Protein AF-A0A7M1Q0Z8-F1 (afdb_monomer)

Mean predicted aligned error: 17.34 Å

Nearest PDB structures (foldseek):
  6yg8-assembly1_A  TM=7.318E-01  e=1.669E-33  Escherichia coli
  7l2z-assembly1_E  TM=7.214E-01  e=5.956E-33  Escherichia coli K-12
  7l2z-assembly1_A  TM=7.037E-01  e=2.375E-30  Escherichia coli K-12
  7lby-assembly1_B  TM=6.677E-01  e=1.922E-30  Escherichia coli K-12
  7l2z-assembly1_F  TM=7.098E-01  e=5.416E-29  Escherichia coli K-12

Radius of gyration: 37.97 Å; Cα contacts (8 Å, |Δi|>4): 1767; chains: 1; bounding box: 139×120×82 Å

Sequence (857 aa):
MRTKKLIIIIVLLAITMPALQGFSVEQSVYYVELGLYQNPEKALNQFSKLLNKNIAINIDSFGEFYRVVSGYYKTYNDAVNVANEMQKLGINNEVKATKLTFNKHQSTKTYYVLLKSYELSANIADDFQLLKSYNQDFKLRKKSKIIELYVDQFYSIDEANNKALELNKLGFNCSIIEGNLNKLVDFRQVQELNNGESLIKNFILKEDQVLKGLYGSYSMFFYKNKNWSIINKPYFDLKYQRNQITQNRNSTITVLLNSKPVYSEITQDTNNIRVYFEPDEILNGYNTLTIKCFNRISNLPCEDDLNPANWLKVKGTSYVNLNYLNIDDKTSISDFPYPYIIKGVNQPLNMKLMIPPKASEEELSAAAMFSVLLGMLENEYDSNIDFVKYHKDINLNDNLVLICKRENLPNEYQKYFTNKELQTSDNSLIKEIYSPYNVHKKILIILLGNSQSYEKLLINLKDSNVTKQIIASSYEVGANTVTNELTDNIDSKISLNKMGYVSSYVEGLFNHNLQYDFRVPASWQPNGDVELNLHLRYSDILDFSKSVVTILVNGVPIGSKSLKQEKANDNFMNFVITKDSLSSLGSYNINVKLSLYIKDTYCETRENKNVWAYIANDSFINFPYSNNPNITISKYEALFIENESLNNTNIILPTNPTTEEISTALRVSNYLGKYTKSIGNIGVVLGSIPSTLSGNNIVIYNNENAGSLVKESNKYAFVKYSEANKMYESTAKIALHDTSYMGSIQILPYKNETNLLLINAKNEYGLKQVKTNLINSKELRLMNGDVTIINKQGVIKTAIYNKKLQQYLANEYKDYKAENKNGFKFKLNFSSMKVIVITLSIMIITIATFVYLKRNK

Secondary structure (DSSP, 8-state):
-----------------------------EEEEEEEES-HHHHHHHHGGGGGGT--EEEEEETTEEEEEEEEESSHHHHHHHHHHHHHTT---EEEE----S-----SSEEEEEEEEEETT---HHHHHHHHHTT--EEEEEETTEEEEEEEEESSHHHHHHHHHHTTTTT---EEEEE--TT-B-HHHHTTTS----EEEEEE-SS-EEEESSEEEEEEEEEE-TTEEE-S--EEEEEEEE-S----S--EEEEEETTEEEEEEEPPSEEEEEEE--TTTS-SEEEEEEEEEE--S-SSTTSSTT-TT-EEEE-TT-EEEEEEEEPPPPS-GGGTTTTTB-TTSSS-B--EEEE-TT--HHHHHHHHHHHHHHHHT--SS----EEEE--TT---SS-EEEEEEGGGS-HHHHTTS-TTTTS--SSEEEEEEE-SS-TTSEEEEEEE--HHHHHHHHHHHH-HHHHTT--SSEEEE-TT-----------SEEETTTTTPPPEEEESSEEEEEEEEEE--TTEEE-S-EEEEEEEEE-TTB-TTT-EEEEEETTEEEEEEE--GGGTTSEEEEEEEPTTTT-SSSEEEEEEEEEE-BTT-SS--S--TT-EEEE-TT-EEE--EEE-----GGGGGGGTEETTEE-SEEEEE-SS--HHHHHHHHHHHHHHHTT-SS---EEEEESS--GGGTTSEEEEEE-TT-THHHHHHTTT-SS-EETTTTEEPP-SS---S-GGG-EEEEEEE-GGG-EEEEEEESSHHHHHHHHHHHS-TTGGGG--SSEEEE-TT--EEEE---HHHHHHHHHHHHHHHHHHHHHT-----HHHHHHHHHHHHHHHHHHHHHHHHTT--

Solvent-accessible surface area (backbone atoms only — not comparable to full-atom values): 47043 Å² total; per-residue (Å²): 134,89,86,90,84,90,91,89,91,89,88,86,90,90,86,91,87,94,92,76,19,18,59,74,92,88,74,58,29,18,27,23,40,60,51,76,35,81,48,67,67,64,51,47,69,68,52,56,80,50,56,88,68,83,56,53,75,50,77,43,82,55,83,88,28,34,33,34,31,50,47,76,26,76,42,68,66,57,20,49,51,51,44,56,50,39,45,75,72,71,42,71,64,49,74,43,83,55,83,47,59,101,65,75,67,69,49,81,54,28,26,28,26,34,45,50,74,43,54,72,84,59,89,55,63,64,68,44,52,52,37,46,76,54,70,54,65,55,32,41,35,77,55,100,60,33,34,38,36,20,48,51,68,25,31,43,67,65,58,30,49,54,50,28,54,39,20,38,73,78,64,30,54,50,46,79,46,81,42,70,68,94,67,62,39,52,57,76,57,45,36,72,70,56,64,48,63,83,42,75,49,74,52,61,42,95,52,69,44,77,34,45,31,37,32,17,31,45,40,48,73,47,64,38,46,83,54,50,46,69,44,74,66,30,35,36,41,45,33,37,36,46,43,92,69,49,81,46,81,80,17,34,38,34,40,22,54,71,86,41,80,70,47,73,49,68,60,60,68,63,50,74,49,77,46,66,45,62,63,80,78,61,50,71,40,76,38,42,43,35,43,39,39,38,49,41,50,48,93,58,75,76,47,69,46,79,39,90,70,39,38,40,34,40,40,22,91,15,31,39,40,42,37,26,28,63,57,90,76,73,66,28,47,33,54,52,60,47,76,42,44,43,75,79,57,87,59,28,54,44,43,35,45,31,32,46,75,81,59,49,50,69,40,48,14,49,48,29,47,51,24,16,47,56,8,48,77,46,62,87,60,76,56,64,68,45,56,46,66,54,57,95,86,66,82,53,96,49,25,36,37,38,42,30,43,67,92,61,52,55,76,88,57,53,79,82,52,53,79,74,75,67,45,92,50,62,39,12,34,42,35,44,39,68,30,96,74,35,81,92,24,40,32,40,38,37,34,52,30,40,70,58,5,39,53,51,44,53,50,42,61,66,38,64,74,57,22,52,69,36,68,44,30,56,52,77,30,40,66,83,60,88,72,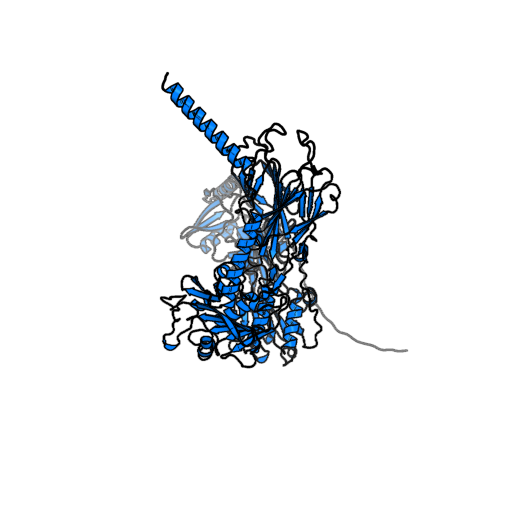84,76,76,78,73,68,88,59,41,65,50,27,34,47,82,74,63,45,73,60,45,79,49,74,47,56,40,37,37,40,44,63,50,77,51,74,53,52,69,30,56,39,74,72,52,76,28,29,43,34,42,35,32,32,39,42,76,70,48,22,46,91,74,13,30,41,35,41,23,32,68,82,41,77,58,49,71,47,67,46,50,68,99,30,20,88,62,31,80,47,75,42,66,52,55,74,78,53,60,73,49,89,33,48,51,40,38,39,46,33,38,35,40,40,50,67,82,77,72,65,74,85,67,89,53,76,74,31,37,39,36,41,46,28,79,20,29,34,37,49,44,59,39,80,58,85,79,64,31,57,48,46,49,58,36,66,39,46,49,94,37,16,32,42,50,28,35,38,38,38,28,73,79,61,52,67,67,54,54,31,40,52,30,39,49,33,17,53,46,15,41,55,25,80,45,68,56,43,55,44,36,44,63,31,61,87,61,80,88,51,78,71,34,20,35,39,38,52,38,45,78,81,24,58,65,38,50,67,56,50,50,75,68,47,90,70,35,73,37,76,94,76,69,34,65,53,63,44,100,89,48,80,74,75,84,49,81,34,23,14,37,43,33,63,36,88,42,66,89,88,18,41,29,41,42,37,39,17,51,39,71,68,5,38,52,51,47,47,54,34,74,53,28,86,66,58,24,66,68,28,78,12,32,34,34,39,32,42,80,86,64,56,76,49,57,43,74,77,59,64,68,46,54,53,50,56,60,44,55,58,49,49,58,57,48,53,53,62,62,76,64,67,74,80,77,53,71,66,62,57,52,53,54,54,49,52,52,49,53,50,52,48,52,50,51,50,51,53,49,57,67,70,76,109

Structure (mmCIF, N/CA/C/O backbone):
data_AF-A0A7M1Q0Z8-F1
#
_entry.id   AF-A0A7M1Q0Z8-F1
#
loop_
_atom_site.group_PDB
_atom_site.id
_atom_site.type_symbol
_atom_site.label_atom_id
_atom_site.label_alt_id
_atom_site.label_comp_id
_atom_site.label_asym_id
_atom_site.label_entity_id
_atom_site.label_seq_id
_atom_site.pdbx_PDB_ins_code
_atom_site.Cartn_x
_atom_site.Cartn_y
_atom_site.Cartn_z
_atom_site.occupancy
_atom_site.B_iso_or_equiv
_atom_site.auth_seq_id
_atom_site.auth_comp_id
_atom_site.auth_asym_id
_atom_site.auth_atom_id
_atom_site.pdbx_PDB_model_num
ATOM 1 N N . MET A 1 1 ? -66.324 54.186 -26.484 1.00 33.06 1 MET A N 1
ATOM 2 C CA . MET A 1 1 ? -66.718 54.344 -25.060 1.00 33.06 1 MET A CA 1
ATOM 3 C C . MET A 1 1 ? -65.805 53.474 -24.197 1.00 33.06 1 MET A C 1
ATOM 5 O O . MET A 1 1 ? -65.754 52.294 -24.501 1.00 33.06 1 MET A O 1
ATOM 9 N N . ARG A 1 2 ? -65.184 54.011 -23.123 1.00 38.62 2 ARG A N 1
ATOM 10 C CA . ARG A 1 2 ? -64.409 53.273 -22.071 1.00 38.62 2 ARG A CA 1
ATOM 11 C C . ARG A 1 2 ? -63.159 52.499 -22.613 1.00 38.62 2 ARG A C 1
ATOM 13 O O . ARG A 1 2 ? -63.010 52.403 -23.821 1.00 38.62 2 ARG A O 1
ATOM 20 N N . THR A 1 3 ? -62.147 52.077 -21.830 1.00 32.59 3 THR A N 1
ATOM 21 C CA . THR A 1 3 ? -62.098 51.660 -20.399 1.00 32.59 3 THR A CA 1
ATOM 22 C C . THR A 1 3 ? -60.762 52.021 -19.668 1.00 32.59 3 THR A C 1
ATOM 24 O O . THR A 1 3 ? -59.880 52.640 -20.246 1.00 32.59 3 THR A O 1
ATOM 27 N N . LYS A 1 4 ? -60.681 51.703 -18.360 1.00 36.78 4 LYS A N 1
ATOM 28 C CA . LYS A 1 4 ? -59.678 51.988 -17.282 1.00 36.78 4 LYS A CA 1
ATOM 29 C C . LYS A 1 4 ? -58.326 51.206 -17.384 1.00 36.78 4 LYS A C 1
ATOM 31 O O . LYS A 1 4 ? -58.313 50.252 -18.148 1.00 36.78 4 LYS A O 1
ATOM 36 N N . LYS A 1 5 ? -57.255 51.371 -16.552 1.00 41.31 5 LYS A N 1
ATOM 37 C CA . LYS A 1 5 ? -56.619 52.466 -15.721 1.00 41.31 5 LYS A CA 1
ATOM 38 C C . LYS A 1 5 ? -55.451 51.890 -14.827 1.00 41.31 5 LYS A C 1
ATOM 40 O O . LYS A 1 5 ? -55.609 50.765 -14.372 1.00 41.31 5 LYS A O 1
ATOM 45 N N . LEU A 1 6 ? -54.443 52.709 -14.420 1.00 36.34 6 LEU A N 1
ATOM 46 C CA . LEU A 1 6 ? -53.432 52.502 -13.312 1.00 36.34 6 LEU A CA 1
ATOM 47 C C . LEU A 1 6 ? -52.250 51.521 -13.647 1.00 36.34 6 LEU A C 1
ATOM 49 O O . LEU A 1 6 ? -52.356 50.871 -14.678 1.00 36.34 6 LEU A O 1
ATOM 53 N N . ILE A 1 7 ? -51.078 51.376 -12.966 1.00 31.19 7 ILE A N 1
ATOM 54 C CA . ILE A 1 7 ? -50.496 51.717 -11.616 1.00 31.19 7 ILE A CA 1
ATOM 55 C C . ILE A 1 7 ? -49.075 52.403 -11.748 1.00 31.19 7 ILE A C 1
ATOM 57 O O . ILE A 1 7 ? -48.723 52.811 -12.849 1.00 31.19 7 ILE A O 1
ATOM 61 N N . ILE A 1 8 ? -48.298 52.636 -10.660 1.00 36.31 8 ILE A N 1
ATOM 62 C CA . ILE A 1 8 ? -47.071 53.492 -10.529 1.00 36.31 8 ILE A CA 1
ATOM 63 C C . ILE A 1 8 ? -46.046 52.900 -9.501 1.00 36.31 8 ILE A C 1
ATOM 65 O O . ILE A 1 8 ? -46.528 52.255 -8.573 1.00 36.31 8 ILE A O 1
ATOM 69 N N . ILE A 1 9 ? -44.709 53.163 -9.599 1.00 30.28 9 ILE A N 1
ATOM 70 C CA . ILE A 1 9 ? -43.719 53.560 -8.517 1.00 30.28 9 ILE A CA 1
ATOM 71 C C . ILE A 1 9 ? -42.214 53.508 -8.975 1.00 30.28 9 ILE A C 1
ATOM 73 O O . ILE A 1 9 ? -41.922 53.024 -10.062 1.00 30.28 9 ILE A O 1
ATOM 77 N N . ILE A 1 10 ? -41.292 54.122 -8.200 1.00 37.12 10 ILE A N 1
ATOM 78 C CA . ILE A 1 10 ? -39.908 54.617 -8.501 1.00 37.12 10 ILE A CA 1
ATOM 79 C C . ILE A 1 10 ? -38.859 53.889 -7.580 1.00 37.12 10 ILE A C 1
ATOM 81 O O . ILE A 1 10 ? -39.294 53.371 -6.556 1.00 37.12 10 ILE A O 1
ATOM 85 N N . VAL A 1 11 ? -37.536 53.691 -7.821 1.00 34.88 11 VAL A N 1
ATOM 86 C CA . VAL A 1 11 ? -36.313 54.576 -7.788 1.00 34.88 11 VAL A CA 1
ATOM 87 C C . VAL A 1 11 ? -35.041 53.692 -7.988 1.00 34.88 11 VAL A C 1
ATOM 89 O O . VAL A 1 11 ? -35.071 52.590 -7.450 1.00 34.88 11 VAL A O 1
ATOM 92 N N . LEU A 1 12 ? -33.914 54.149 -8.605 1.00 27.91 12 LEU A N 1
ATOM 93 C CA . LEU A 1 12 ? -32.523 53.729 -8.222 1.00 27.91 12 LEU A CA 1
ATOM 94 C C . LEU A 1 12 ? -31.317 54.517 -8.847 1.00 27.91 12 LEU A C 1
ATOM 96 O O . LEU A 1 12 ? -31.351 54.854 -10.022 1.00 27.91 12 LEU A O 1
ATOM 100 N N . LEU A 1 13 ? -30.253 54.711 -8.033 1.00 29.30 13 LEU A N 1
ATOM 101 C CA . LEU A 1 13 ? -28.767 54.737 -8.259 1.00 29.30 13 LEU A CA 1
ATOM 102 C C . LEU A 1 13 ? -28.054 55.343 -9.509 1.00 29.30 13 LEU A C 1
ATOM 104 O O . LEU A 1 13 ? -28.365 54.970 -10.632 1.00 29.30 13 LEU A O 1
ATOM 108 N N . ALA A 1 14 ? -26.927 56.070 -9.289 1.00 27.81 14 ALA A N 1
ATOM 109 C CA . ALA A 1 14 ? -25.521 55.646 -9.601 1.00 27.81 14 ALA A CA 1
ATOM 110 C C . ALA A 1 14 ? -24.452 56.793 -9.566 1.00 27.81 14 ALA A C 1
ATOM 112 O O . ALA A 1 14 ? -24.799 57.965 -9.678 1.00 27.81 14 ALA A O 1
ATOM 113 N N . ILE A 1 15 ? -23.150 56.450 -9.430 1.00 28.52 15 ILE A N 1
ATOM 114 C CA . ILE A 1 15 ? -21.947 57.340 -9.462 1.00 28.52 15 ILE A CA 1
ATOM 115 C C . ILE A 1 15 ? -20.820 56.699 -10.340 1.00 28.52 15 ILE A C 1
ATOM 117 O O . ILE A 1 15 ? -20.893 55.518 -10.665 1.00 28.52 15 ILE A O 1
ATOM 121 N N . THR A 1 16 ? -19.813 57.484 -10.759 1.00 29.11 16 THR A N 1
ATOM 122 C CA . THR A 1 16 ? -18.750 57.257 -11.785 1.00 29.11 16 THR A CA 1
ATOM 123 C C . THR A 1 16 ? -17.457 56.502 -11.370 1.00 29.11 16 THR A C 1
ATOM 125 O O . THR A 1 16 ? -17.039 56.639 -10.223 1.00 29.11 16 THR A O 1
ATOM 128 N N . MET A 1 17 ? -16.727 55.866 -12.322 1.00 36.00 17 MET A N 1
ATOM 129 C CA . MET A 1 17 ? -15.273 55.494 -12.250 1.00 36.00 17 MET A CA 1
ATOM 130 C C . MET A 1 17 ? -14.632 55.167 -13.640 1.00 36.00 17 MET A C 1
ATOM 132 O O . MET A 1 17 ? -15.412 54.867 -14.548 1.00 36.00 17 MET A O 1
ATOM 136 N N . PRO A 1 18 ? -13.287 55.324 -13.872 1.00 38.34 18 PRO A N 1
ATOM 137 C CA . PRO A 1 18 ? -12.184 54.310 -13.705 1.00 38.34 18 PRO A CA 1
ATOM 138 C C . PRO A 1 18 ? -10.858 54.942 -13.122 1.00 38.34 18 PRO A C 1
ATOM 140 O O . PRO A 1 18 ? -11.039 55.793 -12.259 1.00 38.34 18 PRO A O 1
ATOM 143 N N . ALA A 1 19 ? -9.535 54.695 -13.378 1.00 28.23 19 ALA A N 1
ATOM 144 C CA . ALA A 1 19 ? -8.571 53.891 -14.222 1.00 28.23 19 ALA A CA 1
ATOM 145 C C . ALA A 1 19 ? -7.101 54.025 -13.613 1.00 28.23 19 ALA A C 1
ATOM 147 O O . ALA A 1 19 ? -7.012 54.852 -12.706 1.00 28.23 19 ALA A O 1
ATOM 148 N N . LEU A 1 20 ? -5.894 53.467 -13.959 1.00 36.44 20 LEU A N 1
ATOM 149 C CA . LEU A 1 20 ? -5.176 52.317 -14.652 1.00 36.44 20 LEU A CA 1
ATOM 150 C C . LEU A 1 20 ? -3.600 52.585 -14.512 1.00 36.44 20 LEU A C 1
ATOM 152 O O . LEU A 1 20 ? -3.286 53.768 -14.444 1.00 36.44 20 LEU A O 1
ATOM 156 N N . GLN A 1 21 ? -2.510 51.751 -14.568 1.00 38.94 21 GLN A N 1
ATOM 157 C CA . GLN A 1 21 ? -2.108 50.293 -14.561 1.00 38.94 21 GLN A CA 1
ATOM 158 C C . GLN A 1 21 ? -0.498 50.099 -14.729 1.00 38.94 21 GLN A C 1
ATOM 160 O O . GLN A 1 21 ? -0.096 50.769 -15.649 1.00 38.94 21 GLN A O 1
ATOM 165 N N . GLY A 1 22 ? 0.442 49.266 -14.082 1.00 44.06 22 GLY A N 1
ATOM 166 C CA . GLY A 1 22 ? 1.930 48.847 -14.439 1.00 44.06 22 GLY A CA 1
ATOM 167 C C . GLY A 1 22 ? 2.796 47.541 -13.998 1.00 44.06 22 GLY A C 1
ATOM 168 O O . GLY A 1 22 ? 2.176 46.584 -13.555 1.00 44.06 22 GLY A O 1
ATOM 169 N N . PHE A 1 23 ? 4.189 47.474 -14.178 1.00 36.53 23 PHE A N 1
ATOM 170 C CA . PHE A 1 23 ? 5.256 46.348 -13.959 1.00 36.53 23 PHE A CA 1
ATOM 171 C C . PHE A 1 23 ? 6.632 46.752 -13.225 1.00 36.53 23 PHE A C 1
ATOM 173 O O . PHE A 1 23 ? 6.567 47.187 -12.081 1.00 36.53 23 PHE A O 1
ATOM 180 N N . SER A 1 24 ? 7.874 46.516 -13.785 1.00 38.38 24 SER A N 1
ATOM 181 C CA . SER A 1 24 ? 9.173 46.197 -13.071 1.00 38.38 24 SER A CA 1
ATOM 182 C C . SER A 1 24 ? 10.586 46.569 -13.695 1.00 38.38 24 SER A C 1
ATOM 184 O O . SER A 1 24 ? 10.640 46.759 -14.909 1.00 38.38 24 SER A O 1
ATOM 186 N N . VAL A 1 25 ? 11.723 46.607 -12.913 1.00 36.75 25 VAL A N 1
ATOM 187 C CA . VAL A 1 25 ? 13.193 46.275 -13.205 1.00 36.75 25 VAL A CA 1
ATOM 188 C C . VAL A 1 25 ? 14.225 46.630 -12.052 1.00 36.75 25 VAL A C 1
ATOM 190 O O . VAL A 1 25 ? 13.916 47.450 -11.197 1.00 36.75 25 VAL A O 1
ATOM 193 N N . GLU A 1 26 ? 15.467 46.068 -12.019 1.00 47.53 26 GLU A N 1
ATOM 194 C CA . GLU A 1 26 ? 16.558 46.250 -10.986 1.00 47.53 26 GLU A CA 1
ATOM 195 C C . GLU A 1 26 ? 17.890 46.906 -11.516 1.00 47.53 26 GLU A C 1
ATOM 197 O O . GLU A 1 26 ? 18.113 46.917 -12.727 1.00 47.53 26 GLU A O 1
ATOM 202 N N . GLN A 1 27 ? 18.793 47.463 -10.663 1.00 40.66 27 GLN A N 1
ATOM 203 C CA . GLN A 1 27 ? 20.146 47.975 -11.049 1.00 40.66 27 GLN A CA 1
ATOM 204 C C . GLN A 1 27 ? 21.131 48.264 -9.870 1.00 40.66 27 GLN A C 1
ATOM 206 O O . GLN A 1 27 ? 20.721 48.269 -8.717 1.00 40.66 27 GLN A O 1
ATOM 211 N N . SER A 1 28 ? 22.423 48.545 -10.149 1.00 54.47 28 SER A N 1
ATOM 212 C CA . SER A 1 28 ? 23.407 49.098 -9.171 1.00 54.47 28 SER A CA 1
ATOM 213 C C . SER A 1 28 ? 23.267 50.619 -9.008 1.00 54.47 28 SER A C 1
ATOM 215 O O . SER A 1 28 ? 22.905 51.287 -9.976 1.00 54.47 28 SER A O 1
ATOM 217 N N . VAL A 1 29 ? 23.542 51.169 -7.811 1.00 60.25 29 VAL A N 1
ATOM 218 C CA . VAL A 1 29 ? 23.051 52.515 -7.455 1.00 60.25 29 VAL A CA 1
ATOM 219 C C . VAL A 1 29 ? 23.976 53.335 -6.526 1.00 60.25 29 VAL A C 1
ATOM 221 O O . VAL A 1 29 ? 24.514 52.827 -5.544 1.00 60.25 29 VAL A O 1
ATOM 224 N N . TYR A 1 30 ? 24.128 54.623 -6.843 1.00 65.75 30 TYR A N 1
ATOM 225 C CA . TYR A 1 30 ? 25.003 55.632 -6.222 1.00 65.75 30 TYR A CA 1
ATOM 226 C C . TYR A 1 30 ? 24.171 56.709 -5.501 1.00 65.75 30 TYR A C 1
ATOM 228 O O . TYR A 1 30 ? 23.026 56.935 -5.884 1.00 65.75 30 TYR A O 1
ATOM 236 N N . TYR A 1 31 ? 24.715 57.411 -4.500 1.00 66.94 31 TYR A N 1
ATOM 237 C CA . TYR A 1 31 ? 23.968 58.435 -3.745 1.00 6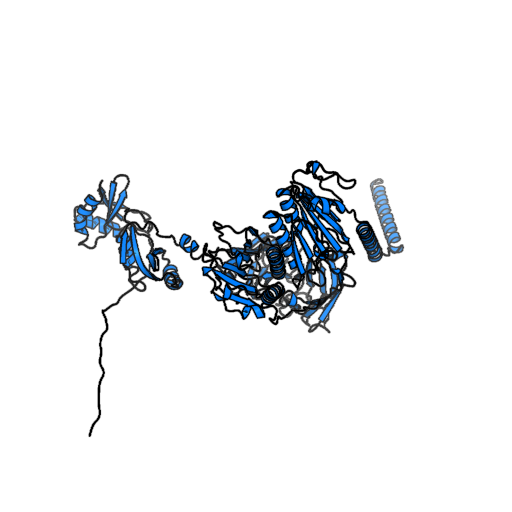6.94 31 TYR A CA 1
ATOM 238 C C . TYR A 1 31 ? 24.783 59.688 -3.415 1.00 66.94 31 TYR A C 1
ATOM 240 O O . TYR A 1 31 ? 26.009 59.694 -3.524 1.00 66.94 31 TYR A O 1
ATOM 248 N N . VAL A 1 32 ? 24.077 60.749 -3.015 1.00 72.44 32 VAL A N 1
ATOM 249 C CA . VAL A 1 32 ? 24.648 62.037 -2.599 1.00 72.44 32 VAL A CA 1
ATOM 250 C C . VAL A 1 32 ? 24.190 62.331 -1.170 1.00 72.44 32 VAL A C 1
ATOM 252 O O . VAL A 1 32 ? 22.998 62.504 -0.916 1.00 72.44 32 VAL A O 1
ATOM 255 N N . GLU A 1 33 ? 25.120 62.338 -0.218 1.00 74.50 33 GLU A N 1
ATOM 256 C CA . GLU A 1 33 ? 24.829 62.518 1.213 1.00 74.50 33 GLU A CA 1
ATOM 257 C C . GLU A 1 33 ? 24.748 64.008 1.587 1.00 74.50 33 GLU A C 1
ATOM 259 O O . GLU A 1 33 ? 25.604 64.776 1.158 1.00 74.50 33 GLU A O 1
ATOM 264 N N . LEU A 1 34 ? 23.731 64.419 2.363 1.00 73.50 34 LEU A N 1
ATOM 265 C CA . LEU A 1 34 ? 23.429 65.833 2.664 1.00 73.50 34 LEU A CA 1
ATOM 266 C C . LEU A 1 34 ? 23.550 66.229 4.153 1.00 73.50 34 LEU A C 1
ATOM 268 O O . LEU A 1 34 ? 23.635 67.419 4.453 1.00 73.50 34 LEU A O 1
ATOM 272 N N . GLY A 1 35 ? 23.520 65.282 5.101 1.00 67.56 35 GLY A N 1
ATOM 273 C CA . GLY A 1 35 ? 23.661 65.590 6.536 1.00 67.56 35 GLY A CA 1
ATOM 274 C C . GLY A 1 35 ? 23.206 64.487 7.501 1.00 67.56 35 GLY A C 1
ATOM 275 O O . GLY A 1 35 ? 22.672 63.463 7.077 1.00 67.56 35 GLY A O 1
ATOM 276 N N . LEU A 1 36 ? 23.410 64.716 8.807 1.00 63.47 36 LEU A N 1
ATOM 277 C CA . LEU A 1 36 ? 23.111 63.804 9.928 1.00 63.47 36 LEU A CA 1
ATOM 278 C C . LEU A 1 36 ? 22.470 64.564 11.111 1.00 63.47 36 LEU A C 1
ATOM 280 O O . LEU A 1 36 ? 22.931 65.646 11.471 1.00 63.47 36 LEU A O 1
ATOM 284 N N . TYR A 1 37 ? 21.421 64.001 11.728 1.00 68.06 37 TYR A N 1
ATOM 285 C CA . TYR A 1 37 ? 20.544 64.685 12.700 1.00 68.06 37 TYR A CA 1
ATOM 286 C C . TYR A 1 37 ? 20.082 63.768 13.845 1.00 68.06 37 TYR A C 1
ATOM 288 O O . TYR A 1 37 ? 19.860 62.590 13.626 1.00 68.06 37 TYR A O 1
ATOM 296 N N . GLN A 1 38 ? 19.838 64.283 15.056 1.00 61.56 38 GLN A N 1
ATOM 297 C CA . GLN A 1 38 ? 19.382 63.456 16.200 1.00 61.56 38 GLN A CA 1
ATOM 298 C C . GLN A 1 38 ? 17.863 63.185 16.262 1.00 61.56 38 GLN A C 1
ATOM 300 O O . GLN A 1 38 ? 17.410 62.392 17.082 1.00 61.56 38 GLN A O 1
ATOM 305 N N . ASN A 1 39 ? 17.042 63.853 15.445 1.00 55.38 39 ASN A N 1
ATOM 306 C CA . ASN A 1 39 ? 15.581 63.717 15.479 1.00 55.38 39 ASN A CA 1
ATOM 307 C C . ASN A 1 39 ? 15.003 63.771 14.048 1.00 55.38 39 ASN A C 1
ATOM 309 O O . ASN A 1 39 ? 15.336 64.707 13.310 1.00 55.38 39 ASN A O 1
ATOM 313 N N . PRO A 1 40 ? 14.132 62.819 13.654 1.00 49.88 40 PRO A N 1
ATOM 314 C CA . PRO A 1 40 ? 13.685 62.683 12.270 1.00 49.88 40 PRO A CA 1
ATOM 315 C C . PRO A 1 40 ? 12.696 63.776 11.842 1.00 49.88 40 PRO A C 1
ATOM 317 O O . PRO A 1 40 ? 12.738 64.206 10.693 1.00 49.88 40 PRO A O 1
ATOM 320 N N . GLU A 1 41 ? 11.848 64.289 12.741 1.00 59.19 41 GLU A N 1
ATOM 321 C CA . GLU A 1 41 ? 10.900 65.365 12.407 1.00 59.19 41 GLU A CA 1
ATOM 322 C C . GLU A 1 41 ? 11.624 66.685 12.120 1.00 59.19 41 GLU A C 1
ATOM 324 O O . GLU A 1 41 ? 11.253 67.409 11.195 1.00 59.19 41 GLU A O 1
ATOM 329 N N . LYS A 1 42 ? 12.704 66.980 12.860 1.00 59.28 42 LYS A N 1
ATOM 330 C CA . LYS A 1 42 ? 13.555 68.148 12.580 1.00 59.28 42 LYS A CA 1
ATOM 331 C C . LYS A 1 42 ? 14.259 68.030 11.226 1.00 59.28 42 LYS A C 1
ATOM 333 O O . LYS A 1 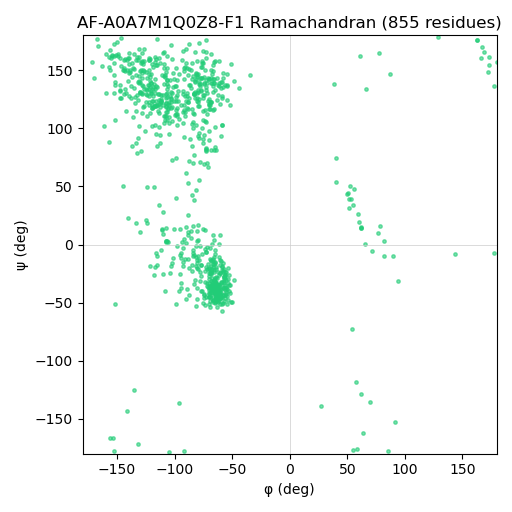42 ? 14.273 69.009 10.484 1.00 59.28 42 LYS A O 1
ATOM 338 N N . ALA A 1 43 ? 14.786 66.851 10.886 1.00 59.06 43 ALA A N 1
ATOM 339 C CA . ALA A 1 43 ? 15.399 66.606 9.579 1.00 59.06 43 ALA A CA 1
ATOM 340 C C . ALA A 1 43 ? 14.378 66.775 8.435 1.00 59.06 43 ALA A C 1
ATOM 342 O O . ALA A 1 43 ? 14.625 67.517 7.482 1.00 59.06 43 ALA A O 1
ATOM 343 N N . LEU A 1 44 ? 13.194 66.167 8.570 1.00 52.94 44 LEU A N 1
ATOM 344 C CA . LEU A 1 44 ? 12.120 66.242 7.578 1.00 52.94 44 LEU A CA 1
ATOM 345 C C . LEU A 1 44 ? 11.653 67.690 7.345 1.00 52.94 44 LEU A C 1
ATOM 347 O O . LEU A 1 44 ? 11.534 68.132 6.203 1.00 52.94 44 LEU A O 1
ATOM 351 N N . ASN A 1 45 ? 11.437 68.460 8.416 1.00 58.91 45 ASN A N 1
ATOM 352 C CA . ASN A 1 45 ? 10.934 69.834 8.331 1.00 58.91 45 ASN A CA 1
ATOM 353 C C . ASN A 1 45 ? 11.983 70.843 7.807 1.00 58.91 45 ASN A C 1
ATOM 355 O O . ASN A 1 45 ? 11.628 71.923 7.335 1.00 58.91 45 ASN A O 1
ATOM 359 N N . GLN A 1 46 ? 13.276 70.499 7.858 1.00 60.75 46 GLN A N 1
ATOM 360 C CA . GLN A 1 46 ? 14.354 71.329 7.314 1.00 60.75 46 GLN A CA 1
ATOM 361 C C . GLN A 1 46 ? 14.513 71.163 5.790 1.00 60.75 46 GLN A C 1
ATOM 363 O O . GLN A 1 46 ? 14.734 72.159 5.099 1.00 60.75 46 GLN A O 1
ATOM 368 N N . PHE A 1 47 ? 14.343 69.946 5.256 1.00 57.84 47 PHE A N 1
ATOM 369 C CA . PHE A 1 47 ? 14.523 69.650 3.824 1.00 57.84 47 PHE A CA 1
ATOM 370 C C . PHE A 1 47 ? 13.228 69.545 3.003 1.00 57.84 47 PHE A C 1
ATOM 372 O O . PHE A 1 47 ? 13.295 69.604 1.775 1.00 57.84 47 PHE A O 1
ATOM 379 N N . SER A 1 48 ? 12.048 69.487 3.633 1.00 50.50 48 SER A N 1
ATOM 380 C CA . SER A 1 48 ? 10.732 69.467 2.959 1.00 50.50 48 SER A CA 1
ATOM 381 C C . SER A 1 48 ? 10.557 70.552 1.884 1.00 50.50 48 SER A C 1
ATOM 383 O O . SER A 1 48 ? 9.897 70.332 0.871 1.00 50.50 48 SER A O 1
ATOM 385 N N . LYS A 1 49 ? 11.209 71.709 2.054 1.00 51.28 49 LYS A N 1
ATOM 386 C CA . LYS A 1 49 ? 11.200 72.837 1.105 1.00 51.28 49 LYS A CA 1
ATOM 387 C C . LYS A 1 49 ? 11.858 72.532 -0.252 1.00 51.28 49 LYS A C 1
ATOM 389 O O . LYS A 1 49 ? 11.634 73.286 -1.197 1.00 51.28 49 LYS A O 1
ATOM 394 N N . LEU A 1 50 ? 12.646 71.458 -0.366 1.00 51.06 50 LEU A N 1
ATOM 395 C CA . LEU A 1 50 ? 13.275 71.020 -1.619 1.00 51.06 50 LEU A CA 1
ATOM 396 C C . LEU A 1 50 ? 12.387 70.083 -2.458 1.00 51.06 50 LEU A C 1
ATOM 398 O O . LEU A 1 50 ? 12.585 70.006 -3.670 1.00 51.06 50 LEU A O 1
ATOM 402 N N . LEU A 1 51 ? 11.374 69.438 -1.861 1.00 46.25 51 LEU A N 1
ATOM 403 C CA . LEU A 1 51 ? 10.457 68.520 -2.564 1.00 46.25 51 LEU A CA 1
ATOM 404 C C . LEU A 1 51 ? 9.741 69.197 -3.747 1.00 46.25 51 LEU A C 1
ATOM 406 O O . LEU A 1 51 ? 9.497 68.573 -4.776 1.00 46.25 51 LEU A O 1
ATOM 410 N N . ASN A 1 52 ? 9.513 70.511 -3.652 1.00 48.91 52 ASN A N 1
ATOM 411 C CA . ASN A 1 52 ? 8.928 71.351 -4.704 1.00 48.91 52 ASN A CA 1
ATOM 412 C C . ASN A 1 52 ? 9.809 71.504 -5.971 1.00 48.91 52 ASN A C 1
ATOM 414 O O . ASN A 1 52 ? 9.463 72.291 -6.852 1.00 48.91 52 ASN A O 1
ATOM 418 N N . LYS A 1 53 ? 10.960 70.820 -6.065 1.00 49.66 53 LYS A N 1
ATOM 419 C CA . LYS A 1 53 ? 11.904 70.885 -7.199 1.00 49.66 53 LYS A CA 1
ATOM 420 C C . LYS A 1 53 ? 12.244 69.525 -7.836 1.00 49.66 53 LYS A C 1
ATOM 422 O O . LYS A 1 53 ? 13.255 69.425 -8.523 1.00 49.66 53 LYS A O 1
ATOM 427 N N . ASN A 1 54 ? 11.410 68.497 -7.656 1.00 50.12 54 ASN A N 1
ATOM 428 C CA . ASN A 1 54 ? 11.576 67.162 -8.266 1.00 50.12 54 ASN A CA 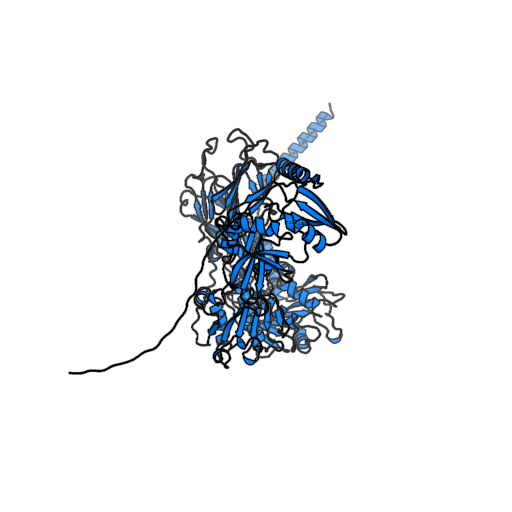1
ATOM 429 C C . ASN A 1 54 ? 12.889 66.425 -7.909 1.00 50.12 54 ASN A C 1
ATOM 431 O O . ASN A 1 54 ? 13.338 65.563 -8.664 1.00 50.12 54 ASN A O 1
ATOM 435 N N . ILE A 1 55 ? 13.496 66.721 -6.754 1.00 52.94 55 ILE A N 1
ATOM 436 C CA . ILE A 1 55 ? 14.637 65.959 -6.224 1.00 52.94 55 ILE A CA 1
ATOM 437 C C . ILE A 1 55 ? 14.133 65.050 -5.096 1.00 52.94 55 ILE A C 1
ATOM 439 O O . ILE A 1 55 ? 13.548 65.537 -4.130 1.00 52.94 55 ILE A O 1
ATOM 443 N N . ALA A 1 56 ? 14.350 63.739 -5.234 1.00 48.44 56 ALA A N 1
ATOM 444 C CA . ALA A 1 56 ? 13.982 62.725 -4.242 1.00 48.44 56 ALA A CA 1
ATOM 445 C C . ALA A 1 56 ? 14.900 62.787 -3.009 1.00 48.44 56 ALA A C 1
ATOM 447 O O . ALA A 1 56 ? 16.115 62.952 -3.153 1.00 48.44 56 ALA A O 1
ATOM 448 N N . ILE A 1 57 ? 14.342 62.639 -1.804 1.00 58.03 57 ILE A N 1
ATOM 449 C CA . ILE A 1 57 ? 15.074 62.814 -0.537 1.00 58.03 57 ILE A CA 1
ATOM 450 C C . ILE A 1 57 ? 14.703 61.688 0.428 1.00 58.03 57 ILE A C 1
ATOM 452 O O . ILE A 1 57 ? 13.605 61.659 0.981 1.00 58.03 57 ILE A O 1
ATOM 456 N N . ASN A 1 58 ? 15.657 60.791 0.674 1.00 55.16 58 ASN A N 1
ATOM 457 C CA . ASN A 1 58 ? 15.524 59.728 1.666 1.00 55.16 58 ASN A CA 1
ATOM 458 C C . ASN A 1 58 ? 16.070 60.191 3.027 1.00 55.16 58 ASN A C 1
ATOM 460 O O . ASN A 1 58 ? 17.017 60.982 3.093 1.00 55.16 58 ASN A O 1
ATOM 464 N N . ILE A 1 59 ? 15.486 59.663 4.107 1.00 59.78 59 ILE A N 1
ATOM 465 C CA . ILE A 1 59 ? 15.992 59.814 5.477 1.00 59.78 59 ILE A CA 1
ATOM 466 C C . ILE A 1 59 ? 16.119 58.421 6.102 1.00 59.78 59 ILE A C 1
ATOM 468 O O . ILE A 1 59 ? 15.120 57.716 6.248 1.00 59.78 59 ILE A O 1
ATOM 472 N N . ASP A 1 60 ? 17.338 58.034 6.469 1.00 47.66 60 ASP A N 1
ATOM 473 C CA . ASP A 1 60 ? 17.700 56.685 6.913 1.00 47.66 60 ASP A CA 1
ATOM 474 C C . ASP A 1 60 ? 18.460 56.693 8.254 1.00 47.66 60 ASP A C 1
ATOM 476 O O . ASP A 1 60 ? 19.233 57.599 8.554 1.00 47.66 60 ASP A O 1
ATOM 480 N N . SER A 1 61 ? 18.213 55.703 9.115 1.00 50.78 61 SER A N 1
ATOM 481 C CA . SER A 1 61 ? 18.808 55.633 10.459 1.00 50.78 61 SER A CA 1
ATOM 482 C C . SER A 1 61 ? 20.281 55.214 10.411 1.00 50.78 61 SER A C 1
ATOM 484 O O . SER A 1 61 ? 20.603 54.144 9.892 1.00 50.78 61 SER A O 1
ATOM 486 N N . PHE A 1 62 ? 21.161 56.012 11.013 1.00 55.09 62 PHE A N 1
ATOM 487 C CA . PHE A 1 62 ? 22.612 55.845 10.996 1.00 55.09 62 PHE A CA 1
ATOM 488 C C . PHE A 1 62 ? 23.190 56.010 12.416 1.00 55.09 62 PHE A C 1
ATOM 490 O O . PHE A 1 62 ? 23.568 57.102 12.845 1.00 55.09 62 PHE A O 1
ATOM 497 N N . GLY A 1 63 ? 23.222 54.910 13.175 1.00 52.38 63 GLY A N 1
ATOM 498 C CA . GLY A 1 63 ? 23.565 54.924 14.602 1.00 52.38 63 GLY A CA 1
ATOM 499 C C . GLY A 1 63 ? 22.472 55.598 15.440 1.00 52.38 63 GLY A C 1
ATOM 500 O O . GLY A 1 63 ? 21.289 55.364 15.213 1.00 52.38 63 GLY A O 1
ATOM 501 N N . GLU A 1 64 ? 22.860 56.462 16.380 1.00 48.69 64 GLU A N 1
ATOM 502 C CA . GLU A 1 64 ? 21.930 57.295 17.172 1.00 48.69 64 GLU A CA 1
ATOM 503 C C . GLU A 1 64 ? 21.454 58.561 16.421 1.00 48.69 64 GLU A C 1
ATOM 505 O O . GLU A 1 64 ? 20.862 59.470 17.005 1.00 48.69 64 GLU A O 1
ATOM 510 N N . PHE A 1 65 ? 21.717 58.629 15.114 1.00 50.59 65 PHE A N 1
ATOM 511 C CA . PHE A 1 65 ? 21.405 59.754 14.239 1.00 50.59 65 PHE A CA 1
ATOM 512 C C . PHE A 1 65 ? 20.597 59.285 13.016 1.00 50.59 65 PHE A C 1
ATOM 514 O O . PHE A 1 65 ? 20.479 58.098 12.723 1.00 50.59 65 PHE A O 1
ATOM 521 N N . TYR A 1 66 ? 20.042 60.240 12.281 1.00 61.41 66 TYR A N 1
ATOM 522 C CA . TYR A 1 66 ? 19.267 60.073 11.059 1.00 61.41 66 TYR A CA 1
ATOM 523 C C . TYR A 1 66 ? 19.991 60.820 9.945 1.00 61.41 66 TYR A C 1
ATOM 525 O O . TYR A 1 66 ? 20.226 62.027 10.050 1.00 61.41 66 TYR A O 1
ATOM 533 N N . ARG A 1 67 ? 20.376 60.095 8.902 1.00 69.56 67 ARG A N 1
ATOM 534 C CA . ARG A 1 67 ? 21.044 60.608 7.712 1.00 69.56 67 ARG A CA 1
ATOM 535 C C . ARG A 1 67 ? 20.019 61.112 6.704 1.00 69.56 67 ARG A C 1
ATOM 537 O O . ARG A 1 67 ? 18.910 60.595 6.646 1.00 69.56 67 ARG A O 1
ATOM 544 N N . VAL A 1 68 ? 20.397 62.112 5.914 1.00 71.75 68 VAL A N 1
ATOM 545 C CA . VAL A 1 68 ? 19.615 62.622 4.781 1.00 71.75 68 VAL A CA 1
ATOM 546 C C . VAL A 1 68 ? 20.429 62.431 3.504 1.00 71.75 68 VAL A C 1
ATOM 548 O O . VAL A 1 68 ? 21.584 62.863 3.446 1.00 71.75 68 VAL A O 1
ATOM 551 N N . VAL A 1 69 ? 19.841 61.807 2.480 1.00 69.44 69 VAL A N 1
ATOM 552 C CA . VAL A 1 69 ? 20.487 61.595 1.173 1.00 69.44 69 VAL A CA 1
ATOM 553 C C . VAL A 1 69 ? 19.575 62.020 0.020 1.00 69.44 69 VAL A C 1
ATOM 555 O O . VAL A 1 69 ? 18.370 61.765 0.026 1.00 69.44 69 VAL A O 1
ATOM 558 N N . SER A 1 70 ? 20.161 62.663 -0.989 1.00 60.84 70 SER A N 1
ATOM 559 C CA . SER A 1 70 ? 19.492 62.994 -2.247 1.00 60.84 70 SER A CA 1
ATOM 560 C C . SER A 1 70 ? 19.506 61.770 -3.155 1.00 60.84 70 SER A C 1
ATOM 562 O O . SER A 1 70 ? 20.534 61.486 -3.764 1.00 60.84 70 SER A O 1
ATOM 564 N N . GLY A 1 71 ? 18.365 61.082 -3.243 1.00 60.31 71 GLY A N 1
ATOM 565 C CA . GLY A 1 71 ? 18.075 60.022 -4.211 1.00 60.31 71 GLY A CA 1
ATOM 566 C C . GLY A 1 71 ? 19.052 58.840 -4.274 1.00 60.31 71 GLY A C 1
ATOM 567 O O . GLY A 1 71 ? 20.020 58.738 -3.523 1.00 60.31 71 GLY A O 1
ATOM 568 N N . TYR A 1 72 ? 18.769 57.937 -5.216 1.00 61.66 72 TYR A N 1
ATOM 569 C CA . TYR A 1 72 ? 19.624 56.812 -5.592 1.00 61.66 72 TYR A CA 1
ATOM 570 C C . TYR A 1 72 ? 19.711 56.746 -7.133 1.00 61.66 72 TYR A C 1
ATOM 572 O O . TYR A 1 72 ? 18.708 56.530 -7.812 1.00 61.66 72 TYR A O 1
ATOM 580 N N . TYR A 1 73 ? 20.906 56.961 -7.693 1.00 72.31 73 TYR A N 1
ATOM 581 C CA . TYR A 1 73 ? 21.172 57.129 -9.129 1.00 72.31 73 TYR A CA 1
ATOM 582 C C . TYR A 1 73 ? 21.854 55.921 -9.773 1.00 72.31 73 TYR A C 1
ATOM 584 O O . TYR A 1 73 ? 22.756 55.325 -9.194 1.00 72.31 73 TYR A O 1
ATOM 592 N N . LYS A 1 74 ? 21.469 55.577 -11.006 1.00 57.44 74 LYS A N 1
ATOM 593 C CA . LYS A 1 74 ? 21.897 54.338 -11.685 1.00 57.44 74 LYS A CA 1
ATOM 594 C C . LYS A 1 74 ? 23.309 54.385 -12.287 1.00 57.44 74 LYS A C 1
ATOM 596 O O . LYS A 1 74 ? 23.853 53.333 -12.619 1.00 57.44 74 LYS A O 1
ATOM 601 N N . THR A 1 75 ? 23.925 55.563 -12.406 1.00 65.00 75 THR A N 1
ATOM 602 C CA . THR A 1 75 ? 25.340 55.710 -12.785 1.00 65.00 75 THR A CA 1
ATOM 603 C C . THR A 1 75 ? 26.083 56.666 -11.851 1.00 65.00 75 THR A C 1
ATOM 605 O O . THR A 1 75 ? 25.484 57.518 -11.193 1.00 65.00 75 THR A O 1
ATOM 608 N N . TYR A 1 76 ? 27.413 56.541 -11.813 1.00 63.78 76 TYR A N 1
ATOM 609 C CA . TYR A 1 76 ? 28.279 57.436 -11.043 1.00 63.78 76 TYR A CA 1
ATOM 610 C C . TYR A 1 76 ? 28.173 58.891 -11.527 1.00 63.78 76 TYR A C 1
ATOM 612 O O . TYR A 1 76 ? 28.098 59.802 -10.708 1.00 63.78 76 TYR A O 1
ATOM 620 N N . ASN A 1 77 ? 28.096 59.110 -12.847 1.00 68.31 77 ASN A N 1
ATOM 621 C CA . ASN A 1 77 ? 27.974 60.451 -13.423 1.00 68.31 77 ASN A CA 1
ATOM 622 C C . ASN A 1 77 ? 26.665 61.143 -13.030 1.00 68.31 77 ASN A C 1
ATOM 624 O O . ASN A 1 77 ? 26.677 62.347 -12.808 1.00 68.31 77 ASN A O 1
ATOM 628 N N . ASP A 1 78 ? 25.559 60.409 -12.899 1.00 71.25 78 ASP A N 1
ATOM 629 C CA . ASP A 1 78 ? 24.282 60.987 -12.461 1.00 71.25 78 ASP A CA 1
ATOM 630 C C . ASP A 1 78 ? 24.380 61.517 -11.020 1.00 71.25 78 ASP A C 1
ATOM 632 O O . ASP A 1 78 ? 23.987 62.652 -10.744 1.00 71.25 78 ASP A O 1
ATOM 636 N N . ALA A 1 79 ? 24.988 60.738 -10.116 1.00 70.44 79 ALA A N 1
ATOM 637 C CA . ALA A 1 79 ? 25.240 61.161 -8.738 1.00 70.44 79 ALA A CA 1
ATOM 638 C C . ALA A 1 79 ? 26.228 62.341 -8.665 1.00 70.44 79 ALA A C 1
ATOM 640 O O . ALA A 1 79 ? 25.992 63.294 -7.927 1.00 70.44 79 ALA A O 1
ATOM 641 N N . VAL A 1 80 ? 27.298 62.321 -9.469 1.00 67.38 80 VAL A N 1
ATOM 642 C CA . VAL A 1 80 ? 28.253 63.440 -9.587 1.00 67.38 80 VAL A CA 1
ATOM 643 C C . VAL A 1 80 ? 27.571 64.706 -10.117 1.00 67.38 80 VAL A C 1
ATOM 645 O O . VAL A 1 80 ? 27.819 65.792 -9.600 1.00 67.38 80 VAL A O 1
ATOM 648 N N . ASN A 1 81 ? 26.675 64.593 -11.099 1.00 74.62 81 ASN A N 1
ATOM 649 C CA . ASN A 1 81 ? 25.932 65.734 -11.632 1.00 74.62 81 ASN A CA 1
ATOM 650 C C . ASN A 1 81 ? 25.020 66.362 -10.570 1.00 74.62 81 ASN A C 1
ATOM 652 O O . ASN A 1 81 ? 25.060 67.579 -10.395 1.00 74.62 81 ASN A O 1
ATOM 656 N N . VAL A 1 82 ? 24.266 65.558 -9.809 1.00 70.38 82 VAL A N 1
ATOM 657 C CA . VAL A 1 82 ? 23.422 66.085 -8.721 1.00 70.38 82 VAL A CA 1
ATOM 658 C C . VAL A 1 82 ? 24.262 66.675 -7.586 1.00 70.38 82 VAL A C 1
ATOM 660 O O . VAL A 1 82 ? 23.933 67.752 -7.094 1.00 70.38 82 VAL A O 1
ATOM 663 N N . ALA A 1 83 ? 25.381 66.051 -7.212 1.00 71.50 83 ALA A N 1
ATOM 664 C CA . ALA A 1 83 ? 26.321 66.620 -6.244 1.00 71.50 83 ALA A CA 1
ATOM 665 C C . ALA A 1 83 ? 26.850 67.995 -6.682 1.00 71.50 83 ALA A C 1
ATOM 667 O O . ALA A 1 83 ? 26.859 68.940 -5.889 1.00 71.50 83 ALA A O 1
ATOM 668 N N . ASN A 1 84 ? 27.204 68.138 -7.963 1.00 68.25 84 ASN A N 1
ATOM 669 C CA . ASN A 1 84 ? 27.641 69.403 -8.554 1.00 68.25 84 ASN A CA 1
ATOM 670 C C . ASN A 1 84 ? 26.523 70.464 -8.587 1.00 68.25 84 ASN A C 1
ATOM 672 O O . ASN A 1 84 ? 26.817 71.655 -8.502 1.00 68.25 84 ASN A O 1
ATOM 676 N N . GLU A 1 85 ? 25.246 70.086 -8.704 1.00 69.81 85 GLU A N 1
ATOM 677 C CA . GLU A 1 85 ? 24.127 71.034 -8.563 1.00 69.81 85 GLU A CA 1
ATOM 678 C C . GLU A 1 85 ? 23.881 71.429 -7.103 1.00 69.81 85 GLU A C 1
ATOM 680 O O . GLU A 1 85 ? 23.737 72.615 -6.807 1.00 69.81 85 GLU A O 1
ATOM 685 N N . MET A 1 86 ? 23.928 70.473 -6.173 1.00 68.31 86 MET A N 1
ATOM 686 C CA . MET A 1 86 ? 23.829 70.736 -4.734 1.00 68.31 86 MET A CA 1
ATOM 687 C C . MET A 1 86 ? 24.960 71.660 -4.245 1.00 68.31 86 MET A C 1
ATOM 689 O O . MET A 1 86 ? 24.701 72.589 -3.481 1.00 68.31 86 MET A O 1
ATOM 693 N N . GLN A 1 87 ? 26.187 71.500 -4.759 1.00 73.62 87 GLN A N 1
ATOM 694 C CA . GLN A 1 87 ? 27.306 72.412 -4.478 1.00 73.62 87 GLN A CA 1
ATOM 695 C C . GLN A 1 87 ? 27.040 73.839 -4.990 1.00 73.62 87 GLN A C 1
ATOM 697 O O . GLN A 1 87 ? 27.287 74.798 -4.261 1.00 73.62 87 GLN A O 1
ATOM 702 N N . LYS A 1 88 ? 26.464 74.011 -6.193 1.00 69.75 88 LYS A N 1
ATOM 703 C CA . LYS A 1 88 ? 26.049 75.339 -6.708 1.00 69.75 88 LYS A CA 1
ATOM 704 C C . LYS A 1 88 ? 24.939 75.981 -5.867 1.00 69.75 88 LYS A C 1
ATOM 706 O O . LYS A 1 88 ? 24.853 77.203 -5.812 1.00 69.75 88 LYS A O 1
ATOM 711 N N . LEU A 1 89 ? 24.103 75.173 -5.213 1.00 63.94 89 LEU A N 1
ATOM 712 C CA . LEU A 1 89 ? 23.086 75.621 -4.254 1.00 63.94 89 LEU A CA 1
ATOM 713 C C . LEU A 1 89 ? 23.659 75.907 -2.849 1.00 63.94 89 LEU A C 1
ATOM 715 O O . LEU A 1 89 ? 22.898 76.249 -1.946 1.00 63.94 89 LEU A O 1
ATOM 719 N N . GLY A 1 90 ? 24.979 75.786 -2.653 1.00 63.34 90 GLY A N 1
ATOM 720 C CA . GLY A 1 90 ? 25.656 76.029 -1.375 1.00 63.34 90 GLY A CA 1
ATOM 721 C C . GLY A 1 90 ? 25.530 74.886 -0.362 1.00 63.34 90 GLY A C 1
ATOM 722 O O . GLY A 1 90 ? 25.778 75.094 0.824 1.00 63.34 90 GLY A O 1
ATOM 723 N N . ILE A 1 91 ? 25.125 73.690 -0.801 1.00 71.06 91 ILE A N 1
ATOM 724 C CA . ILE A 1 91 ? 24.894 72.530 0.064 1.00 71.06 91 ILE A CA 1
ATOM 725 C C . ILE A 1 91 ? 26.129 71.625 0.029 1.00 71.06 91 ILE A C 1
ATOM 727 O O . ILE A 1 91 ? 26.415 70.988 -0.988 1.00 71.06 91 ILE A O 1
ATOM 731 N N . ASN A 1 92 ? 26.842 71.536 1.157 1.00 61.41 92 ASN A N 1
ATOM 732 C CA . ASN A 1 92 ? 27.911 70.553 1.346 1.00 61.41 92 ASN A CA 1
ATOM 733 C C . ASN A 1 92 ? 27.349 69.138 1.189 1.00 61.41 92 ASN A C 1
ATOM 735 O O . ASN A 1 92 ? 26.359 68.789 1.829 1.00 61.41 92 ASN A O 1
ATOM 739 N N . ASN A 1 93 ? 27.982 68.338 0.335 1.00 65.81 93 ASN A N 1
ATOM 740 C CA . ASN A 1 93 ? 27.547 66.982 0.040 1.00 65.81 93 ASN A CA 1
ATOM 741 C C . ASN A 1 93 ? 28.711 66.106 -0.439 1.00 65.81 93 ASN A C 1
ATOM 743 O O . ASN A 1 93 ? 29.748 66.619 -0.864 1.00 65.81 93 ASN A O 1
ATOM 747 N N . GLU A 1 94 ? 28.523 64.789 -0.378 1.00 69.00 94 GLU A N 1
ATOM 748 C CA . GLU A 1 94 ? 29.545 63.799 -0.725 1.00 69.00 94 GLU A CA 1
ATOM 749 C C . GLU A 1 94 ? 28.946 62.691 -1.610 1.00 69.00 94 GLU A C 1
ATOM 751 O O . GLU A 1 94 ? 27.926 62.089 -1.260 1.00 69.00 94 GLU A O 1
ATOM 756 N N . VAL A 1 95 ? 29.568 62.421 -2.767 1.00 63.69 95 VAL A N 1
ATOM 757 C CA . VAL A 1 95 ? 29.147 61.349 -3.691 1.00 63.69 95 VAL A CA 1
ATOM 758 C C . VAL A 1 95 ? 29.641 60.010 -3.165 1.00 63.69 95 VAL A C 1
ATOM 760 O O . VAL A 1 95 ? 30.847 59.781 -3.067 1.00 63.69 95 VAL A O 1
ATOM 763 N N . LYS A 1 96 ? 28.719 59.090 -2.882 1.00 58.12 96 LYS A N 1
ATOM 764 C CA . LYS A 1 96 ? 29.036 57.762 -2.351 1.00 58.12 96 LYS A CA 1
ATOM 765 C C . LYS A 1 96 ? 28.562 56.672 -3.303 1.00 58.12 96 LYS A C 1
ATOM 767 O O . LYS A 1 96 ? 27.374 56.500 -3.578 1.00 58.12 96 LYS A O 1
ATOM 772 N N . ALA A 1 97 ? 29.527 55.907 -3.804 1.00 50.84 97 ALA A N 1
ATOM 773 C CA . ALA A 1 97 ? 29.270 54.638 -4.465 1.00 50.84 97 ALA A CA 1
ATOM 774 C C . ALA A 1 97 ? 28.998 53.560 -3.412 1.00 50.84 97 ALA A C 1
ATOM 776 O O . ALA A 1 97 ? 29.705 53.452 -2.413 1.00 50.84 97 ALA A O 1
ATOM 777 N N . THR A 1 98 ? 27.988 52.734 -3.650 1.00 50.22 98 THR A N 1
ATOM 778 C CA . THR A 1 98 ? 27.701 51.543 -2.848 1.00 50.22 98 THR A CA 1
ATOM 779 C C . THR A 1 98 ? 26.979 50.525 -3.728 1.00 50.22 98 THR A C 1
ATOM 781 O O . THR A 1 98 ? 26.612 50.819 -4.865 1.00 50.22 98 THR A O 1
ATOM 784 N N . LYS A 1 99 ? 26.764 49.311 -3.225 1.00 41.34 99 LYS A N 1
ATOM 785 C CA . LYS A 1 99 ? 25.838 48.361 -3.845 1.00 41.34 99 LYS A CA 1
ATOM 786 C C . LYS A 1 99 ? 24.513 48.415 -3.103 1.00 41.34 99 LYS A C 1
ATOM 788 O O . LYS A 1 99 ? 24.183 47.522 -2.330 1.00 41.34 99 LYS A O 1
ATOM 793 N N . LEU A 1 100 ? 23.775 49.495 -3.364 1.00 46.31 100 LEU A N 1
ATOM 794 C CA . LEU A 1 100 ? 22.364 49.642 -3.013 1.00 46.31 100 LEU A CA 1
ATOM 795 C C . LEU A 1 100 ? 21.535 48.639 -3.822 1.00 46.31 100 LEU A C 1
ATOM 797 O O . LEU A 1 100 ? 20.936 48.944 -4.844 1.00 46.31 100 LEU A O 1
ATOM 801 N N . THR A 1 101 ? 21.521 47.411 -3.322 1.00 37.28 101 THR A N 1
ATOM 802 C CA . THR A 1 101 ? 20.341 46.547 -3.341 1.00 37.28 101 THR A CA 1
ATOM 803 C C . THR A 1 101 ? 19.053 47.354 -3.174 1.00 37.28 101 THR A C 1
ATOM 805 O O . THR A 1 101 ? 19.035 48.268 -2.346 1.00 37.28 101 THR A O 1
ATOM 808 N N . PHE A 1 102 ? 17.956 46.938 -3.812 1.00 32.22 102 PHE A N 1
ATOM 809 C CA . PHE A 1 102 ? 16.605 47.346 -3.404 1.00 32.22 102 PHE A CA 1
ATOM 810 C C . PHE A 1 102 ? 16.222 46.666 -2.072 1.00 32.22 102 PHE A C 1
ATOM 812 O O . PHE A 1 102 ? 15.362 45.792 -2.001 1.00 32.22 102 PHE A O 1
ATOM 819 N N . ASN A 1 103 ? 16.938 47.061 -1.017 1.00 36.78 103 ASN A N 1
ATOM 820 C CA . ASN A 1 103 ? 16.659 46.789 0.383 1.00 36.78 103 ASN A CA 1
ATOM 821 C C . ASN A 1 103 ? 16.166 48.109 0.995 1.00 36.78 103 ASN A C 1
ATOM 823 O O . ASN A 1 103 ? 16.861 49.114 0.891 1.00 36.78 103 ASN A O 1
ATOM 827 N N . LYS A 1 104 ? 14.957 48.149 1.558 1.00 37.19 104 LYS A N 1
ATOM 828 C CA . LYS A 1 104 ? 14.649 47.689 2.934 1.00 37.19 104 LYS A CA 1
ATOM 829 C C . LYS A 1 104 ? 15.308 48.534 4.040 1.00 37.19 104 LYS A C 1
ATOM 831 O O . LYS A 1 104 ? 16.520 48.703 4.058 1.00 37.19 104 LYS A O 1
ATOM 836 N N . HIS A 1 105 ? 14.481 48.866 5.040 1.00 36.59 105 HIS A N 1
ATOM 837 C CA . HIS A 1 105 ? 14.749 49.518 6.339 1.00 36.59 105 HIS A CA 1
ATOM 838 C C . HIS A 1 105 ? 14.745 51.065 6.416 1.00 36.59 105 HIS A C 1
ATOM 840 O O . HIS A 1 105 ? 15.158 51.739 5.487 1.00 36.59 105 HIS A O 1
ATOM 846 N N . GLN A 1 106 ? 14.328 51.700 7.531 1.00 36.16 106 GLN A N 1
ATOM 847 C CA . GLN A 1 106 ? 13.227 51.322 8.445 1.00 36.16 106 GLN A CA 1
ATOM 848 C C . GLN A 1 106 ? 12.679 52.520 9.255 1.00 36.16 106 GLN A C 1
ATOM 850 O O . GLN A 1 106 ? 13.039 52.725 10.412 1.00 36.16 106 GLN A O 1
ATOM 855 N N . SER A 1 107 ? 11.700 53.247 8.711 1.00 35.25 107 SER A N 1
ATOM 856 C CA . SER A 1 107 ? 10.701 53.901 9.572 1.00 35.25 107 SER A CA 1
ATOM 857 C C . SER A 1 107 ? 9.837 52.821 10.258 1.00 35.25 107 SER A C 1
ATOM 859 O O . SER A 1 107 ? 9.569 51.767 9.675 1.00 35.25 107 SER A O 1
ATOM 861 N N . THR A 1 108 ? 9.379 53.056 11.496 1.00 39.94 108 THR A N 1
ATOM 862 C CA . THR A 1 108 ? 8.433 52.146 12.183 1.00 39.94 108 THR A CA 1
ATOM 863 C C . THR A 1 108 ? 7.041 52.178 11.554 1.00 39.94 108 THR A C 1
ATOM 865 O O . THR A 1 108 ? 6.303 51.193 11.620 1.00 39.94 108 THR A O 1
ATOM 868 N N . LYS A 1 109 ? 6.696 53.280 10.878 1.00 45.25 109 LYS A N 1
ATOM 869 C CA . LYS A 1 109 ? 5.626 53.300 9.880 1.00 45.25 109 LYS A CA 1
ATOM 870 C C . LYS A 1 109 ? 6.171 52.699 8.592 1.00 45.25 109 LYS A C 1
ATOM 872 O O . LYS A 1 109 ? 7.186 53.173 8.087 1.00 45.25 109 LYS A O 1
ATOM 877 N N . THR A 1 110 ? 5.510 51.680 8.066 1.00 52.19 110 THR A N 1
ATOM 878 C CA . THR A 1 110 ? 5.928 51.028 6.823 1.00 52.19 110 THR A CA 1
ATOM 879 C C . THR A 1 110 ? 4.965 51.369 5.697 1.00 52.19 110 THR A C 1
ATOM 881 O O . THR A 1 110 ? 3.772 51.568 5.934 1.00 52.19 110 THR A O 1
ATOM 884 N N . TYR A 1 111 ? 5.514 51.518 4.493 1.00 60.84 111 TYR A N 1
ATOM 885 C CA . TYR A 1 111 ? 4.810 52.001 3.313 1.00 60.84 111 TYR A CA 1
ATOM 886 C C . TYR A 1 111 ? 4.556 50.823 2.384 1.00 60.84 111 TYR A C 1
ATOM 888 O O . TYR A 1 111 ? 5.486 50.195 1.888 1.00 60.84 111 TYR A O 1
ATOM 896 N N . TYR A 1 112 ? 3.292 50.500 2.150 1.00 67.38 112 TYR A N 1
ATOM 897 C CA . TYR A 1 112 ? 2.923 49.350 1.332 1.00 67.38 112 TYR A CA 1
ATOM 898 C C . TYR A 1 112 ? 2.247 49.829 0.059 1.0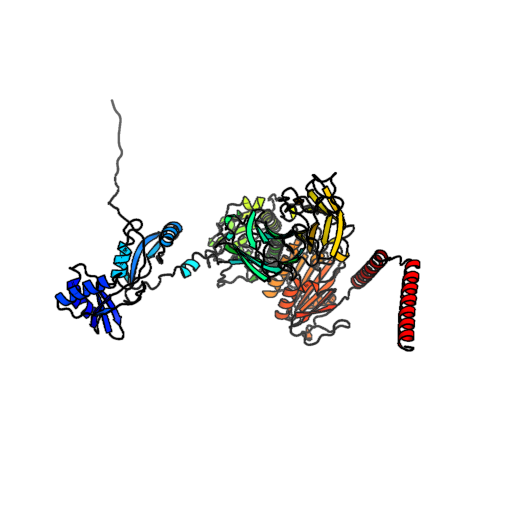0 67.38 112 TYR A C 1
ATOM 900 O O . TYR A 1 112 ? 1.245 50.543 0.132 1.00 67.38 112 TYR A O 1
ATOM 908 N N . VAL A 1 113 ? 2.776 49.425 -1.098 1.00 67.56 113 VAL A N 1
ATOM 909 C CA . VAL A 1 113 ? 2.148 49.704 -2.395 1.00 67.56 113 VAL A CA 1
ATOM 910 C C . VAL A 1 113 ? 1.014 48.706 -2.586 1.00 67.56 113 VAL A C 1
ATOM 912 O O . VAL A 1 113 ? 1.240 47.570 -3.000 1.00 67.56 113 VAL A O 1
ATOM 915 N N . LEU A 1 114 ? -0.207 49.117 -2.245 1.00 69.56 114 LEU A N 1
ATOM 916 C CA . LEU A 1 114 ? -1.421 48.364 -2.532 1.00 69.56 114 LEU A CA 1
ATOM 917 C C . LEU A 1 114 ? -1.616 48.333 -4.049 1.00 69.56 114 LEU A C 1
ATOM 919 O O . LEU A 1 114 ? -1.843 49.370 -4.675 1.00 69.56 114 LEU A O 1
ATOM 923 N N . LEU A 1 115 ? -1.548 47.133 -4.620 1.00 65.19 115 LEU A N 1
ATOM 924 C CA . LEU A 1 115 ? -1.903 46.870 -6.013 1.00 65.19 115 LEU A CA 1
ATOM 925 C C . LEU A 1 115 ? -3.421 46.859 -6.189 1.00 65.19 115 LEU A C 1
ATOM 927 O O . LEU A 1 115 ? -3.955 47.432 -7.137 1.00 65.19 115 LEU A O 1
ATOM 931 N N . LYS A 1 116 ? -4.090 46.083 -5.326 1.00 64.31 116 LYS A N 1
ATOM 932 C CA . LYS A 1 116 ? -5.455 45.586 -5.532 1.00 64.31 116 LYS A CA 1
ATOM 933 C C . LYS A 1 116 ? -5.961 44.907 -4.255 1.00 64.31 116 LYS A C 1
ATOM 935 O O . LYS A 1 116 ? -5.169 44.414 -3.449 1.00 64.31 116 LYS A O 1
ATOM 940 N N . SER A 1 117 ? -7.278 44.831 -4.105 1.00 62.69 117 SER A N 1
ATOM 941 C CA . SER A 1 117 ? -7.942 44.072 -3.041 1.00 62.69 117 SER A CA 1
ATOM 942 C C . SER A 1 117 ? -8.879 43.044 -3.665 1.00 62.69 117 SER A C 1
ATOM 944 O O . SER A 1 117 ? -9.603 43.367 -4.604 1.00 62.69 117 SER A O 1
ATOM 946 N N . TYR A 1 118 ? -8.874 41.827 -3.130 1.00 53.78 118 TYR A N 1
ATOM 947 C CA . TYR A 1 118 ? -9.650 40.684 -3.610 1.00 53.78 118 TYR A CA 1
ATOM 948 C C . TYR A 1 118 ? -10.559 40.146 -2.504 1.00 53.78 118 TYR A C 1
ATOM 950 O O . TYR A 1 118 ? -10.295 40.351 -1.318 1.00 53.78 118 TYR A O 1
ATOM 958 N N . GLU A 1 119 ? -11.596 39.397 -2.867 1.00 50.88 119 GLU A N 1
ATOM 959 C CA . GLU A 1 119 ? -12.312 38.553 -1.905 1.00 50.88 119 GLU A CA 1
ATOM 960 C C . GLU A 1 119 ? -11.502 37.291 -1.570 1.00 50.88 119 GLU A C 1
ATOM 962 O O . GLU A 1 119 ? -10.656 36.855 -2.351 1.00 50.88 119 GLU A O 1
ATOM 967 N N . LEU A 1 120 ? -11.753 36.694 -0.400 1.00 47.91 120 LEU A N 1
ATOM 968 C CA . LEU A 1 120 ? -10.916 35.622 0.158 1.00 47.91 120 LEU A CA 1
ATOM 969 C C . LEU A 1 120 ? -10.815 34.342 -0.697 1.00 47.91 120 LEU A C 1
ATOM 971 O O . LEU A 1 120 ? -9.940 33.519 -0.449 1.00 47.91 120 LEU A O 1
ATOM 975 N N . SER A 1 121 ? -11.731 34.158 -1.646 1.00 43.72 121 SER A N 1
ATOM 976 C CA . SER A 1 121 ? -11.848 32.988 -2.524 1.00 43.72 121 SER A CA 1
ATOM 977 C C . SER A 1 121 ? -11.479 33.276 -3.985 1.00 43.72 121 SER A C 1
ATOM 979 O O . SER A 1 121 ? -11.736 32.444 -4.853 1.00 43.72 121 SER A O 1
ATOM 981 N N . ALA A 1 122 ? -10.932 34.456 -4.291 1.00 44.25 122 ALA A N 1
ATOM 982 C CA . ALA A 1 122 ? -10.530 34.807 -5.650 1.00 44.25 122 ALA A CA 1
ATOM 983 C C . ALA A 1 122 ? -9.261 34.048 -6.074 1.00 44.25 122 ALA A C 1
ATOM 985 O O . ALA A 1 122 ? -8.281 34.008 -5.328 1.00 44.25 122 ALA A O 1
ATOM 986 N N . ASN A 1 123 ? -9.243 33.509 -7.299 1.00 48.88 123 ASN A N 1
ATOM 987 C CA . ASN A 1 123 ? -7.994 33.041 -7.891 1.00 48.88 123 ASN A CA 1
ATOM 988 C C . ASN A 1 123 ? -7.107 34.251 -8.214 1.00 48.88 123 ASN A C 1
ATOM 990 O O . ASN A 1 123 ? -7.462 35.093 -9.035 1.00 48.88 123 ASN A O 1
ATOM 994 N N . ILE A 1 124 ? -5.956 34.310 -7.556 1.00 54.28 124 ILE A N 1
ATOM 995 C CA . ILE A 1 124 ? -4.945 35.366 -7.680 1.00 54.28 124 ILE A CA 1
ATOM 996 C C . ILE A 1 124 ? -3.696 34.884 -8.438 1.00 54.28 124 ILE A C 1
ATOM 998 O O . ILE A 1 124 ? -2.753 35.648 -8.621 1.00 54.28 124 ILE A O 1
ATOM 1002 N N . ALA A 1 125 ? -3.695 33.635 -8.924 1.00 50.62 125 ALA A N 1
ATOM 1003 C CA . ALA A 1 125 ? -2.551 33.015 -9.588 1.00 50.62 125 ALA A CA 1
ATOM 1004 C C . ALA A 1 125 ? -2.134 33.706 -10.896 1.00 50.62 125 ALA A C 1
ATOM 1006 O O . ALA A 1 125 ? -0.949 33.679 -11.211 1.00 50.62 125 ALA A O 1
ATOM 1007 N N . ASP A 1 126 ? -3.051 34.343 -11.628 1.00 50.62 126 ASP A N 1
ATOM 1008 C CA . ASP A 1 126 ? -2.735 34.980 -12.916 1.00 50.62 126 ASP A CA 1
ATOM 1009 C C . ASP A 1 126 ? -2.083 36.356 -12.717 1.00 50.62 126 ASP A C 1
ATOM 1011 O O . ASP A 1 126 ? -1.005 36.610 -13.255 1.00 50.62 126 ASP A O 1
ATOM 1015 N N . ASP A 1 127 ? -2.652 37.199 -11.843 1.00 55.97 127 ASP A N 1
ATOM 1016 C CA . ASP A 1 127 ? -2.008 38.442 -11.388 1.00 55.97 127 ASP A CA 1
ATOM 1017 C C . ASP A 1 127 ? -0.642 38.136 -10.721 1.00 55.97 127 ASP A C 1
ATOM 1019 O O . ASP A 1 127 ? 0.309 38.904 -10.870 1.00 55.97 127 ASP A O 1
ATOM 1023 N N . PHE A 1 128 ? -0.494 36.981 -10.053 1.00 55.84 128 PHE A N 1
ATOM 1024 C CA . PHE A 1 128 ? 0.785 36.505 -9.506 1.00 55.84 128 PHE A CA 1
ATOM 1025 C C . PHE A 1 128 ? 1.764 35.977 -10.556 1.00 55.84 128 PHE A C 1
ATOM 1027 O O . PHE A 1 128 ? 2.947 36.294 -10.464 1.00 55.84 128 PHE A O 1
ATOM 1034 N N . GLN A 1 129 ? 1.333 35.186 -11.543 1.00 51.56 129 GLN A N 1
ATOM 1035 C CA . GLN A 1 129 ? 2.206 34.755 -12.640 1.00 51.56 129 GLN A CA 1
ATOM 1036 C C . GLN A 1 129 ? 2.666 35.953 -13.466 1.00 51.56 129 GLN A C 1
ATOM 1038 O O . GLN A 1 129 ? 3.803 35.960 -13.926 1.00 51.56 129 GLN A O 1
ATOM 1043 N N . LEU A 1 130 ? 1.830 36.985 -13.593 1.00 54.88 130 LEU A N 1
ATOM 1044 C CA . LEU A 1 130 ? 2.180 38.241 -14.240 1.00 54.88 130 LEU A CA 1
ATOM 1045 C C . LEU A 1 130 ? 3.189 39.049 -13.405 1.00 54.88 130 LEU A C 1
ATOM 1047 O O . LEU A 1 130 ? 4.254 39.391 -13.906 1.00 54.88 130 LEU A O 1
ATOM 1051 N N . LEU A 1 131 ? 2.942 39.275 -12.110 1.00 55.41 131 LEU A N 1
ATOM 1052 C CA . LEU A 1 131 ? 3.937 39.909 -11.228 1.00 55.41 131 LEU A CA 1
ATOM 1053 C C . LEU A 1 131 ? 5.266 39.133 -11.211 1.00 55.41 131 LEU A C 1
ATOM 1055 O O . LEU A 1 131 ? 6.333 39.741 -11.220 1.00 55.41 131 LEU A O 1
ATOM 1059 N N . LYS A 1 132 ? 5.216 37.797 -11.248 1.00 53.59 132 LYS A N 1
ATOM 1060 C CA . LYS A 1 132 ? 6.385 36.911 -11.167 1.00 53.59 132 LYS A CA 1
ATOM 1061 C C . LYS A 1 132 ? 7.123 36.716 -12.496 1.00 53.59 132 LYS A C 1
ATOM 1063 O O . LYS A 1 132 ? 8.342 36.584 -12.466 1.00 53.59 132 LYS A O 1
ATOM 1068 N N . SER A 1 133 ? 6.455 36.765 -13.650 1.00 48.12 133 SER A N 1
ATOM 1069 C CA . SER A 1 133 ? 7.127 36.815 -14.964 1.00 48.12 133 SER A CA 1
ATOM 1070 C C . SER A 1 133 ? 7.860 38.143 -15.173 1.00 48.12 133 SER A C 1
ATOM 1072 O O . SER A 1 133 ? 8.890 38.186 -15.840 1.00 48.12 133 SER A O 1
ATOM 1074 N N . TYR A 1 134 ? 7.397 39.191 -14.489 1.00 49.25 134 TYR A N 1
ATOM 1075 C CA . TYR A 1 134 ? 8.075 40.476 -14.327 1.00 49.25 134 TYR A CA 1
ATOM 1076 C C . TYR A 1 134 ? 8.890 40.578 -13.016 1.00 49.25 134 TYR A C 1
ATOM 1078 O O . TYR A 1 134 ? 9.380 41.653 -12.655 1.00 49.25 134 TYR A O 1
ATOM 1086 N N . ASN A 1 135 ? 9.109 39.438 -12.352 1.00 49.84 135 ASN A N 1
ATOM 1087 C CA . ASN A 1 135 ? 10.014 39.208 -11.224 1.00 49.84 135 ASN A CA 1
ATOM 1088 C C . ASN A 1 135 ? 9.791 40.119 -9.994 1.00 49.84 135 ASN A C 1
ATOM 1090 O O . ASN A 1 135 ? 10.742 40.712 -9.486 1.00 49.84 135 ASN A O 1
ATOM 1094 N N . GLN A 1 136 ? 8.536 40.268 -9.547 1.00 55.50 136 GLN A N 1
ATOM 1095 C CA . GLN A 1 136 ? 8.122 41.106 -8.409 1.00 55.50 136 GLN A CA 1
ATOM 1096 C C . GLN A 1 136 ? 7.573 40.311 -7.218 1.00 55.50 136 GLN A C 1
ATOM 1098 O O . GLN A 1 136 ? 6.648 39.513 -7.371 1.00 55.50 136 GLN A O 1
ATOM 1103 N N . ASP A 1 137 ? 8.099 40.607 -6.025 1.00 53.88 137 ASP A N 1
ATOM 1104 C CA . ASP A 1 137 ? 7.693 40.008 -4.748 1.00 53.88 137 ASP A CA 1
ATOM 1105 C C . ASP A 1 137 ? 6.592 40.814 -4.037 1.00 53.88 137 ASP A C 1
ATOM 1107 O O . ASP A 1 137 ? 6.580 42.047 -4.018 1.00 53.88 137 ASP A O 1
ATOM 1111 N N . PHE A 1 138 ? 5.662 40.105 -3.399 1.00 62.50 138 PHE A N 1
ATOM 1112 C CA . PHE A 1 138 ? 4.445 40.681 -2.830 1.00 62.50 138 PHE A CA 1
ATOM 1113 C C . PHE A 1 138 ? 4.026 40.021 -1.506 1.00 62.50 138 PHE A C 1
ATOM 1115 O O . PHE A 1 138 ? 4.422 38.902 -1.181 1.00 62.50 138 PHE A O 1
ATOM 1122 N N . LYS A 1 139 ? 3.206 40.735 -0.727 1.00 59.78 139 LYS A N 1
ATOM 1123 C CA . LYS A 1 139 ? 2.707 40.349 0.603 1.00 59.78 139 LYS A CA 1
ATOM 1124 C C . LYS A 1 139 ? 1.191 40.488 0.667 1.00 59.78 139 LYS A C 1
ATOM 1126 O O . LYS A 1 139 ? 0.613 41.355 0.010 1.00 59.78 139 LYS A O 1
ATOM 1131 N N . LEU A 1 140 ? 0.547 39.664 1.495 1.00 58.31 140 LEU A N 1
ATOM 1132 C CA . LEU A 1 140 ? -0.910 39.658 1.645 1.00 58.31 140 LEU A CA 1
ATOM 1133 C C . LEU A 1 140 ? -1.353 40.043 3.058 1.00 58.31 140 LEU A C 1
ATOM 1135 O O . LEU A 1 140 ? -0.770 39.606 4.055 1.00 58.31 140 LEU A O 1
ATOM 1139 N N . ARG A 1 141 ? -2.456 40.797 3.145 1.00 62.09 141 ARG A N 1
ATOM 1140 C CA . ARG A 1 141 ? -3.185 41.042 4.399 1.00 62.09 141 ARG A CA 1
ATOM 1141 C C . ARG A 1 141 ? -4.598 40.474 4.321 1.00 62.09 141 ARG A C 1
ATOM 1143 O O . ARG A 1 141 ? -5.408 40.923 3.515 1.00 62.09 141 ARG A O 1
ATOM 1150 N N . LYS A 1 142 ? -4.919 39.526 5.204 1.00 56.00 142 LYS A N 1
ATOM 1151 C CA . LYS A 1 142 ? -6.285 39.014 5.387 1.00 56.00 142 LYS A CA 1
ATOM 1152 C C . LYS A 1 142 ? -7.061 39.910 6.357 1.00 56.00 142 LYS A C 1
ATOM 1154 O O . LYS A 1 142 ? -6.733 39.968 7.540 1.00 56.00 142 LYS A O 1
ATOM 1159 N N . LYS A 1 143 ? -8.132 40.550 5.879 1.00 54.34 143 LYS A N 1
ATOM 1160 C CA . LYS A 1 143 ? -9.131 41.262 6.699 1.00 54.34 143 LYS A CA 1
ATOM 1161 C C . LYS A 1 143 ? -10.492 40.586 6.554 1.00 54.34 143 LYS A C 1
ATOM 1163 O O . LYS A 1 143 ? -11.240 40.911 5.636 1.00 54.34 143 LYS A O 1
ATOM 1168 N N . SER A 1 144 ? -10.833 39.681 7.470 1.00 51.06 144 SER A N 1
ATOM 1169 C CA . SER A 1 144 ? -12.137 38.991 7.578 1.00 51.06 144 SER A CA 1
ATOM 1170 C C . SER A 1 144 ? -12.629 38.270 6.307 1.00 51.06 144 SER A C 1
ATOM 1172 O O . SER A 1 144 ? -12.599 37.043 6.272 1.00 51.06 144 SER A O 1
ATOM 1174 N N . LYS A 1 145 ? -13.070 39.009 5.278 1.00 49.16 145 LYS A N 1
ATOM 1175 C CA . LYS A 1 145 ? -13.554 38.512 3.977 1.00 49.16 145 LYS A CA 1
ATOM 1176 C C . LYS A 1 145 ? -12.690 38.912 2.768 1.00 49.16 145 LYS A C 1
ATOM 1178 O O . LYS A 1 145 ? -12.930 38.388 1.687 1.00 49.16 145 LYS A O 1
ATOM 1183 N N . ILE A 1 146 ? -11.710 39.808 2.927 1.00 52.22 146 ILE A N 1
ATOM 1184 C CA . ILE A 1 146 ? -10.856 40.285 1.824 1.00 52.22 146 ILE A CA 1
ATOM 1185 C C . ILE A 1 146 ? -9.372 39.970 2.039 1.00 52.22 146 ILE A C 1
ATOM 1187 O O . ILE A 1 146 ? -8.896 39.864 3.176 1.00 52.22 146 ILE A O 1
ATOM 1191 N N . ILE A 1 147 ? -8.659 39.847 0.922 1.00 56.84 147 ILE A N 1
ATOM 1192 C CA . ILE A 1 147 ? -7.206 39.738 0.799 1.00 56.84 147 ILE A CA 1
ATOM 1193 C C . ILE A 1 147 ? -6.715 41.006 0.096 1.00 56.84 147 ILE A C 1
ATOM 1195 O O . ILE A 1 147 ? -7.020 41.241 -1.071 1.00 56.84 147 ILE A O 1
ATOM 1199 N N . GLU A 1 148 ? -5.958 41.837 0.802 1.00 66.00 148 GLU A N 1
ATOM 1200 C CA . GLU A 1 148 ? -5.295 43.013 0.229 1.00 66.00 148 GLU A CA 1
ATOM 1201 C C . GLU A 1 148 ? -3.891 42.608 -0.244 1.00 66.00 148 GLU A C 1
ATOM 1203 O O . GLU A 1 148 ? -3.139 42.002 0.528 1.00 66.00 148 GLU A O 1
ATOM 1208 N N . LEU A 1 149 ? -3.555 42.919 -1.500 1.00 66.75 149 LEU A N 1
ATOM 1209 C CA . LEU A 1 149 ? -2.294 42.556 -2.150 1.00 66.75 149 LEU A CA 1
ATOM 1210 C C . LEU A 1 149 ? -1.368 43.768 -2.264 1.00 66.75 149 LEU A C 1
ATOM 1212 O O . LEU A 1 149 ? -1.681 44.749 -2.943 1.00 66.75 149 LEU A O 1
ATOM 1216 N N . TYR A 1 150 ? -0.197 43.653 -1.647 1.00 68.88 150 TYR A N 1
ATOM 1217 C CA . TYR A 1 150 ? 0.838 44.678 -1.619 1.00 68.88 150 TYR A CA 1
ATOM 1218 C C . TYR A 1 150 ? 2.091 44.195 -2.349 1.00 68.88 150 TYR A C 1
ATOM 1220 O O . TYR A 1 150 ? 2.519 43.074 -2.088 1.00 68.88 150 TYR A O 1
ATOM 1228 N N . VAL A 1 151 ? 2.728 45.011 -3.197 1.00 59.91 151 VAL A N 1
ATOM 1229 C CA . VAL A 1 151 ? 4.137 44.740 -3.560 1.00 59.91 151 VAL A CA 1
ATOM 1230 C C . VAL A 1 151 ? 5.012 45.115 -2.369 1.00 59.91 151 VAL A C 1
ATOM 1232 O O . VAL A 1 151 ? 4.864 46.205 -1.819 1.00 59.91 151 VAL A O 1
ATOM 1235 N N . ASP A 1 152 ? 5.868 44.166 -1.979 1.00 57.94 152 ASP A N 1
ATOM 1236 C CA . ASP A 1 152 ? 6.741 44.138 -0.797 1.00 57.94 152 ASP A CA 1
ATOM 1237 C C . ASP A 1 152 ? 6.239 44.959 0.424 1.00 57.94 152 ASP A C 1
ATOM 1239 O O . ASP A 1 152 ? 5.079 44.902 0.840 1.00 57.94 152 ASP A O 1
ATOM 1243 N N . GLN A 1 153 ? 7.170 45.642 1.072 1.00 63.00 153 GLN A N 1
ATOM 1244 C CA . GLN A 1 153 ? 7.049 46.498 2.231 1.00 63.00 153 GLN A CA 1
ATOM 1245 C C . GLN A 1 153 ? 8.187 47.484 2.049 1.00 63.00 153 GLN A C 1
ATOM 1247 O O . GLN A 1 153 ? 9.350 47.105 2.163 1.00 63.00 153 GLN A O 1
ATOM 1252 N N . PHE A 1 154 ? 7.857 48.715 1.703 1.00 62.50 154 PHE A N 1
ATOM 1253 C CA . PHE A 1 154 ? 8.838 49.765 1.516 1.00 62.50 154 PHE A CA 1
ATOM 1254 C C . PHE A 1 154 ? 9.021 50.520 2.818 1.00 62.50 154 PHE A C 1
ATOM 1256 O O . PHE A 1 154 ? 8.136 50.584 3.684 1.00 62.50 154 PHE A O 1
ATOM 1263 N N . TYR A 1 155 ? 10.218 51.061 2.970 1.00 54.62 155 TYR A N 1
ATOM 1264 C CA . TYR A 1 155 ? 10.634 51.710 4.202 1.00 54.62 155 TYR A CA 1
ATOM 1265 C C . TYR A 1 155 ? 11.017 53.169 3.950 1.00 54.62 155 TYR A C 1
ATOM 1267 O O . TYR A 1 155 ? 10.923 53.974 4.877 1.00 54.62 155 TYR A O 1
ATOM 1275 N N . SER A 1 156 ? 11.292 53.520 2.688 1.00 51.66 156 SER A N 1
ATOM 1276 C CA . SER A 1 156 ? 11.078 54.857 2.140 1.00 51.66 156 SER A CA 1
ATOM 1277 C C . SER A 1 156 ? 9.729 54.958 1.409 1.00 51.66 156 SER A C 1
ATOM 1279 O O . SER A 1 156 ? 9.274 54.017 0.754 1.00 51.66 156 SER A O 1
ATOM 1281 N N . ILE A 1 157 ? 9.099 56.134 1.475 1.00 47.28 157 ILE A N 1
ATOM 1282 C CA . ILE A 1 157 ? 7.935 56.462 0.640 1.00 47.28 157 ILE A CA 1
ATOM 1283 C C . ILE A 1 157 ? 8.338 56.716 -0.824 1.00 47.28 157 ILE A C 1
ATOM 1285 O O . ILE A 1 157 ? 7.523 56.511 -1.719 1.00 47.28 157 ILE A O 1
ATOM 1289 N N . ASP A 1 158 ? 9.597 57.075 -1.096 1.00 46.06 158 ASP A N 1
ATOM 1290 C CA . ASP A 1 158 ? 10.110 57.263 -2.458 1.00 46.06 158 ASP A CA 1
ATOM 1291 C C . ASP A 1 158 ? 10.413 55.924 -3.143 1.00 46.06 158 ASP A C 1
ATOM 1293 O O . ASP A 1 158 ? 10.198 55.805 -4.348 1.00 46.06 158 ASP A O 1
ATOM 1297 N N . GLU A 1 159 ? 10.812 54.883 -2.401 1.00 56.22 159 GLU A N 1
ATOM 1298 C CA . GLU A 1 159 ? 10.782 53.502 -2.913 1.00 56.22 159 GLU A CA 1
ATOM 1299 C C . GLU A 1 159 ? 9.351 53.130 -3.325 1.00 56.22 159 GLU A C 1
ATOM 1301 O O . GLU A 1 159 ? 9.124 52.706 -4.455 1.00 56.22 159 GLU A O 1
ATOM 1306 N N . ALA A 1 160 ? 8.373 53.358 -2.440 1.00 59.19 160 ALA A N 1
ATOM 1307 C CA . ALA A 1 160 ? 6.969 53.061 -2.706 1.00 59.19 160 ALA A CA 1
ATOM 1308 C C . ALA A 1 160 ? 6.398 53.874 -3.886 1.00 59.19 160 ALA A C 1
ATOM 1310 O O . ALA A 1 160 ? 5.658 53.320 -4.692 1.00 59.19 160 ALA A O 1
ATOM 1311 N N . ASN A 1 161 ? 6.759 55.154 -4.038 1.00 52.75 161 ASN A N 1
ATOM 1312 C CA . ASN A 1 161 ? 6.335 56.005 -5.157 1.00 52.75 161 ASN A CA 1
ATOM 1313 C C . ASN A 1 161 ? 6.976 55.582 -6.478 1.00 52.75 161 ASN A C 1
ATOM 1315 O O . ASN A 1 161 ? 6.268 55.420 -7.470 1.00 52.75 161 ASN A O 1
ATOM 1319 N N . ASN A 1 162 ? 8.296 55.366 -6.508 1.00 54.31 162 ASN A N 1
ATOM 1320 C CA . ASN A 1 162 ? 8.973 54.875 -7.709 1.00 54.31 162 ASN A CA 1
ATOM 1321 C C . ASN A 1 162 ? 8.421 53.510 -8.111 1.00 54.31 162 ASN A C 1
ATOM 1323 O O . ASN A 1 162 ? 8.119 53.298 -9.284 1.00 54.31 162 ASN A O 1
ATOM 1327 N N . LYS A 1 163 ? 8.199 52.623 -7.136 1.00 64.88 163 LYS A N 1
ATOM 1328 C CA . LYS A 1 163 ? 7.661 51.297 -7.400 1.00 64.88 163 LYS A CA 1
ATOM 1329 C C . LYS A 1 163 ? 6.199 51.333 -7.820 1.00 64.88 163 LYS A C 1
ATOM 1331 O O . LYS A 1 163 ? 5.842 50.612 -8.737 1.00 64.88 163 LYS A O 1
ATOM 1336 N N . ALA A 1 164 ? 5.379 52.216 -7.253 1.00 57.16 164 ALA A N 1
ATOM 1337 C CA . ALA A 1 164 ? 4.035 52.490 -7.753 1.00 57.16 164 ALA A CA 1
ATOM 1338 C C . ALA A 1 164 ? 4.062 53.057 -9.184 1.00 57.16 164 ALA A C 1
ATOM 1340 O O . ALA A 1 164 ? 3.241 52.656 -9.988 1.00 57.16 164 ALA A O 1
ATOM 1341 N N . LEU A 1 165 ? 5.011 53.930 -9.544 1.00 52.09 165 LEU A N 1
ATOM 1342 C CA . LEU A 1 165 ? 5.167 54.477 -10.904 1.00 52.09 165 LEU A CA 1
ATOM 1343 C C . LEU A 1 165 ? 5.637 53.435 -11.932 1.00 52.09 165 LEU A C 1
ATOM 1345 O O . LEU A 1 165 ? 5.244 53.478 -13.095 1.00 52.09 165 LEU A O 1
ATOM 1349 N N . GLU A 1 166 ? 6.490 52.508 -11.518 1.00 58.31 166 GLU A N 1
ATOM 1350 C CA . GLU A 1 166 ? 6.914 51.316 -12.262 1.00 58.31 166 GLU A CA 1
ATOM 1351 C C . GLU A 1 166 ? 5.708 50.380 -12.469 1.00 58.31 166 GLU A C 1
ATOM 1353 O O . GLU A 1 166 ? 5.335 50.051 -13.602 1.00 58.31 166 GLU A O 1
ATOM 1358 N N . LEU A 1 167 ? 4.997 50.118 -11.368 1.00 58.16 167 LEU A N 1
ATOM 1359 C CA . LEU A 1 167 ? 3.726 49.412 -11.278 1.00 58.16 167 LEU A CA 1
ATOM 1360 C C . LEU A 1 167 ? 2.512 50.237 -11.751 1.00 58.16 167 LEU A C 1
ATOM 1362 O O . LEU A 1 167 ? 1.413 49.737 -11.574 1.00 58.16 167 LEU A O 1
ATOM 1366 N N . ASN A 1 168 ? 2.689 51.383 -12.444 1.00 55.81 168 ASN A N 1
ATOM 1367 C CA . ASN A 1 168 ? 1.632 52.208 -13.080 1.00 55.81 168 ASN A CA 1
ATOM 1368 C C . ASN A 1 168 ? 1.824 52.478 -14.612 1.00 55.81 168 ASN A C 1
ATOM 1370 O O . ASN A 1 168 ? 1.208 53.396 -15.150 1.00 55.81 168 ASN A O 1
ATOM 1374 N N . LYS A 1 169 ? 2.647 51.703 -15.350 1.00 51.38 169 LYS A N 1
ATOM 1375 C CA . LYS A 1 169 ? 2.931 51.861 -16.806 1.00 51.38 169 LYS A CA 1
ATOM 1376 C C . LYS A 1 169 ? 2.316 50.868 -17.849 1.00 51.38 169 LYS A C 1
ATOM 1378 O O . LYS A 1 169 ? 2.685 50.986 -19.012 1.00 51.38 169 LYS A O 1
ATOM 1383 N N . LEU A 1 170 ? 1.485 49.874 -17.475 1.00 53.19 170 LEU A N 1
ATOM 1384 C CA . LEU A 1 170 ? 0.956 48.715 -18.257 1.00 53.19 170 LEU A CA 1
ATOM 1385 C C . LEU A 1 170 ? 0.028 47.612 -17.573 1.00 53.19 170 LEU A C 1
ATOM 1387 O O . LEU A 1 170 ? -0.428 46.732 -18.295 1.00 53.19 170 LEU A O 1
ATOM 1391 N N . GLY A 1 171 ? -0.228 47.552 -16.241 1.00 50.09 171 GLY A N 1
ATOM 1392 C CA . GLY A 1 171 ? -0.821 46.391 -15.489 1.00 50.09 171 GLY A CA 1
ATOM 1393 C C . GLY A 1 171 ? -1.664 46.578 -14.173 1.00 50.09 171 GLY A C 1
ATOM 1394 O O . GLY A 1 171 ? -2.774 46.052 -14.111 1.00 50.09 171 GLY A O 1
ATOM 1395 N N . PHE A 1 172 ? -1.229 47.309 -13.127 1.00 54.31 172 PHE A N 1
ATOM 1396 C CA . PHE A 1 172 ? -1.936 47.557 -11.828 1.00 54.31 172 PHE A CA 1
ATOM 1397 C C . PHE A 1 172 ? -2.045 49.036 -11.386 1.00 54.31 172 PHE A C 1
ATOM 1399 O O . PHE A 1 172 ? -1.258 49.850 -11.832 1.00 54.31 172 PHE A O 1
ATOM 1406 N N . ASN A 1 173 ? -3.023 49.419 -10.553 1.00 52.62 173 ASN A N 1
ATOM 1407 C CA . ASN A 1 173 ? -3.331 50.836 -10.278 1.00 52.62 173 ASN A CA 1
ATOM 1408 C C . ASN A 1 173 ? -3.010 51.218 -8.820 1.00 52.62 173 ASN A C 1
ATOM 1410 O O . ASN A 1 173 ? -3.841 51.071 -7.923 1.00 52.62 173 ASN A O 1
ATOM 1414 N N . CYS A 1 174 ? -1.767 51.623 -8.581 1.00 58.31 174 CYS A N 1
ATOM 1415 C CA . CYS A 1 174 ? -1.125 51.557 -7.271 1.00 58.31 174 CYS A CA 1
ATOM 1416 C C . CYS A 1 174 ? -1.408 52.734 -6.324 1.00 58.31 174 CYS A C 1
ATOM 1418 O O . CYS A 1 174 ? -1.456 53.893 -6.730 1.00 58.31 174 CYS A O 1
ATOM 1420 N N . SER A 1 175 ? -1.495 52.431 -5.022 1.00 52.97 175 SER A N 1
ATOM 1421 C CA . SER A 1 175 ? -1.637 53.417 -3.937 1.00 52.97 175 SER A CA 1
ATOM 1422 C C . SER A 1 175 ? -0.781 53.046 -2.719 1.00 52.97 175 SER A C 1
ATOM 1424 O O . SER A 1 175 ? -0.565 51.867 -2.450 1.00 52.97 175 SER A O 1
ATOM 1426 N N . ILE A 1 176 ? -0.268 54.036 -1.982 1.00 58.22 176 ILE A N 1
ATOM 1427 C CA . ILE A 1 176 ? 0.655 53.811 -0.856 1.00 58.22 176 ILE A CA 1
ATOM 1428 C C . ILE A 1 176 ? -0.092 53.934 0.471 1.00 58.22 176 ILE A C 1
ATOM 1430 O O . ILE A 1 176 ? -0.782 54.922 0.710 1.00 58.22 176 ILE A O 1
ATOM 1434 N N . ILE A 1 177 ? 0.074 52.944 1.349 1.00 57.38 177 ILE A N 1
ATOM 1435 C CA . ILE A 1 177 ? -0.516 52.932 2.693 1.00 57.38 177 ILE A CA 1
ATOM 1436 C C . ILE A 1 177 ? 0.590 52.980 3.748 1.00 57.38 177 ILE A C 1
ATOM 1438 O O . ILE A 1 177 ? 1.419 52.075 3.819 1.00 57.38 177 ILE A O 1
ATOM 1442 N N . GLU A 1 178 ? 0.561 54.020 4.582 1.00 52.44 178 GLU A N 1
ATOM 1443 C CA . GLU A 1 178 ? 1.448 54.241 5.729 1.00 52.44 178 GLU A CA 1
ATOM 1444 C C . GLU A 1 178 ? 0.857 53.610 7.005 1.00 52.44 178 GLU A C 1
ATOM 1446 O O . GLU A 1 178 ? -0.255 53.940 7.417 1.00 52.44 178 GLU A O 1
ATOM 1451 N N . GLY A 1 179 ? 1.593 52.711 7.664 1.00 58.59 179 GLY A N 1
ATOM 1452 C CA . GLY A 1 179 ? 1.203 52.173 8.974 1.00 58.59 179 GLY A CA 1
ATOM 1453 C C . GLY A 1 179 ? 2.013 50.949 9.393 1.00 58.59 179 GLY A C 1
ATOM 1454 O O . GLY A 1 179 ? 2.766 50.404 8.595 1.00 58.59 179 GLY A O 1
ATOM 1455 N N . ASN A 1 180 ? 1.881 50.496 10.644 1.00 56.69 180 ASN A N 1
ATOM 1456 C CA . ASN A 1 180 ? 2.527 49.255 11.090 1.00 56.69 180 ASN A CA 1
ATOM 1457 C C . ASN A 1 180 ? 1.519 48.097 11.086 1.00 56.69 180 ASN A C 1
ATOM 1459 O O . ASN A 1 180 ? 0.533 48.103 11.826 1.00 56.69 180 ASN A O 1
ATOM 1463 N N . LEU A 1 181 ? 1.714 47.138 10.180 1.00 53.34 181 LEU A N 1
ATOM 1464 C CA . LEU A 1 181 ? 0.705 46.142 9.826 1.00 53.34 181 LEU A CA 1
ATOM 1465 C C . LEU A 1 181 ? 1.005 44.798 10.492 1.00 53.34 181 LEU A C 1
ATOM 1467 O O . LEU A 1 181 ? 1.373 43.829 9.835 1.00 53.34 181 LEU A O 1
ATOM 1471 N N . ASN A 1 182 ? 0.787 44.743 11.808 1.00 46.56 182 ASN A N 1
ATOM 1472 C CA . ASN A 1 182 ? 1.188 43.662 12.728 1.00 46.56 182 ASN A CA 1
ATOM 1473 C C . ASN A 1 182 ? 0.598 42.249 12.453 1.00 46.56 182 ASN A C 1
ATOM 1475 O O . ASN A 1 182 ? 0.759 41.356 13.280 1.00 46.56 182 ASN A O 1
ATOM 1479 N N . LYS A 1 183 ? -0.098 42.039 11.325 1.00 46.81 183 LYS A N 1
ATOM 1480 C CA . LYS A 1 183 ? -0.496 40.732 10.763 1.00 46.81 183 LYS A CA 1
ATOM 1481 C C . LYS A 1 183 ? -0.461 40.747 9.225 1.00 46.81 183 LYS A C 1
ATOM 1483 O O . LYS A 1 183 ? -1.438 40.393 8.565 1.00 46.81 183 LYS A O 1
ATOM 1488 N N . LEU A 1 184 ? 0.651 41.198 8.650 1.00 43.84 184 LEU A N 1
ATOM 1489 C CA . LEU A 1 184 ? 1.020 40.808 7.291 1.00 43.84 184 LEU A CA 1
ATOM 1490 C C . LEU A 1 184 ? 1.638 39.419 7.309 1.00 43.84 184 LEU A C 1
ATOM 1492 O O . LEU A 1 184 ? 2.423 39.093 8.197 1.00 43.84 184 LEU A O 1
ATOM 1496 N N . VAL A 1 185 ? 1.257 38.621 6.322 1.00 38.97 185 VAL A N 1
ATOM 1497 C CA . VAL A 1 185 ? 1.659 37.225 6.197 1.00 38.97 185 VAL A CA 1
ATOM 1498 C C . VAL A 1 185 ? 2.608 37.146 5.002 1.00 38.97 185 VAL A C 1
ATOM 1500 O O . VAL A 1 185 ? 2.242 37.543 3.893 1.00 38.97 185 VAL A O 1
ATOM 1503 N N . ASP A 1 186 ? 3.844 36.698 5.238 1.00 36.22 186 ASP A N 1
ATOM 1504 C CA . ASP A 1 186 ? 4.818 36.412 4.173 1.00 36.22 186 ASP A CA 1
ATOM 1505 C C . ASP A 1 186 ? 4.215 35.370 3.217 1.00 36.22 186 ASP A C 1
ATOM 1507 O O . ASP A 1 186 ? 3.471 34.498 3.670 1.00 36.22 186 ASP A O 1
ATOM 1511 N N . PHE A 1 187 ? 4.522 35.402 1.915 1.00 38.31 187 PHE A N 1
ATOM 1512 C CA . PHE A 1 187 ? 4.002 34.391 0.990 1.00 38.31 187 PHE A CA 1
ATOM 1513 C C . PHE A 1 187 ? 4.346 32.953 1.428 1.00 38.31 187 PHE A C 1
ATOM 1515 O O . PHE A 1 187 ? 3.589 32.041 1.123 1.00 38.31 187 PHE A O 1
ATOM 1522 N N . ARG A 1 188 ? 5.398 32.735 2.229 1.00 35.44 188 ARG A N 1
ATOM 1523 C CA . ARG A 1 188 ? 5.724 31.426 2.836 1.00 35.44 188 ARG A CA 1
ATOM 1524 C C . ARG A 1 188 ? 4.752 30.983 3.939 1.00 35.44 188 ARG A C 1
ATOM 1526 O O . ARG A 1 188 ? 4.552 29.791 4.118 1.00 35.44 188 ARG A O 1
ATOM 1533 N N . GLN A 1 189 ? 4.101 31.916 4.631 1.00 32.81 189 GLN A N 1
ATOM 1534 C CA . GLN A 1 189 ? 2.985 31.634 5.548 1.00 32.81 189 GLN A CA 1
ATOM 1535 C C . GLN A 1 189 ? 1.620 31.738 4.843 1.00 32.81 189 GLN A C 1
ATOM 1537 O O . GLN A 1 189 ? 0.641 31.139 5.273 1.00 32.81 189 GLN A O 1
ATOM 1542 N N . VAL A 1 190 ? 1.541 32.408 3.689 1.00 35.34 190 VAL A N 1
ATOM 1543 C CA . VAL A 1 190 ? 0.439 32.182 2.741 1.00 35.34 190 VAL A CA 1
ATOM 1544 C C . VAL A 1 190 ? 0.598 30.817 2.064 1.00 35.34 190 VAL A C 1
ATOM 1546 O O . VAL A 1 190 ? -0.398 30.250 1.654 1.00 35.34 190 VAL A O 1
ATOM 1549 N N . GLN A 1 191 ? 1.784 30.198 2.023 1.00 35.59 191 GLN A N 1
ATOM 1550 C CA . GLN A 1 191 ? 1.921 28.780 1.669 1.00 35.59 191 GLN A CA 1
ATOM 1551 C C . GLN A 1 191 ? 1.340 27.846 2.739 1.00 35.59 191 GLN A C 1
ATOM 1553 O O . GLN A 1 191 ? 0.813 26.804 2.373 1.00 35.59 191 GLN A O 1
ATOM 1558 N N . GLU A 1 192 ? 1.234 28.278 3.999 1.00 33.72 192 GLU A N 1
ATOM 1559 C CA . GLU A 1 192 ? 0.392 27.614 5.013 1.00 33.72 192 GLU A CA 1
ATOM 1560 C C . GLU A 1 192 ? -1.129 27.827 4.761 1.00 33.72 192 GLU A C 1
ATOM 1562 O O . GLU A 1 192 ? -1.966 27.260 5.465 1.00 33.72 192 GLU A O 1
ATOM 1567 N N . LEU A 1 193 ? -1.492 28.593 3.718 1.00 36.53 193 LEU A N 1
ATOM 1568 C CA . LEU A 1 193 ? -2.825 28.698 3.092 1.00 36.53 193 LEU A CA 1
ATOM 1569 C C . LEU A 1 193 ? -2.857 28.208 1.620 1.00 36.53 193 LEU A C 1
ATOM 1571 O O . LEU A 1 193 ? -3.936 28.069 1.054 1.00 36.53 193 LEU A O 1
ATOM 1575 N N . ASN A 1 194 ? -1.706 27.896 1.009 1.00 38.31 194 ASN A N 1
ATOM 1576 C CA . ASN A 1 194 ? -1.574 27.136 -0.242 1.00 38.31 194 ASN A CA 1
ATOM 1577 C C . ASN A 1 194 ? -1.244 25.671 0.115 1.00 38.31 194 ASN A C 1
ATOM 1579 O O . ASN A 1 194 ? -0.338 25.080 -0.471 1.00 38.31 194 ASN A O 1
ATOM 1583 N N . ASN A 1 195 ? -1.885 25.134 1.161 1.00 39.31 195 ASN A N 1
ATOM 1584 C CA . ASN A 1 195 ? -1.269 24.165 2.077 1.00 39.31 195 ASN A CA 1
ATOM 1585 C C . ASN A 1 195 ? -1.324 22.696 1.613 1.00 39.31 195 ASN A C 1
ATOM 1587 O O . ASN A 1 195 ? -1.566 21.775 2.396 1.00 39.31 195 ASN A O 1
ATOM 1591 N N . GLY A 1 196 ? -1.056 22.476 0.327 1.00 50.88 196 GLY A N 1
ATOM 1592 C CA . GLY A 1 196 ? -0.411 21.249 -0.104 1.00 50.88 196 GLY A CA 1
ATOM 1593 C C . GLY A 1 196 ? 1.062 21.319 0.296 1.00 50.88 196 GLY A C 1
ATOM 1594 O O . GLY A 1 196 ? 1.806 22.165 -0.200 1.00 50.88 196 GLY A O 1
ATOM 1595 N N . GLU A 1 197 ? 1.505 20.428 1.181 1.00 55.31 197 GLU A N 1
ATOM 1596 C CA . GLU A 1 197 ? 2.937 20.239 1.412 1.00 55.31 197 GLU A CA 1
ATOM 1597 C C . GLU A 1 197 ? 3.618 19.841 0.089 1.00 55.31 197 GLU A C 1
ATOM 1599 O O . GLU A 1 197 ? 3.077 19.053 -0.689 1.00 55.31 197 GLU A O 1
ATOM 1604 N N . SER A 1 198 ? 4.817 20.374 -0.171 1.00 68.31 198 SER A N 1
ATOM 1605 C CA . SER A 1 198 ? 5.639 19.989 -1.327 1.00 68.31 198 SER A CA 1
ATOM 1606 C C . SER A 1 198 ? 6.221 18.590 -1.106 1.00 68.31 198 SER A C 1
ATOM 1608 O O . SER A 1 198 ? 7.366 18.439 -0.673 1.00 68.31 198 SER A O 1
ATOM 1610 N N . LEU A 1 199 ? 5.423 17.565 -1.389 1.00 81.81 199 LEU A N 1
ATOM 1611 C CA . LEU A 1 199 ? 5.775 16.170 -1.172 1.00 81.81 199 LEU A CA 1
ATOM 1612 C C . LEU A 1 199 ? 6.753 15.654 -2.232 1.00 81.81 199 LEU A C 1
ATOM 1614 O O . LEU A 1 199 ? 6.797 16.118 -3.372 1.00 81.81 199 LEU A O 1
ATOM 1618 N N . ILE A 1 200 ? 7.542 14.653 -1.838 1.00 84.19 200 ILE A N 1
ATOM 1619 C CA . ILE A 1 200 ? 8.579 14.040 -2.669 1.00 84.19 200 ILE A CA 1
ATOM 1620 C C . ILE A 1 200 ? 8.395 12.522 -2.669 1.00 84.19 200 ILE A C 1
ATOM 1622 O O . ILE A 1 200 ? 8.303 11.898 -1.610 1.00 84.19 200 ILE A O 1
ATOM 1626 N N . LYS A 1 201 ? 8.382 11.904 -3.853 1.00 88.56 201 LYS A N 1
ATOM 1627 C CA . LYS A 1 201 ? 8.421 10.447 -4.025 1.00 88.56 201 LYS A CA 1
ATOM 1628 C C . LYS A 1 201 ? 9.624 10.070 -4.884 1.00 88.56 201 LYS A C 1
ATOM 1630 O O . LYS A 1 201 ? 9.743 10.500 -6.028 1.00 88.56 201 LYS A O 1
ATOM 1635 N N . ASN A 1 202 ? 10.477 9.215 -4.324 1.00 91.50 202 ASN A N 1
ATOM 1636 C CA . ASN A 1 202 ? 11.587 8.590 -5.034 1.00 91.50 202 ASN A CA 1
ATOM 1637 C C . ASN A 1 202 ? 11.236 7.128 -5.360 1.00 91.50 202 ASN A C 1
ATOM 1639 O O . ASN A 1 202 ? 10.868 6.365 -4.465 1.00 91.50 202 ASN A O 1
ATOM 1643 N N . PHE A 1 203 ? 11.371 6.736 -6.626 1.00 91.75 203 PHE A N 1
ATOM 1644 C CA . PHE A 1 203 ? 11.240 5.355 -7.101 1.00 91.75 203 PHE A CA 1
ATOM 1645 C C . PHE A 1 203 ? 12.639 4.817 -7.391 1.00 91.75 203 PHE A C 1
ATOM 1647 O O . PHE A 1 203 ? 13.271 5.223 -8.362 1.00 91.75 203 PHE A O 1
ATOM 1654 N N . ILE A 1 204 ? 13.139 3.965 -6.499 1.00 89.50 204 ILE A N 1
ATOM 1655 C CA . ILE A 1 204 ? 14.540 3.530 -6.436 1.00 89.50 204 ILE A CA 1
ATOM 1656 C C . ILE A 1 204 ? 14.690 2.169 -7.136 1.00 89.50 204 ILE A C 1
ATOM 1658 O O . ILE A 1 204 ? 13.817 1.311 -6.982 1.00 89.50 204 ILE A O 1
ATOM 1662 N N . LEU A 1 205 ? 15.789 1.940 -7.866 1.00 86.00 205 LEU A N 1
ATOM 1663 C CA . LEU A 1 205 ? 16.131 0.595 -8.351 1.00 86.00 205 LEU A CA 1
ATOM 1664 C C . LEU A 1 205 ? 16.371 -0.339 -7.154 1.00 86.00 205 LEU A C 1
ATOM 1666 O O . LEU A 1 205 ? 17.168 -0.047 -6.266 1.00 86.00 205 LEU A O 1
ATOM 1670 N N . LYS A 1 206 ? 15.712 -1.500 -7.126 1.00 76.31 206 LYS A N 1
ATOM 1671 C CA . LYS A 1 206 ? 15.823 -2.430 -5.985 1.00 76.31 206 LYS A CA 1
ATOM 1672 C C . LYS A 1 206 ? 17.230 -3.032 -5.819 1.00 76.31 206 LYS A C 1
ATOM 1674 O O . LYS A 1 206 ? 17.575 -3.447 -4.717 1.00 76.31 206 LYS A O 1
ATOM 1679 N N . GLU A 1 207 ? 18.025 -3.079 -6.890 1.00 85.38 207 GLU A N 1
ATOM 1680 C CA . GLU A 1 207 ? 19.349 -3.716 -6.954 1.00 85.38 207 GLU A CA 1
ATOM 1681 C C . GLU A 1 207 ? 20.233 -3.112 -8.072 1.00 85.38 207 GLU A C 1
ATOM 1683 O O . GLU A 1 207 ? 19.738 -2.384 -8.935 1.00 85.38 207 GLU A O 1
ATOM 1688 N N . ASP A 1 208 ? 21.540 -3.413 -8.069 1.00 91.00 208 ASP A N 1
ATOM 1689 C CA . ASP A 1 208 ? 22.482 -3.037 -9.141 1.00 91.00 208 ASP A CA 1
ATOM 1690 C C . ASP A 1 208 ? 22.177 -3.824 -10.436 1.00 91.00 208 ASP A C 1
ATOM 1692 O O . ASP A 1 208 ? 22.295 -5.049 -10.471 1.00 91.00 208 ASP A O 1
ATOM 1696 N N . GLN A 1 209 ? 21.864 -3.123 -11.529 1.00 91.44 209 GLN A N 1
ATOM 1697 C CA . GLN A 1 209 ? 21.513 -3.717 -12.825 1.00 91.44 209 GLN A CA 1
ATOM 1698 C C . GLN A 1 209 ? 22.711 -3.724 -13.783 1.00 91.44 209 GLN A C 1
ATOM 1700 O O . GLN A 1 209 ? 23.334 -2.690 -14.030 1.00 91.44 209 GLN A O 1
ATOM 1705 N N . VAL A 1 210 ? 23.042 -4.893 -14.343 1.00 90.62 210 VAL A N 1
ATOM 1706 C CA . VAL A 1 210 ? 24.226 -5.083 -15.205 1.00 90.62 210 VAL A CA 1
ATOM 1707 C C . VAL A 1 210 ? 23.813 -5.294 -16.660 1.00 90.62 210 VAL A C 1
ATOM 1709 O O . VAL A 1 210 ? 23.392 -6.384 -17.051 1.00 90.62 210 VAL A O 1
ATOM 1712 N N . LEU A 1 211 ? 23.993 -4.256 -17.472 1.00 89.62 211 LEU A N 1
ATOM 1713 C CA . LEU A 1 211 ? 23.836 -4.295 -18.924 1.00 89.62 211 LEU A CA 1
ATOM 1714 C C . LEU A 1 211 ? 25.110 -4.902 -19.537 1.00 89.62 211 LEU A C 1
ATOM 1716 O O . LEU A 1 211 ? 26.213 -4.531 -19.132 1.00 89.62 211 LEU A O 1
ATOM 1720 N N . LYS A 1 212 ? 24.984 -5.857 -20.470 1.00 83.25 212 LYS A N 1
ATOM 1721 C CA . LYS A 1 212 ? 26.118 -6.638 -21.010 1.00 83.25 212 LYS A CA 1
ATOM 1722 C C . LYS A 1 212 ? 26.136 -6.707 -22.535 1.00 83.25 212 LYS A C 1
ATOM 1724 O O . LYS A 1 212 ? 25.101 -6.974 -23.146 1.00 83.25 212 LYS A O 1
ATOM 1729 N N . GLY A 1 213 ? 27.339 -6.607 -23.100 1.00 80.38 213 GLY A N 1
ATOM 1730 C CA . GLY A 1 213 ? 27.607 -6.590 -24.537 1.00 80.38 213 GLY A CA 1
ATOM 1731 C C . GLY A 1 213 ? 27.477 -5.195 -25.153 1.00 80.38 213 GLY A C 1
ATOM 1732 O O . GLY A 1 213 ? 27.203 -4.213 -24.454 1.00 80.38 213 GLY A O 1
ATOM 1733 N N . LEU A 1 214 ? 27.659 -5.136 -26.477 1.00 79.94 214 LEU A N 1
ATOM 1734 C CA . LEU A 1 214 ? 27.577 -3.907 -27.275 1.00 79.94 214 LEU A CA 1
ATOM 1735 C C . LEU A 1 214 ? 26.250 -3.158 -27.099 1.00 79.94 214 LEU A C 1
ATOM 1737 O O . LEU A 1 214 ? 26.259 -1.940 -26.988 1.00 79.94 214 LEU A O 1
ATOM 1741 N N . TYR A 1 215 ? 25.127 -3.871 -27.035 1.00 82.19 215 TYR A N 1
ATOM 1742 C CA . TYR A 1 215 ? 23.813 -3.306 -26.730 1.00 82.19 215 TYR A CA 1
ATOM 1743 C C . TYR A 1 215 ? 23.254 -3.972 -25.474 1.00 82.19 215 TYR A C 1
ATOM 1745 O O . TYR A 1 215 ? 23.347 -5.190 -25.305 1.00 82.19 215 TYR A O 1
ATOM 1753 N N . GLY A 1 216 ? 22.637 -3.175 -24.607 1.00 82.62 216 GLY A N 1
ATOM 1754 C CA . GLY A 1 216 ? 21.893 -3.690 -23.465 1.00 82.62 216 GLY A CA 1
ATOM 1755 C C . GLY A 1 216 ? 20.838 -2.703 -22.988 1.00 82.62 216 GLY A C 1
ATOM 1756 O O . GLY A 1 216 ? 21.014 -1.491 -23.123 1.00 82.62 216 GLY A O 1
ATOM 1757 N N . SER A 1 217 ? 19.743 -3.204 -22.416 1.00 89.81 217 SER A N 1
ATOM 1758 C CA . SER A 1 217 ? 18.754 -2.342 -21.766 1.00 89.81 217 SER A CA 1
ATOM 1759 C C . SER A 1 217 ? 18.100 -2.952 -20.533 1.00 89.81 217 SER A C 1
ATOM 1761 O O . SER A 1 217 ? 17.868 -4.158 -20.459 1.00 89.81 217 SER A O 1
ATOM 1763 N N . TYR A 1 218 ? 17.712 -2.083 -19.606 1.00 90.88 218 TYR A N 1
ATOM 1764 C CA . TYR A 1 218 ? 16.886 -2.402 -18.443 1.00 90.88 218 TYR A CA 1
ATOM 1765 C C . TYR A 1 218 ? 15.707 -1.431 -18.394 1.00 90.88 218 TYR A C 1
ATOM 1767 O O . TYR A 1 218 ? 15.900 -0.233 -18.616 1.00 90.88 218 TYR A O 1
ATOM 1775 N N . SER A 1 219 ? 14.508 -1.937 -18.102 1.00 91.56 219 SER A N 1
ATOM 1776 C CA . SER A 1 219 ? 13.322 -1.101 -17.892 1.00 91.56 219 SER A CA 1
ATOM 1777 C C . SER A 1 219 ? 12.726 -1.322 -16.507 1.00 91.56 219 SER A C 1
ATOM 1779 O O . SER A 1 219 ? 12.547 -2.463 -16.084 1.00 91.56 219 SER A O 1
ATOM 1781 N N . MET A 1 220 ? 12.370 -0.224 -15.842 1.00 90.75 220 MET A N 1
ATOM 1782 C CA . MET A 1 220 ? 11.606 -0.211 -14.594 1.00 90.75 220 MET A CA 1
ATOM 1783 C C . MET A 1 220 ? 10.254 0.481 -14.791 1.00 90.75 220 MET A C 1
ATOM 1785 O O . MET A 1 220 ? 10.094 1.315 -15.686 1.00 90.75 220 MET A O 1
ATOM 1789 N N . PHE A 1 221 ? 9.313 0.202 -13.893 1.00 90.44 221 PHE A N 1
ATOM 1790 C CA . PHE A 1 221 ? 8.028 0.894 -13.823 1.00 90.44 221 PHE A CA 1
ATOM 1791 C C . PHE A 1 221 ? 7.960 1.813 -12.596 1.00 90.44 221 PHE A C 1
ATOM 1793 O O . PHE A 1 221 ? 8.502 1.489 -11.538 1.00 90.44 221 PHE A O 1
ATOM 1800 N N . PHE A 1 222 ? 7.273 2.951 -12.718 1.00 91.56 222 PHE A N 1
ATOM 1801 C CA . PHE A 1 222 ? 6.968 3.849 -11.596 1.00 91.56 222 PHE A CA 1
ATOM 1802 C C . PHE A 1 222 ? 5.559 4.441 -11.723 1.00 91.56 222 PHE A C 1
ATOM 1804 O O . PHE A 1 222 ? 5.056 4.601 -12.830 1.00 91.56 222 PHE A O 1
ATOM 1811 N N . TYR A 1 223 ? 4.897 4.743 -10.604 1.00 90.19 223 TYR A N 1
ATOM 1812 C CA . TYR A 1 223 ? 3.469 5.090 -10.578 1.00 90.19 223 TYR A CA 1
ATOM 1813 C C . TYR A 1 223 ? 3.232 6.558 -10.199 1.00 90.19 223 TYR A C 1
ATOM 1815 O O . TYR A 1 223 ? 3.607 6.973 -9.104 1.00 90.19 223 TYR A O 1
ATOM 1823 N N . LYS A 1 224 ? 2.552 7.332 -11.053 1.00 91.75 224 LYS A N 1
ATOM 1824 C CA . LYS A 1 224 ? 2.035 8.673 -10.721 1.00 91.75 224 LYS A CA 1
ATOM 1825 C C . LYS A 1 224 ? 0.552 8.574 -10.369 1.00 91.75 224 LYS A C 1
ATOM 1827 O O . LYS A 1 224 ? -0.254 8.126 -11.183 1.00 91.75 224 LYS A O 1
ATOM 1832 N N . ASN A 1 225 ? 0.178 9.028 -9.176 1.00 89.94 225 ASN A N 1
ATOM 1833 C CA . ASN A 1 225 ? -1.224 9.091 -8.769 1.00 89.94 225 ASN A CA 1
ATOM 1834 C C . ASN A 1 225 ? -1.979 10.184 -9.557 1.00 89.94 225 ASN A C 1
ATOM 1836 O O . ASN A 1 225 ? -1.441 11.268 -9.785 1.00 89.94 225 ASN A O 1
ATOM 1840 N N . LYS A 1 226 ? -3.245 9.926 -9.926 1.00 88.12 226 LYS A N 1
ATOM 1841 C CA . LYS A 1 226 ? -4.146 10.917 -10.550 1.00 88.12 226 LYS A CA 1
ATOM 1842 C C . LYS A 1 226 ? -4.315 12.192 -9.703 1.00 88.12 226 LYS A C 1
ATOM 1844 O O . LYS A 1 226 ? -4.584 13.249 -10.258 1.00 88.12 226 LYS A O 1
ATOM 1849 N N . ASN A 1 227 ? -4.174 12.080 -8.378 1.00 87.00 227 ASN A N 1
ATOM 1850 C CA . ASN A 1 227 ? -4.330 13.163 -7.406 1.00 87.00 227 ASN A CA 1
ATOM 1851 C C . ASN A 1 227 ? -3.029 13.955 -7.157 1.00 87.00 227 ASN A C 1
ATOM 1853 O O . ASN A 1 227 ? -2.979 14.736 -6.211 1.00 87.00 227 ASN A O 1
ATOM 1857 N N . TRP A 1 228 ? -1.971 13.762 -7.955 1.00 88.25 228 TRP A N 1
ATOM 1858 C CA . TRP A 1 228 ? -0.716 14.513 -7.827 1.00 88.25 228 TRP A CA 1
ATOM 1859 C C . TRP A 1 228 ? -0.564 15.552 -8.942 1.00 88.25 228 TRP A C 1
ATOM 1861 O O . TRP A 1 228 ? -0.407 15.206 -10.116 1.00 88.25 228 TRP A O 1
ATOM 1871 N N . SER A 1 229 ? -0.518 16.826 -8.557 1.00 84.44 229 SER A N 1
ATOM 1872 C CA . SER A 1 229 ? -0.030 17.901 -9.419 1.00 84.44 229 SER A CA 1
ATOM 1873 C C . SER A 1 229 ? 1.492 17.947 -9.316 1.00 84.44 229 SER A C 1
ATOM 1875 O O . SER A 1 229 ? 2.035 18.240 -8.251 1.00 84.44 229 SER A O 1
ATOM 1877 N N . ILE A 1 230 ? 2.195 17.604 -10.395 1.00 84.88 230 ILE A N 1
ATOM 1878 C CA . ILE A 1 230 ? 3.663 17.623 -10.429 1.00 84.88 230 ILE A CA 1
ATOM 1879 C C . ILE A 1 230 ? 4.153 19.073 -10.325 1.00 84.88 230 ILE A C 1
ATOM 1881 O O . ILE A 1 230 ? 3.692 19.936 -11.070 1.00 84.88 230 ILE A O 1
ATOM 1885 N N . ILE A 1 231 ? 5.111 19.327 -9.430 1.00 74.06 231 ILE A N 1
ATOM 1886 C CA . ILE A 1 231 ? 5.762 20.634 -9.271 1.00 74.06 231 ILE A CA 1
ATOM 1887 C C . ILE A 1 231 ? 7.269 20.528 -9.498 1.00 74.06 231 ILE A C 1
ATOM 1889 O O . ILE A 1 231 ? 7.903 19.527 -9.164 1.00 74.06 231 ILE A O 1
ATOM 1893 N N . ASN A 1 232 ? 7.848 21.597 -10.053 1.00 79.56 232 ASN A N 1
ATOM 1894 C CA . ASN A 1 232 ? 9.189 21.594 -10.651 1.00 79.56 232 ASN A CA 1
ATOM 1895 C C . ASN A 1 232 ? 9.302 20.555 -11.791 1.00 79.56 232 ASN A C 1
ATOM 1897 O O . ASN A 1 232 ? 8.321 19.913 -12.165 1.00 79.56 232 ASN A O 1
ATOM 1901 N N . LYS A 1 233 ? 10.495 20.392 -12.373 1.00 84.88 233 LYS A N 1
ATOM 1902 C CA . LYS A 1 233 ? 10.741 19.316 -13.344 1.00 84.88 233 LYS A CA 1
ATOM 1903 C C . LYS A 1 233 ? 11.048 18.001 -12.615 1.00 84.88 233 LYS A C 1
ATOM 1905 O O . LYS A 1 233 ? 11.966 17.993 -11.787 1.00 84.88 233 LYS A O 1
ATOM 1910 N N . PRO A 1 234 ? 10.329 16.900 -12.905 1.00 93.56 234 PRO A N 1
ATOM 1911 C CA . PRO A 1 234 ? 10.759 15.548 -12.560 1.00 93.56 234 PRO A CA 1
ATOM 1912 C C . PRO A 1 234 ? 12.188 15.261 -13.020 1.00 93.56 234 PRO A C 1
ATOM 1914 O O . PRO A 1 234 ? 12.664 15.854 -13.991 1.00 93.56 234 PRO A O 1
ATOM 1917 N N . TYR A 1 235 ? 12.862 14.315 -12.367 1.00 94.75 235 TYR A N 1
ATOM 1918 C CA . TYR A 1 235 ? 14.161 13.842 -12.844 1.00 94.75 235 TYR A CA 1
ATOM 1919 C C . TYR A 1 235 ? 14.447 12.378 -12.519 1.00 94.75 235 TYR A C 1
ATOM 1921 O O . TYR A 1 235 ? 13.857 11.793 -11.617 1.00 94.75 235 TYR A O 1
ATOM 1929 N N . PHE A 1 236 ? 15.410 11.800 -13.230 1.00 97.31 236 PHE A N 1
ATOM 1930 C CA . PHE A 1 236 ? 16.050 10.530 -12.917 1.00 97.31 236 PHE A CA 1
ATOM 1931 C C . PHE A 1 236 ? 17.517 10.769 -12.538 1.00 97.31 236 PHE A C 1
ATOM 1933 O O . PHE A 1 236 ? 18.288 11.352 -13.301 1.00 97.31 236 PHE A O 1
ATOM 1940 N N . ASP A 1 237 ? 17.881 10.348 -11.328 1.00 96.62 237 ASP A N 1
ATOM 1941 C CA . ASP A 1 237 ? 19.227 10.421 -10.757 1.00 96.62 237 ASP A CA 1
ATOM 1942 C C . ASP A 1 237 ? 19.951 9.104 -11.094 1.00 96.62 237 ASP A C 1
ATOM 1944 O O . ASP A 1 237 ? 19.785 8.094 -10.405 1.00 96.62 237 ASP A O 1
ATOM 1948 N N . LEU A 1 238 ? 20.675 9.091 -12.214 1.00 95.81 238 LEU A N 1
ATOM 1949 C CA . LEU A 1 238 ? 21.261 7.912 -12.852 1.00 95.81 238 LEU A CA 1
ATOM 1950 C C . LEU A 1 238 ? 22.733 7.751 -12.466 1.00 95.81 238 LEU A C 1
ATOM 1952 O O . LEU A 1 238 ? 23.618 8.397 -13.031 1.00 95.81 238 LEU A O 1
ATOM 1956 N N . LYS A 1 239 ? 22.999 6.816 -11.552 1.00 95.31 239 LYS A N 1
ATOM 1957 C CA . LYS A 1 239 ? 24.354 6.433 -11.140 1.00 95.31 239 LYS A CA 1
ATOM 1958 C C . LYS A 1 239 ? 24.790 5.201 -11.911 1.00 95.31 239 LYS A C 1
ATOM 1960 O O . LYS A 1 239 ? 24.138 4.159 -11.825 1.00 95.31 239 LYS A O 1
ATOM 1965 N N . TYR A 1 240 ? 25.914 5.278 -12.614 1.00 94.00 240 TYR A N 1
ATOM 1966 C CA . TYR A 1 240 ? 26.461 4.122 -13.319 1.00 94.00 240 TYR A CA 1
ATOM 1967 C C . TYR A 1 240 ? 27.986 4.039 -13.240 1.00 94.00 240 TYR A C 1
ATOM 1969 O O . TYR A 1 240 ? 28.681 5.009 -12.947 1.00 94.00 240 TYR A O 1
ATOM 1977 N N . GLN A 1 241 ? 28.485 2.834 -13.497 1.00 91.69 241 GLN A N 1
ATOM 1978 C CA . GLN A 1 241 ? 29.895 2.469 -13.544 1.00 91.69 241 GLN A CA 1
ATOM 1979 C C . GLN A 1 241 ? 30.104 1.552 -14.752 1.00 91.69 241 GLN A C 1
ATOM 1981 O O . GLN A 1 241 ? 29.420 0.530 -14.857 1.00 91.69 241 GLN A O 1
ATOM 1986 N N . ARG A 1 242 ? 31.035 1.879 -15.651 1.00 87.12 242 ARG A N 1
ATOM 1987 C CA . ARG A 1 242 ? 31.419 0.977 -16.753 1.00 87.12 242 ARG A CA 1
ATOM 1988 C C . ARG A 1 242 ? 32.566 0.047 -16.342 1.00 87.12 242 ARG A C 1
ATOM 1990 O O . ARG A 1 242 ? 33.178 0.203 -15.284 1.00 87.12 242 ARG A O 1
ATOM 1997 N N . ASN A 1 243 ? 32.814 -0.952 -17.176 1.00 85.00 243 ASN A N 1
ATOM 1998 C CA . ASN A 1 243 ? 33.976 -1.830 -17.086 1.00 85.00 243 ASN A CA 1
ATOM 1999 C C . ASN A 1 243 ? 35.291 -1.089 -17.414 1.00 85.00 243 ASN A C 1
ATOM 2001 O O . ASN A 1 243 ? 35.287 -0.020 -18.018 1.00 85.00 243 ASN A O 1
ATOM 2005 N N . GLN A 1 244 ? 36.426 -1.689 -17.055 1.00 84.94 244 GLN A N 1
ATOM 2006 C CA . GLN A 1 244 ? 37.759 -1.115 -17.270 1.00 84.94 244 GLN A CA 1
ATOM 2007 C C . GLN A 1 244 ? 38.347 -1.358 -18.675 1.00 84.94 244 GLN A C 1
ATOM 2009 O O . GLN A 1 244 ? 39.414 -0.824 -18.969 1.00 84.94 244 GLN A O 1
ATOM 2014 N N . ILE A 1 245 ? 37.711 -2.166 -19.537 1.00 78.69 245 ILE A N 1
ATOM 2015 C CA . ILE A 1 245 ? 38.264 -2.524 -20.859 1.00 78.69 245 ILE A CA 1
ATOM 2016 C C . ILE A 1 245 ? 37.792 -1.604 -21.994 1.00 78.69 245 ILE A C 1
ATOM 2018 O O . ILE A 1 245 ? 38.417 -1.572 -23.052 1.00 78.69 245 ILE A O 1
ATOM 2022 N N . THR A 1 246 ? 36.743 -0.800 -21.789 1.00 63.34 246 THR A N 1
ATOM 2023 C CA . THR A 1 246 ? 36.295 0.214 -22.759 1.00 63.34 246 THR A CA 1
ATOM 2024 C C . THR A 1 246 ? 37.256 1.407 -22.818 1.00 63.34 246 THR A C 1
ATOM 2026 O O . THR A 1 246 ? 37.001 2.464 -22.238 1.00 63.34 246 THR A O 1
ATOM 2029 N N . GLN A 1 247 ? 38.361 1.259 -23.552 1.00 59.25 247 GLN A N 1
ATOM 2030 C CA . GLN A 1 247 ? 39.350 2.328 -23.766 1.00 59.25 247 GLN A CA 1
ATOM 2031 C C . GLN A 1 247 ? 38.798 3.514 -24.584 1.00 59.25 247 GLN A C 1
ATOM 2033 O O . GLN A 1 247 ? 39.378 4.599 -24.570 1.00 59.25 247 GLN A O 1
ATOM 2038 N N . ASN A 1 248 ? 37.673 3.333 -25.285 1.00 59.44 248 ASN A N 1
ATOM 2039 C CA . ASN A 1 248 ? 37.121 4.324 -26.205 1.00 59.44 248 ASN A CA 1
ATOM 2040 C C . ASN A 1 248 ? 36.064 5.268 -25.608 1.00 59.44 248 ASN A C 1
ATOM 2042 O O . ASN A 1 248 ? 35.415 4.988 -24.598 1.00 59.44 248 ASN A O 1
ATOM 2046 N N . ARG A 1 249 ? 35.908 6.413 -26.291 1.00 62.88 249 ARG A N 1
ATOM 2047 C CA . ARG A 1 249 ? 35.025 7.543 -25.940 1.00 62.88 249 ARG A CA 1
ATOM 2048 C C . ARG A 1 249 ? 33.705 7.570 -26.730 1.00 62.88 249 ARG A C 1
ATOM 2050 O O . ARG A 1 249 ? 33.020 8.580 -26.721 1.00 62.88 249 ARG A O 1
ATOM 2057 N N . ASN A 1 250 ? 33.362 6.483 -27.422 1.00 77.19 250 ASN A N 1
ATOM 2058 C CA . ASN A 1 250 ? 32.207 6.406 -28.333 1.00 77.19 250 ASN A CA 1
ATOM 2059 C C . ASN A 1 250 ? 31.078 5.488 -27.820 1.00 77.19 250 ASN A C 1
ATOM 2061 O O . ASN A 1 250 ? 30.176 5.132 -28.576 1.00 77.19 250 ASN A O 1
ATOM 2065 N N . SER A 1 251 ? 31.138 5.093 -26.547 1.00 85.56 251 SER A N 1
ATOM 2066 C CA . SER A 1 251 ? 30.052 4.394 -25.854 1.00 85.56 251 SER A CA 1
ATOM 2067 C C . SER A 1 251 ? 29.022 5.399 -25.344 1.00 85.56 251 SER A C 1
ATOM 2069 O O . SER A 1 251 ? 29.409 6.453 -24.839 1.00 85.56 251 SER A O 1
ATOM 2071 N N . THR A 1 252 ? 27.729 5.091 -25.444 1.00 89.69 252 THR A N 1
ATOM 2072 C CA . THR A 1 252 ? 26.642 6.005 -25.050 1.00 89.69 252 THR A CA 1
ATOM 2073 C C . THR A 1 252 ? 25.631 5.359 -24.108 1.00 89.69 252 THR A C 1
ATOM 2075 O O . THR A 1 252 ? 25.479 4.137 -24.051 1.00 89.69 252 THR A O 1
ATOM 2078 N N . ILE A 1 253 ? 24.927 6.201 -23.354 1.00 92.69 253 ILE A N 1
ATOM 2079 C CA . ILE A 1 253 ? 23.789 5.816 -22.519 1.00 92.69 253 ILE A CA 1
ATOM 2080 C C . ILE A 1 253 ? 22.602 6.726 -22.837 1.00 92.69 253 ILE A C 1
ATOM 2082 O O . ILE A 1 253 ? 22.738 7.947 -22.869 1.00 92.69 253 ILE A O 1
ATOM 2086 N N . THR A 1 254 ? 21.446 6.117 -23.090 1.00 94.38 254 THR A N 1
ATOM 2087 C CA . THR A 1 254 ? 20.197 6.769 -23.498 1.00 94.38 254 THR A CA 1
ATOM 2088 C C . THR A 1 254 ? 19.117 6.456 -22.474 1.00 94.38 254 THR A C 1
ATOM 2090 O O . THR A 1 254 ? 18.887 5.290 -22.145 1.00 94.38 254 THR A O 1
ATOM 2093 N N . VAL A 1 255 ? 18.422 7.487 -21.997 1.00 95.69 255 VAL A N 1
ATOM 2094 C CA . VAL A 1 255 ? 17.244 7.336 -21.134 1.00 95.69 255 VAL A CA 1
ATOM 2095 C C . VAL A 1 255 ? 15.994 7.583 -21.967 1.00 95.69 255 VAL A C 1
ATOM 2097 O O . VAL A 1 255 ? 15.909 8.577 -22.692 1.00 95.69 255 VAL A O 1
ATOM 2100 N N . LEU A 1 256 ? 15.030 6.671 -21.857 1.00 94.56 256 LEU A N 1
ATOM 2101 C CA . LEU A 1 256 ? 13.713 6.779 -22.464 1.00 94.56 256 LEU A CA 1
ATOM 2102 C C . LEU A 1 256 ? 12.636 6.789 -21.377 1.00 94.56 256 LEU A C 1
ATOM 2104 O O . LEU A 1 256 ? 12.658 5.959 -20.466 1.00 94.56 256 LEU A O 1
ATOM 2108 N N . LEU A 1 257 ? 11.670 7.689 -21.517 1.00 95.19 257 LEU A N 1
ATOM 2109 C CA . LEU A 1 257 ? 10.461 7.770 -20.706 1.00 95.19 257 LEU A CA 1
ATOM 2110 C C . LEU A 1 257 ? 9.268 7.413 -21.596 1.00 95.19 257 LEU A C 1
ATOM 2112 O O . LEU A 1 257 ? 9.071 8.013 -22.649 1.00 95.19 257 LEU A O 1
ATOM 2116 N N . ASN A 1 258 ? 8.481 6.412 -21.200 1.00 91.62 258 ASN A N 1
ATOM 2117 C CA . ASN A 1 258 ? 7.305 5.944 -21.943 1.00 91.62 258 ASN A CA 1
ATOM 2118 C C . ASN A 1 258 ? 7.617 5.663 -23.433 1.00 91.62 258 ASN A C 1
ATOM 2120 O O . ASN A 1 258 ? 6.876 6.046 -24.335 1.00 91.62 258 ASN A O 1
ATOM 2124 N N . SER A 1 259 ? 8.752 4.995 -23.676 1.00 86.50 259 SER A N 1
ATOM 2125 C CA . SER A 1 259 ? 9.357 4.700 -24.992 1.00 86.50 259 SER A CA 1
ATOM 2126 C C . SER A 1 259 ? 9.854 5.901 -25.818 1.00 86.50 259 SER A C 1
ATOM 2128 O O . SER A 1 259 ? 10.415 5.690 -26.891 1.00 86.50 259 SER A O 1
ATOM 2130 N N . LYS A 1 260 ? 9.735 7.145 -25.337 1.00 90.88 260 LYS A N 1
ATOM 2131 C CA . LYS A 1 260 ? 10.335 8.332 -25.974 1.00 90.88 260 LYS A CA 1
ATOM 2132 C C . LYS A 1 260 ? 11.756 8.566 -25.443 1.00 90.88 260 LYS A C 1
ATOM 2134 O O . LYS A 1 260 ? 11.920 8.587 -24.224 1.00 90.88 260 LYS A O 1
ATOM 2139 N N . PRO A 1 261 ? 12.787 8.763 -26.285 1.00 92.50 261 PRO A N 1
ATOM 2140 C CA . PRO A 1 261 ? 14.111 9.162 -25.811 1.00 92.50 261 PRO A CA 1
ATOM 2141 C C . PRO A 1 261 ? 14.084 10.604 -25.292 1.00 92.50 261 PRO A C 1
ATOM 2143 O O . PRO A 1 261 ? 13.698 11.516 -26.016 1.00 92.50 261 PRO A O 1
ATOM 2146 N N . VAL A 1 262 ? 14.519 10.792 -24.046 1.00 95.06 262 VAL A N 1
ATOM 2147 C CA . VAL A 1 262 ? 14.518 12.090 -23.339 1.00 95.06 262 VAL A CA 1
ATOM 2148 C C . VAL A 1 262 ? 15.928 12.594 -23.019 1.00 95.06 262 VAL A C 1
ATOM 2150 O O . VAL A 1 262 ? 16.121 13.778 -22.762 1.00 95.06 262 VAL A O 1
ATOM 2153 N N . TYR A 1 263 ? 16.942 11.722 -23.063 1.00 95.31 263 TYR A N 1
ATOM 2154 C CA . TYR A 1 263 ? 18.340 12.103 -22.841 1.00 95.31 263 TYR A CA 1
ATOM 2155 C C . TYR A 1 263 ? 19.322 11.117 -23.470 1.00 95.31 263 TYR A C 1
ATOM 2157 O O . TYR A 1 263 ? 19.025 9.924 -23.586 1.00 95.31 263 TYR A O 1
ATOM 2165 N N . SER A 1 264 ? 20.521 11.583 -23.828 1.00 94.19 264 SER A N 1
ATOM 2166 C CA . SER A 1 264 ? 21.675 10.724 -24.124 1.00 94.19 264 SER A CA 1
ATOM 2167 C C . SER A 1 264 ? 23.003 11.425 -23.830 1.00 94.19 264 SER A C 1
ATOM 2169 O O . SER A 1 264 ? 23.158 12.595 -24.169 1.00 94.19 264 SER A O 1
ATOM 2171 N N . GLU A 1 265 ? 23.975 10.698 -23.268 1.00 91.19 265 GLU A N 1
ATOM 2172 C CA . GLU A 1 265 ? 25.376 11.143 -23.159 1.00 91.19 265 GLU A CA 1
ATOM 2173 C C . GLU A 1 265 ? 26.368 10.070 -23.633 1.00 91.19 265 GLU A C 1
ATOM 2175 O O . GLU A 1 265 ? 26.020 8.898 -23.801 1.00 91.19 265 GLU A O 1
ATOM 2180 N N . ILE A 1 266 ? 27.627 10.479 -23.802 1.00 89.69 266 ILE A N 1
ATOM 2181 C CA . ILE A 1 266 ? 28.782 9.579 -23.891 1.00 89.69 266 ILE A CA 1
ATOM 2182 C C . ILE A 1 266 ? 29.146 9.099 -22.479 1.00 89.69 266 ILE A C 1
ATOM 2184 O O . ILE A 1 266 ? 29.263 9.906 -21.558 1.00 89.69 266 ILE A O 1
ATOM 2188 N N . THR A 1 267 ? 29.357 7.794 -22.305 1.00 86.12 267 THR A N 1
ATOM 2189 C CA . THR A 1 267 ? 29.590 7.192 -20.983 1.00 86.12 267 THR A CA 1
ATOM 2190 C C . THR A 1 267 ? 30.987 7.474 -20.429 1.00 86.12 267 THR A C 1
ATOM 2192 O O . THR A 1 267 ? 31.980 7.283 -21.136 1.00 86.12 267 THR A O 1
ATOM 2195 N N . GLN A 1 268 ? 31.071 7.788 -19.138 1.00 84.06 268 GLN A N 1
ATOM 2196 C CA . GLN A 1 268 ? 32.314 7.969 -18.376 1.00 84.06 268 GLN A CA 1
ATOM 2197 C C . GLN A 1 268 ? 32.614 6.742 -17.487 1.00 84.06 268 GLN A C 1
ATOM 2199 O O . GLN A 1 268 ? 31.780 5.845 -17.359 1.00 84.06 268 GLN A O 1
ATOM 2204 N N . ASP A 1 269 ? 33.793 6.682 -16.852 1.00 80.69 269 ASP A N 1
ATOM 2205 C CA . ASP A 1 269 ? 34.206 5.537 -16.012 1.00 80.69 269 ASP A CA 1
ATOM 2206 C C . ASP A 1 269 ? 33.260 5.281 -14.827 1.00 80.69 269 ASP A C 1
ATOM 2208 O O . ASP A 1 269 ? 32.889 4.142 -14.524 1.00 80.69 269 ASP A O 1
ATOM 2212 N N . THR A 1 270 ? 32.825 6.352 -14.169 1.00 78.50 270 THR A N 1
ATOM 2213 C CA . THR A 1 270 ? 31.736 6.368 -13.187 1.00 78.50 270 THR A CA 1
ATOM 2214 C C . THR A 1 270 ? 31.132 7.766 -13.194 1.00 78.50 270 THR A C 1
ATOM 2216 O O . THR A 1 270 ? 31.874 8.741 -13.113 1.00 78.50 270 THR A O 1
ATOM 2219 N N . ASN A 1 271 ? 29.806 7.874 -13.298 1.00 82.25 271 ASN A N 1
ATOM 2220 C CA . ASN A 1 271 ? 29.103 9.160 -13.352 1.00 82.25 271 ASN A CA 1
ATOM 2221 C C . ASN A 1 271 ? 27.803 9.121 -12.526 1.00 82.25 271 ASN A C 1
ATOM 2223 O O . ASN A 1 271 ? 27.260 8.047 -12.244 1.00 82.25 271 ASN A O 1
ATOM 2227 N N . ASN A 1 272 ? 27.294 10.302 -12.170 1.00 91.81 272 ASN A N 1
ATOM 2228 C CA . ASN A 1 272 ? 25.932 10.506 -11.682 1.00 91.81 272 ASN A CA 1
ATOM 2229 C C . ASN A 1 272 ? 25.246 11.576 -12.544 1.00 91.81 272 ASN A C 1
ATOM 2231 O O . ASN A 1 272 ? 25.433 12.771 -12.315 1.00 91.81 272 ASN A O 1
ATOM 2235 N N . ILE A 1 273 ? 24.461 11.148 -13.532 1.00 91.94 273 ILE A N 1
ATOM 2236 C CA . ILE A 1 273 ? 23.681 12.055 -14.380 1.00 91.94 273 ILE A CA 1
ATOM 2237 C C . ILE A 1 273 ? 22.386 12.414 -13.648 1.00 91.94 273 ILE A C 1
ATOM 2239 O O . ILE A 1 273 ? 21.729 11.537 -13.090 1.00 91.94 273 ILE A O 1
ATOM 2243 N N . ARG A 1 274 ? 21.945 13.671 -13.742 1.00 95.00 274 ARG A N 1
ATOM 2244 C CA . ARG A 1 274 ? 20.545 14.026 -13.487 1.00 95.00 274 ARG A CA 1
ATOM 2245 C C . ARG A 1 274 ? 19.838 14.349 -14.797 1.00 95.00 274 ARG A C 1
ATOM 2247 O O . ARG A 1 274 ? 20.084 15.393 -15.394 1.00 95.00 274 ARG A O 1
ATOM 2254 N N . VAL A 1 275 ? 18.969 13.443 -15.231 1.00 94.31 275 VAL A N 1
ATOM 2255 C CA . VAL A 1 275 ? 18.128 13.614 -16.422 1.00 9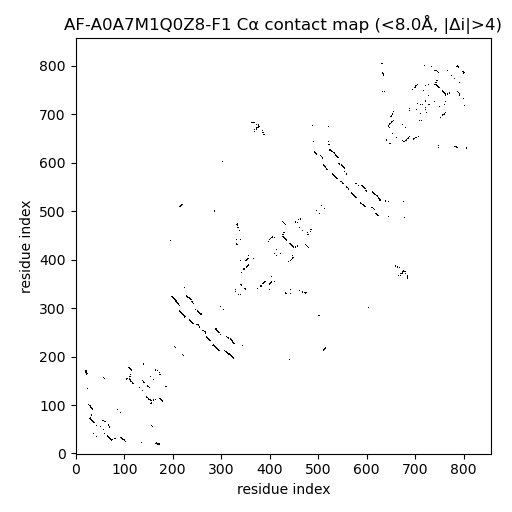4.31 275 VAL A CA 1
ATOM 2256 C C . VAL A 1 275 ? 16.807 14.235 -15.998 1.00 94.31 275 VAL A C 1
ATOM 2258 O O . VAL A 1 275 ? 16.110 13.628 -15.195 1.00 94.31 275 VAL A O 1
ATOM 2261 N N . TYR A 1 276 ? 16.450 15.406 -16.519 1.00 92.56 276 TYR A N 1
ATOM 2262 C CA . TYR A 1 276 ? 15.140 16.018 -16.269 1.00 92.56 276 TYR A CA 1
ATOM 2263 C C . TYR A 1 276 ? 14.106 15.566 -17.309 1.00 92.56 276 TYR A C 1
ATOM 2265 O O . TYR A 1 276 ? 14.470 15.263 -18.443 1.00 92.56 276 TYR A O 1
ATOM 2273 N N . PHE A 1 277 ? 12.833 15.555 -16.917 1.00 91.56 277 PHE A N 1
ATOM 2274 C CA . PHE A 1 277 ? 11.675 15.322 -17.789 1.00 91.56 277 PHE A CA 1
ATOM 2275 C C . PHE A 1 277 ? 10.720 16.518 -17.694 1.00 91.56 277 PHE A C 1
ATOM 2277 O O . PHE A 1 277 ? 10.738 17.233 -16.684 1.00 91.56 277 PHE A O 1
ATOM 2284 N N . GLU A 1 278 ? 9.854 16.722 -18.686 1.00 88.56 278 GLU A N 1
ATOM 2285 C CA . GLU A 1 278 ? 8.772 17.704 -18.546 1.00 88.56 278 GLU A CA 1
ATOM 2286 C C . GLU A 1 278 ? 7.579 17.111 -17.752 1.00 88.56 278 GLU A C 1
ATOM 2288 O O . GLU A 1 278 ? 7.326 15.902 -17.815 1.00 88.56 278 GLU A O 1
ATOM 2293 N N . PRO A 1 279 ? 6.838 17.909 -16.952 1.00 86.69 279 PRO A N 1
ATOM 2294 C CA . PRO A 1 279 ? 5.788 17.392 -16.059 1.00 86.69 279 PRO A CA 1
ATOM 2295 C C . PRO A 1 279 ? 4.629 16.644 -16.743 1.00 86.69 279 PRO A C 1
ATOM 2297 O O . PRO A 1 279 ? 3.964 15.820 -16.103 1.00 86.69 279 PRO A O 1
ATOM 2300 N N . ASP A 1 280 ? 4.377 16.939 -18.019 1.00 86.56 280 ASP A N 1
ATOM 2301 C CA . ASP A 1 280 ? 3.339 16.355 -18.873 1.00 86.56 280 ASP A CA 1
ATOM 2302 C C . ASP A 1 280 ? 3.766 15.041 -19.553 1.00 86.56 280 ASP A C 1
ATOM 2304 O O . ASP A 1 280 ? 2.908 14.241 -19.929 1.00 86.56 280 ASP A O 1
ATOM 2308 N N . GLU A 1 281 ? 5.069 14.744 -19.627 1.00 90.50 281 GLU A N 1
ATOM 2309 C CA . GLU A 1 281 ? 5.567 13.443 -20.099 1.00 90.50 281 GLU A CA 1
ATOM 2310 C C . GLU A 1 281 ? 5.278 12.302 -19.107 1.00 90.50 281 GLU A C 1
ATOM 2312 O O . GLU A 1 281 ? 5.250 11.126 -19.492 1.00 90.50 281 GLU A O 1
ATOM 2317 N N . ILE A 1 282 ? 5.044 12.643 -17.833 1.00 93.75 282 ILE A N 1
ATOM 2318 C CA . ILE A 1 282 ? 4.672 11.697 -16.778 1.00 93.75 282 ILE A CA 1
ATOM 2319 C C . ILE A 1 282 ? 3.156 11.460 -16.818 1.00 93.75 282 ILE A C 1
ATOM 2321 O O . ILE A 1 282 ? 2.357 12.243 -16.291 1.00 93.75 282 ILE A O 1
ATOM 2325 N N . LEU A 1 283 ? 2.759 10.336 -17.408 1.00 92.31 283 LEU A N 1
ATOM 2326 C CA . LEU A 1 283 ? 1.374 9.879 -17.506 1.00 92.31 283 LEU A CA 1
ATOM 2327 C C . LEU A 1 283 ? 0.810 9.515 -16.124 1.00 92.31 283 LEU A C 1
ATOM 2329 O O . LEU A 1 283 ? 1.554 9.138 -15.220 1.00 92.31 283 LEU A O 1
ATOM 2333 N N . ASN A 1 284 ? -0.509 9.583 -15.949 1.00 90.75 284 ASN A N 1
ATOM 2334 C CA . ASN A 1 284 ? -1.160 9.066 -14.740 1.00 90.75 284 ASN A CA 1
ATOM 2335 C C . ASN A 1 284 ? -1.190 7.527 -14.779 1.00 90.75 284 ASN A C 1
ATOM 2337 O O . ASN A 1 284 ? -1.482 6.942 -15.819 1.00 90.75 284 ASN A O 1
ATOM 2341 N N . GLY A 1 285 ? -0.932 6.874 -13.645 1.00 90.00 285 GLY A N 1
ATOM 2342 C CA . GLY A 1 285 ? -0.739 5.424 -13.565 1.00 90.00 285 GLY A CA 1
ATOM 2343 C C . GLY A 1 285 ? 0.730 5.013 -13.709 1.00 90.00 285 GLY A C 1
ATOM 2344 O O . GLY A 1 285 ? 1.637 5.773 -13.354 1.00 90.00 285 GLY A O 1
ATOM 2345 N N . TYR A 1 286 ? 0.974 3.793 -14.198 1.00 89.12 286 TYR A N 1
ATOM 2346 C CA . TYR A 1 286 ? 2.331 3.289 -14.422 1.00 89.12 286 TYR A CA 1
ATOM 2347 C C . TYR A 1 286 ? 2.981 3.909 -15.664 1.00 89.12 286 TYR A C 1
ATOM 2349 O O . TYR A 1 286 ? 2.447 3.860 -16.768 1.00 89.12 286 TYR A O 1
ATOM 2357 N N . ASN A 1 287 ? 4.184 4.432 -15.460 1.00 92.56 287 ASN A N 1
ATOM 2358 C CA . ASN A 1 287 ? 5.114 4.918 -16.468 1.00 92.56 287 ASN A CA 1
ATOM 2359 C C . ASN A 1 287 ? 6.261 3.915 -16.610 1.00 92.56 287 ASN A C 1
ATOM 2361 O O . ASN A 1 287 ? 6.624 3.249 -15.637 1.00 92.56 287 ASN A O 1
ATOM 2365 N N . THR A 1 288 ? 6.867 3.845 -17.794 1.00 92.19 288 THR A N 1
ATOM 2366 C CA . THR A 1 288 ? 8.055 3.013 -18.051 1.00 92.19 288 THR A CA 1
ATOM 2367 C C . THR A 1 288 ? 9.284 3.901 -18.191 1.00 92.19 288 THR A C 1
ATOM 2369 O O . THR A 1 288 ? 9.295 4.802 -19.029 1.00 92.19 288 THR A O 1
ATOM 2372 N N . LEU A 1 289 ? 10.330 3.630 -17.413 1.00 94.75 289 LEU A N 1
ATOM 2373 C CA . LEU A 1 289 ? 11.656 4.213 -17.604 1.00 94.75 289 LEU A CA 1
ATOM 2374 C C . LEU A 1 289 ? 12.590 3.131 -18.152 1.00 94.75 289 LEU A C 1
ATOM 2376 O O . LEU A 1 289 ? 12.833 2.132 -17.476 1.00 94.75 289 LEU A O 1
ATOM 2380 N N . THR A 1 290 ? 13.144 3.346 -19.343 1.00 93.31 290 THR A N 1
ATOM 2381 C CA . THR A 1 290 ? 14.091 2.426 -19.983 1.00 93.31 290 THR A CA 1
ATOM 2382 C C . THR A 1 290 ? 15.460 3.078 -20.105 1.00 93.31 290 THR A C 1
ATOM 2384 O O . THR A 1 290 ? 15.598 4.177 -20.638 1.00 93.31 290 THR A O 1
ATOM 2387 N N . ILE A 1 291 ? 16.491 2.370 -19.657 1.00 93.88 291 ILE A N 1
ATOM 2388 C CA . ILE A 1 291 ? 17.894 2.728 -19.855 1.00 93.88 291 ILE A CA 1
ATOM 2389 C C . ILE A 1 291 ? 18.425 1.823 -20.965 1.00 93.88 291 ILE A C 1
ATOM 2391 O O . ILE A 1 291 ? 18.448 0.604 -20.788 1.00 93.88 291 ILE A O 1
ATOM 2395 N N . LYS A 1 292 ? 18.855 2.395 -22.095 1.00 91.25 292 LYS A N 1
ATOM 2396 C CA . LYS A 1 292 ? 19.629 1.691 -23.131 1.00 91.25 292 LYS A CA 1
ATOM 2397 C C . LYS A 1 292 ? 21.095 2.121 -23.041 1.00 91.25 292 LYS A C 1
ATOM 2399 O O . LYS A 1 292 ? 21.374 3.298 -22.830 1.00 91.25 292 LYS A O 1
ATOM 2404 N N . CYS A 1 293 ? 22.031 1.199 -23.242 1.00 88.44 293 CYS A N 1
ATOM 2405 C CA . CYS A 1 293 ? 23.451 1.509 -23.413 1.00 88.44 293 CYS A CA 1
ATOM 2406 C C . CYS A 1 293 ? 23.996 0.927 -24.721 1.00 88.44 293 CYS A C 1
ATOM 2408 O O . CYS A 1 293 ? 23.583 -0.154 -25.152 1.00 88.44 293 CYS A O 1
ATOM 2410 N N . PHE A 1 294 ? 24.971 1.626 -25.294 1.00 86.62 294 PHE A N 1
ATOM 2411 C CA . PHE A 1 294 ? 25.784 1.193 -26.421 1.00 86.62 294 PHE A CA 1
ATOM 2412 C C . PHE A 1 294 ? 27.250 1.169 -25.969 1.00 86.62 294 PHE A C 1
ATOM 2414 O O . PHE A 1 294 ? 27.867 2.222 -25.830 1.00 86.62 294 PHE A O 1
ATOM 2421 N N . ASN A 1 295 ? 27.798 -0.011 -25.670 1.00 83.38 295 ASN A N 1
ATOM 2422 C CA . ASN A 1 295 ? 29.121 -0.175 -25.060 1.00 83.38 295 ASN A CA 1
ATOM 2423 C C . ASN A 1 295 ? 30.146 -0.660 -26.096 1.00 83.38 295 ASN A C 1
ATOM 2425 O O . ASN A 1 295 ? 30.283 -1.861 -26.330 1.00 83.38 295 ASN A O 1
ATOM 2429 N N . ARG A 1 296 ? 30.897 0.261 -26.700 1.00 79.62 296 ARG A N 1
ATOM 2430 C CA . ARG A 1 296 ? 31.987 -0.065 -27.628 1.00 79.62 296 ARG A CA 1
ATOM 2431 C C . ARG A 1 296 ? 33.314 -0.244 -26.897 1.00 79.62 296 ARG A C 1
ATOM 2433 O O . ARG A 1 296 ? 33.765 0.655 -26.185 1.00 79.62 296 ARG A O 1
ATOM 2440 N N . ILE A 1 297 ? 33.978 -1.373 -27.140 1.00 78.00 297 ILE A N 1
ATOM 2441 C CA . ILE A 1 297 ? 35.381 -1.576 -26.751 1.00 78.00 297 ILE A CA 1
ATOM 2442 C C . ILE A 1 297 ? 36.294 -0.916 -27.791 1.00 78.00 297 ILE A C 1
ATOM 2444 O O . ILE A 1 297 ? 37.090 -0.043 -27.435 1.00 78.00 297 ILE A O 1
ATOM 2448 N N . SER A 1 298 ? 36.117 -1.243 -29.076 1.00 75.44 298 SER A N 1
ATOM 2449 C CA . SER A 1 298 ? 36.902 -0.688 -30.188 1.00 75.44 298 SER A CA 1
ATOM 2450 C C . SER A 1 298 ? 36.176 0.395 -31.002 1.00 75.44 298 SER A C 1
ATOM 2452 O O . SER A 1 298 ? 34.945 0.481 -31.026 1.00 75.44 298 SER A O 1
ATOM 2454 N N . ASN A 1 299 ? 36.965 1.202 -31.721 1.00 73.38 299 ASN A N 1
ATOM 2455 C CA . ASN A 1 299 ? 36.496 2.081 -32.798 1.00 73.38 299 ASN A CA 1
ATOM 2456 C C . ASN A 1 299 ? 36.302 1.338 -34.128 1.00 73.38 299 ASN A C 1
ATOM 2458 O O . ASN A 1 299 ? 35.531 1.812 -34.968 1.00 73.38 299 ASN A O 1
ATOM 2462 N N . LEU A 1 300 ? 36.925 0.170 -34.313 1.00 72.50 300 LEU A N 1
ATOM 2463 C CA . LEU A 1 300 ? 36.587 -0.726 -35.418 1.00 72.50 300 LEU A CA 1
ATOM 2464 C C . LEU A 1 300 ? 35.206 -1.364 -35.162 1.00 72.50 300 LEU A C 1
ATOM 2466 O O . LEU A 1 300 ? 34.847 -1.595 -34.002 1.00 72.50 300 LEU A O 1
ATOM 2470 N N . PRO A 1 301 ? 34.377 -1.579 -36.199 1.00 66.25 301 PRO A N 1
ATOM 2471 C CA . PRO A 1 301 ? 33.125 -2.318 -36.061 1.00 66.25 301 PRO A CA 1
ATOM 2472 C C . PRO A 1 301 ? 33.404 -3.811 -35.824 1.00 66.25 301 PRO A C 1
ATOM 2474 O O . PRO A 1 301 ? 34.326 -4.366 -36.416 1.00 66.25 301 PRO A O 1
ATOM 2477 N N . CYS A 1 302 ? 32.596 -4.461 -34.981 1.00 68.69 302 CYS A N 1
ATOM 2478 C CA . CYS A 1 302 ? 32.624 -5.911 -34.736 1.00 68.69 302 CYS A CA 1
ATOM 2479 C C . CYS A 1 302 ? 33.939 -6.491 -34.177 1.00 68.69 302 CYS A C 1
ATOM 2481 O O . CYS A 1 302 ? 34.144 -7.707 -34.194 1.00 68.69 302 CYS A O 1
ATOM 2483 N N . GLU A 1 303 ? 34.790 -5.642 -33.597 1.00 72.75 303 GLU A N 1
ATOM 2484 C CA . GLU A 1 303 ? 35.946 -6.049 -32.800 1.00 72.75 303 GLU A CA 1
ATOM 2485 C C . GLU A 1 303 ? 35.560 -6.153 -31.312 1.00 72.75 303 GLU A C 1
ATOM 2487 O O . GLU A 1 303 ? 35.216 -5.161 -30.669 1.00 72.75 303 GLU A O 1
ATOM 2492 N N . ASP A 1 304 ? 35.632 -7.374 -30.773 1.00 73.00 304 ASP A N 1
ATOM 2493 C CA . ASP A 1 304 ? 35.443 -7.726 -29.353 1.00 73.00 304 ASP A CA 1
ATOM 2494 C C . ASP A 1 304 ? 34.050 -7.430 -28.734 1.00 73.00 304 ASP A C 1
ATOM 2496 O O . ASP A 1 304 ? 33.847 -7.534 -27.525 1.00 73.00 304 ASP A O 1
ATOM 2500 N N . ASP A 1 305 ? 33.030 -7.155 -29.556 1.00 71.06 305 ASP A N 1
ATOM 2501 C CA . ASP A 1 305 ? 31.658 -6.827 -29.113 1.00 71.06 305 ASP A CA 1
ATOM 2502 C C . ASP A 1 305 ? 30.963 -7.914 -28.256 1.00 71.06 305 ASP A C 1
ATOM 2504 O O . ASP A 1 305 ? 30.000 -7.625 -27.534 1.00 71.06 305 ASP A O 1
ATOM 2508 N N . LEU A 1 306 ? 31.457 -9.159 -28.310 1.00 73.75 306 LEU A N 1
ATOM 2509 C CA . LEU A 1 306 ? 30.975 -10.309 -27.531 1.00 73.75 306 LEU A CA 1
ATOM 2510 C C . LEU A 1 306 ? 31.730 -10.534 -26.205 1.00 73.75 306 LEU A C 1
ATOM 2512 O O . LEU A 1 306 ? 31.434 -11.502 -25.500 1.00 73.75 306 LEU A O 1
ATOM 2516 N N . ASN A 1 307 ? 32.693 -9.678 -25.843 1.00 78.62 307 ASN A N 1
ATOM 2517 C CA . ASN A 1 307 ? 33.507 -9.859 -24.641 1.00 78.62 307 ASN A CA 1
ATOM 2518 C C . ASN A 1 307 ? 32.637 -9.903 -23.363 1.00 78.62 307 ASN A C 1
ATOM 2520 O O . ASN A 1 307 ? 31.887 -8.959 -23.099 1.00 78.62 307 ASN A O 1
ATOM 2524 N N . PRO A 1 308 ? 32.741 -10.939 -22.505 1.00 80.38 308 PRO A N 1
ATOM 2525 C CA . PRO A 1 308 ? 31.960 -11.027 -21.268 1.00 80.38 308 PRO A CA 1
ATOM 2526 C C . PRO A 1 308 ? 32.316 -9.950 -20.224 1.00 80.38 308 PRO A C 1
ATOM 2528 O O . PRO A 1 308 ? 31.530 -9.719 -19.300 1.00 80.38 308 PRO A O 1
ATOM 2531 N N . ALA A 1 309 ? 33.468 -9.285 -20.363 1.00 85.06 309 ALA A N 1
ATOM 2532 C CA . ALA A 1 309 ? 33.847 -8.108 -19.584 1.00 85.06 309 ALA A CA 1
ATOM 2533 C C . ALA A 1 309 ? 33.283 -6.789 -20.154 1.00 85.06 309 ALA A C 1
ATOM 2535 O O . ALA A 1 309 ? 33.398 -5.761 -19.489 1.00 85.06 309 ALA A O 1
ATOM 2536 N N . ASN A 1 310 ? 32.611 -6.802 -21.315 1.00 85.75 310 ASN A N 1
ATOM 2537 C CA . ASN A 1 310 ? 31.859 -5.653 -21.813 1.00 85.75 310 ASN A CA 1
ATOM 2538 C C . ASN A 1 310 ? 30.552 -5.486 -21.019 1.00 85.75 310 ASN A C 1
ATOM 2540 O O . ASN A 1 310 ? 29.537 -6.131 -21.303 1.00 85.75 310 ASN A O 1
ATOM 2544 N N . TRP A 1 311 ? 30.574 -4.644 -19.987 1.00 88.12 311 TRP A N 1
ATOM 2545 C CA . TRP A 1 311 ? 29.392 -4.332 -19.182 1.00 88.12 311 TRP A CA 1
ATOM 2546 C C . TRP A 1 311 ? 29.335 -2.877 -18.710 1.00 88.12 311 TRP A C 1
ATOM 2548 O O . TRP A 1 311 ? 30.360 -2.232 -18.475 1.00 88.12 311 TRP A O 1
ATOM 2558 N N . LEU A 1 312 ? 28.110 -2.396 -18.504 1.00 91.56 312 LEU A N 1
ATOM 2559 C CA . LEU A 1 312 ? 27.792 -1.159 -17.797 1.00 91.56 312 LEU A CA 1
ATOM 2560 C C . LEU A 1 312 ? 26.838 -1.497 -16.649 1.00 91.56 312 LEU A C 1
ATOM 2562 O O . LEU A 1 312 ? 25.828 -2.174 -16.836 1.00 91.56 312 LEU A O 1
ATOM 2566 N N . LYS A 1 313 ? 27.179 -1.054 -15.440 1.00 93.12 313 LYS A N 1
ATOM 2567 C CA . LYS A 1 313 ? 26.417 -1.315 -14.220 1.00 93.12 313 LYS A CA 1
ATOM 2568 C C . LYS A 1 313 ? 25.699 -0.048 -13.774 1.00 93.12 313 LYS A C 1
ATOM 2570 O O . LYS A 1 313 ? 26.345 0.885 -13.297 1.00 93.12 313 LYS A O 1
ATOM 2575 N N . VAL A 1 314 ? 24.376 -0.041 -13.890 1.00 94.62 314 VAL A N 1
ATOM 2576 C CA . VAL A 1 314 ? 23.509 0.953 -13.249 1.00 94.62 314 VAL A CA 1
ATOM 2577 C C . VAL A 1 314 ? 23.386 0.585 -11.771 1.00 94.62 314 VAL A C 1
ATOM 2579 O O . VAL A 1 314 ? 23.165 -0.577 -11.434 1.00 94.62 314 VAL A O 1
ATOM 2582 N N . LYS A 1 315 ? 23.560 1.555 -10.874 1.00 94.56 315 LYS A N 1
ATOM 2583 C CA . LYS A 1 315 ? 23.501 1.321 -9.428 1.00 94.56 315 LYS A CA 1
ATOM 2584 C C . LYS A 1 315 ? 22.062 1.267 -8.932 1.00 94.56 315 LYS A C 1
ATOM 2586 O O . LYS A 1 315 ? 21.249 2.092 -9.351 1.00 94.56 315 LYS A O 1
ATOM 2591 N N . GLY A 1 316 ? 21.791 0.404 -7.953 1.00 90.94 316 GLY A N 1
ATOM 2592 C CA . GLY A 1 316 ? 20.514 0.369 -7.230 1.00 90.94 316 GLY A CA 1
ATOM 2593 C C . GLY A 1 316 ? 20.178 1.707 -6.560 1.00 90.94 316 GLY A C 1
ATOM 2594 O O . GLY A 1 316 ? 19.029 2.109 -6.476 1.00 90.94 316 GLY A O 1
ATOM 2595 N N . THR A 1 317 ? 21.190 2.498 -6.195 1.00 91.81 317 THR A N 1
ATOM 2596 C CA . THR A 1 317 ? 21.014 3.860 -5.660 1.00 91.81 317 THR A CA 1
ATOM 2597 C C . THR A 1 317 ? 20.602 4.913 -6.707 1.00 91.81 317 THR A C 1
ATOM 2599 O O . THR A 1 317 ? 20.642 6.112 -6.413 1.00 91.81 317 THR A O 1
ATOM 2602 N N . SER A 1 318 ? 20.202 4.498 -7.915 1.00 94.75 318 SER A N 1
ATOM 2603 C CA . SER A 1 318 ? 19.558 5.348 -8.927 1.00 94.75 318 SER A CA 1
ATOM 2604 C C . SER A 1 318 ? 18.048 5.432 -8.689 1.00 94.75 318 SER A C 1
ATOM 2606 O O . SER A 1 318 ? 17.434 4.438 -8.297 1.00 94.75 318 SER A O 1
ATOM 2608 N N . TYR A 1 319 ? 17.430 6.595 -8.918 1.00 95.56 319 TYR A N 1
ATOM 2609 C CA . TYR A 1 319 ? 16.004 6.793 -8.616 1.00 95.56 319 TYR A CA 1
ATOM 2610 C C . TYR A 1 319 ? 15.319 7.854 -9.482 1.00 95.56 319 TYR A C 1
ATOM 2612 O O . TYR A 1 319 ? 15.921 8.870 -9.827 1.00 95.56 319 TYR A O 1
ATOM 2620 N N . VAL A 1 320 ? 14.036 7.640 -9.794 1.00 96.00 320 VAL A N 1
ATOM 2621 C CA . VAL A 1 320 ? 13.148 8.680 -10.347 1.00 96.00 320 VAL A CA 1
ATOM 2622 C C . VAL A 1 320 ? 12.596 9.512 -9.198 1.00 96.00 320 VAL A C 1
ATOM 2624 O O . VAL A 1 320 ? 12.059 8.954 -8.244 1.00 96.00 320 VAL A O 1
ATOM 2627 N N . ASN A 1 321 ? 12.703 10.830 -9.297 1.00 94.50 321 ASN A N 1
ATOM 2628 C CA . ASN A 1 321 ? 12.163 11.811 -8.371 1.00 94.50 321 ASN A CA 1
ATOM 2629 C C . ASN A 1 321 ? 10.927 12.490 -8.975 1.00 94.50 321 ASN A C 1
ATOM 2631 O O . ASN A 1 321 ? 11.013 13.123 -10.029 1.00 94.50 321 ASN A O 1
ATOM 2635 N N . LEU A 1 322 ? 9.799 12.397 -8.269 1.00 92.44 322 LEU A N 1
ATOM 2636 C CA . LEU A 1 322 ? 8.637 13.256 -8.477 1.00 92.44 322 LEU A CA 1
ATOM 2637 C C . LEU A 1 322 ? 8.480 14.159 -7.249 1.00 92.44 322 LEU A C 1
ATOM 2639 O O . LEU A 1 322 ? 8.328 13.654 -6.135 1.00 92.44 322 LEU A O 1
ATOM 2643 N N . ASN A 1 323 ? 8.470 15.474 -7.460 1.00 86.81 323 ASN A N 1
ATOM 2644 C CA . ASN A 1 323 ? 7.982 16.435 -6.470 1.00 86.81 323 ASN A CA 1
ATOM 2645 C C . ASN A 1 323 ? 6.557 16.820 -6.877 1.00 86.81 323 ASN A C 1
ATOM 2647 O O . ASN A 1 323 ? 6.279 16.996 -8.067 1.00 86.81 323 ASN A O 1
ATOM 2651 N N . TYR A 1 324 ? 5.638 16.887 -5.922 1.00 84.50 324 TYR A N 1
ATOM 2652 C CA . TYR A 1 324 ? 4.220 17.068 -6.214 1.00 84.50 324 TYR A CA 1
ATOM 2653 C C . TYR A 1 324 ? 3.479 17.764 -5.075 1.00 84.50 324 TYR A C 1
ATOM 2655 O O . TYR A 1 324 ? 3.870 17.697 -3.911 1.00 84.50 324 TYR A O 1
ATOM 2663 N N . LEU A 1 325 ? 2.371 18.398 -5.438 1.00 82.38 325 LEU A N 1
ATOM 2664 C CA . LEU A 1 325 ? 1.305 18.775 -4.525 1.00 82.38 325 LEU A CA 1
ATOM 2665 C C . LEU A 1 325 ? 0.179 17.751 -4.658 1.00 82.38 325 LEU A C 1
ATOM 2667 O O . LEU A 1 325 ? -0.139 17.293 -5.760 1.00 82.38 325 LEU A O 1
ATOM 2671 N N . ASN A 1 326 ? -0.447 17.413 -3.537 1.00 81.12 326 ASN A N 1
ATOM 2672 C CA . ASN A 1 326 ? -1.743 16.748 -3.556 1.00 81.12 326 ASN A CA 1
ATOM 2673 C C . ASN A 1 326 ? -2.792 17.719 -4.130 1.00 81.12 326 ASN A C 1
ATOM 2675 O O . ASN A 1 326 ? -2.780 18.905 -3.813 1.00 81.12 326 ASN A O 1
ATOM 2679 N N . ILE A 1 327 ? -3.667 17.228 -5.007 1.00 80.75 327 ILE A N 1
ATOM 2680 C CA . ILE A 1 327 ? -4.757 18.017 -5.595 1.00 80.75 327 ILE A CA 1
ATOM 2681 C C . ILE A 1 327 ? -5.896 18.096 -4.575 1.00 80.75 327 ILE A C 1
ATOM 2683 O O . ILE A 1 327 ? -6.397 17.052 -4.152 1.00 80.75 327 ILE A O 1
ATOM 2687 N N . ASP A 1 328 ? -6.301 19.310 -4.197 1.00 70.50 328 ASP A N 1
ATOM 2688 C CA . ASP A 1 328 ? -7.425 19.537 -3.280 1.00 70.50 328 ASP A CA 1
ATOM 2689 C C . ASP A 1 328 ? -8.723 18.915 -3.820 1.00 70.50 328 ASP A C 1
ATOM 2691 O O . ASP A 1 328 ? -9.082 19.053 -4.994 1.00 70.50 328 ASP A O 1
ATOM 2695 N N . ASP A 1 329 ? -9.444 18.240 -2.933 1.00 71.19 329 ASP A N 1
ATOM 2696 C CA . ASP A 1 329 ? -10.686 17.534 -3.202 1.00 71.19 329 ASP A CA 1
ATOM 2697 C C . ASP A 1 329 ? -11.924 18.316 -2.744 1.00 71.19 329 ASP A C 1
ATOM 2699 O O . ASP A 1 329 ? -11.953 19.023 -1.731 1.00 71.19 329 ASP A O 1
ATOM 2703 N N . LYS A 1 330 ? -13.017 18.143 -3.486 1.00 74.44 330 LYS A N 1
ATOM 2704 C CA . LYS A 1 330 ? -14.329 18.678 -3.099 1.00 74.44 330 LYS A CA 1
ATOM 2705 C C . LYS A 1 330 ? -14.907 17.799 -1.993 1.00 74.44 330 LYS A C 1
ATOM 2707 O O . LYS A 1 330 ? -14.523 16.644 -1.877 1.00 74.44 330 LYS A O 1
ATOM 2712 N N . THR A 1 331 ? -15.815 18.309 -1.163 1.00 79.00 331 THR A N 1
ATOM 2713 C CA . THR A 1 331 ? -16.572 17.432 -0.250 1.00 79.00 331 THR A CA 1
ATOM 2714 C C . THR A 1 331 ? -17.548 16.588 -1.061 1.00 79.00 331 THR A C 1
ATOM 2716 O O . THR A 1 331 ? -18.610 17.089 -1.434 1.00 79.00 331 THR A O 1
ATOM 2719 N N . SER A 1 332 ? -17.169 15.353 -1.379 1.00 89.25 332 SER A N 1
ATOM 2720 C CA . SER A 1 332 ? -17.935 14.455 -2.246 1.00 89.25 332 SER A CA 1
ATOM 2721 C C . SER A 1 332 ? -17.522 13.008 -2.017 1.00 89.25 332 SER A C 1
ATOM 2723 O O . SER A 1 332 ? -16.341 12.677 -2.101 1.00 89.25 332 SER A O 1
ATOM 2725 N N . ILE A 1 333 ? -18.494 12.115 -1.818 1.00 94.19 333 ILE A N 1
ATOM 2726 C CA . ILE A 1 333 ? -18.205 10.679 -1.695 1.00 94.19 333 ILE A CA 1
ATOM 2727 C C . ILE A 1 333 ? -17.578 10.132 -2.996 1.00 94.19 333 ILE A C 1
ATOM 2729 O O . ILE A 1 333 ? -16.810 9.178 -2.940 1.00 94.19 333 ILE A O 1
ATOM 2733 N N . SER A 1 334 ? -17.794 10.781 -4.150 1.00 93.06 334 SER A N 1
ATOM 2734 C CA . SER A 1 334 ? -17.212 10.400 -5.448 1.00 93.06 334 SER A CA 1
ATOM 2735 C C . SER A 1 334 ? -15.684 10.367 -5.523 1.00 93.06 334 SER A C 1
ATOM 2737 O O . SER A 1 334 ? -15.153 9.715 -6.425 1.00 93.06 334 SER A O 1
ATOM 2739 N N . ASP A 1 335 ? -14.981 11.068 -4.630 1.00 90.44 335 ASP A N 1
ATOM 2740 C CA . ASP A 1 335 ? -13.514 11.067 -4.581 1.00 90.44 335 ASP A CA 1
ATOM 2741 C C . ASP A 1 335 ? -12.936 9.978 -3.652 1.00 90.44 335 ASP A C 1
ATOM 2743 O O . ASP A 1 335 ? -11.750 9.646 -3.767 1.00 90.44 335 ASP A O 1
ATOM 2747 N N . PHE A 1 336 ? -13.767 9.336 -2.816 1.00 92.88 336 PHE A N 1
ATOM 2748 C CA . PHE A 1 336 ? -13.353 8.250 -1.921 1.00 92.88 336 PHE A CA 1
ATOM 2749 C C . PHE A 1 336 ? -12.644 7.112 -2.699 1.00 92.88 336 PHE A C 1
ATOM 2751 O O . PHE A 1 336 ? -13.099 6.716 -3.777 1.00 92.88 336 PHE A O 1
ATOM 2758 N N . PRO A 1 337 ? -11.529 6.548 -2.187 1.00 93.38 337 PRO A N 1
ATOM 2759 C CA . PRO A 1 337 ? -10.959 6.746 -0.851 1.00 93.38 337 PRO A CA 1
ATOM 2760 C C . PRO A 1 337 ? -9.974 7.915 -0.703 1.00 93.38 337 PRO A C 1
ATOM 2762 O O . PRO A 1 337 ? -9.354 8.037 0.352 1.00 93.38 337 PRO A O 1
ATOM 2765 N N . TYR A 1 338 ? -9.805 8.782 -1.702 1.00 91.81 338 TYR A N 1
ATOM 2766 C CA . TYR A 1 338 ? -9.075 10.037 -1.494 1.00 91.81 338 TYR A CA 1
ATOM 2767 C C . TYR A 1 338 ? -9.903 10.960 -0.567 1.00 91.81 338 TYR A C 1
ATOM 2769 O O . TYR A 1 338 ? -11.130 10.897 -0.638 1.00 91.81 338 TYR A O 1
ATOM 2777 N N . PRO A 1 339 ? -9.290 11.749 0.342 1.00 90.81 339 PRO A N 1
ATOM 2778 C CA . PRO A 1 339 ? -7.859 11.916 0.604 1.00 90.81 339 PRO A CA 1
ATOM 2779 C C . PRO A 1 339 ? -7.316 10.962 1.687 1.00 90.81 339 PRO A C 1
ATOM 2781 O O . PRO A 1 339 ? -6.145 11.056 2.058 1.00 90.81 339 PRO A O 1
ATOM 2784 N N . TYR A 1 340 ? -8.147 10.043 2.192 1.00 92.25 340 TYR A N 1
ATOM 2785 C CA . TYR A 1 340 ? -7.827 9.087 3.262 1.00 92.25 340 TYR A CA 1
ATOM 2786 C C . TYR A 1 340 ? -6.835 7.993 2.829 1.00 92.25 340 TYR A C 1
ATOM 2788 O O . TYR A 1 340 ? -6.055 7.517 3.654 1.00 92.25 340 TYR A O 1
ATOM 2796 N N . ILE A 1 341 ? -6.837 7.618 1.542 1.00 91.38 341 ILE A N 1
ATOM 2797 C CA . ILE A 1 341 ? -5.864 6.719 0.907 1.00 91.38 341 ILE A CA 1
ATOM 2798 C C . ILE A 1 341 ? -5.227 7.412 -0.306 1.00 91.38 341 ILE A C 1
ATOM 2800 O O . ILE A 1 341 ? -5.909 7.764 -1.270 1.00 91.38 341 ILE A O 1
ATOM 2804 N N . ILE A 1 342 ? -3.899 7.536 -0.302 1.00 87.69 342 ILE A N 1
ATOM 2805 C CA . ILE A 1 342 ? -3.098 8.074 -1.408 1.00 87.69 342 ILE A CA 1
ATOM 2806 C C . ILE A 1 342 ? -2.244 6.948 -2.001 1.00 87.69 342 ILE A C 1
ATOM 2808 O O . ILE A 1 342 ? -1.139 6.674 -1.537 1.00 87.69 342 ILE A O 1
ATOM 2812 N N . LYS A 1 343 ? -2.726 6.286 -3.061 1.00 84.19 343 LYS A N 1
ATOM 2813 C CA . LYS A 1 343 ? -1.946 5.239 -3.749 1.00 84.19 343 LYS A CA 1
ATOM 2814 C C . LYS A 1 343 ? -0.601 5.775 -4.260 1.00 84.19 343 LYS A C 1
ATOM 2816 O O . LYS A 1 343 ? -0.512 6.920 -4.708 1.00 84.19 343 LYS A O 1
ATOM 2821 N N . GLY A 1 344 ? 0.438 4.945 -4.195 1.00 77.88 344 GLY A N 1
ATOM 2822 C CA . GLY A 1 344 ? 1.779 5.258 -4.697 1.00 77.88 344 GLY A CA 1
ATOM 2823 C C . GLY A 1 344 ? 2.750 5.932 -3.713 1.00 77.88 344 GLY A C 1
ATOM 2824 O O . GLY A 1 344 ? 3.939 5.989 -4.030 1.00 77.88 344 GLY A O 1
ATOM 2825 N N . VAL A 1 345 ? 2.337 6.398 -2.524 1.00 81.88 345 VAL A N 1
ATOM 2826 C CA . VAL A 1 345 ? 3.289 6.838 -1.468 1.00 81.88 345 VAL A CA 1
ATOM 2827 C C . VAL A 1 345 ? 3.735 5.670 -0.571 1.00 81.88 345 VAL A C 1
ATOM 2829 O O . VAL A 1 345 ? 3.243 4.560 -0.716 1.00 81.88 345 VAL A O 1
ATOM 2832 N N . ASN A 1 346 ? 4.703 5.887 0.330 1.00 76.06 346 ASN A N 1
ATOM 2833 C CA . ASN A 1 346 ? 5.245 4.825 1.203 1.00 76.06 346 ASN A CA 1
ATOM 2834 C C . ASN A 1 346 ? 4.385 4.539 2.452 1.00 76.06 346 ASN A C 1
ATOM 2836 O O . ASN A 1 346 ? 4.560 3.504 3.090 1.00 76.06 346 ASN A O 1
ATOM 2840 N N . GLN A 1 347 ? 3.507 5.473 2.824 1.00 81.12 347 GLN A N 1
ATOM 2841 C CA . GLN A 1 347 ? 2.472 5.327 3.851 1.00 81.12 347 GLN A CA 1
ATOM 2842 C C . GLN A 1 347 ? 1.158 5.863 3.259 1.00 81.12 347 GLN A C 1
ATOM 2844 O O . GLN A 1 347 ? 0.830 7.030 3.452 1.00 81.12 347 GLN A O 1
ATOM 2849 N N . PRO A 1 348 ? 0.476 5.068 2.416 1.00 83.75 348 PRO A N 1
ATOM 2850 C CA . PRO A 1 348 ? -0.715 5.495 1.677 1.00 83.75 348 PRO A CA 1
ATOM 2851 C C . PRO A 1 348 ? -1.934 5.804 2.552 1.00 83.75 348 PRO A C 1
ATOM 2853 O O . PRO A 1 348 ? -2.788 6.564 2.107 1.00 83.75 348 PRO A O 1
ATOM 2856 N N . LEU A 1 349 ? -2.021 5.278 3.778 1.00 87.62 349 LEU A N 1
ATOM 2857 C CA . LEU A 1 349 ? -3.032 5.703 4.752 1.00 87.62 349 LEU A CA 1
ATOM 2858 C C . LEU A 1 349 ? -2.699 7.109 5.276 1.00 87.62 349 LEU A C 1
ATOM 2860 O O . LEU A 1 349 ? -1.721 7.302 5.992 1.00 87.62 349 LEU A O 1
ATOM 2864 N N . ASN A 1 350 ? -3.537 8.080 4.921 1.00 88.12 350 ASN A N 1
ATOM 2865 C CA . ASN A 1 350 ? -3.386 9.508 5.212 1.00 88.12 350 ASN A CA 1
ATOM 2866 C C . ASN A 1 350 ? -4.558 9.992 6.086 1.00 88.12 350 ASN A C 1
ATOM 2868 O O . ASN A 1 350 ? -5.266 10.946 5.750 1.00 88.12 350 ASN A O 1
ATOM 2872 N N . MET A 1 351 ? -4.828 9.260 7.171 1.00 91.31 351 MET A N 1
ATOM 2873 C CA . MET A 1 351 ? -5.986 9.474 8.041 1.00 91.31 351 MET A CA 1
ATOM 2874 C C . MET A 1 351 ? -5.767 8.969 9.474 1.00 91.31 351 MET A C 1
ATOM 2876 O O . MET A 1 351 ? -4.891 8.140 9.724 1.00 91.31 351 MET A O 1
ATOM 2880 N N . LYS A 1 352 ? -6.609 9.437 10.403 1.00 91.62 352 LYS A N 1
ATOM 2881 C CA . LYS A 1 352 ? -6.783 8.863 11.746 1.00 91.62 352 LYS A CA 1
ATOM 2882 C C . LYS A 1 352 ? -8.206 8.345 11.932 1.00 91.62 352 LYS A C 1
ATOM 2884 O O . LYS A 1 352 ? -9.176 9.032 11.606 1.00 91.62 352 LYS A O 1
ATOM 2889 N N . LEU A 1 353 ? -8.328 7.134 12.469 1.00 93.50 353 LEU A N 1
ATOM 2890 C CA . LEU A 1 353 ? -9.607 6.493 12.764 1.00 93.50 353 LEU A CA 1
ATOM 2891 C C . LEU A 1 353 ? -10.056 6.867 14.183 1.00 93.50 353 LEU A C 1
ATOM 2893 O O . LEU A 1 353 ? -9.371 6.565 15.161 1.00 93.50 353 LEU A O 1
ATOM 2897 N N . MET A 1 354 ? -11.197 7.542 14.281 1.00 92.75 354 MET A N 1
ATOM 2898 C CA . MET A 1 354 ? -11.818 8.004 15.517 1.00 92.75 354 MET A CA 1
ATOM 2899 C C . MET A 1 354 ? -13.046 7.161 15.861 1.00 92.75 354 MET A C 1
ATOM 2901 O O . MET A 1 354 ? -13.887 6.894 15.001 1.00 92.75 354 MET A O 1
ATOM 2905 N N . ILE A 1 355 ? -13.199 6.825 17.141 1.00 91.06 355 ILE A N 1
ATOM 2906 C CA . ILE A 1 355 ? -14.447 6.278 17.699 1.00 91.06 355 ILE A CA 1
ATOM 2907 C C . ILE A 1 355 ? -14.816 7.012 19.000 1.00 91.06 355 ILE A C 1
ATOM 2909 O O . ILE A 1 355 ? -13.938 7.628 19.621 1.00 91.06 355 ILE A O 1
ATOM 2913 N N . PRO A 1 356 ? -16.078 6.943 19.461 1.00 91.00 356 PRO A N 1
ATOM 2914 C CA . PRO A 1 356 ? -16.487 7.494 20.750 1.00 91.00 356 PRO A CA 1
ATOM 2915 C C . PRO A 1 356 ? -15.646 6.954 21.922 1.00 91.00 356 PRO A C 1
ATOM 2917 O O . PRO A 1 356 ? -15.261 5.783 21.929 1.00 91.00 356 PRO A O 1
ATOM 2920 N N . PRO A 1 357 ? -15.392 7.753 22.976 1.00 86.56 357 PRO A N 1
ATOM 2921 C CA . PRO A 1 357 ? -14.564 7.326 24.110 1.00 86.56 357 PRO A CA 1
ATOM 2922 C C . PRO A 1 357 ? -15.161 6.158 24.920 1.00 86.56 357 PRO A C 1
ATOM 2924 O O . PRO A 1 357 ? -14.435 5.513 25.677 1.00 86.56 357 PRO A O 1
ATOM 2927 N N . LYS A 1 358 ? -16.457 5.865 24.732 1.00 85.88 358 LYS A N 1
ATOM 2928 C CA . LYS A 1 358 ? -17.177 4.681 25.231 1.00 85.88 358 LYS A CA 1
ATOM 2929 C C . LYS A 1 358 ? -17.856 3.910 24.083 1.00 85.88 358 LYS A C 1
ATOM 2931 O O . LYS A 1 358 ? -19.050 3.638 24.151 1.00 85.88 358 LYS A O 1
ATOM 2936 N N . ALA A 1 359 ? -17.117 3.626 23.011 1.00 92.31 359 ALA A N 1
ATOM 2937 C CA . ALA A 1 359 ? -17.624 2.844 21.885 1.00 92.31 359 ALA A CA 1
ATOM 2938 C C . ALA A 1 359 ? -18.149 1.461 22.320 1.00 92.31 359 ALA A C 1
ATOM 2940 O O . ALA A 1 359 ? -17.522 0.767 23.123 1.00 92.31 359 ALA A O 1
ATOM 2941 N N . SER A 1 360 ? -19.295 1.084 21.762 1.00 94.31 360 SER A N 1
ATOM 2942 C CA . SER A 1 360 ? -19.937 -0.225 21.905 1.00 94.31 360 SER A CA 1
ATOM 2943 C C . SER A 1 360 ? -19.246 -1.318 21.076 1.00 94.31 360 SER A C 1
ATOM 2945 O O . SER A 1 360 ? -18.458 -1.027 20.175 1.00 94.31 360 SER A O 1
ATOM 2947 N N . GLU A 1 361 ? -19.573 -2.588 21.342 1.00 94.94 361 GLU A N 1
ATOM 2948 C CA . GLU A 1 361 ? -19.129 -3.737 20.531 1.00 94.94 361 GLU A CA 1
ATOM 2949 C C . GLU A 1 361 ? -19.494 -3.578 19.048 1.00 94.94 361 GLU A C 1
ATOM 2951 O O . GLU A 1 361 ? -18.680 -3.873 18.176 1.00 94.94 361 GLU A O 1
ATOM 2956 N N . GLU A 1 362 ? -20.671 -3.024 18.749 1.00 94.75 362 GLU A N 1
ATOM 2957 C CA . GLU A 1 362 ? -21.115 -2.717 17.384 1.00 94.75 362 GLU A CA 1
ATOM 2958 C C . GLU A 1 362 ? -20.236 -1.651 16.709 1.00 94.75 362 GLU A C 1
ATOM 2960 O O . GLU A 1 362 ? -19.854 -1.810 15.552 1.00 94.75 362 GLU A O 1
ATOM 2965 N N . GLU A 1 363 ? -19.858 -0.587 17.424 1.00 95.75 363 GLU A N 1
ATOM 2966 C CA . GLU A 1 363 ? -18.990 0.476 16.890 1.00 95.75 363 GLU A CA 1
ATOM 2967 C C . GLU A 1 363 ? -17.541 0.010 16.712 1.00 95.75 363 GLU A C 1
ATOM 2969 O O . GLU A 1 363 ? -16.883 0.383 15.739 1.00 95.75 363 GLU A O 1
ATOM 2974 N N . LEU A 1 364 ? -17.050 -0.847 17.612 1.00 95.44 364 LEU A N 1
ATOM 2975 C CA . LEU A 1 364 ? -15.744 -1.494 17.483 1.00 95.44 364 LEU A CA 1
ATOM 2976 C C . LEU A 1 364 ? -15.726 -2.500 16.320 1.00 95.44 364 LEU A C 1
ATOM 2978 O O . LEU A 1 364 ? -14.765 -2.518 15.550 1.00 95.44 364 LEU A O 1
ATOM 2982 N N . SER A 1 365 ? -16.797 -3.282 16.147 1.00 95.69 365 SER A N 1
ATOM 2983 C CA . SER A 1 365 ? -16.984 -4.191 15.005 1.00 95.69 365 SER A CA 1
ATOM 2984 C C . SER A 1 365 ? -17.036 -3.421 13.687 1.00 95.69 365 SER A C 1
ATOM 2986 O O . SER A 1 365 ? -16.333 -3.767 12.740 1.00 95.69 365 SER A O 1
ATOM 2988 N N . ALA A 1 366 ? -17.785 -2.316 13.643 1.00 96.25 366 ALA A N 1
ATOM 2989 C CA . ALA A 1 366 ? -17.846 -1.453 12.472 1.00 96.25 366 ALA A CA 1
ATOM 2990 C C . ALA A 1 366 ? -16.476 -0.837 12.136 1.00 96.25 366 ALA A C 1
ATOM 2992 O O . ALA A 1 366 ? -16.059 -0.833 10.979 1.00 96.25 366 ALA A O 1
ATOM 2993 N N . ALA A 1 367 ? -15.720 -0.389 13.144 1.00 96.00 367 ALA A N 1
ATOM 2994 C CA . ALA A 1 367 ? -14.352 0.082 12.945 1.00 96.00 367 ALA A CA 1
ATOM 2995 C C . ALA A 1 367 ? -13.408 -1.021 12.436 1.00 96.00 367 ALA A C 1
ATOM 2997 O O . ALA A 1 367 ? -12.550 -0.739 11.593 1.00 96.00 367 ALA A O 1
ATOM 2998 N N . ALA A 1 368 ? -13.575 -2.271 12.883 1.00 95.25 368 ALA A N 1
ATOM 2999 C CA . ALA A 1 368 ? -12.824 -3.410 12.360 1.00 95.25 368 ALA A CA 1
ATOM 3000 C C . ALA A 1 368 ? -13.162 -3.667 10.881 1.00 95.25 368 ALA A C 1
ATOM 3002 O O . ALA A 1 368 ? -12.253 -3.669 10.053 1.00 95.25 368 ALA A O 1
ATOM 3003 N N . MET A 1 369 ? -14.448 -3.757 10.520 1.00 95.50 369 MET A N 1
ATOM 3004 C CA . MET A 1 369 ? -14.914 -3.892 9.129 1.00 95.50 369 MET A CA 1
ATOM 3005 C C . MET A 1 369 ? -14.403 -2.759 8.218 1.00 95.50 369 MET A C 1
ATOM 3007 O O . MET A 1 369 ? -13.924 -3.018 7.114 1.00 95.50 369 MET A O 1
ATOM 3011 N N . PHE A 1 370 ? -14.428 -1.502 8.678 1.00 96.19 370 PHE A N 1
ATOM 3012 C CA . PHE A 1 370 ? -13.849 -0.383 7.926 1.00 96.19 370 PHE A CA 1
ATOM 3013 C C . PHE A 1 370 ? -12.332 -0.521 7.759 1.00 96.19 370 PHE A C 1
ATOM 3015 O O . PHE A 1 370 ? -11.794 -0.237 6.691 1.00 96.19 370 PHE A O 1
ATOM 3022 N N . SER A 1 371 ? -11.633 -0.997 8.790 1.00 94.56 371 SER A N 1
ATOM 3023 C CA . SER A 1 371 ? -10.188 -1.233 8.729 1.00 94.56 371 SER A CA 1
ATOM 3024 C C . SER A 1 371 ? -9.831 -2.319 7.708 1.00 94.56 371 SER A C 1
ATOM 3026 O O . SER A 1 371 ? -8.849 -2.151 6.983 1.00 94.56 371 SER A O 1
ATOM 3028 N N . VAL A 1 372 ? -10.654 -3.371 7.588 1.00 93.62 372 VAL A N 1
ATOM 3029 C CA . VAL A 1 372 ? -10.563 -4.387 6.521 1.00 93.62 372 VAL A CA 1
ATOM 3030 C C . VAL A 1 372 ? -10.732 -3.734 5.148 1.00 93.62 372 VAL A C 1
ATOM 3032 O O . VAL A 1 372 ? -9.845 -3.882 4.310 1.00 93.62 372 VAL A O 1
ATOM 3035 N N . LEU A 1 373 ? -11.786 -2.932 4.932 1.00 94.12 373 LEU A N 1
ATOM 3036 C CA . LEU A 1 373 ? -11.994 -2.196 3.672 1.00 94.12 373 LEU A CA 1
ATOM 3037 C C . LEU A 1 373 ? -10.787 -1.307 3.311 1.00 94.12 373 LEU A C 1
ATOM 3039 O O . LEU A 1 373 ? -10.352 -1.304 2.160 1.00 94.12 373 LEU A O 1
ATOM 3043 N N . LEU A 1 374 ? -10.206 -0.593 4.282 1.00 93.38 374 LEU A N 1
ATOM 3044 C CA . LEU A 1 374 ? -8.987 0.198 4.067 1.00 93.38 374 LEU A CA 1
ATOM 3045 C C . LEU A 1 374 ? -7.801 -0.668 3.598 1.00 93.38 374 LEU A C 1
ATOM 3047 O O . LEU A 1 374 ? -6.974 -0.182 2.832 1.00 93.38 374 LEU A O 1
ATOM 3051 N N . GLY A 1 375 ? -7.713 -1.930 4.033 1.00 90.12 375 GLY A N 1
ATOM 3052 C CA . GLY A 1 375 ? -6.679 -2.882 3.606 1.00 90.12 375 GLY A CA 1
ATOM 3053 C C . GLY A 1 375 ? -6.938 -3.435 2.206 1.00 90.12 375 GLY A C 1
ATOM 3054 O O . GLY A 1 375 ? -6.030 -3.508 1.388 1.00 90.12 375 GLY A O 1
ATOM 3055 N N . MET A 1 376 ? -8.196 -3.726 1.876 1.00 87.94 376 MET A N 1
ATOM 3056 C CA . MET A 1 376 ? -8.596 -4.172 0.534 1.00 87.94 376 MET A CA 1
ATOM 3057 C C . MET A 1 376 ? -8.321 -3.101 -0.532 1.00 87.94 376 MET A C 1
ATOM 3059 O O . MET A 1 376 ? -7.938 -3.398 -1.663 1.00 87.94 376 MET A O 1
ATOM 3063 N N . LEU A 1 377 ? -8.501 -1.827 -0.168 1.00 88.06 377 LEU A N 1
ATOM 3064 C CA . LEU A 1 377 ? -8.209 -0.681 -1.030 1.00 88.06 377 LEU A CA 1
ATOM 3065 C C . LEU A 1 377 ? -6.701 -0.370 -1.123 1.00 88.06 377 LEU A C 1
ATOM 3067 O O . LEU A 1 377 ? -6.285 0.310 -2.068 1.00 88.06 377 LEU A O 1
ATOM 3071 N N . GLU A 1 378 ? -5.887 -0.875 -0.192 1.00 84.50 378 GLU A N 1
ATOM 3072 C CA . GLU A 1 378 ? -4.453 -0.612 -0.049 1.00 84.50 378 GLU A CA 1
ATOM 3073 C C . GLU A 1 378 ? -3.684 -1.908 0.257 1.00 84.50 378 GLU A C 1
ATOM 3075 O O . GLU A 1 378 ? -3.390 -2.244 1.403 1.00 84.50 378 GLU A O 1
ATOM 3080 N N . ASN A 1 379 ? -3.341 -2.632 -0.805 1.00 70.88 379 ASN A N 1
ATOM 3081 C CA . ASN A 1 379 ? -2.673 -3.928 -0.751 1.00 70.88 379 ASN A CA 1
ATOM 3082 C C . ASN A 1 379 ? -1.194 -3.879 -1.193 1.00 70.88 379 ASN A C 1
ATOM 3084 O O . ASN A 1 379 ? -0.597 -4.929 -1.447 1.00 70.88 379 ASN A O 1
ATOM 3088 N N . GLU A 1 380 ? -0.583 -2.691 -1.298 1.00 67.06 380 GLU A N 1
ATOM 3089 C CA . GLU A 1 380 ? 0.796 -2.509 -1.773 1.00 67.06 380 GLU A CA 1
ATOM 3090 C C . GLU A 1 380 ? 1.818 -2.409 -0.628 1.00 67.06 380 GLU A C 1
ATOM 3092 O O . GLU A 1 380 ? 2.900 -3.000 -0.737 1.00 67.06 380 GLU A O 1
ATOM 3097 N N . TYR A 1 381 ? 1.497 -1.721 0.472 1.00 70.19 381 TYR A N 1
ATOM 3098 C CA . TYR A 1 381 ? 2.465 -1.363 1.519 1.00 70.19 381 TYR A CA 1
ATOM 3099 C C . TYR A 1 381 ? 2.099 -1.896 2.914 1.00 70.19 381 TYR A C 1
ATOM 3101 O O . TYR A 1 381 ? 0.947 -2.183 3.232 1.00 70.19 381 TYR A O 1
ATOM 3109 N N . ASP A 1 382 ? 3.093 -1.977 3.803 1.00 70.00 382 ASP A N 1
ATOM 3110 C CA . ASP A 1 382 ? 2.883 -2.202 5.240 1.00 70.00 382 ASP A CA 1
ATOM 3111 C C . ASP A 1 382 ? 2.442 -0.885 5.910 1.00 70.00 382 ASP A C 1
ATOM 3113 O O . ASP A 1 382 ? 3.201 -0.202 6.601 1.00 70.00 382 ASP A O 1
ATOM 3117 N N . SER A 1 383 ? 1.208 -0.481 5.607 1.00 69.00 383 SER A N 1
ATOM 3118 C CA . SER A 1 383 ? 0.592 0.757 6.088 1.00 69.00 383 SER A CA 1
ATOM 3119 C C . SER A 1 383 ? 0.035 0.665 7.502 1.00 69.00 383 SER A C 1
ATOM 3121 O O . SER A 1 383 ? -0.289 -0.409 8.008 1.00 69.00 383 SER A O 1
ATOM 3123 N N . ASN A 1 384 ? -0.102 1.836 8.119 1.00 71.19 384 ASN A N 1
ATOM 3124 C CA . ASN A 1 384 ? -0.388 2.014 9.531 1.00 71.19 384 ASN A CA 1
ATOM 3125 C C . ASN A 1 384 ? -1.659 2.859 9.755 1.00 71.19 384 ASN A C 1
ATOM 3127 O O . ASN A 1 384 ? -1.633 4.065 9.525 1.00 71.19 384 ASN A O 1
ATOM 3131 N N . ILE A 1 385 ? -2.749 2.257 10.257 1.00 78.06 385 ILE A N 1
ATOM 3132 C CA . ILE A 1 385 ? -3.898 3.022 10.784 1.00 78.06 385 ILE A CA 1
ATOM 3133 C C . ILE A 1 385 ? -3.516 3.599 12.150 1.00 78.06 385 ILE A C 1
ATOM 3135 O O . ILE A 1 385 ? -3.353 2.851 13.120 1.00 78.06 385 ILE A O 1
ATOM 3139 N N . ASP A 1 386 ? -3.441 4.922 12.268 1.00 81.25 386 ASP A N 1
ATOM 3140 C CA . ASP A 1 386 ? -3.428 5.579 13.574 1.00 81.25 386 ASP A CA 1
ATOM 3141 C C . ASP A 1 386 ? -4.857 5.748 14.104 1.00 81.25 386 ASP A C 1
ATOM 3143 O O . ASP A 1 386 ? -5.766 6.200 13.410 1.00 81.25 386 ASP A O 1
ATOM 3147 N N . PHE A 1 387 ? -5.053 5.324 15.351 1.00 86.25 387 PHE A N 1
ATOM 3148 C CA . PHE A 1 387 ? -6.350 5.228 16.011 1.00 86.25 387 PHE A CA 1
ATOM 3149 C C . PHE A 1 387 ? -6.394 6.156 17.227 1.00 86.25 387 PHE A C 1
ATOM 3151 O O . PHE A 1 387 ? -5.436 6.199 18.003 1.00 86.25 387 PHE A O 1
ATOM 3158 N N . VAL A 1 388 ? -7.516 6.851 17.423 1.00 87.62 388 VAL A N 1
ATOM 3159 C CA . VAL A 1 388 ? -7.754 7.720 18.582 1.00 87.62 388 VAL A CA 1
ATOM 3160 C C . VAL A 1 388 ? -9.167 7.540 19.145 1.00 87.62 388 VAL A C 1
ATOM 3162 O O . VAL A 1 388 ? -10.141 7.370 18.414 1.00 87.62 388 VAL A O 1
ATOM 3165 N N . LYS A 1 389 ? -9.300 7.636 20.472 1.00 88.81 389 LYS A N 1
ATOM 3166 C CA . LYS A 1 389 ? -10.604 7.840 21.116 1.00 88.81 389 LYS A CA 1
ATOM 3167 C C . LYS A 1 389 ? -10.946 9.328 21.030 1.00 88.81 389 LYS A C 1
ATOM 3169 O O . LYS A 1 389 ? -10.108 10.158 21.372 1.00 88.81 389 LYS A O 1
ATOM 3174 N N . TYR A 1 390 ? -12.151 9.665 20.578 1.00 87.62 390 TYR A N 1
ATOM 3175 C CA . TYR A 1 390 ? -12.581 11.057 20.451 1.00 87.62 390 TYR A CA 1
ATOM 3176 C C . TYR A 1 390 ? -12.617 11.773 21.815 1.00 87.62 390 TYR A C 1
ATOM 3178 O O . TYR A 1 390 ? -13.142 11.244 22.799 1.00 87.62 390 TYR A O 1
ATOM 3186 N N . HIS A 1 391 ? -12.126 13.012 21.844 1.00 83.44 391 HIS A N 1
ATOM 3187 C CA . HIS A 1 391 ? -12.344 13.977 22.919 1.00 83.44 391 HIS A CA 1
ATOM 3188 C C . HIS A 1 391 ? -12.464 15.391 22.335 1.00 83.44 391 HIS A C 1
ATOM 3190 O O . HIS A 1 391 ? -11.971 15.650 21.242 1.00 83.44 391 HIS A O 1
ATOM 3196 N N . LYS A 1 392 ? -13.080 16.328 23.061 1.00 75.50 392 LYS A N 1
ATOM 3197 C CA . LYS A 1 392 ? -13.382 17.676 22.542 1.00 75.50 392 LYS A CA 1
ATOM 3198 C C . LYS A 1 392 ? -12.141 18.459 22.088 1.00 75.50 392 LYS A C 1
ATOM 3200 O O . LYS A 1 392 ? -12.185 19.171 21.094 1.00 75.50 392 LYS A O 1
ATOM 3205 N N . ASP A 1 393 ? -11.023 18.300 22.790 1.00 69.50 393 ASP A N 1
ATOM 3206 C CA . ASP A 1 393 ? -9.802 19.080 22.549 1.00 69.50 393 ASP A CA 1
ATOM 3207 C C . ASP A 1 393 ? -8.875 18.437 21.490 1.00 69.50 393 ASP A C 1
ATOM 3209 O O . ASP A 1 393 ? -7.659 18.625 21.512 1.00 69.50 393 ASP A O 1
ATOM 3213 N N . ILE A 1 394 ? -9.428 17.625 20.574 1.00 69.12 394 ILE A N 1
ATOM 3214 C CA . ILE A 1 394 ? -8.657 16.867 19.571 1.00 69.12 394 ILE A CA 1
ATOM 3215 C C . ILE A 1 394 ? -8.337 17.753 18.352 1.00 69.12 394 ILE A C 1
ATOM 3217 O O . ILE A 1 394 ? -8.943 17.681 17.288 1.00 69.12 394 ILE A O 1
ATOM 3221 N N . ASN A 1 395 ? -7.355 18.642 18.514 1.00 62.06 395 ASN A N 1
ATOM 3222 C CA . ASN A 1 395 ? -6.828 19.430 17.400 1.00 62.06 395 ASN A CA 1
ATOM 3223 C C . ASN A 1 395 ? -5.928 18.551 16.512 1.00 62.06 395 ASN A C 1
ATOM 3225 O O . ASN A 1 395 ? -4.731 18.411 16.769 1.00 62.06 395 ASN A O 1
ATOM 3229 N N . LEU A 1 396 ? -6.522 17.928 15.493 1.00 67.19 396 LEU A N 1
ATOM 3230 C CA . LEU A 1 396 ? -5.836 17.040 14.555 1.00 67.19 396 LEU A CA 1
ATOM 3231 C C . LEU A 1 396 ? -5.681 17.706 13.184 1.00 67.19 396 LEU A C 1
ATOM 3233 O O . LEU A 1 396 ? -6.662 17.999 12.500 1.00 67.19 396 LEU A O 1
ATOM 3237 N N . ASN A 1 397 ? -4.428 17.890 12.758 1.00 79.25 397 ASN A N 1
ATOM 3238 C CA . ASN A 1 397 ? -4.053 18.384 11.427 1.00 79.25 397 ASN A CA 1
ATOM 3239 C C . ASN A 1 397 ? -4.046 17.245 10.378 1.00 79.25 397 ASN A C 1
ATOM 3241 O O . ASN A 1 397 ? -3.182 17.145 9.502 1.00 79.25 397 ASN A O 1
ATOM 3245 N N . ASP A 1 398 ? -5.011 16.342 10.502 1.00 84.50 398 ASP A N 1
ATOM 3246 C CA . ASP A 1 398 ? -5.094 15.060 9.813 1.00 84.50 398 ASP A CA 1
ATOM 3247 C C . ASP A 1 398 ? -6.467 14.932 9.149 1.00 84.50 398 ASP A C 1
ATOM 3249 O O . ASP A 1 398 ? -7.427 15.570 9.585 1.00 84.50 398 ASP A O 1
ATOM 3253 N N . ASN A 1 399 ? -6.593 14.082 8.127 1.00 90.50 399 ASN A N 1
ATOM 3254 C CA . ASN A 1 399 ? -7.927 13.635 7.726 1.00 90.50 399 ASN A CA 1
ATOM 3255 C C . ASN A 1 399 ? -8.446 12.653 8.773 1.00 90.50 399 ASN A C 1
ATOM 3257 O O . ASN A 1 399 ? -7.689 11.828 9.287 1.00 90.50 399 ASN A O 1
ATOM 3261 N N . LEU A 1 400 ? -9.733 12.714 9.083 1.00 92.88 400 LEU A N 1
ATOM 3262 C CA . LEU A 1 400 ? -10.336 11.921 10.148 1.00 92.88 400 LEU A CA 1
ATOM 3263 C C . LEU A 1 400 ? -11.446 11.046 9.575 1.00 92.88 400 LEU A C 1
ATOM 3265 O O . LEU A 1 400 ? -12.189 11.479 8.699 1.00 92.88 400 LEU A O 1
ATOM 3269 N N . VAL A 1 401 ? -11.596 9.835 10.100 1.00 96.00 401 VAL A N 1
ATOM 3270 C CA . VAL A 1 401 ? -12.818 9.045 9.912 1.00 96.00 401 VAL A CA 1
ATOM 3271 C C . VAL A 1 401 ? -13.417 8.790 11.285 1.00 96.00 401 VAL A C 1
ATOM 3273 O O . VAL A 1 401 ? -12.764 8.173 12.115 1.00 96.00 401 VAL A O 1
ATOM 3276 N N . LEU A 1 402 ? -14.630 9.271 11.540 1.00 95.81 402 LEU A N 1
ATOM 3277 C CA . LEU A 1 402 ? -15.394 9.011 12.758 1.00 95.81 402 LEU A CA 1
ATOM 3278 C C . LEU A 1 402 ? -16.443 7.934 12.480 1.00 95.81 402 LEU A C 1
ATOM 3280 O O . LEU A 1 402 ? -17.290 8.119 11.609 1.00 95.81 402 LEU A O 1
ATOM 3284 N N . ILE A 1 403 ? -16.417 6.842 13.243 1.00 97.25 403 ILE A N 1
ATOM 3285 C CA . ILE A 1 403 ? -17.427 5.776 13.179 1.00 97.25 403 ILE A CA 1
ATOM 3286 C C . ILE A 1 403 ? -18.160 5.728 14.518 1.00 97.25 403 ILE A C 1
ATOM 3288 O O . ILE A 1 403 ? -17.531 5.541 15.560 1.00 97.25 403 ILE A O 1
ATOM 3292 N N . CYS A 1 404 ? -19.477 5.945 14.500 1.00 96.19 404 CYS A N 1
ATOM 3293 C CA . CYS A 1 404 ? -20.301 6.011 15.710 1.00 96.19 404 CYS A CA 1
ATOM 3294 C C . CYS A 1 404 ? -21.782 5.708 15.434 1.00 96.19 404 CYS A C 1
ATOM 3296 O O . CYS A 1 404 ? -22.259 5.828 14.303 1.00 96.19 404 CYS A O 1
ATOM 3298 N N . LYS A 1 405 ? -22.537 5.359 16.478 1.00 94.94 405 LYS A N 1
ATOM 3299 C CA . LYS A 1 405 ? -24.005 5.421 16.443 1.00 94.94 405 LYS A CA 1
ATOM 3300 C C . LYS A 1 405 ? -24.491 6.876 16.496 1.00 94.94 405 LYS A C 1
ATOM 3302 O O . LYS A 1 405 ? -23.760 7.766 16.934 1.00 94.94 405 LYS A O 1
ATOM 3307 N N . ARG A 1 406 ? -25.734 7.132 16.077 1.00 93.25 406 ARG A N 1
ATOM 3308 C CA . ARG A 1 406 ? -26.309 8.493 15.986 1.00 93.25 406 ARG A CA 1
ATOM 3309 C C . ARG A 1 406 ? -26.357 9.201 17.344 1.00 93.25 406 ARG A C 1
ATOM 3311 O O . ARG A 1 406 ? -26.014 10.374 17.436 1.00 93.25 406 ARG A O 1
ATOM 3318 N N . GLU A 1 407 ? -26.696 8.471 18.399 1.00 91.56 407 GLU A N 1
ATOM 3319 C CA . GLU A 1 407 ? -26.699 8.917 19.795 1.00 91.56 407 GLU A CA 1
ATOM 3320 C C . GLU A 1 407 ? -25.296 9.212 20.360 1.00 91.56 407 GLU A C 1
ATOM 3322 O O . GLU A 1 407 ? -25.167 9.977 21.314 1.00 91.56 407 GLU A O 1
ATOM 3327 N N . ASN A 1 408 ? -24.246 8.656 19.744 1.00 93.50 408 ASN A N 1
ATOM 3328 C CA . ASN A 1 408 ? -22.846 8.858 20.121 1.00 93.50 408 ASN A CA 1
ATOM 3329 C C . ASN A 1 408 ? -22.128 9.924 19.264 1.00 93.50 408 ASN A C 1
ATOM 3331 O O . ASN A 1 408 ? -20.953 10.211 19.511 1.00 93.50 408 ASN A O 1
ATOM 3335 N N . LEU A 1 409 ? -22.805 10.527 18.277 1.00 93.62 409 LEU A N 1
ATOM 3336 C CA . LEU A 1 409 ? -22.261 11.592 17.428 1.00 93.62 409 LEU A CA 1
ATOM 3337 C C . LEU A 1 409 ? -21.994 12.864 18.260 1.00 93.62 409 LEU A C 1
ATOM 3339 O O . LEU A 1 409 ? -22.952 13.473 18.748 1.00 93.62 409 LEU A O 1
ATOM 3343 N N . PRO A 1 410 ? -20.737 13.338 18.393 1.00 91.19 410 PRO A N 1
ATOM 3344 C CA . PRO A 1 410 ? -20.442 14.495 19.232 1.00 91.19 410 PRO A CA 1
ATOM 3345 C C . PRO A 1 410 ? -21.151 15.774 18.767 1.00 91.19 410 PRO A C 1
ATOM 3347 O O . PRO A 1 410 ? -21.197 16.088 17.576 1.00 91.19 410 PRO A O 1
ATOM 3350 N N . ASN A 1 411 ? -21.657 16.549 19.732 1.00 89.62 411 ASN A N 1
ATOM 3351 C CA . ASN A 1 411 ? -22.513 17.724 19.505 1.00 89.62 411 ASN A CA 1
ATOM 3352 C C . ASN A 1 411 ? -21.926 18.764 18.531 1.00 89.62 411 ASN A C 1
ATOM 3354 O O . ASN A 1 411 ? -22.666 19.452 17.832 1.00 89.62 411 ASN A O 1
ATOM 3358 N N . GLU A 1 412 ? -20.599 18.881 18.453 1.00 87.25 412 GLU A N 1
ATOM 3359 C CA . GLU A 1 412 ? -19.927 19.803 17.530 1.00 87.25 412 GLU A CA 1
ATOM 3360 C C . GLU A 1 412 ? -20.037 19.402 16.049 1.00 87.25 412 GLU A C 1
ATOM 3362 O O . GLU A 1 412 ? -19.896 20.276 15.187 1.00 87.25 412 GLU A O 1
ATOM 3367 N N . TYR A 1 413 ? -20.326 18.127 15.757 1.00 91.19 413 TYR A N 1
ATOM 3368 C CA . TYR A 1 413 ? -20.538 17.604 14.406 1.00 91.19 413 TYR A CA 1
ATOM 3369 C C . TYR A 1 413 ? -22.014 17.551 14.000 1.00 91.19 413 TYR A C 1
ATOM 3371 O O . TYR A 1 413 ? -22.308 17.665 12.813 1.00 91.19 413 TYR A O 1
ATOM 3379 N N . GLN A 1 414 ? -22.948 17.452 14.954 1.00 92.62 414 GLN A N 1
ATOM 3380 C CA . GLN A 1 414 ? -24.396 17.395 14.681 1.00 92.62 414 GLN A CA 1
ATOM 3381 C C . GLN A 1 414 ? -24.869 18.549 13.774 1.00 92.62 414 GLN A C 1
ATOM 3383 O O . GLN A 1 414 ? -25.681 18.340 12.879 1.00 92.62 414 GLN A O 1
ATOM 3388 N N . LYS A 1 415 ? -24.274 19.742 13.917 1.00 92.31 415 LYS A N 1
ATOM 3389 C CA . LYS A 1 415 ? -24.555 20.940 13.098 1.00 92.31 415 LYS A CA 1
ATOM 3390 C C . LYS A 1 415 ? -24.299 20.796 11.583 1.00 92.31 415 LYS A C 1
ATOM 3392 O O . LYS A 1 415 ? -24.716 21.670 10.830 1.00 92.31 415 LYS A O 1
ATOM 3397 N N . TYR A 1 416 ? -23.585 19.757 11.134 1.00 92.81 416 TYR A N 1
ATOM 3398 C CA . TYR A 1 416 ? -23.345 19.477 9.708 1.00 92.81 416 TYR A CA 1
ATOM 3399 C C . TYR A 1 416 ? -24.381 18.513 9.096 1.00 92.81 416 TYR A C 1
ATOM 3401 O O . TYR A 1 416 ? -24.345 18.230 7.894 1.00 92.81 416 TYR A O 1
ATOM 3409 N N . PHE A 1 417 ? -25.311 18.004 9.902 1.00 94.62 417 PHE A N 1
ATOM 3410 C CA . PHE A 1 417 ? -26.372 17.098 9.481 1.00 94.62 417 PHE A CA 1
ATOM 3411 C C . PHE A 1 417 ? -27.725 17.808 9.478 1.00 94.62 417 PHE A C 1
ATOM 3413 O O . PHE A 1 417 ? -27.993 18.709 10.270 1.00 94.62 417 PHE A O 1
ATOM 3420 N N . THR A 1 418 ? -28.593 17.391 8.566 1.00 93.44 418 THR A N 1
ATOM 3421 C CA . THR A 1 418 ? -30.001 17.780 8.553 1.00 93.44 418 THR A CA 1
ATOM 3422 C C . THR A 1 418 ? -30.778 17.022 9.628 1.00 93.44 418 THR A C 1
ATOM 3424 O O . THR A 1 418 ? -30.412 15.912 10.021 1.00 93.44 418 THR A O 1
ATOM 3427 N N . ASN A 1 419 ? -31.924 17.567 10.042 1.00 90.56 419 ASN A N 1
ATOM 3428 C CA . ASN A 1 419 ? -32.818 16.903 10.997 1.00 90.56 419 ASN A CA 1
ATOM 3429 C C . ASN A 1 419 ? -33.258 15.497 10.535 1.00 90.56 419 ASN A C 1
ATOM 3431 O O . ASN A 1 419 ? -33.544 14.662 11.384 1.00 90.56 419 ASN A O 1
ATOM 3435 N N . LYS A 1 420 ? -33.293 15.222 9.219 1.00 90.25 420 LYS A N 1
ATOM 3436 C CA . LYS A 1 420 ? -33.581 13.883 8.671 1.00 90.25 420 LYS A CA 1
ATOM 3437 C C . LYS A 1 420 ? -32.407 12.918 8.880 1.00 90.25 420 LYS A C 1
ATOM 3439 O O . LYS A 1 420 ? -32.615 11.786 9.288 1.00 90.25 420 LYS A O 1
ATOM 3444 N N . GLU A 1 421 ? -31.176 13.354 8.615 1.00 92.00 421 GLU A N 1
ATOM 3445 C CA . GLU A 1 421 ? -29.975 12.515 8.781 1.00 92.00 421 GLU A CA 1
ATOM 3446 C C . GLU A 1 421 ? -29.721 12.126 10.250 1.00 92.00 421 GLU A C 1
ATOM 3448 O O . GLU A 1 421 ? -29.232 11.027 10.522 1.00 92.00 421 GLU A O 1
ATOM 3453 N N . LEU A 1 422 ? -30.079 13.016 11.187 1.00 90.31 422 LEU A N 1
ATOM 3454 C CA . LEU A 1 422 ? -29.953 12.806 12.636 1.00 90.31 422 LEU A CA 1
ATOM 3455 C C . LEU A 1 422 ? -31.077 11.962 13.259 1.00 90.31 422 LEU A C 1
ATOM 3457 O O . LEU A 1 422 ? -30.935 11.536 14.404 1.00 90.31 422 LEU A O 1
ATOM 3461 N N . GLN A 1 423 ? -32.188 11.721 12.557 1.00 88.56 423 GLN A N 1
ATOM 3462 C CA . GLN A 1 423 ? -33.250 10.850 13.066 1.00 88.56 423 GLN A CA 1
ATOM 3463 C C . GLN A 1 423 ? -32.763 9.400 13.171 1.00 88.56 423 GLN A C 1
ATOM 3465 O O . GLN A 1 423 ? -32.024 8.911 12.312 1.00 88.56 423 GLN A O 1
ATOM 3470 N N . THR A 1 424 ? -33.199 8.702 14.224 1.00 81.56 424 THR A N 1
ATOM 3471 C CA . THR A 1 424 ? -32.973 7.262 14.388 1.00 81.56 424 THR A CA 1
ATOM 3472 C C . THR A 1 424 ? -33.495 6.524 13.159 1.00 81.56 424 THR A C 1
ATOM 3474 O O . THR A 1 424 ? -34.652 6.688 12.775 1.00 81.56 424 THR A O 1
ATOM 3477 N N . SER A 1 425 ? -32.626 5.741 12.527 1.00 87.19 425 SER A N 1
ATOM 3478 C CA . SER A 1 425 ? -32.892 5.074 11.257 1.00 87.19 425 SER A CA 1
ATOM 3479 C C . SER A 1 425 ? -32.064 3.799 11.182 1.00 87.19 425 SER A C 1
ATOM 3481 O O . SER A 1 425 ? -30.878 3.812 11.514 1.00 87.19 425 SER A O 1
ATOM 3483 N N . ASP A 1 426 ? -32.680 2.722 10.697 1.00 92.50 426 ASP A N 1
ATOM 3484 C CA . ASP A 1 426 ? -32.006 1.455 10.403 1.00 92.50 426 ASP A CA 1
ATOM 3485 C C . ASP A 1 426 ? -30.983 1.575 9.261 1.00 92.50 426 ASP A C 1
ATOM 3487 O O . ASP A 1 426 ? -30.198 0.656 9.049 1.00 92.50 426 ASP A O 1
ATOM 3491 N N . ASN A 1 427 ? -30.972 2.695 8.528 1.00 96.06 427 ASN A N 1
ATOM 3492 C CA . ASN A 1 427 ? -30.023 2.966 7.453 1.00 96.06 427 ASN A CA 1
ATOM 3493 C C . ASN A 1 427 ? -28.679 3.474 7.990 1.00 96.06 427 ASN A C 1
ATOM 3495 O O . ASN A 1 427 ? -28.624 4.321 8.890 1.00 96.06 427 ASN A O 1
ATOM 3499 N N . SER A 1 428 ? -27.591 3.052 7.352 1.00 97.19 428 SER A N 1
ATOM 3500 C CA . SER A 1 428 ? -26.251 3.595 7.586 1.00 97.19 428 SER A CA 1
ATOM 3501 C C . SER A 1 428 ? -26.024 4.820 6.702 1.00 97.19 428 SER A C 1
ATOM 3503 O O . SER A 1 428 ? -26.388 4.823 5.526 1.00 97.19 428 SER A O 1
ATOM 3505 N N . LEU A 1 429 ? -25.422 5.869 7.257 1.00 97.25 429 LEU A N 1
ATOM 3506 C CA . LEU A 1 429 ? -25.145 7.126 6.558 1.00 97.25 429 LEU A CA 1
ATOM 3507 C C . LEU A 1 429 ? -23.640 7.385 6.558 1.00 97.25 429 LEU A C 1
ATOM 3509 O O . LEU A 1 429 ? -23.014 7.349 7.614 1.00 97.25 429 LEU A O 1
ATOM 3513 N N . ILE A 1 430 ? -23.078 7.724 5.401 1.00 97.44 430 ILE A N 1
ATOM 3514 C CA . ILE A 1 430 ? -21.757 8.351 5.312 1.00 97.44 430 ILE A CA 1
ATOM 3515 C C . ILE A 1 430 ? -21.905 9.828 4.957 1.00 97.44 430 ILE A C 1
ATOM 3517 O O . ILE A 1 430 ? -22.760 10.192 4.147 1.00 97.44 430 ILE A O 1
ATOM 3521 N N . LYS A 1 431 ? -21.077 10.684 5.558 1.00 96.88 431 LYS A N 1
ATOM 3522 C CA . LYS A 1 431 ? -21.021 12.116 5.263 1.00 96.88 431 LYS A CA 1
ATOM 3523 C C . LYS A 1 431 ? -19.600 12.648 5.351 1.00 96.88 431 LYS A C 1
ATOM 3525 O O . LYS A 1 431 ? -18.936 12.451 6.359 1.00 96.88 431 LYS A O 1
ATOM 3530 N N . GLU A 1 432 ? -19.153 13.356 4.327 1.00 96.12 432 GLU A N 1
ATOM 3531 C CA . GLU A 1 432 ? -17.878 14.059 4.318 1.00 96.12 432 GLU A CA 1
ATOM 3532 C C . GLU A 1 432 ? -18.065 15.560 4.567 1.00 96.12 432 GLU A C 1
ATOM 3534 O O . GLU A 1 432 ? -18.927 16.212 3.971 1.00 96.12 432 GLU A O 1
ATOM 3539 N N . ILE A 1 433 ? -17.214 16.120 5.426 1.00 92.19 433 ILE A N 1
ATOM 3540 C CA . ILE A 1 433 ? -17.141 17.553 5.721 1.00 92.19 433 ILE A CA 1
ATOM 3541 C C . ILE A 1 433 ? -15.688 18.042 5.694 1.00 92.19 433 ILE A C 1
ATOM 3543 O O . ILE A 1 433 ? -14.753 17.270 5.902 1.00 92.19 433 ILE A O 1
ATOM 3547 N N . TYR A 1 434 ? -15.490 19.346 5.503 1.00 88.50 434 TYR A N 1
ATOM 3548 C CA . TYR A 1 434 ? -14.218 19.990 5.839 1.00 88.50 434 TYR A CA 1
ATOM 3549 C C . TYR A 1 434 ? -13.997 19.952 7.357 1.00 88.50 434 TYR A C 1
ATOM 3551 O O . TYR A 1 434 ? -14.929 20.190 8.132 1.00 88.50 434 TYR A O 1
ATOM 3559 N N . SER A 1 435 ? -12.766 19.674 7.788 1.00 84.62 435 SER A N 1
ATOM 3560 C CA . SER A 1 435 ? -12.399 19.685 9.204 1.00 84.62 435 SER A CA 1
ATOM 3561 C C . SER A 1 435 ? -12.518 21.105 9.779 1.00 84.62 435 SER A C 1
ATOM 3563 O O . SER A 1 435 ? -12.012 22.056 9.177 1.00 84.62 435 SER A O 1
ATOM 3565 N N . PRO A 1 436 ? -13.145 21.289 10.959 1.00 79.12 436 PRO A N 1
ATOM 3566 C CA . PRO A 1 436 ? -13.195 22.590 11.622 1.00 79.12 436 PRO A CA 1
ATOM 3567 C C . PRO A 1 436 ? -11.823 23.035 12.155 1.00 79.12 436 PRO A C 1
ATOM 3569 O O . PRO A 1 436 ? -11.679 24.197 12.530 1.00 79.12 436 PRO A O 1
ATOM 3572 N N . TYR A 1 437 ? -10.833 22.133 12.194 1.00 77.25 437 TYR A N 1
ATOM 3573 C CA . TYR A 1 437 ? -9.480 22.395 12.690 1.00 77.25 437 TYR A CA 1
ATOM 3574 C C . TYR A 1 437 ? -8.501 22.778 11.561 1.00 77.25 437 TYR A C 1
ATOM 3576 O O . TYR A 1 437 ? -7.630 23.619 11.773 1.00 77.25 437 TYR A O 1
ATOM 3584 N N . ASN A 1 438 ? -8.666 22.227 10.349 1.00 74.69 438 ASN A N 1
ATOM 3585 C CA . ASN A 1 438 ? -7.945 22.660 9.144 1.00 74.69 438 ASN A CA 1
ATOM 3586 C C . ASN A 1 438 ? -8.817 22.499 7.884 1.00 74.69 438 ASN A C 1
ATOM 3588 O O . ASN A 1 438 ? -9.271 21.403 7.570 1.00 74.69 438 ASN A O 1
ATOM 3592 N N . VAL A 1 439 ? -8.977 23.580 7.116 1.00 71.62 439 VAL A N 1
ATOM 3593 C CA . VAL A 1 439 ? -9.748 23.607 5.860 1.00 71.62 439 VAL A CA 1
ATOM 3594 C C . VAL A 1 439 ? -9.171 22.725 4.743 1.00 71.62 439 VAL A C 1
ATOM 3596 O O . VAL A 1 439 ? -9.923 22.321 3.865 1.00 71.62 439 VAL A O 1
ATOM 3599 N N . HIS A 1 440 ? -7.881 22.373 4.793 1.00 74.25 440 HIS A N 1
ATOM 3600 C CA . HIS A 1 440 ? -7.225 21.439 3.861 1.00 74.25 440 HIS A CA 1
ATOM 3601 C C . HIS A 1 440 ? -7.287 19.969 4.330 1.00 74.25 440 HIS A C 1
ATOM 3603 O O . HIS A 1 440 ? -6.516 19.128 3.868 1.00 74.25 440 HIS A O 1
ATOM 3609 N N . LYS A 1 441 ? -8.150 19.647 5.303 1.00 85.44 441 LYS A N 1
ATOM 3610 C CA . LYS A 1 441 ? -8.360 18.283 5.811 1.00 85.44 441 LYS A CA 1
ATOM 3611 C C . LYS A 1 441 ? -9.849 17.952 5.834 1.00 85.44 441 LYS A C 1
ATOM 3613 O O . LYS A 1 441 ? -10.691 18.829 6.040 1.00 85.44 441 LYS A O 1
ATOM 3618 N N . LYS A 1 442 ? -10.181 16.676 5.654 1.00 89.88 442 LYS A N 1
ATOM 3619 C CA . LYS A 1 442 ? -11.560 16.171 5.626 1.00 89.88 442 LYS A CA 1
ATOM 3620 C C . LYS A 1 442 ? -11.893 15.336 6.857 1.00 89.88 442 LYS A C 1
ATOM 3622 O O . LYS A 1 442 ? -11.018 14.696 7.440 1.00 89.88 442 LYS A O 1
ATOM 3627 N N . ILE A 1 443 ? -13.169 15.322 7.231 1.00 93.12 443 ILE A N 1
ATOM 3628 C CA . ILE A 1 443 ? -13.728 14.379 8.200 1.00 93.12 443 ILE A CA 1
ATOM 3629 C C . ILE A 1 443 ? -14.819 13.578 7.500 1.00 93.12 443 ILE A C 1
ATOM 3631 O O . ILE A 1 443 ? -15.835 14.136 7.084 1.00 93.12 443 ILE A O 1
ATOM 3635 N N . LEU A 1 444 ? -14.616 12.269 7.414 1.00 96.69 444 LEU A N 1
ATOM 3636 C CA . LEU A 1 444 ? -15.628 11.299 7.028 1.00 96.69 444 LEU A CA 1
ATOM 3637 C C . LEU A 1 444 ? -16.359 10.868 8.298 1.00 96.69 444 LEU A C 1
ATOM 3639 O O . LEU A 1 444 ? -15.735 10.387 9.239 1.00 96.69 444 LEU A O 1
ATOM 3643 N N . ILE A 1 445 ? -17.669 11.039 8.355 1.00 97.38 445 ILE A N 1
ATOM 3644 C CA . ILE A 1 445 ? -18.493 10.619 9.482 1.00 97.38 445 ILE A CA 1
ATOM 3645 C C . ILE A 1 445 ? -19.411 9.507 8.994 1.00 97.38 445 ILE A C 1
ATOM 3647 O O . ILE A 1 445 ? -20.195 9.691 8.064 1.00 97.38 445 ILE A O 1
ATOM 3651 N N . ILE A 1 446 ? -19.293 8.350 9.629 1.00 98.00 446 ILE A N 1
ATOM 3652 C CA . ILE A 1 446 ? -20.094 7.160 9.386 1.00 98.00 446 ILE A CA 1
ATOM 3653 C C . ILE A 1 446 ? -21.027 7.001 10.587 1.00 98.00 446 ILE A C 1
ATOM 3655 O O . ILE A 1 446 ? -20.576 6.704 11.697 1.00 98.00 446 ILE A O 1
ATOM 3659 N N . LEU A 1 447 ? -22.322 7.217 10.353 1.00 97.44 447 LEU A N 1
ATOM 3660 C CA . LEU A 1 447 ? -23.382 6.954 11.322 1.00 97.44 447 LEU A CA 1
ATOM 3661 C C . LEU A 1 447 ? -23.952 5.563 11.060 1.00 97.44 447 LEU A C 1
ATOM 3663 O O . LEU A 1 447 ? -24.456 5.282 9.968 1.00 97.44 447 LEU A O 1
ATOM 3667 N N . LEU A 1 448 ? -23.866 4.695 12.062 1.00 96.31 448 LEU A N 1
ATOM 3668 C CA . LEU A 1 448 ? -24.325 3.314 11.954 1.00 96.31 448 LEU A CA 1
ATOM 3669 C C . LEU A 1 448 ? -25.860 3.234 11.945 1.00 96.31 448 LEU A C 1
ATOM 3671 O O . LEU A 1 448 ? -26.536 3.873 12.757 1.00 96.31 448 LEU A O 1
ATOM 3675 N N . GLY A 1 449 ? -26.387 2.454 11.000 1.00 94.25 449 GLY A N 1
ATOM 3676 C CA . GLY A 1 449 ? -27.716 1.847 11.058 1.00 94.25 449 GLY A CA 1
ATOM 3677 C C . GLY A 1 449 ? -27.602 0.415 11.583 1.00 94.25 449 GLY A C 1
ATOM 3678 O O . GLY A 1 449 ? -26.833 0.155 12.508 1.00 94.25 449 GLY A O 1
ATOM 3679 N N . ASN A 1 450 ? -28.314 -0.526 10.963 1.00 93.25 450 ASN A N 1
ATOM 3680 C CA . ASN A 1 450 ? -28.134 -1.950 11.246 1.00 93.25 450 ASN A CA 1
ATOM 3681 C C . ASN A 1 450 ? -26.892 -2.544 10.540 1.00 93.25 450 ASN A C 1
ATOM 3683 O O . ASN A 1 450 ? -26.207 -1.890 9.747 1.00 93.25 450 ASN A O 1
ATOM 3687 N N . SER A 1 451 ? -26.570 -3.805 10.841 1.00 90.88 451 SER A N 1
ATOM 3688 C CA . SER A 1 451 ? -25.393 -4.486 10.283 1.00 90.88 451 SER A CA 1
ATOM 3689 C C . SER A 1 451 ? -25.445 -4.608 8.755 1.00 90.88 451 SER A C 1
ATOM 3691 O O . SER A 1 451 ? -24.460 -4.297 8.090 1.00 90.88 451 SER A O 1
ATOM 3693 N N . GLN A 1 452 ? -26.597 -4.974 8.187 1.00 92.31 452 GLN A N 1
ATOM 3694 C CA . GLN A 1 452 ? -26.776 -5.161 6.742 1.00 92.31 452 GLN A CA 1
ATOM 3695 C C . GLN A 1 452 ? -26.685 -3.842 5.963 1.00 92.31 452 GLN A C 1
ATOM 3697 O O . GLN A 1 452 ? -26.103 -3.795 4.880 1.00 92.31 452 GLN A O 1
ATOM 3702 N N . SER A 1 453 ? -27.230 -2.745 6.500 1.00 95.62 453 SER A N 1
ATOM 3703 C CA . SER A 1 453 ? -27.091 -1.421 5.884 1.00 95.62 453 SER A CA 1
ATOM 3704 C C . SER A 1 453 ? -25.649 -0.920 5.925 1.00 95.62 453 SER A C 1
ATOM 3706 O O . SER A 1 453 ? -25.213 -0.211 5.017 1.00 95.62 453 SER A O 1
ATOM 3708 N N . TYR A 1 454 ? -24.893 -1.283 6.966 1.00 95.69 454 TYR A N 1
ATOM 3709 C CA . TYR A 1 454 ? -23.484 -0.930 7.085 1.00 95.69 454 TYR A CA 1
ATOM 3710 C C . TYR A 1 454 ? -22.587 -1.753 6.153 1.00 95.69 454 TYR A C 1
ATOM 3712 O O . TYR A 1 454 ? -21.783 -1.179 5.422 1.00 95.69 454 TYR A O 1
ATOM 3720 N N . GLU A 1 455 ? -22.781 -3.069 6.094 1.00 92.62 455 GLU A N 1
ATOM 3721 C CA . GLU A 1 455 ? -22.100 -3.959 5.148 1.00 92.62 455 GLU A CA 1
ATOM 3722 C C . GLU A 1 455 ? -22.284 -3.478 3.700 1.00 92.62 455 GLU A C 1
ATOM 3724 O O . GLU A 1 455 ? -21.309 -3.275 2.973 1.00 92.62 455 GLU A O 1
ATOM 3729 N N . LYS A 1 456 ? -23.524 -3.158 3.308 1.00 93.56 456 LYS A N 1
ATOM 3730 C CA . LYS A 1 456 ? -23.841 -2.625 1.973 1.00 93.56 456 LYS A CA 1
ATOM 3731 C C . LYS A 1 456 ? -23.239 -1.250 1.694 1.00 93.56 456 LYS A C 1
ATOM 3733 O O . LYS A 1 456 ? -22.852 -0.980 0.556 1.00 93.56 456 LYS A O 1
ATOM 3738 N N . LEU A 1 457 ? -23.102 -0.398 2.711 1.00 95.62 457 LEU A N 1
ATOM 3739 C CA . LEU A 1 457 ? -22.367 0.862 2.589 1.00 95.62 457 LEU A CA 1
ATOM 3740 C C . LEU A 1 457 ? -20.887 0.598 2.274 1.00 95.62 457 LEU A C 1
ATOM 3742 O O . LEU A 1 457 ? -20.349 1.211 1.354 1.00 95.62 457 LEU A O 1
ATOM 3746 N N . LEU A 1 458 ? -20.241 -0.343 2.968 1.00 94.94 458 LEU A N 1
ATOM 3747 C CA . LEU A 1 458 ? -18.839 -0.684 2.708 1.00 94.94 458 LEU A CA 1
ATOM 3748 C C . LEU A 1 458 ? -18.632 -1.368 1.343 1.00 94.94 458 LEU A C 1
ATOM 3750 O O . LEU A 1 458 ? -17.647 -1.070 0.664 1.00 94.94 458 LEU A O 1
ATOM 3754 N N . ILE A 1 459 ? -19.567 -2.216 0.895 1.00 92.00 459 ILE A N 1
ATOM 3755 C CA . ILE A 1 459 ? -19.553 -2.801 -0.460 1.00 92.00 459 ILE A CA 1
ATOM 3756 C C . ILE A 1 459 ? -19.632 -1.697 -1.526 1.00 92.00 459 ILE A C 1
ATOM 3758 O O . ILE A 1 459 ? -18.830 -1.692 -2.461 1.00 92.00 459 ILE A O 1
ATOM 3762 N N . ASN A 1 460 ? -20.534 -0.724 -1.365 1.00 93.25 460 ASN A N 1
ATOM 3763 C CA . ASN A 1 460 ? -20.671 0.380 -2.317 1.00 93.25 460 ASN A CA 1
ATOM 3764 C C . ASN A 1 460 ? -19.449 1.309 -2.330 1.00 93.25 460 ASN A C 1
ATOM 3766 O O . ASN A 1 460 ? -19.069 1.767 -3.401 1.00 93.25 460 ASN A O 1
ATOM 3770 N N . LEU A 1 461 ? -18.793 1.532 -1.184 1.00 93.94 461 LEU A N 1
ATOM 3771 C CA . LEU A 1 461 ? -17.532 2.284 -1.109 1.00 93.94 461 LEU A CA 1
ATOM 3772 C C . LEU A 1 461 ? -16.353 1.554 -1.781 1.00 93.94 461 LEU A C 1
ATOM 3774 O O . LEU A 1 461 ? -15.435 2.213 -2.276 1.00 93.94 461 LEU A O 1
ATOM 3778 N N . LYS A 1 462 ? -16.374 0.212 -1.819 1.00 91.69 462 LYS A N 1
ATOM 3779 C CA . LYS A 1 462 ? -15.381 -0.621 -2.522 1.00 91.69 462 LYS A CA 1
ATOM 3780 C C . LYS A 1 462 ? -15.487 -0.480 -4.045 1.00 91.69 462 LYS A C 1
ATOM 3782 O O . LYS A 1 462 ? -14.461 -0.386 -4.721 1.00 91.69 462 LYS A O 1
ATOM 3787 N N . ASP A 1 463 ? -16.701 -0.482 -4.602 1.00 89.88 463 ASP A N 1
ATOM 3788 C CA . ASP A 1 463 ? -16.901 -0.360 -6.052 1.00 89.88 463 ASP A CA 1
ATOM 3789 C C . ASP A 1 463 ? -16.700 1.090 -6.515 1.00 89.88 463 ASP A C 1
ATOM 3791 O O . ASP A 1 463 ? -17.596 1.932 -6.456 1.00 89.88 463 ASP A O 1
ATOM 3795 N N . SER A 1 464 ? -15.519 1.372 -7.074 1.00 86.81 464 SER A N 1
ATOM 3796 C CA . SER A 1 464 ? -15.198 2.697 -7.614 1.00 86.81 464 SER A CA 1
ATOM 3797 C C . SER A 1 464 ? -16.155 3.177 -8.717 1.00 86.81 464 SER A C 1
ATOM 3799 O O . SER A 1 464 ? -16.126 4.356 -9.057 1.00 86.81 464 SER A O 1
ATOM 3801 N N . ASN A 1 465 ? -16.968 2.316 -9.334 1.00 89.19 465 ASN A N 1
ATOM 3802 C CA . ASN A 1 465 ? -17.981 2.725 -10.308 1.00 89.19 465 ASN A CA 1
ATOM 3803 C C . ASN A 1 465 ? -19.276 3.180 -9.629 1.00 89.19 465 ASN A C 1
ATOM 3805 O O . ASN A 1 465 ? -19.896 4.125 -10.113 1.00 89.19 465 ASN A O 1
ATOM 3809 N N . VAL A 1 466 ? -19.649 2.577 -8.496 1.00 90.88 466 VAL A N 1
ATOM 3810 C CA . VAL A 1 466 ? -20.734 3.073 -7.634 1.00 90.88 466 VAL A CA 1
ATOM 3811 C C . VAL A 1 466 ? -20.299 4.378 -6.973 1.00 90.88 466 VAL A C 1
ATOM 3813 O O . VAL A 1 466 ? -20.953 5.397 -7.179 1.00 90.88 466 VAL A O 1
ATOM 3816 N N . THR A 1 467 ? -19.151 4.389 -6.289 1.00 91.38 467 THR A N 1
ATOM 3817 C CA . THR A 1 467 ? -18.616 5.564 -5.581 1.00 91.38 467 THR A CA 1
ATOM 3818 C C . THR A 1 467 ? -18.594 6.819 -6.460 1.00 91.38 467 THR A C 1
ATOM 3820 O O . THR A 1 467 ? -19.170 7.833 -6.075 1.00 91.38 467 THR A O 1
ATOM 3823 N N . LYS A 1 468 ? -18.052 6.750 -7.689 1.00 90.81 468 LYS A N 1
ATOM 3824 C CA . LYS A 1 468 ? -17.984 7.891 -8.635 1.00 90.81 468 LYS A CA 1
ATOM 3825 C C . LYS A 1 468 ? -19.339 8.535 -8.974 1.00 90.81 468 LYS A C 1
ATOM 3827 O O . LYS A 1 468 ? -19.353 9.691 -9.385 1.00 90.81 468 LYS A O 1
ATOM 3832 N N . GLN A 1 469 ? -20.458 7.819 -8.836 1.00 91.12 469 GLN A N 1
ATOM 3833 C CA . GLN A 1 469 ? -21.802 8.361 -9.093 1.00 91.12 469 GLN A CA 1
ATOM 3834 C C . GLN A 1 469 ? -22.336 9.190 -7.910 1.00 91.12 469 GLN A C 1
ATOM 3836 O O . GLN A 1 469 ? -23.273 9.973 -8.069 1.00 91.12 469 GLN A O 1
ATOM 3841 N N . ILE A 1 470 ? -21.733 9.059 -6.726 1.00 91.94 470 ILE A N 1
ATOM 3842 C CA . ILE A 1 470 ? -22.163 9.706 -5.484 1.00 91.94 470 ILE A CA 1
ATOM 3843 C C . ILE A 1 470 ? -21.518 11.099 -5.376 1.00 91.94 470 ILE A C 1
ATOM 3845 O O . ILE A 1 470 ? -20.625 11.341 -4.571 1.00 91.94 470 ILE A O 1
ATOM 3849 N N . ILE A 1 471 ? -21.984 12.032 -6.212 1.00 91.25 471 ILE A N 1
ATOM 3850 C CA . ILE A 1 471 ? -21.500 13.431 -6.284 1.00 91.25 471 ILE A CA 1
ATOM 3851 C C . ILE A 1 471 ? -21.861 14.246 -5.016 1.00 91.25 471 ILE A C 1
ATOM 3853 O O . ILE A 1 471 ? -21.370 15.352 -4.797 1.00 91.25 471 ILE A O 1
ATOM 3857 N N . ALA A 1 472 ? -22.752 13.723 -4.169 1.00 91.25 472 ALA A N 1
ATOM 3858 C CA . ALA A 1 472 ? -23.133 14.352 -2.910 1.00 91.25 472 ALA A CA 1
ATOM 3859 C C . ALA A 1 472 ? -22.064 14.157 -1.820 1.00 91.25 472 ALA A C 1
ATOM 3861 O O . ALA A 1 472 ? -21.365 13.145 -1.777 1.00 91.25 472 ALA A O 1
ATOM 3862 N N . SER A 1 473 ? -22.003 15.091 -0.867 1.00 92.94 473 SER A N 1
ATOM 3863 C CA . SER A 1 473 ? -21.177 14.956 0.339 1.00 92.94 473 SER A CA 1
ATOM 3864 C C . SER A 1 473 ? -21.768 14.009 1.390 1.00 92.94 473 SER A C 1
ATOM 3866 O O . SER A 1 473 ? -21.085 13.699 2.357 1.00 92.94 473 SER A O 1
ATOM 3868 N N . SER A 1 474 ? -23.001 13.522 1.226 1.00 95.12 474 SER A N 1
ATOM 3869 C CA . SER A 1 474 ? -23.596 12.489 2.085 1.00 95.12 474 SER A CA 1
ATOM 3870 C C . SER A 1 474 ? -24.385 11.453 1.292 1.00 95.12 474 SER A C 1
ATOM 3872 O O . SER A 1 474 ? -24.988 11.773 0.267 1.00 95.12 474 SER A O 1
ATOM 3874 N N . TYR A 1 475 ? -24.405 10.220 1.794 1.00 95.19 475 TYR A N 1
ATOM 3875 C CA . TYR A 1 475 ? -25.023 9.067 1.146 1.00 95.19 475 TYR A CA 1
ATOM 3876 C C . TYR A 1 475 ? -25.598 8.096 2.184 1.00 95.19 475 TYR A C 1
ATOM 3878 O O . TYR A 1 475 ? -24.907 7.686 3.116 1.00 95.19 475 TYR A O 1
ATOM 3886 N N . GLU A 1 476 ? -26.882 7.765 2.033 1.00 95.38 476 GLU A N 1
ATOM 3887 C CA . GLU A 1 476 ? -27.664 6.917 2.942 1.00 95.38 476 GLU A CA 1
ATOM 3888 C C . GLU A 1 476 ? -27.919 5.554 2.274 1.00 95.38 476 GLU A C 1
ATOM 3890 O O . GLU A 1 476 ? -28.379 5.496 1.132 1.00 95.38 476 GLU A O 1
ATOM 3895 N N . VAL A 1 477 ? -27.622 4.460 2.980 1.00 95.25 477 VAL A N 1
ATOM 3896 C CA . VAL A 1 477 ? -27.761 3.073 2.508 1.00 95.25 477 VAL A CA 1
ATOM 3897 C C . VAL A 1 477 ? -28.649 2.301 3.472 1.00 95.25 477 VAL A C 1
ATOM 3899 O O . VAL A 1 477 ? -28.444 2.362 4.681 1.00 95.25 477 VAL A O 1
ATOM 3902 N N . GLY A 1 478 ? -29.619 1.554 2.944 1.00 94.62 478 GLY A N 1
ATOM 3903 C CA . GLY A 1 478 ? -30.495 0.686 3.732 1.00 94.62 478 GLY A CA 1
ATOM 3904 C C . GLY A 1 478 ? -30.211 -0.793 3.489 1.00 94.62 478 GLY A C 1
ATOM 3905 O O . GLY A 1 478 ? -29.599 -1.168 2.489 1.00 94.62 478 GLY A O 1
ATOM 3906 N N . ALA A 1 479 ? -30.715 -1.660 4.369 1.00 89.94 479 ALA A N 1
ATOM 3907 C CA . ALA A 1 479 ? -30.551 -3.114 4.242 1.00 89.94 479 ALA A CA 1
ATOM 3908 C C . ALA A 1 479 ? -31.074 -3.679 2.897 1.00 89.94 479 ALA A C 1
ATOM 3910 O O . ALA A 1 479 ? -30.551 -4.669 2.389 1.00 89.94 479 ALA A O 1
ATOM 3911 N N . ASN A 1 480 ? -32.043 -3.004 2.264 1.00 88.25 480 ASN A N 1
ATOM 3912 C CA . ASN A 1 480 ? -32.616 -3.385 0.966 1.00 88.25 480 ASN A CA 1
ATOM 3913 C C . ASN A 1 480 ? -31.904 -2.776 -0.260 1.00 88.25 480 ASN A C 1
ATOM 3915 O O . ASN A 1 480 ? -32.327 -3.033 -1.385 1.00 88.25 480 ASN A O 1
ATOM 3919 N N . THR A 1 481 ? -30.837 -1.984 -0.092 1.00 89.06 481 THR A N 1
ATOM 3920 C CA . THR A 1 481 ? -30.071 -1.442 -1.228 1.00 89.06 481 THR A CA 1
ATOM 3921 C C . THR A 1 481 ? -29.500 -2.585 -2.079 1.00 89.06 481 THR A C 1
ATOM 3923 O O . THR A 1 481 ? -28.969 -3.560 -1.542 1.00 89.06 481 THR A O 1
ATOM 3926 N N . VAL A 1 482 ? -29.618 -2.482 -3.406 1.00 84.56 482 VAL A N 1
ATOM 3927 C CA . VAL A 1 482 ? -28.979 -3.416 -4.346 1.00 84.56 482 VAL A CA 1
ATOM 3928 C C . VAL A 1 482 ? -27.511 -3.024 -4.490 1.00 84.56 482 VAL A C 1
ATOM 3930 O O . VAL A 1 482 ? -27.200 -1.849 -4.682 1.00 84.56 482 VAL A O 1
ATOM 3933 N N . THR A 1 483 ? -26.620 -4.003 -4.377 1.00 82.12 483 THR A N 1
ATOM 3934 C CA . THR A 1 483 ? -25.168 -3.813 -4.368 1.00 82.12 483 THR A CA 1
ATOM 3935 C C . THR A 1 483 ? -24.517 -4.712 -5.410 1.00 82.12 483 THR A C 1
ATOM 3937 O O . THR A 1 483 ? -24.848 -5.893 -5.501 1.00 82.12 483 THR A O 1
ATOM 3940 N N . ASN A 1 484 ? -23.561 -4.173 -6.170 1.00 72.38 484 ASN A N 1
ATOM 3941 C CA . ASN A 1 484 ? -22.710 -4.982 -7.039 1.00 72.38 484 ASN A CA 1
ATOM 3942 C C . ASN A 1 484 ? -21.678 -5.712 -6.173 1.00 72.38 484 ASN A C 1
ATOM 3944 O O . ASN A 1 484 ? -20.567 -5.222 -5.957 1.00 72.38 484 ASN A O 1
ATOM 3948 N N . GLU A 1 485 ? -22.029 -6.892 -5.671 1.00 64.75 485 GLU A N 1
ATOM 3949 C CA . GLU A 1 485 ? -21.009 -7.811 -5.183 1.00 64.75 485 GLU A CA 1
ATOM 3950 C C . GLU A 1 485 ? -20.153 -8.252 -6.369 1.00 64.75 485 GLU A C 1
ATOM 3952 O O . GLU A 1 485 ? -20.545 -9.091 -7.177 1.00 64.75 485 GLU A O 1
ATOM 3957 N N . LEU A 1 486 ? -18.968 -7.645 -6.480 1.00 57.59 486 LEU A N 1
ATOM 3958 C CA . LEU A 1 486 ? -17.899 -8.118 -7.351 1.00 57.59 486 LEU A CA 1
ATOM 3959 C C . LEU A 1 486 ? -17.434 -9.488 -6.846 1.00 57.59 486 LEU A C 1
ATOM 3961 O O . LEU A 1 486 ? -16.464 -9.591 -6.092 1.00 57.59 486 LEU A O 1
ATOM 3965 N N . THR A 1 487 ? -18.153 -10.532 -7.260 1.00 52.53 487 THR A N 1
ATOM 3966 C CA . THR A 1 487 ? -17.723 -11.927 -7.192 1.00 52.53 487 THR A CA 1
ATOM 3967 C C . THR A 1 487 ? -16.627 -12.137 -8.232 1.00 52.53 487 THR A C 1
ATOM 3969 O O . THR A 1 487 ? -16.829 -12.784 -9.263 1.00 52.53 487 THR A O 1
ATOM 3972 N N . ASP A 1 488 ? -15.460 -11.548 -7.966 1.00 53.00 488 ASP A N 1
ATOM 3973 C CA . ASP A 1 488 ? -14.207 -11.877 -8.635 1.00 53.00 488 ASP A CA 1
ATOM 3974 C C . ASP A 1 488 ? -13.871 -13.333 -8.290 1.00 53.00 488 ASP A C 1
ATOM 3976 O O . ASP A 1 488 ? -13.088 -13.604 -7.378 1.00 53.00 488 ASP A O 1
ATOM 3980 N N . ASN A 1 489 ? -14.503 -14.272 -9.007 1.00 52.28 489 ASN A N 1
ATOM 3981 C CA . ASN A 1 489 ? -14.181 -15.694 -8.951 1.00 52.28 489 ASN A CA 1
ATOM 3982 C C . ASN A 1 489 ? -12.663 -15.844 -8.991 1.00 52.28 489 ASN A C 1
ATOM 3984 O O . ASN A 1 489 ? -12.001 -15.172 -9.789 1.00 52.28 489 ASN A O 1
ATOM 3988 N N . ILE A 1 490 ? -12.129 -16.696 -8.114 1.00 56.00 490 ILE A N 1
ATOM 3989 C CA . ILE A 1 490 ? -10.692 -16.771 -7.848 1.00 56.00 490 ILE A CA 1
ATOM 3990 C C . ILE A 1 490 ? -9.988 -17.434 -9.030 1.00 56.00 490 ILE A C 1
ATOM 3992 O O . ILE A 1 490 ? -9.708 -18.629 -9.062 1.00 56.00 490 ILE A O 1
ATOM 3996 N N . ASP A 1 491 ? -9.757 -16.616 -10.044 1.00 66.12 491 ASP A N 1
ATOM 3997 C CA . ASP A 1 491 ? -9.124 -16.996 -11.281 1.00 66.12 491 ASP A CA 1
ATOM 3998 C C . ASP A 1 491 ? -7.635 -17.188 -11.005 1.00 66.12 491 ASP A C 1
ATOM 4000 O O . ASP A 1 491 ? -6.890 -16.217 -10.832 1.00 66.12 491 ASP A O 1
ATOM 4004 N N . SER A 1 492 ? -7.203 -18.453 -10.983 1.00 76.25 492 SER A N 1
ATOM 4005 C CA . SER A 1 492 ? -5.789 -18.826 -10.911 1.00 76.25 492 SER A CA 1
ATOM 4006 C C . SER A 1 492 ? -4.971 -18.154 -12.019 1.00 76.25 492 SER A C 1
ATOM 4008 O O . SER A 1 492 ? -3.759 -18.009 -11.872 1.00 76.25 492 SER A O 1
ATOM 4010 N N . LYS A 1 493 ? -5.625 -17.704 -13.101 1.00 87.50 493 LYS A N 1
ATOM 4011 C CA . LYS A 1 493 ? -5.070 -16.874 -14.167 1.00 87.50 493 LYS A CA 1
ATOM 4012 C C . LYS A 1 493 ? -5.003 -15.390 -13.766 1.00 87.50 493 LYS A C 1
ATOM 4014 O O . LYS A 1 493 ? -5.922 -14.599 -14.011 1.00 87.50 493 LYS A O 1
ATOM 4019 N N . ILE A 1 494 ? -3.864 -14.962 -13.229 1.00 87.50 494 ILE A N 1
ATOM 4020 C CA . ILE A 1 494 ? -3.587 -13.549 -12.927 1.00 87.50 494 ILE A CA 1
ATOM 4021 C C . ILE A 1 494 ? -2.797 -12.926 -14.087 1.00 87.50 494 ILE A C 1
ATOM 4023 O O . ILE A 1 494 ? -1.623 -13.233 -14.288 1.00 87.50 494 ILE A O 1
ATOM 4027 N N . SER A 1 495 ? -3.440 -12.060 -14.875 1.00 91.50 495 SER A N 1
ATOM 4028 C CA . SER A 1 495 ? -2.839 -11.370 -16.027 1.00 91.50 495 SER A CA 1
ATOM 4029 C C . SER A 1 495 ? -2.218 -10.017 -15.669 1.00 91.50 495 SER A C 1
ATOM 4031 O O . SER A 1 495 ? -2.656 -9.346 -14.734 1.00 91.50 495 SER A O 1
ATOM 4033 N N . LEU A 1 496 ? -1.212 -9.586 -16.437 1.00 90.56 496 LEU A N 1
ATOM 4034 C CA . LEU A 1 496 ? -0.498 -8.320 -16.225 1.00 90.56 496 LEU A CA 1
ATOM 4035 C C . LEU A 1 496 ? -1.451 -7.109 -16.203 1.00 90.56 496 LEU A C 1
ATOM 4037 O O . LEU A 1 496 ? -1.278 -6.212 -15.381 1.00 90.56 496 LEU A O 1
ATOM 4041 N N . ASN A 1 497 ? -2.504 -7.104 -17.025 1.00 88.50 497 ASN A N 1
ATOM 4042 C CA . ASN A 1 497 ? -3.530 -6.059 -17.018 1.00 88.50 497 ASN A CA 1
ATOM 4043 C C . ASN A 1 497 ? -4.392 -6.042 -15.736 1.00 88.50 497 ASN A C 1
ATOM 4045 O O . ASN A 1 497 ? -4.714 -4.955 -15.263 1.00 88.50 497 ASN A O 1
ATOM 4049 N N . LYS A 1 498 ? -4.699 -7.197 -15.118 1.00 83.62 498 LYS A N 1
ATOM 4050 C CA . LYS A 1 498 ? -5.346 -7.271 -13.788 1.00 83.62 498 LYS A CA 1
ATOM 4051 C C . LYS A 1 498 ? -4.430 -6.705 -12.696 1.00 83.62 498 LYS A C 1
ATOM 4053 O O . LYS A 1 498 ? -4.915 -6.105 -11.745 1.00 83.62 498 LYS A O 1
ATOM 4058 N N . MET A 1 499 ? -3.111 -6.851 -12.855 1.00 80.19 499 MET A N 1
ATOM 4059 C CA . MET A 1 499 ? -2.093 -6.233 -11.990 1.00 80.19 499 MET A CA 1
ATOM 4060 C C . MET A 1 499 ? -1.851 -4.737 -12.300 1.00 80.19 499 MET A C 1
ATOM 4062 O O . MET A 1 499 ? -1.032 -4.102 -11.644 1.00 80.19 499 MET A O 1
ATOM 4066 N N . GLY A 1 500 ? -2.529 -4.161 -13.301 1.00 83.75 500 GLY A N 1
ATOM 4067 C CA . GLY A 1 500 ? -2.376 -2.760 -13.709 1.00 83.75 500 GLY A CA 1
ATOM 4068 C C . GLY A 1 500 ? -1.189 -2.460 -14.636 1.00 83.75 500 GLY A C 1
ATOM 4069 O O . GLY A 1 500 ? -0.989 -1.299 -14.995 1.00 83.75 500 GLY A O 1
ATOM 4070 N N . TYR A 1 501 ? -0.417 -3.464 -15.062 1.00 86.19 501 TYR A N 1
ATOM 4071 C CA . TYR A 1 501 ? 0.694 -3.274 -15.999 1.00 86.19 501 TYR A CA 1
ATOM 4072 C C . TYR A 1 501 ? 0.212 -3.024 -17.440 1.00 86.19 501 TYR A C 1
ATOM 4074 O O . TYR A 1 501 ? -0.757 -3.612 -17.937 1.00 86.19 501 TYR A O 1
ATOM 4082 N N . VAL A 1 502 ? 0.955 -2.170 -18.146 1.00 86.38 502 VAL A N 1
ATOM 4083 C CA . VAL A 1 502 ? 0.809 -1.923 -19.589 1.00 86.38 502 VAL A CA 1
ATOM 4084 C C . VAL A 1 502 ? 1.698 -2.868 -20.402 1.00 86.38 502 VAL A C 1
ATOM 4086 O O . VAL A 1 502 ? 2.707 -3.375 -19.903 1.00 86.38 502 VAL A O 1
ATOM 4089 N N . SER A 1 503 ? 1.339 -3.107 -21.666 1.00 89.62 503 SER A N 1
ATOM 4090 C CA . SER A 1 503 ? 2.163 -3.914 -22.574 1.00 89.62 503 SER A CA 1
ATOM 4091 C C . SER A 1 503 ? 3.554 -3.300 -22.741 1.00 89.62 503 SER A C 1
ATOM 4093 O O . SER A 1 503 ? 3.701 -2.083 -22.842 1.00 89.62 503 SER A O 1
ATOM 4095 N N . SER A 1 504 ? 4.579 -4.145 -22.770 1.00 90.50 504 SER A N 1
ATOM 4096 C CA . SER A 1 504 ? 5.984 -3.729 -22.757 1.00 90.50 504 SER A CA 1
ATOM 4097 C C . SER A 1 504 ? 6.622 -3.900 -24.134 1.00 90.50 504 SER A C 1
ATOM 4099 O O . SER A 1 504 ? 6.432 -4.930 -24.773 1.00 90.50 504 SER A O 1
ATOM 4101 N N . TYR A 1 505 ? 7.403 -2.916 -24.578 1.00 88.38 505 TYR A N 1
ATOM 4102 C CA . TYR A 1 505 ? 8.111 -2.929 -25.862 1.00 88.38 505 TYR A CA 1
ATOM 4103 C C . TYR A 1 505 ? 9.617 -2.770 -25.636 1.00 88.38 505 TYR A C 1
ATOM 4105 O O . TYR A 1 505 ? 10.043 -1.906 -24.869 1.00 88.38 505 TYR A O 1
ATOM 4113 N N . VAL A 1 506 ? 10.421 -3.597 -26.304 1.00 87.19 506 VAL A N 1
ATOM 4114 C CA . VAL A 1 506 ? 11.885 -3.486 -26.344 1.00 87.19 506 VAL A CA 1
ATOM 4115 C C . VAL A 1 506 ? 12.370 -3.500 -27.789 1.00 87.19 506 VAL A C 1
ATOM 4117 O O . VAL A 1 506 ? 11.777 -4.135 -28.656 1.00 87.19 506 VAL A O 1
ATOM 4120 N N . GLU A 1 507 ? 13.462 -2.789 -28.042 1.00 84.62 507 GLU A N 1
ATOM 4121 C CA . GLU A 1 507 ? 13.998 -2.529 -29.379 1.00 84.62 507 GLU A CA 1
ATOM 4122 C C . GLU A 1 507 ? 15.523 -2.435 -29.293 1.00 84.62 507 GLU A C 1
ATOM 4124 O O . GLU A 1 507 ? 16.061 -1.714 -28.439 1.00 84.62 507 GLU A O 1
ATOM 4129 N N . GLY A 1 508 ? 16.204 -3.135 -30.196 1.00 80.12 508 GLY A N 1
ATOM 4130 C CA . GLY A 1 508 ? 17.653 -3.271 -30.254 1.00 80.12 508 GLY A CA 1
ATOM 4131 C C . GLY A 1 508 ? 18.097 -4.730 -30.352 1.00 80.12 508 GLY A C 1
ATOM 4132 O O . GLY A 1 508 ? 17.288 -5.654 -30.363 1.00 80.12 508 GLY A O 1
ATOM 4133 N N . LEU A 1 509 ? 19.411 -4.925 -30.440 1.00 80.94 509 LEU A N 1
ATOM 4134 C CA . LEU A 1 509 ? 20.045 -6.240 -30.389 1.00 80.94 509 LEU A CA 1
ATOM 4135 C C . LEU A 1 509 ? 20.451 -6.605 -28.953 1.00 80.94 509 LEU A C 1
ATOM 4137 O O . LEU A 1 509 ? 20.555 -5.760 -28.066 1.00 80.94 509 LEU A O 1
ATOM 4141 N N . PHE A 1 510 ? 20.776 -7.880 -28.776 1.00 85.31 510 PHE A N 1
ATOM 4142 C CA . PHE A 1 510 ? 21.307 -8.493 -27.567 1.00 85.31 510 PHE A CA 1
ATOM 4143 C C . PHE A 1 510 ? 20.349 -8.412 -26.368 1.00 85.31 510 PHE A C 1
ATOM 4145 O O . PHE A 1 510 ? 19.238 -8.930 -26.461 1.00 85.31 510 PHE A O 1
ATOM 4152 N N . ASN A 1 511 ? 20.801 -7.927 -25.207 1.00 86.38 511 ASN A N 1
ATOM 4153 C CA . ASN A 1 511 ? 20.186 -8.254 -23.917 1.00 86.38 511 ASN A CA 1
ATOM 4154 C C . ASN A 1 511 ? 19.225 -7.161 -23.415 1.00 86.38 511 ASN A C 1
ATOM 4156 O O . ASN A 1 511 ? 19.665 -6.080 -23.021 1.00 86.38 511 ASN A O 1
ATOM 4160 N N . HIS A 1 512 ? 17.939 -7.488 -23.304 1.00 88.12 512 HIS A N 1
ATOM 4161 C CA . HIS A 1 512 ? 16.916 -6.635 -22.697 1.00 88.12 512 HIS A CA 1
ATOM 4162 C C . HIS A 1 512 ? 16.327 -7.306 -21.451 1.00 88.12 512 HIS A C 1
ATOM 4164 O O . HIS A 1 512 ? 15.901 -8.458 -21.516 1.00 88.12 512 HIS A O 1
ATOM 4170 N N . ASN A 1 513 ? 16.261 -6.583 -20.332 1.00 91.31 513 ASN A N 1
ATOM 4171 C CA . ASN A 1 513 ? 15.648 -7.052 -19.087 1.00 91.31 513 ASN A CA 1
ATOM 4172 C C . ASN A 1 513 ? 14.359 -6.262 -18.789 1.00 91.31 513 ASN A C 1
ATOM 4174 O O . ASN A 1 513 ? 14.379 -5.026 -18.761 1.00 91.31 513 ASN A O 1
ATOM 4178 N N . LEU A 1 514 ? 13.264 -6.981 -18.529 1.00 91.81 514 LEU A N 1
ATOM 4179 C CA . LEU A 1 514 ? 11.969 -6.460 -18.082 1.00 91.81 514 LEU A CA 1
ATOM 4180 C C . LEU A 1 514 ? 11.632 -7.054 -16.707 1.00 91.81 514 LEU A C 1
ATOM 4182 O O . LEU A 1 514 ? 11.771 -8.262 -16.512 1.00 91.81 514 LEU A O 1
ATOM 4186 N N . GLN A 1 515 ? 11.188 -6.215 -15.769 1.00 90.62 515 GLN A N 1
ATOM 4187 C CA . GLN A 1 515 ? 10.928 -6.597 -14.379 1.00 90.62 515 GLN A CA 1
ATOM 4188 C C . GLN A 1 515 ? 9.455 -6.376 -14.009 1.00 90.62 515 GLN A C 1
ATOM 4190 O O . GLN A 1 515 ? 8.959 -5.253 -14.088 1.00 90.62 515 GLN A O 1
ATOM 4195 N N . TYR A 1 516 ? 8.784 -7.432 -13.547 1.00 90.25 516 TYR A N 1
ATOM 4196 C CA . TYR A 1 516 ? 7.416 -7.398 -13.019 1.00 90.25 516 TYR A CA 1
ATOM 4197 C C . TYR A 1 516 ? 7.401 -7.939 -11.584 1.00 90.25 516 TYR A C 1
ATOM 4199 O O . TYR A 1 516 ? 8.160 -8.850 -11.250 1.00 90.25 516 TYR A O 1
ATOM 4207 N N . ASP A 1 517 ? 6.527 -7.415 -10.731 1.00 85.62 517 ASP A N 1
ATOM 4208 C CA . ASP A 1 517 ? 6.268 -7.952 -9.395 1.00 85.62 517 ASP A CA 1
ATOM 4209 C C . ASP A 1 517 ? 4.814 -8.427 -9.325 1.00 85.62 517 ASP A C 1
ATOM 4211 O O . ASP A 1 517 ? 3.913 -7.722 -9.773 1.00 85.62 517 ASP A O 1
ATOM 4215 N N . PHE A 1 518 ? 4.565 -9.595 -8.733 1.00 81.19 518 PHE A N 1
ATOM 4216 C CA . PHE A 1 518 ? 3.205 -10.074 -8.477 1.00 81.19 518 PHE A CA 1
ATOM 4217 C C . PHE A 1 518 ? 3.007 -10.502 -7.019 1.00 81.19 518 PHE A C 1
ATOM 4219 O O . PHE A 1 518 ? 3.967 -10.659 -6.251 1.00 81.19 518 PHE A O 1
ATOM 4226 N N . ARG A 1 519 ? 1.738 -10.644 -6.624 1.00 76.19 519 ARG A N 1
ATOM 4227 C CA . ARG A 1 519 ? 1.306 -11.095 -5.295 1.00 76.19 519 ARG A CA 1
ATOM 4228 C C . ARG A 1 519 ? 0.172 -12.109 -5.406 1.00 76.19 519 ARG A C 1
ATOM 4230 O O . ARG A 1 519 ? -0.600 -12.057 -6.360 1.00 76.19 519 ARG A O 1
ATOM 4237 N N . VAL A 1 520 ? 0.085 -12.997 -4.420 1.00 77.81 520 VAL A N 1
ATOM 4238 C CA . VAL A 1 520 ? -1.004 -13.964 -4.208 1.00 77.81 520 VAL A CA 1
ATOM 4239 C C . VAL A 1 520 ? -1.316 -14.048 -2.703 1.00 77.81 520 VAL A C 1
ATOM 4241 O O . VAL A 1 520 ? -0.425 -13.763 -1.894 1.00 77.81 520 VAL A O 1
ATOM 4244 N N . PRO A 1 521 ? -2.533 -14.441 -2.290 1.00 74.06 521 PRO A N 1
ATOM 4245 C CA . PRO A 1 521 ? -2.848 -14.713 -0.887 1.00 74.06 521 PRO A CA 1
ATOM 4246 C C . PRO A 1 521 ? -1.896 -15.745 -0.262 1.00 74.06 521 PRO A C 1
ATOM 4248 O O . PRO A 1 521 ? -1.598 -16.776 -0.860 1.00 74.06 521 PRO A O 1
ATOM 4251 N N . ALA A 1 522 ? -1.433 -15.504 0.967 1.00 67.25 522 ALA A N 1
ATOM 4252 C CA . ALA A 1 522 ? -0.438 -16.363 1.624 1.00 67.25 522 ALA A CA 1
ATOM 4253 C C . ALA A 1 522 ? -0.949 -17.771 2.002 1.00 67.25 522 ALA A C 1
ATOM 4255 O O . ALA A 1 522 ? -0.143 -18.666 2.281 1.00 67.25 522 ALA A O 1
ATOM 4256 N N . SER A 1 523 ? -2.273 -17.971 1.977 1.00 64.31 523 SER A N 1
ATOM 4257 C CA . SER A 1 523 ? -2.943 -19.270 2.110 1.00 64.31 523 SER A CA 1
ATOM 4258 C C . SER A 1 523 ? -2.703 -20.193 0.915 1.00 64.31 523 SER A C 1
ATOM 4260 O O . SER A 1 523 ? -2.794 -21.412 1.072 1.00 64.31 523 SER A O 1
ATOM 4262 N N . TRP A 1 524 ? -2.390 -19.638 -0.262 1.00 77.44 524 TRP A N 1
ATOM 4263 C CA . TRP A 1 524 ? -2.198 -20.398 -1.492 1.00 77.44 524 TRP A CA 1
ATOM 4264 C C . TRP A 1 524 ? -0.882 -21.174 -1.445 1.00 77.44 524 TRP A C 1
ATOM 4266 O O . TRP A 1 524 ? 0.205 -20.626 -1.641 1.00 77.44 524 TRP A O 1
ATOM 4276 N N . GLN A 1 525 ? -0.983 -22.485 -1.249 1.00 76.00 525 GLN A N 1
ATOM 4277 C CA . GLN A 1 525 ? 0.098 -23.408 -1.560 1.00 76.00 525 GLN A CA 1
ATOM 4278 C C . GLN A 1 525 ? -0.099 -23.944 -2.986 1.00 76.00 525 GLN A C 1
ATOM 4280 O O . GLN A 1 525 ? -1.197 -24.423 -3.279 1.00 76.00 525 GLN A O 1
ATOM 4285 N N . PRO A 1 526 ? 0.923 -23.905 -3.864 1.00 79.62 526 PRO A N 1
ATOM 4286 C CA . PRO A 1 526 ? 0.865 -24.553 -5.171 1.00 79.62 526 PRO A CA 1
ATOM 4287 C C . PRO A 1 526 ? 0.453 -26.026 -5.061 1.00 79.62 526 PRO A C 1
ATOM 4289 O O . PRO A 1 526 ? 1.147 -26.810 -4.410 1.00 79.62 526 PRO A O 1
ATOM 4292 N N . ASN A 1 527 ? -0.662 -26.402 -5.695 1.00 79.69 527 ASN A N 1
ATOM 4293 C CA . ASN A 1 527 ? -1.146 -27.792 -5.750 1.00 79.69 527 ASN A CA 1
ATOM 4294 C C . ASN A 1 527 ? -0.968 -28.445 -7.133 1.00 79.69 527 ASN A C 1
ATOM 4296 O O . ASN A 1 527 ? -1.319 -29.609 -7.321 1.00 79.69 527 ASN A O 1
ATOM 4300 N N . GLY A 1 528 ? -0.376 -27.710 -8.072 1.00 80.94 528 GLY A N 1
ATOM 4301 C CA . GLY A 1 528 ? 0.079 -28.171 -9.376 1.00 80.94 528 GLY A CA 1
ATOM 4302 C C . GLY A 1 528 ? 1.233 -27.297 -9.869 1.00 80.94 528 GLY A C 1
ATOM 4303 O O . GLY A 1 528 ? 1.797 -26.510 -9.103 1.00 80.94 528 GLY A O 1
ATOM 4304 N N . ASP A 1 529 ? 1.568 -27.421 -11.149 1.00 84.88 529 ASP A N 1
ATOM 4305 C CA . ASP A 1 529 ? 2.584 -26.583 -11.784 1.00 84.88 529 ASP A CA 1
ATOM 4306 C C . ASP A 1 529 ? 2.084 -25.134 -11.916 1.00 84.88 529 ASP A C 1
ATOM 4308 O O . ASP A 1 529 ? 1.040 -24.872 -12.513 1.00 84.88 529 ASP A O 1
ATOM 4312 N N . VAL A 1 530 ? 2.829 -24.181 -11.350 1.00 90.38 530 VAL A N 1
ATOM 4313 C CA . VAL A 1 530 ? 2.579 -22.741 -11.528 1.00 90.38 530 VAL A CA 1
ATOM 4314 C C . VAL A 1 530 ? 3.222 -22.310 -12.839 1.00 90.38 530 VAL A C 1
ATOM 4316 O O . VAL A 1 530 ? 4.399 -22.575 -13.052 1.00 90.38 530 VAL A O 1
ATOM 4319 N N . GLU A 1 531 ? 2.495 -21.627 -13.717 1.00 93.56 531 GLU A N 1
ATOM 4320 C CA . GLU A 1 531 ? 2.948 -21.370 -15.087 1.00 93.56 531 GLU A CA 1
ATOM 4321 C C . GLU A 1 531 ? 2.914 -19.887 -15.461 1.00 93.56 531 GLU A C 1
ATOM 4323 O O . GLU A 1 531 ? 1.844 -19.281 -15.552 1.00 93.56 531 GLU A O 1
ATOM 4328 N N . LEU A 1 532 ? 4.069 -19.310 -15.797 1.00 95.69 532 LEU A N 1
ATOM 4329 C CA . LEU A 1 532 ? 4.128 -18.024 -16.492 1.00 95.69 532 LEU A CA 1
ATOM 4330 C C . LEU A 1 532 ? 3.865 -18.235 -17.988 1.00 95.69 532 LEU A C 1
ATOM 4332 O O . LEU A 1 532 ? 4.634 -18.904 -18.671 1.00 95.69 532 LEU A O 1
ATOM 4336 N N . ASN A 1 533 ? 2.813 -17.622 -18.512 1.00 97.00 533 ASN A N 1
ATOM 4337 C CA . ASN A 1 533 ? 2.425 -17.655 -19.915 1.00 97.00 533 ASN A CA 1
ATOM 4338 C C . ASN A 1 533 ? 2.575 -16.248 -20.516 1.00 97.00 533 ASN A C 1
ATOM 4340 O O . ASN A 1 533 ? 1.727 -15.375 -20.319 1.00 97.00 533 ASN A O 1
ATOM 4344 N N . LEU A 1 534 ? 3.669 -16.025 -21.246 1.00 97.69 534 LEU A N 1
ATOM 4345 C CA . LEU A 1 534 ? 3.935 -14.769 -21.948 1.00 97.69 534 LEU A CA 1
ATOM 4346 C C . LEU A 1 534 ? 3.325 -14.797 -23.353 1.00 97.69 534 LEU A C 1
ATOM 4348 O O . LEU A 1 534 ? 3.691 -15.655 -24.153 1.00 97.69 534 LEU A O 1
ATOM 4352 N N . HIS A 1 535 ? 2.457 -13.836 -23.669 1.00 97.88 535 HIS A N 1
ATOM 4353 C CA . HIS A 1 535 ? 2.047 -13.514 -25.037 1.00 97.88 535 HIS A CA 1
ATOM 4354 C C . HIS A 1 535 ? 3.093 -12.566 -25.629 1.00 97.88 535 HIS A C 1
ATOM 4356 O O . HIS A 1 535 ? 3.176 -11.385 -25.277 1.00 97.88 535 HIS A O 1
ATOM 4362 N N . LEU A 1 536 ? 3.923 -13.115 -26.513 1.00 97.62 536 LEU A N 1
ATOM 4363 C CA . LEU A 1 536 ? 5.032 -12.420 -27.152 1.00 97.62 536 LEU A CA 1
ATOM 4364 C C . LEU A 1 536 ? 4.753 -12.171 -28.633 1.00 97.62 536 LEU A C 1
ATOM 4366 O O . LEU A 1 536 ? 4.219 -13.034 -29.328 1.00 97.62 536 LEU A O 1
ATOM 4370 N N . ARG A 1 537 ? 5.225 -11.028 -29.127 1.00 97.81 537 ARG A N 1
ATOM 4371 C CA . ARG A 1 537 ? 5.485 -10.787 -30.554 1.00 97.81 537 ARG A CA 1
ATOM 4372 C C . ARG A 1 537 ? 6.909 -10.273 -30.703 1.00 97.81 537 ARG A C 1
ATOM 4374 O O . ARG A 1 537 ? 7.433 -9.656 -29.777 1.00 97.81 537 ARG A O 1
ATOM 4381 N N . TYR A 1 538 ? 7.560 -10.538 -31.820 1.00 96.81 538 TYR A N 1
ATOM 4382 C CA . TYR A 1 538 ? 8.950 -10.156 -32.062 1.00 96.81 538 TYR A CA 1
ATOM 4383 C C . TYR A 1 538 ? 9.240 -10.145 -33.557 1.00 96.81 538 TYR A C 1
ATOM 4385 O O . TYR A 1 538 ? 8.484 -10.696 -34.349 1.00 96.81 538 TYR A O 1
ATOM 4393 N N . SER A 1 539 ? 10.339 -9.507 -33.948 1.00 95.00 539 SER A N 1
ATOM 4394 C CA . SER A 1 539 ? 10.640 -9.331 -35.367 1.00 95.00 539 SER A CA 1
ATOM 4395 C C . SER A 1 539 ? 10.993 -10.634 -36.096 1.00 95.00 539 SER A C 1
ATOM 4397 O O . SER A 1 539 ? 11.778 -11.448 -35.608 1.00 95.00 539 SER A O 1
ATOM 4399 N N . ASP A 1 540 ? 10.481 -10.781 -37.318 1.00 92.94 540 ASP A N 1
ATOM 4400 C CA . ASP A 1 540 ? 10.756 -11.903 -38.224 1.00 92.94 540 ASP A CA 1
ATOM 4401 C C . ASP A 1 540 ? 12.214 -11.968 -38.730 1.00 92.94 540 ASP A C 1
ATOM 4403 O O . ASP A 1 540 ? 12.635 -13.003 -39.245 1.00 92.94 540 ASP A O 1
ATOM 4407 N N . ILE A 1 541 ? 13.015 -10.903 -38.567 1.00 90.00 541 ILE A N 1
ATOM 4408 C CA . ILE A 1 541 ? 14.423 -10.864 -39.026 1.00 90.00 541 ILE A CA 1
ATOM 4409 C C . ILE A 1 541 ? 15.421 -11.533 -38.063 1.00 90.00 541 ILE A C 1
ATOM 4411 O O . ILE A 1 541 ? 16.626 -11.545 -38.324 1.00 90.00 541 ILE A O 1
ATOM 4415 N N . LEU A 1 542 ? 14.947 -12.048 -36.926 1.00 92.31 542 LEU A N 1
ATOM 4416 C CA . LEU A 1 542 ? 15.801 -12.605 -35.881 1.00 92.31 542 LEU A CA 1
ATOM 4417 C C . LEU A 1 542 ? 16.505 -13.904 -36.310 1.00 92.31 542 LEU A C 1
ATOM 4419 O O . LEU A 1 542 ? 15.994 -14.737 -37.058 1.00 92.31 542 LEU A O 1
ATOM 4423 N N . ASP A 1 543 ? 17.687 -14.133 -35.747 1.00 92.56 543 ASP A N 1
ATOM 4424 C CA . ASP A 1 543 ? 18.327 -15.439 -35.761 1.00 92.56 543 ASP A CA 1
ATOM 4425 C C . ASP A 1 543 ? 17.684 -16.325 -34.695 1.00 92.56 543 ASP A C 1
ATOM 4427 O O . ASP A 1 543 ? 18.095 -16.350 -33.531 1.00 92.56 543 ASP A O 1
ATOM 4431 N N . PHE A 1 544 ? 16.667 -17.071 -35.109 1.00 94.38 544 PHE A N 1
ATOM 4432 C CA . PHE A 1 544 ? 15.944 -18.030 -34.277 1.00 94.38 544 PHE A CA 1
ATOM 4433 C C . PHE A 1 544 ? 16.794 -19.228 -33.808 1.00 94.38 544 PHE A C 1
ATOM 4435 O O . PHE A 1 544 ? 16.356 -19.977 -32.938 1.00 94.38 544 PHE A O 1
ATOM 4442 N N . SER A 1 545 ? 18.030 -19.395 -34.307 1.00 91.12 545 SER A N 1
ATOM 4443 C CA . SER A 1 545 ? 18.985 -20.363 -33.740 1.00 91.12 545 SER A CA 1
ATOM 4444 C C . SER A 1 545 ? 19.696 -19.850 -32.478 1.00 91.12 545 SER A C 1
ATOM 4446 O O . SER A 1 545 ? 20.178 -20.655 -31.683 1.00 91.12 545 SER A O 1
ATOM 4448 N N . LYS A 1 546 ? 19.731 -18.523 -32.267 1.00 90.88 546 LYS A N 1
ATOM 4449 C CA . LYS A 1 546 ? 20.419 -17.862 -31.139 1.00 90.88 546 LYS A CA 1
ATOM 4450 C C . LYS A 1 546 ? 19.487 -17.074 -30.213 1.00 90.88 546 LYS A C 1
ATOM 4452 O O . LYS A 1 546 ? 19.815 -16.870 -29.046 1.00 90.88 546 LYS A O 1
ATOM 4457 N N . SER A 1 547 ? 18.352 -16.599 -30.724 1.00 94.88 547 SER A N 1
ATOM 4458 C CA . SER A 1 547 ? 17.471 -15.674 -30.004 1.00 94.88 547 SER A CA 1
ATOM 4459 C C . SER A 1 547 ? 16.578 -16.404 -29.006 1.00 94.88 547 SER A C 1
ATOM 4461 O O . SER A 1 547 ? 15.871 -17.342 -29.372 1.00 94.88 547 SER A O 1
ATOM 4463 N N . VAL A 1 548 ? 16.599 -15.976 -27.742 1.00 96.75 548 VAL A N 1
ATOM 4464 C CA . VAL A 1 548 ? 15.960 -16.686 -26.620 1.00 96.75 548 VAL A CA 1
ATOM 4465 C C . VAL A 1 548 ? 15.244 -15.742 -25.656 1.00 96.75 548 VAL A C 1
ATOM 4467 O O . VAL A 1 548 ? 15.670 -14.610 -25.430 1.00 96.75 548 VAL A O 1
ATOM 4470 N N . VAL A 1 549 ? 14.188 -16.258 -25.034 1.00 97.75 549 VAL A N 1
ATOM 4471 C CA . VAL A 1 549 ? 13.581 -15.720 -23.810 1.00 97.75 549 VAL A CA 1
ATOM 4472 C C . VAL A 1 549 ? 14.116 -16.541 -22.639 1.00 97.75 549 VAL A C 1
ATOM 4474 O O . VAL A 1 549 ? 14.166 -17.767 -22.732 1.00 97.75 549 VAL A O 1
ATOM 4477 N N . THR A 1 550 ? 14.486 -15.893 -21.537 1.00 97.00 550 THR A N 1
ATOM 4478 C CA . THR A 1 550 ? 14.924 -16.522 -20.284 1.00 97.00 550 THR A CA 1
ATOM 4479 C C . THR A 1 550 ? 14.146 -15.922 -19.119 1.00 97.00 550 THR A C 1
ATOM 4481 O O . THR A 1 550 ? 14.068 -14.702 -18.991 1.00 97.00 550 THR A O 1
ATOM 4484 N N . ILE A 1 551 ? 13.595 -16.772 -18.255 1.00 95.94 551 ILE A N 1
ATOM 4485 C CA . ILE A 1 551 ? 12.817 -16.358 -17.081 1.00 95.94 551 ILE A CA 1
ATOM 4486 C C . ILE A 1 551 ? 13.631 -16.594 -15.812 1.00 95.94 551 ILE A C 1
ATOM 4488 O O . ILE A 1 551 ? 14.196 -17.674 -15.626 1.00 95.94 551 ILE A O 1
ATOM 4492 N N . LEU A 1 552 ? 13.646 -15.602 -14.922 1.00 92.38 552 LEU A N 1
ATOM 4493 C CA . LEU A 1 552 ? 14.099 -15.750 -13.543 1.00 92.38 552 LEU A CA 1
ATOM 4494 C C . LEU A 1 552 ? 12.972 -15.328 -12.593 1.00 92.38 552 LEU A C 1
ATOM 4496 O O . LEU A 1 552 ? 12.336 -14.298 -12.819 1.00 92.38 552 LEU A O 1
ATOM 4500 N N . VAL A 1 553 ? 12.753 -16.092 -11.523 1.00 90.06 553 VAL A N 1
ATOM 4501 C CA . VAL A 1 553 ? 11.792 -15.777 -10.453 1.00 90.06 553 VAL A CA 1
ATOM 4502 C C . VAL A 1 553 ? 12.558 -15.654 -9.145 1.00 90.06 553 VAL A C 1
ATOM 4504 O O . VAL A 1 553 ? 13.304 -16.558 -8.780 1.00 90.06 553 VAL A O 1
ATOM 4507 N N . ASN A 1 554 ? 12.436 -14.514 -8.462 1.00 84.50 554 ASN A N 1
ATOM 4508 C CA . ASN A 1 554 ? 13.217 -14.180 -7.262 1.00 84.50 554 ASN A CA 1
ATOM 4509 C C . ASN A 1 554 ? 14.745 -14.349 -7.454 1.00 84.50 554 ASN A C 1
ATOM 4511 O O . ASN A 1 554 ? 15.468 -14.705 -6.526 1.00 84.50 554 ASN A O 1
ATOM 4515 N N . GLY A 1 555 ? 15.239 -14.132 -8.679 1.00 84.12 555 GLY A N 1
ATOM 4516 C CA . GLY A 1 555 ? 16.640 -14.351 -9.066 1.00 84.12 555 GLY A CA 1
ATOM 4517 C C . GLY A 1 555 ? 17.014 -15.802 -9.414 1.00 84.12 555 GLY A C 1
ATOM 4518 O O . GLY A 1 555 ? 18.090 -16.020 -9.967 1.00 84.12 555 GLY A O 1
ATOM 4519 N N . VAL A 1 556 ? 16.139 -16.784 -9.169 1.00 87.19 556 VAL A N 1
ATOM 4520 C CA . VAL A 1 556 ? 16.337 -18.193 -9.555 1.00 87.19 556 VAL A CA 1
ATOM 4521 C C . VAL A 1 556 ? 15.979 -18.379 -11.038 1.00 87.19 556 VAL A C 1
ATOM 4523 O O . VAL A 1 556 ? 14.851 -18.059 -11.420 1.00 87.19 556 VAL A O 1
ATOM 4526 N N . PRO A 1 557 ? 16.882 -18.882 -11.903 1.00 90.62 557 PRO A N 1
ATOM 4527 C CA . PRO A 1 557 ? 16.558 -19.160 -13.301 1.00 90.62 557 PRO A CA 1
ATOM 4528 C C . PRO A 1 557 ? 15.567 -20.321 -13.435 1.00 90.62 557 PRO A C 1
ATOM 4530 O O . PRO A 1 557 ? 15.858 -21.436 -13.014 1.00 90.62 557 PRO A O 1
ATOM 4533 N N . ILE A 1 558 ? 14.424 -20.063 -14.072 1.00 92.81 558 ILE A N 1
ATOM 4534 C CA . ILE A 1 558 ? 13.358 -21.051 -14.302 1.00 92.81 558 ILE A CA 1
ATOM 4535 C C . ILE A 1 558 ? 13.577 -21.811 -15.612 1.00 92.81 558 ILE A C 1
ATOM 4537 O O . ILE A 1 558 ? 13.344 -23.013 -15.701 1.00 92.81 558 ILE A O 1
ATOM 4541 N N . GLY A 1 559 ? 14.055 -21.119 -16.647 1.00 93.06 559 GLY A N 1
ATOM 4542 C CA . GLY A 1 559 ? 14.375 -21.744 -17.924 1.00 93.06 559 GLY A CA 1
ATOM 4543 C C . GLY A 1 559 ? 14.504 -20.753 -19.071 1.00 93.06 559 GLY A C 1
ATOM 4544 O O . GLY A 1 559 ? 14.245 -19.557 -18.921 1.00 93.06 559 GLY A O 1
ATOM 4545 N N . SER A 1 560 ? 14.883 -21.282 -20.234 1.00 95.81 560 SER A N 1
ATOM 4546 C CA . SER A 1 560 ? 15.026 -20.529 -21.482 1.00 95.81 560 SER A CA 1
ATOM 4547 C C . SER A 1 560 ? 14.308 -21.235 -22.629 1.00 95.81 560 SER A C 1
ATOM 4549 O O . SER A 1 560 ? 14.317 -22.464 -22.695 1.00 95.81 560 SER A O 1
ATOM 4551 N N . LYS A 1 561 ? 13.722 -20.471 -23.555 1.00 96.94 561 LYS A N 1
ATOM 4552 C CA . LYS A 1 561 ? 13.088 -20.981 -24.780 1.00 96.94 561 LYS A CA 1
ATOM 4553 C C . LYS A 1 561 ? 13.496 -20.130 -25.980 1.00 96.94 561 LYS A C 1
ATOM 4555 O O . LYS A 1 561 ? 13.477 -18.902 -25.900 1.00 96.94 561 LYS A O 1
ATOM 4560 N N . SER A 1 562 ? 13.862 -20.774 -27.088 1.00 96.81 562 SER A N 1
ATOM 4561 C CA . SER A 1 562 ? 14.184 -20.074 -28.336 1.00 96.81 562 SER A CA 1
ATOM 4562 C C . SER A 1 562 ? 12.949 -19.411 -28.934 1.00 96.81 562 SER A C 1
ATOM 4564 O O . SER A 1 562 ? 11.862 -19.996 -28.952 1.00 96.81 562 SER A O 1
ATOM 4566 N N . LEU A 1 563 ? 13.135 -18.196 -29.446 1.00 96.88 563 LEU A N 1
ATOM 4567 C CA . LEU A 1 563 ? 12.182 -17.542 -30.337 1.00 96.88 563 LEU A CA 1
ATOM 4568 C C . LEU A 1 563 ? 12.084 -18.333 -31.648 1.00 96.88 563 LEU A C 1
ATOM 4570 O O . LEU A 1 563 ? 13.002 -19.074 -32.002 1.00 96.88 563 LEU A O 1
ATOM 4574 N N . LYS A 1 564 ? 10.976 -18.178 -32.376 1.00 95.94 564 LYS A N 1
ATOM 4575 C CA . LYS A 1 564 ? 10.667 -18.994 -33.552 1.00 95.94 564 LYS A CA 1
ATOM 4576 C C . LYS A 1 564 ? 9.980 -18.191 -34.654 1.00 95.94 564 LYS A C 1
ATOM 4578 O O . LYS A 1 564 ? 9.002 -17.504 -34.374 1.00 95.94 564 LYS A O 1
ATOM 4583 N N . GLN A 1 565 ? 10.430 -18.338 -35.900 1.00 95.31 565 GLN A N 1
ATOM 4584 C CA . GLN A 1 565 ? 9.873 -17.585 -37.028 1.00 95.31 565 GLN A CA 1
ATOM 4585 C C . GLN A 1 565 ? 8.384 -17.879 -37.233 1.00 95.31 565 GLN A C 1
ATOM 4587 O O . GLN A 1 565 ? 7.581 -16.961 -37.346 1.00 95.31 565 GLN A O 1
ATOM 4592 N N . GLU A 1 566 ? 7.980 -19.153 -37.155 1.00 96.12 566 GLU A N 1
ATOM 4593 C CA . GLU A 1 566 ? 6.588 -19.571 -37.360 1.00 96.12 566 GLU A CA 1
ATOM 4594 C C . GLU A 1 566 ? 5.609 -19.085 -36.270 1.00 96.12 566 GLU A C 1
ATOM 4596 O O . GLU A 1 566 ? 4.420 -19.389 -36.326 1.00 96.12 566 GLU A O 1
ATOM 4601 N N . LYS A 1 567 ? 6.104 -18.336 -35.275 1.00 96.06 567 LYS A N 1
ATOM 4602 C CA . LYS A 1 567 ? 5.320 -17.709 -34.206 1.00 96.06 567 LYS A CA 1
ATOM 4603 C C . LYS A 1 567 ? 5.627 -16.218 -34.002 1.00 96.06 567 LYS A C 1
ATOM 4605 O O . LYS A 1 567 ? 5.214 -15.662 -32.991 1.00 96.06 567 LYS A O 1
ATOM 4610 N N . ALA A 1 568 ? 6.374 -15.554 -34.884 1.00 94.00 568 ALA A N 1
ATOM 4611 C CA . ALA A 1 568 ? 6.886 -14.201 -34.620 1.00 94.00 568 ALA A CA 1
ATOM 4612 C C . ALA A 1 568 ? 5.798 -13.160 -34.288 1.00 94.00 568 ALA A C 1
ATOM 4614 O O . ALA A 1 568 ? 5.983 -12.308 -33.418 1.00 94.00 568 ALA A O 1
ATOM 4615 N N . ASN A 1 569 ? 4.627 -13.291 -34.911 1.00 94.00 569 ASN A N 1
ATOM 4616 C CA . ASN A 1 569 ? 3.515 -12.351 -34.771 1.00 94.00 569 ASN A CA 1
ATOM 4617 C C . ASN A 1 569 ? 2.468 -12.756 -33.706 1.00 94.00 569 ASN A C 1
ATOM 4619 O O . ASN A 1 569 ? 1.622 -11.933 -33.364 1.00 94.00 569 ASN A O 1
ATOM 4623 N N . ASP A 1 570 ? 2.550 -13.976 -33.159 1.00 95.62 570 ASP A N 1
ATOM 4624 C CA . ASP A 1 570 ? 1.731 -14.486 -32.045 1.00 95.62 570 ASP A CA 1
ATOM 4625 C C . ASP A 1 570 ? 2.420 -15.712 -31.400 1.00 95.62 570 ASP A C 1
ATOM 4627 O O . ASP A 1 570 ? 2.399 -16.824 -31.942 1.00 95.62 570 ASP A O 1
ATOM 4631 N N . ASN A 1 571 ? 3.078 -15.521 -30.250 1.00 97.19 571 ASN A N 1
ATOM 4632 C CA . ASN A 1 571 ? 3.733 -16.601 -29.513 1.00 97.19 571 ASN A CA 1
ATOM 4633 C C . ASN A 1 571 ? 3.375 -16.612 -28.026 1.00 97.19 571 ASN A C 1
ATOM 4635 O O . ASN A 1 571 ? 3.987 -15.911 -27.219 1.00 97.19 571 ASN A O 1
ATOM 4639 N N . PHE A 1 572 ? 2.478 -17.516 -27.645 1.00 96.38 572 PHE A N 1
ATOM 4640 C CA . PHE A 1 572 ? 2.294 -17.907 -26.251 1.00 96.38 572 PHE A CA 1
ATOM 4641 C C . PHE A 1 572 ? 3.434 -18.832 -25.787 1.00 96.38 572 PHE A C 1
ATOM 4643 O O . PHE A 1 572 ? 3.504 -20.009 -26.159 1.00 96.38 572 PHE A O 1
ATOM 4650 N N . MET A 1 573 ? 4.327 -18.294 -24.952 1.00 96.19 573 MET A N 1
ATOM 4651 C CA . MET A 1 573 ? 5.391 -19.028 -24.267 1.00 96.19 573 MET A CA 1
ATOM 4652 C C . MET A 1 573 ? 5.039 -19.300 -22.802 1.00 96.19 573 MET A C 1
ATOM 4654 O O . MET A 1 573 ? 5.133 -18.423 -21.946 1.00 96.19 573 MET A O 1
ATOM 4658 N N . ASN A 1 574 ? 4.703 -20.555 -22.523 1.00 96.56 574 ASN A N 1
ATOM 4659 C CA . ASN A 1 574 ? 4.532 -21.119 -21.185 1.00 96.56 574 ASN A CA 1
ATOM 4660 C C . ASN A 1 574 ? 5.892 -21.421 -20.508 1.00 96.56 574 ASN A C 1
ATOM 4662 O O . ASN A 1 574 ? 6.810 -21.897 -21.180 1.00 96.56 574 ASN A O 1
ATOM 4666 N N . PHE A 1 575 ? 6.016 -21.212 -19.197 1.00 95.62 575 PHE A N 1
ATOM 4667 C CA . PHE A 1 575 ? 7.157 -21.590 -18.355 1.00 95.62 575 PHE A CA 1
ATOM 4668 C C . PHE A 1 575 ? 6.666 -22.074 -16.980 1.00 95.62 575 PHE A C 1
ATOM 4670 O O . PHE A 1 575 ? 6.142 -21.274 -16.205 1.00 95.62 575 PHE A O 1
ATOM 4677 N N . VAL A 1 576 ? 6.887 -23.352 -16.659 1.00 93.38 576 VAL A N 1
ATOM 4678 C CA . VAL A 1 576 ? 6.621 -23.924 -15.326 1.00 93.38 576 VAL A CA 1
ATOM 4679 C C . VAL A 1 576 ? 7.629 -23.378 -14.312 1.00 93.38 576 VAL A C 1
ATOM 4681 O O . VAL A 1 576 ? 8.834 -23.562 -14.474 1.00 93.38 576 VAL A O 1
ATOM 4684 N N . ILE A 1 577 ? 7.132 -22.712 -13.273 1.00 89.75 577 ILE A N 1
ATOM 4685 C CA . ILE A 1 577 ? 7.881 -22.119 -12.165 1.00 89.75 577 ILE A CA 1
ATOM 4686 C C . ILE A 1 577 ? 8.082 -23.176 -11.072 1.00 89.75 577 ILE A C 1
ATOM 4688 O O . ILE A 1 577 ? 7.128 -23.774 -10.576 1.00 89.75 577 ILE A O 1
ATOM 4692 N N . THR A 1 578 ? 9.332 -23.398 -10.670 1.00 80.94 578 THR A N 1
ATOM 4693 C CA . THR A 1 578 ? 9.705 -24.434 -9.699 1.00 80.94 578 THR A CA 1
ATOM 4694 C C . THR A 1 578 ? 9.451 -23.998 -8.249 1.00 80.94 578 THR A C 1
ATOM 4696 O O . THR A 1 578 ? 9.607 -22.826 -7.896 1.00 80.94 578 THR A O 1
ATOM 4699 N N . LYS A 1 579 ? 9.074 -24.948 -7.380 1.00 75.12 579 LYS A N 1
ATOM 4700 C CA . LYS A 1 579 ? 8.659 -24.694 -5.981 1.00 75.12 579 LYS A CA 1
ATOM 4701 C C . LYS A 1 579 ? 9.704 -23.960 -5.133 1.00 75.12 579 LYS A C 1
ATOM 4703 O O . LY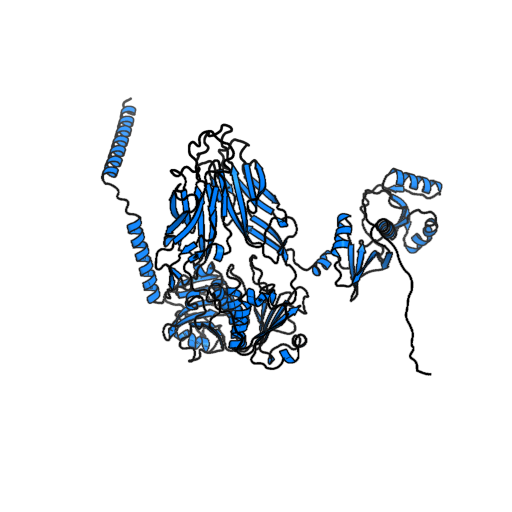S A 1 579 ? 9.344 -23.176 -4.263 1.00 75.12 579 LYS A O 1
ATOM 4708 N N . ASP A 1 580 ? 10.988 -24.200 -5.381 1.00 72.38 580 ASP A N 1
ATOM 4709 C CA . ASP A 1 580 ? 12.111 -23.562 -4.686 1.00 72.38 580 ASP A CA 1
ATOM 4710 C C . ASP A 1 580 ? 12.195 -22.050 -4.960 1.00 72.38 580 ASP A C 1
ATOM 4712 O O . ASP A 1 580 ? 12.449 -21.262 -4.044 1.00 72.38 580 ASP A O 1
ATOM 4716 N N . SER A 1 581 ? 11.885 -21.622 -6.187 1.00 75.75 581 SER A N 1
ATOM 4717 C CA . SER A 1 581 ? 11.780 -20.200 -6.544 1.00 75.75 581 SER A CA 1
ATOM 4718 C C . SER A 1 581 ? 10.568 -19.504 -5.902 1.00 75.75 581 SER A C 1
ATOM 4720 O O . SER A 1 581 ? 10.605 -18.297 -5.654 1.00 75.75 581 SER A O 1
ATOM 4722 N N . LEU A 1 582 ? 9.523 -20.269 -5.553 1.00 74.81 582 LEU A N 1
ATOM 4723 C CA . LEU A 1 582 ? 8.290 -19.799 -4.906 1.00 74.81 582 LEU A CA 1
ATOM 4724 C C . LEU A 1 582 ? 8.399 -19.686 -3.369 1.00 74.81 582 LEU A C 1
ATOM 4726 O O . LEU A 1 582 ? 7.391 -19.544 -2.678 1.00 74.81 582 LEU A O 1
ATOM 4730 N N . SER A 1 583 ? 9.618 -19.702 -2.826 1.00 62.59 583 SER A N 1
ATOM 4731 C CA . SER A 1 583 ? 9.919 -19.664 -1.385 1.00 62.59 583 SER A CA 1
ATOM 4732 C C . SER A 1 583 ? 9.615 -18.332 -0.671 1.00 62.59 583 SER A C 1
ATOM 4734 O O . SER A 1 583 ? 9.764 -18.240 0.550 1.00 62.59 583 SER A O 1
ATOM 4736 N N . SER A 1 584 ? 9.170 -17.292 -1.382 1.00 59.28 584 SER A N 1
ATOM 4737 C CA . SER A 1 584 ? 8.754 -16.011 -0.796 1.00 59.28 584 SER A CA 1
ATOM 4738 C C . SER A 1 584 ? 7.267 -15.984 -0.407 1.00 59.28 584 SER A C 1
ATOM 4740 O O . SER A 1 584 ? 6.413 -16.572 -1.065 1.00 59.28 584 SER A O 1
ATOM 4742 N N . LEU A 1 585 ? 6.947 -15.270 0.681 1.00 59.97 585 LEU A N 1
ATOM 4743 C CA . LEU A 1 585 ? 5.592 -15.182 1.246 1.00 59.97 585 LEU A CA 1
ATOM 4744 C C . LEU A 1 585 ? 4.639 -14.376 0.348 1.00 59.97 585 LEU A C 1
ATOM 4746 O O . LEU A 1 585 ? 4.545 -13.157 0.485 1.00 59.97 585 LEU A O 1
ATOM 4750 N N . GLY A 1 586 ? 3.960 -15.045 -0.586 1.00 67.38 586 GLY A N 1
ATOM 4751 C CA . GLY A 1 586 ? 2.861 -14.467 -1.368 1.00 67.38 586 GLY A CA 1
ATOM 4752 C C . GLY A 1 586 ? 3.239 -13.270 -2.250 1.00 67.38 586 GLY A C 1
ATOM 4753 O O . GLY A 1 586 ? 2.361 -12.549 -2.713 1.00 67.38 586 GLY A O 1
ATOM 4754 N N . SER A 1 587 ? 4.528 -13.013 -2.484 1.00 76.56 587 SER A N 1
ATOM 4755 C CA . SER A 1 587 ? 4.998 -11.950 -3.375 1.00 76.56 587 SER A CA 1
ATOM 4756 C C . SER A 1 587 ? 6.293 -12.359 -4.053 1.00 76.56 587 SER A C 1
ATOM 4758 O O . SER A 1 587 ? 7.209 -12.861 -3.398 1.00 76.56 587 SER A O 1
ATOM 4760 N N . TYR A 1 588 ? 6.354 -12.146 -5.362 1.00 83.81 588 TYR A N 1
ATOM 4761 C CA . TYR A 1 588 ? 7.340 -12.742 -6.252 1.00 83.81 588 TYR A CA 1
ATOM 4762 C C . TYR A 1 588 ? 7.797 -11.720 -7.288 1.00 83.81 588 TYR A C 1
ATOM 4764 O O . TYR A 1 588 ? 6.984 -10.967 -7.828 1.00 83.81 588 TYR A O 1
ATOM 4772 N N . ASN A 1 589 ? 9.090 -11.722 -7.596 1.00 87.31 589 ASN A N 1
ATOM 4773 C CA . ASN A 1 589 ? 9.656 -10.900 -8.656 1.00 87.31 589 ASN A CA 1
ATOM 4774 C C . ASN A 1 589 ? 9.945 -11.755 -9.900 1.00 87.31 589 ASN A C 1
ATOM 4776 O O . ASN A 1 589 ? 10.655 -12.751 -9.795 1.00 87.31 589 ASN A O 1
ATOM 4780 N N . ILE A 1 590 ? 9.422 -11.361 -11.064 1.00 91.56 590 ILE A N 1
ATOM 4781 C CA . ILE A 1 590 ? 9.708 -11.979 -12.365 1.00 91.56 590 ILE A CA 1
ATOM 4782 C C . ILE A 1 590 ? 10.624 -11.052 -13.160 1.00 91.56 590 ILE A C 1
ATOM 4784 O O . ILE A 1 590 ? 10.238 -9.935 -13.506 1.00 91.56 590 ILE A O 1
ATOM 4788 N N . ASN A 1 591 ? 11.797 -11.560 -13.529 1.00 92.81 591 ASN A N 1
ATOM 4789 C CA . ASN A 1 591 ? 12.678 -10.933 -14.504 1.00 92.81 591 ASN A CA 1
ATOM 4790 C C . ASN A 1 591 ? 12.588 -11.706 -15.826 1.00 92.81 591 ASN A C 1
ATOM 4792 O O . ASN A 1 591 ? 13.057 -12.843 -15.933 1.00 92.81 591 ASN A O 1
ATOM 4796 N N . VAL A 1 592 ? 11.982 -11.078 -16.836 1.00 95.94 592 VAL A N 1
ATOM 4797 C CA . VAL A 1 592 ? 11.943 -11.578 -18.214 1.00 95.94 592 VAL A CA 1
ATOM 4798 C C . VAL A 1 592 ? 13.145 -11.006 -18.952 1.00 95.94 592 VAL A C 1
ATOM 4800 O O . VAL A 1 592 ? 13.214 -9.807 -19.226 1.00 95.94 592 VAL A O 1
ATOM 4803 N N . LYS A 1 593 ? 14.103 -11.871 -19.280 1.00 95.06 593 LYS A N 1
ATOM 4804 C CA . LYS A 1 593 ? 15.249 -11.526 -20.112 1.00 95.06 593 LYS A CA 1
ATOM 4805 C C . LYS A 1 593 ? 14.991 -11.951 -21.556 1.00 95.06 593 LYS A C 1
ATOM 4807 O O . LYS A 1 593 ? 14.701 -13.113 -21.829 1.00 95.06 593 LYS A O 1
ATOM 4812 N N . LEU A 1 594 ? 15.175 -11.021 -22.482 1.00 94.81 594 LEU A N 1
ATOM 4813 C CA . LEU A 1 594 ? 15.132 -11.242 -23.923 1.00 94.81 594 LEU A CA 1
ATOM 4814 C C . LEU A 1 594 ? 16.552 -11.092 -24.475 1.00 94.81 594 LEU A C 1
ATOM 4816 O O . LEU A 1 594 ? 17.219 -10.096 -24.200 1.00 94.81 594 LEU A O 1
ATOM 4820 N N . SER A 1 595 ? 17.017 -12.080 -25.236 1.00 92.62 595 SER A N 1
ATOM 4821 C CA . SER A 1 595 ? 18.301 -12.043 -25.942 1.00 92.62 595 SER A CA 1
ATOM 4822 C C . SER A 1 595 ? 18.031 -12.125 -27.444 1.00 92.62 595 SER A C 1
ATOM 4824 O O . SER A 1 595 ? 17.703 -13.199 -27.949 1.00 92.62 595 SER A O 1
ATOM 4826 N N . LEU A 1 596 ? 18.126 -10.993 -28.143 1.00 90.94 596 LEU A N 1
ATOM 4827 C CA . LEU A 1 596 ? 17.744 -10.838 -29.550 1.00 90.94 596 LEU A CA 1
ATOM 4828 C C . LEU A 1 596 ? 18.982 -10.805 -30.460 1.00 90.94 596 LEU A C 1
ATOM 4830 O O . LEU A 1 596 ? 19.874 -9.982 -30.277 1.00 90.94 596 LEU A O 1
ATOM 4834 N N . TYR A 1 597 ? 19.047 -11.679 -31.460 1.00 87.25 597 TYR A N 1
ATOM 4835 C CA . TYR A 1 597 ? 20.141 -11.740 -32.437 1.00 87.25 597 TYR A CA 1
ATOM 4836 C C . TYR A 1 597 ? 19.573 -11.691 -33.856 1.00 87.25 597 TYR A C 1
ATOM 4838 O O . TYR A 1 597 ? 18.428 -12.070 -34.063 1.00 87.25 597 TYR A O 1
ATOM 4846 N N . ILE A 1 598 ? 20.375 -11.296 -34.844 1.00 86.75 598 ILE A N 1
ATOM 4847 C CA . ILE A 1 598 ? 20.060 -11.444 -36.278 1.00 86.75 598 ILE A CA 1
ATOM 4848 C C . ILE A 1 598 ? 21.148 -12.268 -36.963 1.00 86.75 598 ILE A C 1
ATOM 4850 O O . ILE A 1 598 ? 22.259 -12.390 -36.434 1.00 86.75 598 ILE A O 1
ATOM 4854 N N . LYS A 1 599 ? 20.831 -12.854 -38.121 1.00 79.94 599 LYS A N 1
ATOM 4855 C CA . LYS A 1 599 ? 21.820 -13.578 -38.930 1.00 79.94 599 LYS A CA 1
ATOM 4856 C C . LYS A 1 599 ? 22.880 -12.606 -39.454 1.00 79.94 599 LYS A C 1
ATOM 4858 O O . LYS A 1 599 ? 22.646 -11.402 -39.494 1.00 79.94 599 LYS A O 1
ATOM 4863 N N . ASP A 1 600 ? 24.051 -13.147 -39.779 1.00 67.31 600 ASP A N 1
ATOM 4864 C CA . ASP A 1 600 ? 25.130 -12.436 -40.480 1.00 67.31 600 ASP A CA 1
ATOM 4865 C C . ASP A 1 600 ? 25.542 -11.104 -39.818 1.00 67.31 600 ASP A C 1
ATOM 4867 O O . ASP A 1 600 ? 25.865 -10.111 -40.457 1.00 67.31 600 ASP A O 1
ATOM 4871 N N . THR A 1 601 ? 25.574 -11.110 -38.480 1.00 59.12 601 THR A N 1
ATOM 4872 C CA . THR A 1 601 ? 25.782 -9.945 -37.598 1.00 59.12 601 THR A CA 1
ATOM 4873 C C . THR A 1 601 ? 27.179 -9.299 -37.674 1.00 59.12 601 THR A C 1
ATOM 4875 O O . THR A 1 601 ? 27.504 -8.465 -36.829 1.00 59.12 601 THR A O 1
ATOM 4878 N N . TYR A 1 602 ? 28.039 -9.702 -38.613 1.00 53.56 602 TYR A N 1
ATOM 4879 C CA . TYR A 1 602 ? 29.441 -9.285 -38.667 1.00 53.56 602 TYR A CA 1
ATOM 4880 C C . TYR A 1 602 ? 29.634 -8.121 -39.656 1.00 53.56 602 TYR A C 1
ATOM 4882 O O . TYR A 1 602 ? 29.545 -8.292 -40.866 1.00 53.56 602 TYR A O 1
ATOM 4890 N N . CYS A 1 603 ? 29.931 -6.939 -39.113 1.00 60.25 603 CYS A N 1
ATOM 4891 C CA . CYS A 1 603 ? 30.211 -5.658 -39.781 1.00 60.25 603 CYS A CA 1
ATOM 4892 C C . CYS A 1 603 ? 29.063 -4.878 -40.462 1.00 60.25 603 CYS A C 1
ATOM 4894 O O . CYS A 1 603 ? 29.291 -3.719 -40.810 1.00 60.25 603 CYS A O 1
ATOM 4896 N N . GLU A 1 604 ? 27.827 -5.379 -40.569 1.00 55.19 604 GLU A N 1
ATOM 4897 C CA . GLU A 1 604 ? 26.699 -4.588 -41.117 1.00 55.19 604 GLU A CA 1
ATOM 4898 C C . GLU A 1 604 ? 25.918 -3.778 -40.057 1.00 55.19 604 GLU A C 1
ATOM 4900 O O . GLU A 1 604 ? 24.716 -3.946 -39.840 1.00 55.19 604 GLU A O 1
ATOM 4905 N N . THR A 1 605 ? 26.591 -2.841 -39.379 1.00 54.75 605 THR A N 1
ATOM 4906 C CA . THR A 1 605 ? 25.946 -1.963 -38.383 1.00 54.75 605 THR A CA 1
ATOM 4907 C C . THR A 1 605 ? 25.294 -0.725 -39.014 1.00 54.75 605 THR A C 1
ATOM 4909 O O . THR A 1 605 ? 25.864 0.369 -39.011 1.00 54.75 605 THR A O 1
ATOM 4912 N N . ARG A 1 606 ? 24.053 -0.868 -39.493 1.00 51.44 606 ARG A N 1
ATOM 4913 C CA . ARG A 1 606 ? 23.071 0.238 -39.545 1.00 51.44 606 ARG A CA 1
ATOM 4914 C C . ARG A 1 606 ? 21.998 0.034 -38.471 1.00 51.44 606 ARG A C 1
ATOM 4916 O O . ARG A 1 606 ? 21.891 -1.046 -37.898 1.00 51.44 606 ARG A O 1
ATOM 4923 N N . GLU A 1 607 ? 21.256 1.093 -38.139 1.00 52.84 607 GLU A N 1
ATOM 4924 C CA . GLU A 1 607 ? 20.293 1.087 -37.029 1.00 52.84 607 GLU A CA 1
ATOM 4925 C C . GLU A 1 607 ? 19.218 0.004 -37.200 1.00 52.84 607 GLU A C 1
ATOM 4927 O O . GLU A 1 607 ? 18.241 0.172 -37.929 1.00 52.84 607 GLU A O 1
ATOM 4932 N N . ASN A 1 608 ? 19.362 -1.095 -36.462 1.00 62.44 608 ASN A N 1
ATOM 4933 C CA . ASN A 1 608 ? 18.431 -2.216 -36.472 1.00 62.44 608 ASN A CA 1
ATOM 4934 C C . ASN A 1 608 ? 17.170 -1.933 -35.627 1.00 62.44 608 ASN A C 1
ATOM 4936 O O . ASN A 1 608 ? 16.797 -2.709 -34.753 1.00 62.44 608 ASN A O 1
ATOM 4940 N N . LYS A 1 609 ? 16.479 -0.824 -35.935 1.00 61.47 609 LYS A N 1
ATOM 4941 C CA . LYS A 1 609 ? 15.130 -0.469 -35.434 1.00 61.47 609 LYS A CA 1
ATOM 4942 C C . LYS A 1 609 ? 14.085 -1.539 -35.776 1.00 61.47 609 LYS A C 1
ATOM 4944 O O . LYS A 1 609 ? 13.089 -1.705 -35.084 1.00 61.47 609 LYS A O 1
ATOM 4949 N N . ASN A 1 610 ? 14.370 -2.332 -36.809 1.00 78.50 610 ASN A N 1
ATOM 4950 C CA . ASN A 1 610 ? 13.600 -3.509 -37.189 1.00 78.50 610 ASN A CA 1
ATOM 4951 C C . ASN A 1 610 ? 13.789 -4.700 -36.227 1.00 78.50 610 ASN A C 1
ATOM 4953 O O . ASN A 1 610 ? 13.091 -5.694 -36.394 1.00 78.50 610 ASN A O 1
ATOM 4957 N N . VAL A 1 611 ? 14.693 -4.645 -35.238 1.00 88.50 611 VAL A N 1
ATOM 4958 C CA . VAL A 1 611 ? 14.836 -5.676 -34.195 1.00 88.50 611 VAL A CA 1
ATOM 4959 C C . VAL A 1 611 ? 14.115 -5.220 -32.931 1.00 88.50 611 VAL A C 1
ATOM 4961 O O . VAL A 1 611 ? 14.530 -4.274 -32.262 1.00 88.50 611 VAL A O 1
ATOM 4964 N N . TRP A 1 612 ? 13.033 -5.917 -32.599 1.00 91.75 612 TRP A N 1
ATOM 4965 C CA . TRP A 1 612 ? 12.159 -5.593 -31.477 1.00 91.75 612 TRP A CA 1
ATOM 4966 C C . TRP A 1 612 ? 11.487 -6.846 -30.909 1.00 91.75 612 TRP A C 1
ATOM 4968 O O . TRP A 1 612 ? 11.410 -7.889 -31.568 1.00 91.75 612 TRP A O 1
ATOM 4978 N N . ALA A 1 613 ? 10.970 -6.712 -29.689 1.00 94.56 613 ALA A N 1
ATOM 4979 C CA . ALA A 1 613 ? 10.059 -7.657 -29.058 1.00 94.56 613 ALA A CA 1
ATOM 4980 C C . ALA A 1 613 ? 9.019 -6.919 -28.197 1.00 94.56 613 ALA A C 1
ATOM 4982 O O . ALA A 1 613 ? 9.273 -5.847 -27.650 1.00 94.56 613 ALA A O 1
ATOM 4983 N N . TYR A 1 614 ? 7.832 -7.504 -28.085 1.00 95.06 614 TYR A N 1
ATOM 4984 C CA . TYR A 1 614 ? 6.657 -6.950 -27.424 1.00 95.06 614 TYR A CA 1
ATOM 4985 C C . TYR A 1 614 ? 6.043 -8.010 -26.510 1.00 95.06 614 TYR A C 1
ATOM 4987 O O . TYR A 1 614 ? 5.785 -9.129 -26.954 1.00 95.06 614 TYR A O 1
ATOM 4995 N N . ILE A 1 615 ? 5.796 -7.652 -25.250 1.00 96.62 615 ILE A N 1
ATOM 4996 C CA . ILE A 1 615 ? 5.067 -8.473 -24.277 1.00 96.62 615 ILE A CA 1
ATOM 4997 C C . ILE A 1 615 ? 3.692 -7.842 -24.075 1.00 96.62 615 ILE A C 1
ATOM 4999 O O . ILE A 1 615 ? 3.584 -6.726 -23.560 1.00 96.62 615 ILE A O 1
ATOM 5003 N N . ALA A 1 616 ? 2.643 -8.545 -24.492 1.00 96.31 616 ALA A N 1
ATOM 5004 C CA . ALA A 1 616 ? 1.270 -8.078 -24.351 1.00 96.31 616 ALA A CA 1
ATOM 5005 C C . ALA A 1 616 ? 0.784 -8.229 -22.895 1.00 96.31 616 ALA A C 1
ATOM 5007 O O . ALA A 1 616 ? 1.145 -9.188 -22.209 1.00 96.31 616 ALA A O 1
ATOM 5008 N N . ASN A 1 617 ? -0.024 -7.289 -22.394 1.00 93.81 617 ASN A N 1
ATOM 5009 C CA . ASN A 1 617 ? -0.482 -7.290 -20.997 1.00 93.81 617 ASN A CA 1
ATOM 5010 C C . ASN A 1 617 ? -1.648 -8.251 -20.685 1.00 93.81 617 ASN A C 1
ATOM 5012 O O . ASN A 1 617 ? -2.117 -8.304 -19.549 1.00 93.81 617 ASN A O 1
ATOM 5016 N N . ASP A 1 618 ? -2.086 -9.050 -21.652 1.00 95.94 618 ASP A N 1
ATOM 5017 C CA . ASP A 1 618 ? -2.880 -10.261 -21.428 1.00 95.94 618 ASP A CA 1
ATOM 5018 C C . ASP A 1 618 ? -2.014 -11.476 -21.028 1.00 95.94 618 ASP A C 1
ATOM 5020 O O . ASP A 1 618 ? -2.567 -12.474 -20.561 1.00 95.94 618 ASP A O 1
ATOM 5024 N N . SER A 1 619 ? -0.677 -11.378 -21.131 1.00 96.88 619 SER A N 1
ATOM 5025 C CA . SER A 1 619 ? 0.272 -12.315 -20.504 1.00 96.88 619 SER A CA 1
ATOM 5026 C C . SER A 1 619 ? -0.080 -12.538 -19.036 1.00 96.88 619 SER A C 1
ATOM 5028 O O . SER A 1 619 ? -0.453 -11.600 -18.326 1.00 96.88 619 SER A O 1
ATOM 5030 N N . PHE A 1 620 ? 0.044 -13.777 -18.568 1.00 95.00 620 PHE A N 1
ATOM 5031 C CA . PHE A 1 620 ? -0.544 -14.198 -17.302 1.00 95.00 620 PHE A CA 1
ATOM 5032 C C . PHE A 1 620 ? 0.270 -15.252 -16.570 1.00 95.00 620 PHE A C 1
ATOM 5034 O O . PHE A 1 620 ? 1.071 -15.973 -17.155 1.00 95.00 620 PHE A O 1
ATOM 5041 N N . ILE A 1 621 ? 0.008 -15.372 -15.277 1.00 93.06 621 ILE A N 1
ATOM 5042 C CA . ILE A 1 621 ? 0.466 -16.471 -14.437 1.00 93.06 621 ILE A CA 1
ATOM 5043 C C . ILE A 1 621 ? -0.752 -17.340 -14.157 1.00 93.06 621 ILE A C 1
ATOM 5045 O O . ILE A 1 621 ? -1.770 -16.815 -13.719 1.00 93.06 621 ILE A O 1
ATOM 5049 N N . ASN A 1 622 ? -0.665 -18.640 -14.418 1.00 92.12 622 ASN A N 1
ATOM 5050 C CA . ASN A 1 622 ? -1.606 -19.619 -13.889 1.00 92.12 622 ASN A CA 1
ATOM 5051 C C . ASN A 1 622 ? -1.027 -20.168 -12.581 1.00 92.12 622 ASN A C 1
ATOM 5053 O O . ASN A 1 622 ? 0.017 -20.815 -12.600 1.00 92.12 622 ASN A O 1
ATOM 5057 N N . PHE A 1 623 ? -1.671 -19.889 -11.453 1.00 88.56 623 PHE A N 1
ATOM 5058 C CA . PHE A 1 623 ? -1.244 -20.332 -10.127 1.00 88.56 623 PHE A CA 1
ATOM 5059 C C . PHE A 1 623 ? -2.298 -21.294 -9.552 1.00 88.56 623 PHE A C 1
ATOM 5061 O O . PHE A 1 623 ? -3.202 -20.850 -8.844 1.00 88.56 623 PHE A O 1
ATOM 5068 N N . PRO A 1 624 ? -2.248 -22.601 -9.873 1.00 86.88 624 PRO A N 1
ATOM 5069 C CA . PRO A 1 624 ? -3.135 -23.583 -9.259 1.00 86.88 624 PRO A CA 1
ATOM 5070 C C . PRO A 1 624 ? -2.766 -23.741 -7.778 1.00 86.88 624 PRO A C 1
ATOM 5072 O O . PRO A 1 624 ? -1.617 -24.040 -7.437 1.00 86.88 624 PRO A O 1
ATOM 5075 N N . TYR A 1 625 ? -3.734 -23.501 -6.892 1.00 82.31 625 TYR A N 1
ATOM 5076 C CA . TYR A 1 625 ? -3.523 -23.468 -5.448 1.00 82.31 625 TYR A CA 1
ATOM 5077 C C . TYR A 1 625 ? -4.489 -24.373 -4.677 1.00 82.31 625 TYR A C 1
ATOM 5079 O O . TYR A 1 625 ? -5.618 -24.643 -5.089 1.00 82.31 625 TYR A O 1
ATOM 5087 N N . SER A 1 626 ? -4.044 -24.777 -3.491 1.00 76.62 626 SER A N 1
ATOM 5088 C CA . SER A 1 626 ? -4.878 -25.266 -2.393 1.00 76.62 626 SER A CA 1
ATOM 5089 C C . SER A 1 626 ? -4.617 -24.427 -1.144 1.00 76.62 626 SER A C 1
ATOM 5091 O O . SER A 1 626 ? -3.466 -24.075 -0.878 1.00 76.62 626 SER A O 1
ATOM 5093 N N . ASN A 1 627 ? -5.653 -24.165 -0.348 1.00 72.31 627 ASN A N 1
ATOM 5094 C CA . ASN A 1 627 ? -5.495 -23.569 0.979 1.00 72.31 627 ASN A CA 1
ATOM 5095 C C . ASN A 1 627 ? -4.891 -24.604 1.951 1.00 72.31 627 ASN A C 1
ATOM 5097 O O . ASN A 1 627 ? -5.408 -25.718 2.047 1.00 72.31 627 ASN A O 1
ATOM 5101 N N . ASN A 1 628 ? -3.833 -24.252 2.693 1.00 67.25 628 ASN A N 1
ATOM 5102 C CA . ASN A 1 628 ? -3.242 -25.122 3.725 1.00 67.25 628 ASN A CA 1
ATOM 5103 C C . ASN A 1 628 ? -3.379 -24.500 5.135 1.00 67.25 628 ASN A C 1
ATOM 5105 O O . ASN A 1 628 ? -2.815 -23.432 5.367 1.00 67.25 628 ASN A O 1
ATOM 5109 N N . PRO A 1 629 ? -4.058 -25.164 6.096 1.00 56.41 629 PRO A N 1
ATOM 5110 C CA . PRO A 1 629 ? -4.220 -24.663 7.465 1.00 56.41 629 PRO A CA 1
ATOM 5111 C C . PRO A 1 629 ? -3.034 -24.966 8.406 1.00 56.41 629 PRO A C 1
ATOM 5113 O O . PRO A 1 629 ? -2.996 -24.461 9.526 1.00 56.41 629 PRO A O 1
ATOM 5116 N N . ASN A 1 630 ? -2.056 -25.793 8.012 1.00 64.00 630 ASN A N 1
ATOM 5117 C CA . ASN A 1 630 ? -0.897 -26.133 8.853 1.00 64.00 630 ASN A CA 1
ATOM 5118 C C . ASN A 1 630 ? 0.204 -25.073 8.730 1.00 64.00 630 ASN A C 1
ATOM 5120 O O . ASN A 1 630 ? 1.264 -25.328 8.160 1.00 64.00 630 ASN A O 1
ATOM 5124 N N . ILE A 1 631 ? -0.053 -23.884 9.269 1.00 72.56 631 ILE A N 1
ATOM 5125 C CA . ILE A 1 631 ? 0.822 -22.718 9.113 1.00 72.56 631 ILE A CA 1
ATOM 5126 C C . ILE A 1 631 ? 1.458 -22.228 10.417 1.00 72.56 631 ILE A C 1
ATOM 5128 O O . ILE A 1 631 ? 0.956 -22.426 11.523 1.00 72.56 631 ILE A O 1
ATOM 5132 N N . THR A 1 632 ? 2.603 -21.573 10.250 1.00 85.88 632 THR A N 1
ATOM 5133 C CA . THR A 1 632 ? 3.330 -20.811 11.267 1.00 85.88 632 THR A CA 1
ATOM 5134 C C . THR A 1 632 ? 2.757 -19.399 11.412 1.00 85.88 632 THR A C 1
ATOM 5136 O O . THR A 1 632 ? 2.051 -18.906 10.532 1.00 85.88 632 THR A O 1
ATOM 5139 N N . ILE A 1 633 ? 3.118 -18.700 12.494 1.00 88.88 633 ILE A N 1
ATOM 5140 C CA . ILE A 1 633 ? 2.763 -17.287 12.711 1.00 88.88 633 ILE A CA 1
ATOM 5141 C C . ILE A 1 633 ? 3.229 -16.418 11.536 1.00 88.88 633 ILE A C 1
ATOM 5143 O O . ILE A 1 633 ? 2.537 -15.474 11.177 1.00 88.88 633 ILE A O 1
ATOM 5147 N N . SER A 1 634 ? 4.325 -16.787 10.866 1.00 85.31 634 SER A N 1
ATOM 5148 C CA . SER A 1 634 ? 4.804 -16.140 9.639 1.00 85.31 634 SER A CA 1
ATOM 5149 C C . SER A 1 634 ? 3.851 -16.183 8.423 1.00 85.31 634 SER A C 1
ATOM 5151 O O . SER A 1 634 ? 4.224 -15.660 7.375 1.00 85.31 634 SER A O 1
ATOM 5153 N N . LYS A 1 635 ? 2.653 -16.779 8.549 1.00 81.44 635 LYS A N 1
ATOM 5154 C CA . LYS A 1 635 ? 1.539 -16.728 7.579 1.00 81.44 635 LYS A CA 1
ATOM 5155 C C . LYS A 1 635 ? 0.146 -16.600 8.237 1.00 81.44 635 LYS A C 1
ATOM 5157 O O . LYS A 1 635 ? -0.846 -17.057 7.665 1.00 81.44 635 LYS A O 1
ATOM 5162 N N . TYR A 1 636 ? 0.052 -16.095 9.474 1.00 85.62 636 TYR A N 1
ATOM 5163 C CA . TYR A 1 636 ? -1.169 -16.169 10.306 1.00 85.62 636 TYR A CA 1
ATOM 5164 C C . TYR A 1 636 ? -2.451 -15.643 9.638 1.00 85.62 636 TYR A C 1
ATOM 5166 O O . TYR A 1 636 ? -3.543 -16.083 9.989 1.00 85.62 636 TYR A O 1
ATOM 5174 N N . GLU A 1 637 ? -2.336 -14.732 8.674 1.00 84.69 637 GLU A N 1
ATOM 5175 C CA . GLU A 1 637 ? -3.432 -14.199 7.871 1.00 84.69 637 GLU A CA 1
ATOM 5176 C C . GLU A 1 637 ? -4.276 -15.292 7.194 1.00 84.69 637 GLU A C 1
ATOM 5178 O O . GLU A 1 637 ? -5.501 -15.182 7.124 1.00 84.69 637 GLU A O 1
ATOM 5183 N N . ALA A 1 638 ? -3.655 -16.407 6.804 1.00 80.31 638 ALA A N 1
ATOM 5184 C CA . ALA A 1 638 ? -4.332 -17.551 6.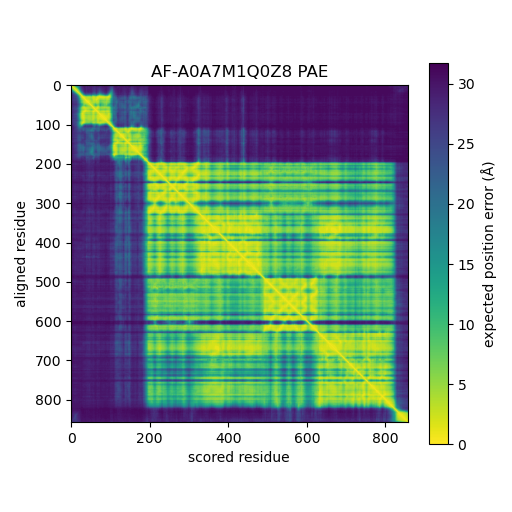200 1.00 80.31 638 ALA A CA 1
ATOM 5185 C C . ALA A 1 638 ? -5.185 -18.387 7.183 1.00 80.31 638 ALA A C 1
ATOM 5187 O O . ALA A 1 638 ? -5.914 -19.270 6.739 1.00 80.31 638 ALA A O 1
ATOM 5188 N N . LEU A 1 639 ? -5.142 -18.111 8.495 1.00 81.31 639 LEU A N 1
ATOM 5189 C CA . LEU A 1 639 ? -6.076 -18.689 9.480 1.00 81.31 639 LEU A CA 1
ATOM 5190 C C . LEU A 1 639 ? -7.454 -18.011 9.457 1.00 81.31 639 LEU A C 1
ATOM 5192 O O . LEU A 1 639 ? -8.435 -18.593 9.917 1.00 81.31 639 LEU A O 1
ATOM 5196 N N . PHE A 1 640 ? -7.507 -16.764 8.981 1.00 85.50 640 PHE A N 1
ATOM 5197 C CA . PHE A 1 640 ? -8.667 -15.873 9.078 1.00 85.50 640 PHE A CA 1
ATOM 5198 C C . PHE A 1 640 ? -9.311 -15.585 7.719 1.00 85.50 640 PHE A C 1
ATOM 5200 O O . PHE A 1 640 ? -10.343 -14.920 7.661 1.00 85.50 640 PHE A O 1
ATOM 5207 N N . ILE A 1 641 ? -8.717 -16.080 6.630 1.00 82.12 641 ILE A N 1
ATOM 5208 C CA . ILE A 1 641 ? -9.121 -15.781 5.256 1.00 82.12 641 ILE A CA 1
ATOM 5209 C C . ILE A 1 641 ? -9.464 -17.072 4.521 1.00 82.12 641 ILE A C 1
ATOM 5211 O O . ILE A 1 641 ? -8.612 -17.936 4.322 1.00 82.12 641 ILE A O 1
ATOM 5215 N N . GLU A 1 642 ? -10.705 -17.163 4.055 1.00 78.62 642 GLU A N 1
ATOM 5216 C CA . GLU A 1 642 ? -11.181 -18.235 3.189 1.00 78.62 642 GLU A CA 1
ATOM 5217 C C . GLU A 1 642 ? -11.824 -17.617 1.946 1.00 78.62 642 GLU A C 1
ATOM 5219 O O . GLU A 1 642 ? -12.581 -16.656 2.044 1.00 78.62 642 GLU A O 1
ATOM 5224 N N . ASN A 1 643 ? -11.490 -18.143 0.764 1.00 75.31 643 ASN A N 1
ATOM 5225 C CA . ASN A 1 643 ? -12.003 -17.669 -0.528 1.00 75.31 643 ASN A CA 1
ATOM 5226 C C . ASN A 1 643 ? -11.892 -16.137 -0.717 1.00 75.31 643 ASN A C 1
ATOM 5228 O O . ASN A 1 643 ? -12.828 -15.490 -1.177 1.00 75.31 643 ASN A O 1
ATOM 5232 N N . GLU A 1 644 ? -10.743 -15.564 -0.327 1.00 77.31 644 GLU A N 1
ATOM 5233 C CA . GLU A 1 644 ? -10.465 -14.114 -0.351 1.00 77.31 644 GLU A CA 1
ATOM 5234 C C . GLU A 1 644 ? -11.511 -13.267 0.411 1.00 77.31 644 GLU A C 1
ATOM 5236 O O . GLU A 1 644 ? -11.807 -12.128 0.044 1.00 77.31 644 GLU A O 1
ATOM 5241 N N . SER A 1 645 ? -12.060 -13.808 1.496 1.00 83.94 645 SER A N 1
ATOM 5242 C CA . SER A 1 645 ? -13.003 -13.158 2.410 1.00 83.94 645 SER A CA 1
ATOM 5243 C C . SER A 1 645 ? -12.625 -13.479 3.860 1.00 83.94 645 SER A C 1
ATOM 5245 O O . SER A 1 645 ? -11.982 -14.502 4.110 1.00 83.94 645 SER A O 1
ATOM 5247 N N . LEU A 1 646 ? -13.008 -12.646 4.836 1.00 86.19 646 LEU A N 1
ATOM 5248 C CA . LEU A 1 646 ? -12.808 -13.005 6.245 1.00 86.19 646 LEU A CA 1
ATOM 5249 C C . LEU A 1 646 ? -13.747 -14.132 6.678 1.00 86.19 646 LEU A C 1
ATOM 5251 O O . LEU A 1 646 ? -14.974 -14.018 6.611 1.00 86.19 646 LEU A O 1
ATOM 5255 N N . ASN A 1 647 ? -13.142 -15.201 7.186 1.00 83.88 647 ASN A N 1
ATOM 5256 C CA . ASN A 1 647 ? -13.821 -16.397 7.652 1.00 83.88 647 ASN A CA 1
ATOM 5257 C C . ASN A 1 647 ? -14.243 -16.238 9.119 1.00 83.88 647 ASN A C 1
ATOM 5259 O O . ASN A 1 647 ? -13.459 -16.536 10.027 1.00 83.88 647 ASN A O 1
ATOM 5263 N N . ASN A 1 648 ? -15.463 -15.725 9.332 1.00 84.38 648 ASN A N 1
ATOM 5264 C CA . ASN A 1 648 ? -16.157 -15.640 10.627 1.00 84.38 648 ASN A CA 1
ATOM 5265 C C . ASN A 1 648 ? -15.228 -15.259 11.791 1.00 84.38 648 ASN A C 1
ATOM 5267 O O . ASN A 1 648 ? -15.113 -15.968 12.791 1.00 84.38 648 ASN A O 1
ATOM 5271 N N . THR A 1 649 ? -14.503 -14.153 11.631 1.00 89.69 649 THR A N 1
ATOM 5272 C CA . THR A 1 649 ? -13.428 -13.747 12.541 1.00 89.69 649 THR A CA 1
ATOM 5273 C C . THR A 1 649 ? -13.979 -12.911 13.691 1.00 89.69 649 THR A C 1
ATOM 5275 O O . THR A 1 649 ? -14.835 -12.056 13.503 1.00 89.69 649 THR A O 1
ATOM 5278 N N . ASN A 1 650 ? -13.519 -13.147 14.915 1.00 91.50 650 ASN A N 1
ATOM 5279 C CA . ASN A 1 650 ? -13.937 -12.381 16.085 1.00 91.50 650 ASN A CA 1
ATOM 5280 C C . ASN A 1 650 ? -12.721 -11.944 16.896 1.00 91.50 650 ASN A C 1
ATOM 5282 O O . ASN A 1 650 ? -11.904 -12.765 17.315 1.00 91.50 650 ASN A O 1
ATOM 5286 N N . ILE A 1 651 ? -12.613 -10.641 17.131 1.00 93.12 651 ILE A N 1
ATOM 5287 C CA . ILE A 1 651 ? -11.599 -10.061 18.001 1.00 93.12 651 ILE A CA 1
ATOM 5288 C C . ILE A 1 651 ? -12.177 -9.941 19.409 1.00 93.12 651 ILE A C 1
ATOM 5290 O O . ILE A 1 651 ? -13.273 -9.420 19.592 1.00 93.12 651 ILE A O 1
ATOM 5294 N N . ILE A 1 652 ? -11.434 -10.391 20.414 1.00 92.00 652 ILE A N 1
ATOM 5295 C CA . ILE A 1 652 ? -11.841 -10.309 21.816 1.00 92.00 652 ILE A CA 1
ATOM 5296 C C . ILE A 1 652 ? -10.838 -9.437 22.563 1.00 92.00 652 ILE A C 1
ATOM 5298 O O . ILE A 1 652 ? -9.640 -9.734 22.604 1.00 92.00 652 ILE A O 1
ATOM 5302 N N . LEU A 1 653 ? -11.344 -8.342 23.126 1.00 91.00 653 LEU A N 1
ATOM 5303 C CA . LEU A 1 653 ? -10.588 -7.353 23.892 1.00 91.00 653 LEU A CA 1
ATOM 5304 C C . LEU A 1 653 ? -10.954 -7.432 25.386 1.00 91.00 653 LEU A C 1
ATOM 5306 O O . LEU A 1 653 ? -11.987 -8.010 25.734 1.00 91.00 653 LEU A O 1
ATOM 5310 N N . PRO A 1 654 ? -10.173 -6.828 26.298 1.00 88.56 654 PRO A N 1
ATOM 5311 C CA . PRO A 1 654 ? -10.578 -6.671 27.696 1.00 88.56 654 PRO A CA 1
ATOM 5312 C C . PRO A 1 654 ? -11.859 -5.833 27.834 1.00 88.56 654 PRO A C 1
ATOM 5314 O O . PRO A 1 654 ? -12.155 -5.011 26.973 1.00 88.56 654 PRO A O 1
ATOM 5317 N N . THR A 1 655 ? -12.591 -5.964 28.948 1.00 88.56 655 THR A N 1
ATOM 5318 C CA . THR A 1 655 ? -13.871 -5.250 29.178 1.00 88.56 655 THR A CA 1
ATOM 5319 C C . THR A 1 655 ? -13.760 -3.720 29.092 1.00 88.56 655 THR A C 1
ATOM 5321 O O . THR A 1 655 ? -14.727 -3.049 28.751 1.00 88.56 655 THR A O 1
ATOM 5324 N N . ASN A 1 656 ? -12.586 -3.160 29.399 1.00 87.06 656 ASN A N 1
ATOM 5325 C CA . ASN A 1 656 ? -12.276 -1.735 29.265 1.00 87.06 656 ASN A CA 1
ATOM 5326 C C . ASN A 1 656 ? -10.956 -1.581 28.482 1.00 87.06 656 ASN A C 1
ATOM 5328 O O . ASN A 1 656 ? -9.905 -1.424 29.105 1.00 87.06 656 ASN A O 1
ATOM 5332 N N . PRO A 1 657 ? -10.973 -1.676 27.141 1.00 87.69 657 PRO A N 1
ATOM 5333 C CA . PRO A 1 657 ? -9.748 -1.817 26.359 1.00 87.69 657 PRO A CA 1
ATOM 5334 C C . PRO A 1 657 ? -8.991 -0.492 26.200 1.00 87.69 657 PRO A C 1
ATOM 5336 O O . PRO A 1 657 ? -9.597 0.581 26.038 1.00 87.69 657 PRO A O 1
ATOM 5339 N N . THR A 1 658 ? -7.655 -0.550 26.223 1.00 86.19 658 THR A N 1
ATOM 5340 C CA . THR A 1 658 ? -6.810 0.642 26.032 1.00 86.19 658 THR A CA 1
ATOM 5341 C C . THR A 1 658 ? -6.823 1.116 24.577 1.00 86.19 658 THR A C 1
ATOM 5343 O O . THR A 1 658 ? -7.275 0.426 23.660 1.00 86.19 658 THR A O 1
ATOM 5346 N N . THR A 1 659 ? -6.339 2.337 24.343 1.00 85.56 659 THR A N 1
ATOM 5347 C CA . THR A 1 659 ? -6.195 2.880 22.984 1.00 85.56 659 THR A CA 1
ATOM 5348 C C . THR A 1 659 ? -5.229 2.034 22.145 1.00 85.56 659 THR A C 1
ATOM 5350 O O . THR A 1 659 ? -5.478 1.844 20.958 1.00 85.56 659 THR A O 1
ATOM 5353 N N . GLU A 1 660 ? -4.172 1.472 22.745 1.00 84.88 660 GLU A N 1
ATOM 5354 C CA . GLU A 1 660 ? -3.207 0.613 22.042 1.00 84.88 660 GLU A CA 1
ATOM 5355 C C . GLU A 1 660 ? -3.796 -0.765 21.692 1.00 84.88 660 GLU A C 1
ATOM 5357 O O . GLU A 1 660 ? -3.491 -1.309 20.631 1.00 84.88 660 GLU A O 1
ATOM 5362 N N . GLU A 1 661 ? -4.690 -1.313 22.518 1.00 88.06 661 GLU A N 1
ATOM 5363 C CA . GLU A 1 661 ? -5.381 -2.584 22.238 1.00 88.06 661 GLU A CA 1
ATOM 5364 C C . GLU A 1 661 ? -6.329 -2.468 21.047 1.00 88.06 661 GLU A C 1
ATOM 5366 O O . GLU A 1 661 ? -6.223 -3.247 20.099 1.00 88.06 661 GLU A O 1
ATOM 5371 N N . ILE A 1 662 ? -7.179 -1.437 21.040 1.00 88.88 662 ILE A N 1
ATOM 5372 C CA . ILE A 1 662 ? -8.063 -1.150 19.903 1.00 88.88 662 ILE A CA 1
ATOM 5373 C C . ILE A 1 662 ? -7.220 -0.834 18.655 1.00 88.88 662 ILE A C 1
ATOM 5375 O O . ILE A 1 662 ? -7.453 -1.403 17.593 1.00 88.88 662 ILE A O 1
ATOM 5379 N N . SER A 1 663 ? -6.176 -0.006 18.782 1.00 87.56 663 SER A N 1
ATOM 5380 C CA . SER A 1 663 ? -5.240 0.301 17.687 1.00 87.56 663 SER A CA 1
ATOM 5381 C C . SER A 1 663 ? -4.592 -0.960 17.098 1.00 87.56 663 SER A C 1
ATOM 5383 O O . SER A 1 663 ? -4.461 -1.079 15.880 1.00 87.56 663 SER A O 1
ATOM 5385 N N . THR A 1 664 ? -4.230 -1.938 17.934 1.00 86.94 664 THR A N 1
ATOM 5386 C CA . THR A 1 664 ? -3.652 -3.211 17.477 1.00 86.94 664 THR A CA 1
ATOM 5387 C C . THR A 1 664 ? -4.686 -4.076 16.754 1.00 86.94 664 THR A C 1
ATOM 5389 O O . THR A 1 664 ? -4.396 -4.575 15.667 1.00 86.94 664 THR A O 1
ATOM 5392 N N . ALA A 1 665 ? -5.896 -4.207 17.304 1.00 89.94 665 ALA A N 1
ATOM 5393 C CA . ALA A 1 665 ? -6.999 -4.944 16.688 1.00 89.94 665 ALA A CA 1
ATOM 5394 C C . ALA A 1 665 ? -7.386 -4.393 15.306 1.00 89.94 665 ALA A C 1
ATOM 5396 O O . ALA A 1 665 ? -7.524 -5.148 14.341 1.00 89.94 665 ALA A O 1
ATOM 5397 N N . LEU A 1 666 ? -7.500 -3.069 15.183 1.00 90.88 666 LEU A N 1
ATOM 5398 C CA . LEU A 1 666 ? -7.839 -2.401 13.926 1.00 90.88 666 LEU A CA 1
ATOM 5399 C C . LEU A 1 666 ? -6.703 -2.513 12.894 1.00 90.88 666 LEU A C 1
ATOM 5401 O O . LEU A 1 666 ? -6.965 -2.731 11.713 1.00 90.88 666 LEU A O 1
ATOM 5405 N N . ARG A 1 667 ? -5.432 -2.477 13.321 1.00 89.25 667 ARG A N 1
ATOM 5406 C CA . ARG A 1 667 ? -4.280 -2.723 12.429 1.00 89.25 667 ARG A CA 1
ATOM 5407 C C . ARG A 1 667 ? -4.184 -4.165 11.947 1.00 89.25 667 ARG A C 1
ATOM 5409 O O . ARG A 1 667 ? -3.840 -4.367 10.789 1.00 89.25 667 ARG A O 1
ATOM 5416 N N . VAL A 1 668 ? -4.505 -5.156 12.780 1.00 89.25 668 VAL A N 1
ATOM 5417 C CA . VAL A 1 668 ? -4.585 -6.554 12.322 1.00 89.25 668 VAL A CA 1
ATOM 5418 C C . VAL A 1 668 ? -5.775 -6.739 11.379 1.00 89.25 668 VAL A C 1
ATOM 5420 O O . VAL A 1 668 ? -5.600 -7.323 10.317 1.00 89.25 668 VAL A O 1
ATOM 5423 N N . SER A 1 669 ? -6.935 -6.143 11.673 1.00 91.75 669 SER A N 1
ATOM 5424 C CA . SER A 1 669 ? -8.087 -6.120 10.750 1.00 91.75 669 SER A CA 1
ATOM 5425 C C . SER A 1 669 ? -7.699 -5.545 9.376 1.00 91.75 669 SER A C 1
ATOM 5427 O O . SER A 1 669 ? -8.007 -6.125 8.338 1.00 91.75 669 SER A O 1
ATOM 5429 N N . ASN A 1 670 ? -6.941 -4.443 9.365 1.00 91.12 670 ASN A N 1
ATOM 5430 C CA . ASN A 1 670 ? -6.386 -3.855 8.147 1.00 91.12 670 ASN A CA 1
ATOM 5431 C C . ASN A 1 670 ? -5.365 -4.750 7.441 1.00 91.12 670 ASN A C 1
ATOM 5433 O O . ASN A 1 670 ? -5.417 -4.865 6.222 1.00 91.12 670 ASN A O 1
ATOM 5437 N N . TYR A 1 671 ? -4.461 -5.389 8.186 1.00 88.69 671 TYR A N 1
ATOM 5438 C CA . TYR A 1 671 ? -3.469 -6.304 7.629 1.00 88.69 671 TYR A 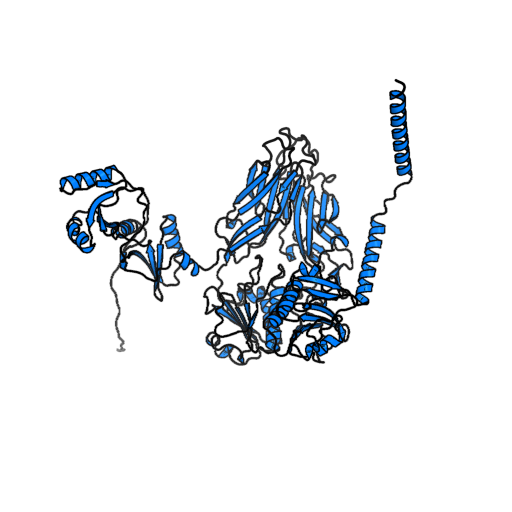CA 1
ATOM 5439 C C . TYR A 1 671 ? -4.130 -7.493 6.922 1.00 88.69 671 TYR A C 1
ATOM 5441 O O . TYR A 1 671 ? -3.774 -7.789 5.784 1.00 88.69 671 TYR A O 1
ATOM 5449 N N . LEU A 1 672 ? -5.144 -8.107 7.543 1.00 88.25 672 LEU A N 1
ATOM 5450 C CA . LEU A 1 672 ? -5.925 -9.188 6.936 1.00 88.25 672 LEU A CA 1
ATOM 5451 C C . LEU A 1 672 ? -6.634 -8.724 5.650 1.00 88.25 672 LEU A C 1
ATOM 5453 O O . LEU A 1 672 ? -6.565 -9.412 4.634 1.00 88.25 672 LEU A O 1
ATOM 5457 N N . GLY A 1 673 ? -7.240 -7.530 5.656 1.00 88.88 673 GLY A N 1
ATOM 5458 C CA . GLY A 1 673 ? -7.953 -6.981 4.494 1.00 88.88 673 GLY A CA 1
ATOM 5459 C C . GLY A 1 673 ? -7.107 -6.826 3.224 1.00 88.88 673 GLY A C 1
ATOM 5460 O O . GLY A 1 673 ? -7.645 -6.873 2.123 1.00 88.88 673 GLY A O 1
ATOM 5461 N N . LYS A 1 674 ? -5.775 -6.723 3.331 1.00 84.44 674 LYS A N 1
ATOM 5462 C CA . LYS A 1 674 ? -4.863 -6.664 2.163 1.00 84.44 674 LYS A CA 1
ATOM 5463 C C . LYS A 1 674 ? -4.872 -7.937 1.317 1.00 84.44 674 LYS A C 1
ATOM 5465 O O . LYS A 1 674 ? -4.439 -7.915 0.165 1.00 84.44 674 LYS A O 1
ATOM 5470 N N . TYR A 1 675 ? -5.343 -9.036 1.900 1.00 80.31 675 TYR A N 1
ATOM 5471 C CA . TYR A 1 675 ? -5.386 -10.367 1.308 1.00 80.31 675 TYR A CA 1
ATOM 5472 C C . TYR A 1 675 ? -6.829 -10.822 1.000 1.00 80.31 675 TYR A C 1
ATOM 5474 O O . TYR A 1 675 ? -7.045 -12.002 0.717 1.00 80.31 675 TYR A O 1
ATOM 5482 N N . THR A 1 676 ? -7.816 -9.912 1.032 1.00 81.25 676 THR A N 1
ATOM 5483 C CA . THR A 1 676 ? -9.225 -10.205 0.717 1.00 81.25 676 THR A CA 1
ATOM 5484 C C . THR A 1 676 ? -9.776 -9.348 -0.436 1.00 81.25 676 THR A C 1
ATOM 5486 O O . THR A 1 676 ? -9.357 -8.214 -0.665 1.00 81.25 676 THR A O 1
ATOM 5489 N N . LYS A 1 677 ? -10.744 -9.899 -1.183 1.00 81.00 677 LYS A N 1
ATOM 5490 C CA . LYS A 1 677 ? -11.585 -9.197 -2.173 1.00 81.00 677 LYS A CA 1
ATOM 5491 C C . LYS A 1 677 ? -12.998 -8.917 -1.653 1.00 81.00 677 LYS A C 1
ATOM 5493 O O . LYS A 1 677 ? -13.669 -8.015 -2.168 1.00 81.00 677 LYS A O 1
ATOM 5498 N N . SER A 1 678 ? -13.438 -9.621 -0.608 1.00 84.44 678 SER A N 1
ATOM 5499 C CA . SER A 1 678 ? -14.619 -9.271 0.192 1.00 84.44 678 SER A CA 1
ATOM 5500 C C . SER A 1 678 ? -14.236 -8.969 1.644 1.00 84.44 678 SER A C 1
ATOM 5502 O O . SER A 1 678 ? -13.186 -9.394 2.122 1.00 84.44 678 SER A O 1
ATOM 5504 N N . ILE A 1 679 ? -15.077 -8.212 2.348 1.00 83.69 679 ILE A N 1
ATOM 5505 C CA . ILE A 1 679 ? -14.841 -7.853 3.756 1.00 83.69 679 ILE A CA 1
ATOM 5506 C C . ILE A 1 679 ? -15.033 -9.086 4.646 1.00 83.69 679 ILE A C 1
ATOM 5508 O O . ILE A 1 679 ? -14.276 -9.283 5.591 1.00 83.69 679 ILE A O 1
ATOM 5512 N N . GLY A 1 680 ? -16.003 -9.940 4.307 1.00 85.44 680 GLY A N 1
ATOM 5513 C CA . GLY A 1 680 ? -16.396 -11.082 5.126 1.00 85.44 680 GLY A CA 1
ATOM 5514 C C . GLY A 1 680 ? -16.957 -10.661 6.483 1.00 85.44 680 GLY A C 1
ATOM 5515 O O . GLY A 1 680 ? -17.352 -9.513 6.687 1.00 85.44 680 GLY A O 1
ATOM 5516 N N . ASN A 1 681 ? -16.996 -11.603 7.421 1.00 84.50 681 ASN A N 1
ATOM 5517 C CA . ASN A 1 681 ? -17.576 -11.367 8.740 1.00 84.50 681 ASN A CA 1
ATOM 5518 C C . ASN A 1 681 ? -16.470 -11.140 9.784 1.00 84.50 681 ASN A C 1
ATOM 5520 O O . ASN A 1 681 ? -15.654 -12.037 10.028 1.00 84.50 681 ASN A O 1
ATOM 5524 N N . ILE A 1 682 ? -16.457 -9.947 10.394 1.00 91.19 682 ILE A N 1
ATOM 5525 C CA . ILE A 1 682 ? -15.581 -9.600 11.518 1.00 91.19 682 ILE A CA 1
ATOM 5526 C C . ILE A 1 682 ? -16.333 -8.884 12.650 1.00 91.19 682 ILE A C 1
ATOM 5528 O O . ILE A 1 682 ? -16.918 -7.823 12.448 1.00 91.19 682 ILE A O 1
ATOM 5532 N N . GLY A 1 683 ? -16.288 -9.457 13.855 1.00 92.00 683 GLY A N 1
ATOM 5533 C CA . GLY A 1 683 ? -16.867 -8.884 15.078 1.00 92.00 683 GLY A CA 1
ATOM 5534 C C . GLY A 1 683 ? -15.816 -8.497 16.125 1.00 92.00 683 GLY A C 1
ATOM 5535 O O . GLY A 1 683 ? -14.693 -9.007 16.106 1.00 92.00 683 GLY A O 1
ATOM 5536 N N . VAL A 1 684 ? -16.188 -7.624 17.066 1.00 93.75 684 VAL A N 1
ATOM 5537 C CA . VAL A 1 684 ? -15.410 -7.292 18.272 1.00 93.75 684 VAL A CA 1
ATOM 5538 C C . VAL A 1 684 ? -16.262 -7.509 19.524 1.00 93.75 684 VAL A C 1
ATOM 5540 O O . VAL A 1 684 ? -17.365 -6.980 19.613 1.00 93.75 684 VAL A O 1
ATOM 5543 N N . VAL A 1 685 ? -15.727 -8.246 20.501 1.00 92.75 685 VAL A N 1
ATOM 5544 C CA . VAL A 1 685 ? -16.383 -8.597 21.776 1.00 92.75 685 VAL A CA 1
ATOM 5545 C C . VAL A 1 685 ? -15.502 -8.210 22.971 1.00 92.75 685 VAL A C 1
ATOM 5547 O O . VAL A 1 685 ? -14.271 -8.221 22.877 1.00 92.75 685 VAL A O 1
ATOM 5550 N N . LEU A 1 686 ? -16.114 -7.875 24.108 1.00 91.44 686 LEU A N 1
ATOM 5551 C CA . LEU A 1 686 ? -15.450 -7.383 25.315 1.00 91.44 686 LEU A CA 1
ATOM 5552 C C . LEU A 1 686 ? -15.509 -8.382 26.496 1.00 91.44 686 LEU A C 1
ATOM 5554 O O . LEU A 1 686 ? -16.566 -8.776 26.981 1.00 91.44 686 LEU A O 1
ATOM 5558 N N . GLY A 1 687 ? -14.343 -8.726 27.048 1.00 88.12 687 GLY A N 1
ATOM 5559 C CA . GLY A 1 687 ? -14.155 -9.267 28.405 1.00 88.12 687 GLY A CA 1
ATOM 5560 C C . GLY A 1 687 ? -14.116 -10.793 28.588 1.00 88.12 687 GLY A C 1
ATOM 5561 O O . GLY A 1 687 ? -13.418 -11.271 29.489 1.00 88.12 687 GLY A O 1
ATOM 5562 N N . SER A 1 688 ? -14.832 -11.575 27.778 1.00 84.56 688 SER A N 1
ATOM 5563 C CA . SER A 1 688 ? -14.857 -13.052 27.870 1.00 84.56 688 SER A CA 1
ATOM 5564 C C . SER A 1 688 ? -15.230 -13.689 26.532 1.00 84.56 688 SER A C 1
ATOM 5566 O O . SER A 1 688 ? -15.788 -12.996 25.687 1.00 84.56 688 SER A O 1
ATOM 5568 N N . ILE A 1 689 ? -14.931 -14.979 26.320 1.00 82.44 689 ILE A N 1
ATOM 5569 C CA . ILE A 1 689 ? -15.279 -15.662 25.064 1.00 82.44 689 ILE A CA 1
ATOM 5570 C C . ILE A 1 689 ? -16.733 -16.164 25.135 1.00 82.44 689 ILE A C 1
ATOM 5572 O O . ILE A 1 689 ? -17.008 -17.094 25.900 1.00 82.44 689 ILE A O 1
ATOM 5576 N N . PRO A 1 690 ? -17.679 -15.630 24.336 1.00 80.69 690 PRO A N 1
ATOM 5577 C CA . PRO A 1 690 ? -19.049 -16.125 24.329 1.00 80.69 690 PRO A CA 1
ATOM 5578 C C . PRO A 1 690 ? -19.118 -17.556 23.791 1.00 80.69 690 PRO A C 1
ATOM 5580 O O . PRO A 1 690 ? -18.463 -17.906 22.807 1.00 80.69 690 PRO A O 1
ATOM 5583 N N . SER A 1 691 ? -19.989 -18.378 24.377 1.00 76.75 691 SER A N 1
ATOM 5584 C CA . SER A 1 691 ? -20.272 -19.733 23.882 1.00 76.75 691 SER A CA 1
ATOM 5585 C C . SER A 1 691 ? -20.831 -19.747 22.453 1.00 76.75 691 SER A C 1
ATOM 5587 O O . SER A 1 691 ? -20.646 -20.733 21.741 1.00 76.75 691 SER A O 1
ATOM 5589 N N . THR A 1 692 ? -21.453 -18.649 22.016 1.00 73.81 692 THR A N 1
ATOM 5590 C CA . THR A 1 692 ? -21.969 -18.436 20.655 1.00 73.81 692 THR A CA 1
ATOM 5591 C C . THR A 1 692 ? -20.880 -18.311 19.587 1.00 73.81 692 THR A C 1
ATOM 5593 O O . THR A 1 692 ? -21.179 -18.536 18.421 1.00 73.81 692 THR A O 1
ATOM 5596 N N . LEU A 1 693 ? -19.618 -18.033 19.949 1.00 72.31 693 LEU A N 1
ATOM 5597 C CA . LEU A 1 693 ? -18.490 -17.998 19.000 1.00 72.31 693 LEU A CA 1
ATOM 5598 C C . LEU A 1 693 ? -17.859 -19.386 18.754 1.00 72.31 693 LEU A C 1
ATOM 5600 O O . LEU A 1 693 ? -16.777 -19.496 18.178 1.00 72.31 693 LEU A O 1
ATOM 5604 N N . SER A 1 694 ? -18.503 -20.467 19.206 1.00 64.38 694 SER A N 1
ATOM 5605 C CA . SER A 1 694 ? -18.027 -21.845 19.034 1.00 64.38 694 SER A CA 1
ATOM 5606 C C . SER A 1 694 ? -18.175 -22.324 17.582 1.00 64.38 694 SER A C 1
ATOM 5608 O O . SER A 1 694 ? -19.137 -23.010 17.245 1.00 64.38 694 SER A O 1
ATOM 5610 N N . GLY A 1 695 ? -17.199 -21.980 16.744 1.00 66.62 695 GLY A N 1
ATOM 5611 C CA . GLY A 1 695 ? -17.221 -22.176 15.286 1.00 66.62 695 GLY A CA 1
ATOM 5612 C C . GLY A 1 695 ? -16.540 -21.035 14.515 1.00 66.62 695 GLY A C 1
ATOM 5613 O O . GLY A 1 695 ? -16.297 -21.162 13.321 1.00 66.62 695 GLY A O 1
ATOM 5614 N N . ASN A 1 696 ? -16.182 -19.954 15.212 1.00 75.56 696 ASN A N 1
ATOM 5615 C CA . ASN A 1 696 ? -15.561 -18.759 14.652 1.00 75.56 696 ASN A CA 1
ATOM 5616 C C . ASN A 1 696 ? -14.038 -18.776 14.863 1.00 75.56 696 ASN A C 1
ATOM 5618 O O . ASN A 1 696 ? -13.551 -19.324 15.854 1.00 75.56 696 ASN A O 1
ATOM 5622 N N . ASN A 1 697 ? -13.286 -18.129 13.969 1.00 77.25 697 ASN A N 1
ATOM 5623 C CA . ASN A 1 697 ? -11.857 -17.879 14.181 1.00 77.25 697 ASN A CA 1
ATOM 5624 C C . ASN A 1 697 ? -11.689 -16.706 15.159 1.00 77.25 697 ASN A C 1
ATOM 5626 O O . ASN A 1 697 ? -12.421 -15.720 15.073 1.00 77.25 697 ASN A O 1
ATOM 5630 N N . ILE A 1 698 ? -10.746 -16.795 16.100 1.00 80.69 698 ILE A N 1
ATOM 5631 C CA . ILE A 1 698 ? -10.651 -15.855 17.228 1.00 80.69 698 ILE A CA 1
ATOM 5632 C C . ILE A 1 698 ? -9.266 -15.202 17.296 1.00 80.69 698 ILE A C 1
ATOM 5634 O O . ILE A 1 698 ? -8.245 -15.887 17.263 1.00 80.69 698 ILE A O 1
ATOM 5638 N N . VAL A 1 699 ? -9.230 -13.881 17.481 1.00 80.31 699 VAL A N 1
ATOM 5639 C CA . VAL A 1 699 ? -8.031 -13.135 17.895 1.00 80.31 699 VAL A CA 1
ATOM 5640 C C . VAL A 1 699 ? -8.264 -12.590 19.303 1.00 80.31 699 VAL A C 1
ATOM 5642 O O . VAL A 1 699 ? -9.180 -11.800 19.506 1.00 80.31 699 VAL A O 1
ATOM 5645 N N . ILE A 1 700 ? -7.457 -12.988 20.287 1.00 77.81 700 ILE A N 1
ATOM 5646 C CA . ILE A 1 700 ? -7.576 -12.487 21.671 1.00 77.81 700 ILE A CA 1
ATOM 5647 C C . ILE A 1 700 ? -6.429 -11.530 21.966 1.00 77.81 700 ILE A C 1
ATOM 5649 O O . ILE A 1 700 ? -5.273 -11.906 21.782 1.00 77.81 700 ILE A O 1
ATOM 5653 N N . TYR A 1 701 ? -6.746 -10.349 22.500 1.00 79.62 701 TYR A N 1
ATOM 5654 C CA . TYR A 1 701 ? -5.770 -9.408 23.049 1.00 79.62 701 TYR A CA 1
ATOM 5655 C C . TYR A 1 701 ? -5.848 -9.378 24.579 1.00 79.62 701 TYR A C 1
ATOM 5657 O O . TYR A 1 701 ? -6.892 -9.054 25.141 1.00 79.62 701 TYR A O 1
ATOM 5665 N N . ASN A 1 702 ? -4.736 -9.675 25.258 1.00 79.50 702 ASN A N 1
ATOM 5666 C CA . ASN A 1 702 ? -4.610 -9.530 26.712 1.00 79.50 702 ASN A CA 1
ATOM 5667 C C . ASN A 1 702 ? -3.474 -8.582 27.110 1.00 79.50 702 ASN A C 1
ATOM 5669 O O . ASN A 1 702 ? -2.354 -8.682 26.598 1.00 79.50 702 ASN A O 1
ATOM 5673 N N . ASN A 1 703 ? -3.738 -7.782 28.144 1.00 73.75 703 ASN A N 1
ATOM 5674 C CA . ASN A 1 703 ? -2.733 -7.145 28.994 1.00 73.75 703 ASN A CA 1
ATOM 5675 C C . ASN A 1 703 ? -2.823 -7.680 30.444 1.00 73.75 703 ASN A C 1
ATOM 5677 O O . ASN A 1 703 ? -3.715 -8.468 30.763 1.00 73.75 703 ASN A O 1
ATOM 5681 N N . GLU A 1 704 ? -1.934 -7.249 31.348 1.00 69.88 704 GLU A N 1
ATOM 5682 C CA . GLU A 1 704 ? -1.915 -7.708 32.754 1.00 69.88 704 GLU A CA 1
ATOM 5683 C C . GLU A 1 704 ? -3.186 -7.405 33.584 1.00 69.88 704 GLU A C 1
ATOM 5685 O O . GLU A 1 704 ? -3.350 -7.933 34.682 1.00 69.88 704 GLU A O 1
ATOM 5690 N N . ASN A 1 705 ? -4.091 -6.576 33.063 1.00 72.44 705 ASN A N 1
ATOM 5691 C CA . ASN A 1 705 ? -5.365 -6.168 33.659 1.00 72.44 705 ASN A CA 1
ATOM 5692 C C . ASN A 1 705 ? -6.584 -6.822 32.973 1.00 72.44 705 ASN A C 1
ATOM 5694 O O . ASN A 1 705 ? -7.719 -6.536 33.350 1.00 72.44 705 ASN A O 1
ATOM 5698 N N . ALA A 1 706 ? -6.386 -7.704 31.983 1.00 75.19 706 ALA A N 1
ATOM 5699 C CA . ALA A 1 706 ? -7.473 -8.325 31.211 1.00 75.19 706 ALA A CA 1
ATOM 5700 C C . ALA A 1 706 ? -8.278 -9.407 31.976 1.00 75.19 706 ALA A C 1
ATOM 5702 O O . ALA A 1 706 ? -9.280 -9.916 31.470 1.00 75.19 706 ALA A O 1
ATOM 5703 N N . GLY A 1 707 ? -7.883 -9.734 33.212 1.00 79.06 707 GLY A N 1
ATOM 5704 C CA . GLY A 1 707 ? -8.712 -10.452 34.187 1.00 79.06 707 GLY A CA 1
ATOM 5705 C C . GLY A 1 707 ? -9.216 -11.817 33.708 1.00 79.06 707 GLY A C 1
ATOM 5706 O O . GLY A 1 707 ? -8.436 -12.728 33.443 1.00 79.06 707 GLY A O 1
ATOM 5707 N N . SER A 1 708 ? -10.538 -11.982 33.608 1.00 80.50 708 SER A N 1
ATOM 5708 C CA . SER A 1 708 ? -11.181 -13.234 33.174 1.00 80.50 708 SER A CA 1
ATOM 5709 C C . SER A 1 708 ? -10.657 -13.767 31.837 1.00 80.50 708 SER A C 1
ATOM 5711 O O . SER A 1 708 ? -10.530 -14.983 31.681 1.00 80.50 708 SER A O 1
ATOM 5713 N N . LEU A 1 709 ? -10.300 -12.882 30.902 1.00 81.88 709 LEU A N 1
ATOM 5714 C CA . LEU A 1 709 ? -9.832 -13.250 29.564 1.00 81.88 709 LEU A CA 1
ATOM 5715 C C . LEU A 1 709 ? -8.448 -13.929 29.590 1.00 81.88 709 LEU A C 1
ATOM 5717 O O . LEU A 1 709 ? -8.189 -14.862 28.822 1.00 81.88 709 LEU A O 1
ATOM 5721 N N . VAL A 1 710 ? -7.597 -13.557 30.554 1.00 81.56 710 VAL A N 1
ATOM 5722 C CA . VAL A 1 710 ? -6.315 -14.225 30.842 1.00 81.56 710 VAL A CA 1
ATOM 5723 C C . VAL A 1 710 ? -6.563 -15.635 31.381 1.00 81.56 710 VAL A C 1
ATOM 5725 O O . VAL A 1 710 ? -5.999 -16.600 30.866 1.00 81.56 710 VAL A O 1
ATOM 5728 N N . LYS A 1 711 ? -7.463 -15.791 32.363 1.00 82.19 711 LYS A N 1
ATOM 5729 C CA . LYS A 1 711 ? -7.835 -17.105 32.938 1.00 82.19 711 LYS A CA 1
ATOM 5730 C C . LYS A 1 711 ? -8.442 -18.050 31.911 1.00 82.19 711 LYS A C 1
ATOM 5732 O O . LYS A 1 711 ? -8.248 -19.260 31.994 1.00 82.19 711 LYS A O 1
ATOM 5737 N N . GLU A 1 712 ? -9.190 -17.510 30.958 1.00 82.00 712 GLU A N 1
ATOM 5738 C CA . GLU A 1 712 ? -9.790 -18.273 29.873 1.00 82.00 712 GLU A CA 1
ATOM 5739 C C . GLU A 1 712 ? -8.757 -18.707 28.830 1.00 82.00 712 GLU A C 1
ATOM 5741 O O . GLU A 1 712 ? -8.647 -19.896 28.533 1.00 82.00 712 GLU A O 1
ATOM 5746 N N . SER A 1 713 ? -7.963 -17.775 28.309 1.00 83.69 713 SER A N 1
ATOM 5747 C CA . SER A 1 713 ? -6.962 -18.067 27.278 1.00 83.69 713 SER A CA 1
ATOM 5748 C C . SER A 1 713 ? -5.806 -18.954 27.777 1.00 83.69 713 SER A C 1
ATOM 5750 O O . SER A 1 713 ? -5.371 -19.856 27.057 1.00 83.69 713 SER A O 1
ATOM 5752 N N . ASN A 1 714 ? -5.381 -18.815 29.041 1.00 86.25 714 ASN A N 1
ATOM 5753 C CA . ASN A 1 714 ? -4.380 -19.684 29.689 1.00 86.25 714 ASN A CA 1
ATOM 5754 C C . ASN A 1 714 ? -4.780 -21.176 29.782 1.00 86.25 714 ASN A C 1
ATOM 5756 O O . ASN A 1 714 ? -3.923 -22.018 30.075 1.00 86.25 714 ASN A O 1
ATOM 5760 N N . LYS A 1 715 ? -6.052 -21.532 29.534 1.00 85.25 715 LYS A N 1
ATOM 5761 C CA . LYS A 1 715 ? -6.498 -22.933 29.382 1.00 85.25 715 LYS A CA 1
ATOM 5762 C C . LYS A 1 715 ? -5.887 -23.592 28.136 1.00 85.25 715 LYS A C 1
ATOM 5764 O O . LYS A 1 715 ? -5.647 -24.795 28.154 1.00 85.25 715 LYS A O 1
ATOM 5769 N N . TYR A 1 716 ? -5.623 -22.804 27.090 1.00 84.81 716 TYR A N 1
ATOM 5770 C CA . TYR A 1 716 ? -5.160 -23.265 25.775 1.00 84.81 716 TYR A CA 1
ATOM 5771 C C . TYR A 1 716 ? -3.698 -22.883 25.477 1.00 84.81 716 TYR A C 1
ATOM 5773 O O . TYR A 1 716 ? -3.043 -23.561 24.691 1.00 84.81 716 TYR A O 1
ATOM 5781 N N . ALA A 1 717 ? -3.182 -21.811 26.091 1.00 88.69 717 ALA A N 1
ATOM 5782 C CA . ALA A 1 717 ? -1.851 -21.266 25.809 1.00 88.69 717 ALA A CA 1
ATOM 5783 C C . ALA A 1 717 ? -0.693 -22.245 26.097 1.00 88.69 717 ALA A C 1
ATOM 5785 O O . ALA A 1 717 ? -0.634 -22.867 27.163 1.00 88.69 717 ALA A O 1
ATOM 5786 N N . PHE A 1 718 ? 0.275 -22.309 25.174 1.00 89.81 718 PHE A N 1
ATOM 5787 C CA . PHE A 1 718 ? 1.518 -23.075 25.326 1.00 89.81 718 PHE A CA 1
ATOM 5788 C C . PHE A 1 718 ? 2.527 -22.362 26.238 1.00 89.81 718 PHE A C 1
ATOM 5790 O O . PHE A 1 718 ? 3.187 -23.007 27.051 1.00 89.81 718 PHE A O 1
ATOM 5797 N N . VAL A 1 719 ? 2.633 -21.034 26.120 1.00 89.06 719 VAL A N 1
ATOM 5798 C CA . VAL A 1 719 ? 3.372 -20.162 27.047 1.00 89.06 719 VAL A CA 1
ATOM 5799 C C . VAL A 1 719 ? 2.347 -19.347 27.829 1.00 89.06 719 VAL A C 1
ATOM 5801 O O . VAL A 1 719 ? 1.654 -18.500 27.265 1.00 89.06 719 VAL A O 1
ATOM 5804 N N . LYS A 1 720 ? 2.220 -19.627 29.125 1.00 87.12 720 LYS A N 1
ATOM 5805 C CA . LYS A 1 720 ? 1.184 -19.034 29.979 1.00 87.12 720 LYS A CA 1
ATOM 5806 C C . LYS A 1 720 ? 1.632 -17.707 30.577 1.00 87.12 720 LYS A C 1
ATOM 5808 O O . LYS A 1 720 ? 2.821 -17.484 30.812 1.00 87.12 720 LYS A O 1
ATOM 5813 N N . TYR A 1 721 ? 0.661 -16.836 30.838 1.00 81.81 721 TYR A N 1
ATOM 5814 C CA . TYR A 1 721 ? 0.865 -15.617 31.614 1.00 81.81 721 TYR A CA 1
ATOM 5815 C C . TYR A 1 721 ? 0.428 -15.852 33.064 1.00 81.81 721 TYR A C 1
ATOM 5817 O O . TYR A 1 721 ? -0.745 -16.115 33.332 1.00 81.81 721 TYR A O 1
ATOM 5825 N N . SER A 1 722 ? 1.367 -15.754 33.999 1.00 77.56 722 SER A N 1
ATOM 5826 C CA . SER A 1 722 ? 1.142 -15.998 35.421 1.00 77.56 722 SER A CA 1
ATOM 5827 C C . SER A 1 722 ? 0.600 -14.730 36.088 1.00 77.56 722 SER A C 1
ATOM 5829 O O . SER A 1 722 ? 1.367 -13.801 36.339 1.00 77.56 722 SER A O 1
ATOM 5831 N N . GLU A 1 723 ? -0.702 -14.669 36.393 1.00 72.12 723 GLU A N 1
ATOM 5832 C CA . GLU A 1 723 ? -1.314 -13.501 37.062 1.00 72.12 723 GLU A CA 1
ATOM 5833 C C . GLU A 1 723 ? -0.630 -13.162 38.391 1.00 72.12 723 GLU A C 1
ATOM 5835 O O . GLU A 1 723 ? -0.305 -12.005 38.640 1.00 72.12 723 GLU A O 1
ATOM 5840 N N . ALA A 1 724 ? -0.371 -14.179 39.221 1.00 72.00 724 ALA A N 1
ATOM 5841 C CA . ALA A 1 724 ? 0.204 -14.007 40.554 1.00 72.00 724 ALA A CA 1
ATOM 5842 C C . ALA A 1 724 ? 1.614 -13.393 40.518 1.00 72.00 724 ALA A C 1
ATOM 5844 O O . ALA A 1 724 ? 1.953 -12.568 41.361 1.00 72.00 724 ALA A O 1
ATOM 5845 N N . ASN A 1 725 ? 2.420 -13.769 39.520 1.00 64.94 725 ASN A N 1
ATOM 5846 C CA . ASN A 1 725 ? 3.786 -13.270 39.353 1.00 64.94 725 ASN A CA 1
ATOM 5847 C C . ASN A 1 725 ? 3.874 -12.063 38.400 1.00 64.94 725 ASN A C 1
ATOM 5849 O O . ASN A 1 725 ? 4.927 -11.437 38.306 1.00 64.94 725 ASN A O 1
ATOM 5853 N N . LYS A 1 726 ? 2.800 -11.756 37.658 1.00 72.19 726 LYS A N 1
ATOM 5854 C CA . LYS A 1 726 ? 2.756 -10.804 36.534 1.00 72.19 726 LYS A CA 1
ATOM 5855 C C . LYS A 1 726 ? 3.847 -11.042 35.475 1.00 72.19 726 LYS A C 1
ATOM 5857 O O . LYS A 1 726 ? 4.453 -10.091 34.977 1.00 72.19 726 LYS A O 1
ATOM 5862 N N . MET A 1 727 ? 4.153 -12.299 35.152 1.00 72.06 727 MET A N 1
ATOM 5863 C CA . MET A 1 727 ? 5.264 -12.691 34.263 1.00 72.06 727 MET A CA 1
ATOM 5864 C C . MET A 1 727 ? 4.870 -13.871 33.364 1.00 72.06 727 MET A C 1
ATOM 5866 O O . MET A 1 727 ? 3.952 -14.623 33.691 1.00 72.06 727 MET A O 1
ATOM 5870 N N . TYR A 1 728 ? 5.577 -14.057 32.247 1.00 81.62 728 TYR A N 1
ATOM 5871 C CA . TYR A 1 728 ? 5.425 -15.257 31.417 1.00 81.62 728 TYR A CA 1
ATOM 5872 C C . TYR A 1 728 ? 6.181 -16.442 32.011 1.00 81.62 728 TYR A C 1
ATOM 5874 O O . TYR A 1 728 ? 7.313 -16.304 32.479 1.00 81.62 728 TYR A O 1
ATOM 5882 N N . GLU A 1 729 ? 5.568 -17.618 31.949 1.00 85.00 729 GLU A N 1
ATOM 5883 C CA . GLU A 1 729 ? 6.146 -18.848 32.483 1.00 85.00 729 GLU A CA 1
ATOM 5884 C C . GLU A 1 729 ? 7.140 -19.454 31.480 1.00 85.00 729 GLU A C 1
ATOM 5886 O O . GLU A 1 729 ? 6.851 -19.593 30.289 1.00 85.00 729 GLU A O 1
ATOM 5891 N N . SER A 1 730 ? 8.341 -19.806 31.955 1.00 85.19 730 SER A N 1
ATOM 5892 C CA . SER A 1 730 ? 9.331 -20.511 31.131 1.00 85.19 730 SER A CA 1
ATOM 5893 C C . SER A 1 730 ? 8.852 -21.921 30.785 1.00 85.19 730 SER A C 1
ATOM 5895 O O . SER A 1 730 ? 8.162 -22.579 31.559 1.00 85.19 730 SER A O 1
ATOM 5897 N N . THR A 1 731 ? 9.270 -22.408 29.622 1.00 87.38 731 THR A N 1
ATOM 5898 C CA . THR A 1 731 ? 8.841 -23.691 29.051 1.00 87.38 731 THR A CA 1
ATOM 5899 C C . THR A 1 731 ? 10.041 -24.512 28.587 1.00 87.38 731 THR A C 1
ATOM 5901 O O . THR A 1 731 ? 11.111 -23.969 28.316 1.00 87.38 731 THR A O 1
ATOM 5904 N N . ALA A 1 732 ? 9.854 -25.823 28.403 1.00 84.44 732 ALA A N 1
ATOM 5905 C CA . ALA A 1 732 ? 10.914 -26.733 27.952 1.00 84.44 732 ALA A CA 1
ATOM 5906 C C . ALA A 1 732 ? 11.530 -26.377 26.577 1.00 84.44 732 ALA A C 1
ATOM 5908 O O . ALA A 1 732 ? 12.632 -26.826 26.275 1.00 84.44 732 ALA A O 1
ATOM 5909 N N . LYS A 1 733 ? 10.842 -25.578 25.744 1.00 87.19 733 LYS A N 1
ATOM 5910 C CA . LYS A 1 733 ? 11.369 -25.061 24.463 1.00 87.19 733 LYS A CA 1
ATOM 5911 C C . LYS A 1 733 ? 11.778 -23.585 24.533 1.00 87.19 733 LYS A C 1
ATOM 5913 O O . LYS A 1 733 ? 12.621 -23.147 23.755 1.00 87.19 733 LYS A O 1
ATOM 5918 N N . ILE A 1 734 ? 11.203 -22.807 25.453 1.00 85.12 734 ILE A N 1
ATOM 5919 C CA . ILE A 1 734 ? 11.479 -21.377 25.612 1.00 85.12 734 ILE A CA 1
ATOM 5920 C C . ILE A 1 734 ? 11.734 -21.065 27.094 1.00 85.12 734 ILE A C 1
ATOM 5922 O O . ILE A 1 734 ? 10.823 -20.715 27.843 1.00 85.12 734 ILE A O 1
ATOM 5926 N N . ALA A 1 735 ? 13.006 -21.128 27.495 1.00 84.62 735 ALA A N 1
ATOM 5927 C CA . ALA A 1 735 ? 13.490 -20.427 28.683 1.00 84.62 735 ALA A CA 1
ATOM 5928 C C . ALA A 1 735 ? 13.410 -18.903 28.470 1.00 84.62 735 ALA A C 1
ATOM 5930 O O . ALA A 1 735 ? 13.740 -18.417 27.376 1.00 84.62 735 ALA A O 1
ATOM 5931 N N . LEU A 1 736 ? 12.982 -18.178 29.506 1.00 82.56 736 LEU A N 1
ATOM 5932 C CA . LEU A 1 736 ? 12.763 -16.731 29.528 1.00 82.56 736 LEU A CA 1
ATOM 5933 C C . LEU A 1 736 ? 13.459 -16.085 30.735 1.00 82.56 736 LEU A C 1
ATOM 5935 O O . LEU A 1 736 ? 13.396 -16.599 31.849 1.00 82.56 736 LEU A O 1
ATOM 5939 N N . HIS A 1 737 ? 14.051 -14.912 30.513 1.00 76.75 737 HIS A N 1
ATOM 5940 C CA . HIS A 1 737 ? 14.614 -14.036 31.543 1.00 76.75 737 HIS A CA 1
ATOM 5941 C C . HIS A 1 737 ? 14.136 -12.599 31.275 1.00 76.75 737 HIS A C 1
ATOM 5943 O O . HIS A 1 737 ? 13.945 -12.240 30.116 1.00 76.75 737 HIS A O 1
ATOM 5949 N N . ASP A 1 738 ? 13.907 -11.818 32.336 1.00 74.31 738 ASP A N 1
ATOM 5950 C CA . ASP A 1 738 ? 13.260 -10.490 32.313 1.00 74.31 738 ASP A CA 1
ATOM 5951 C C . ASP A 1 738 ? 12.049 -10.373 31.362 1.00 74.31 738 ASP A C 1
ATOM 5953 O O . ASP A 1 738 ? 12.088 -9.735 30.308 1.00 74.31 738 ASP A O 1
ATOM 5957 N N . THR A 1 739 ? 10.913 -10.956 31.755 1.00 76.19 739 THR A N 1
ATOM 5958 C CA . THR A 1 739 ? 9.670 -10.846 30.973 1.00 76.19 739 THR A CA 1
ATOM 5959 C C . THR A 1 739 ? 8.925 -9.515 31.179 1.00 76.19 739 THR A C 1
ATOM 5961 O O . THR A 1 739 ? 7.742 -9.422 30.846 1.00 76.19 739 THR A O 1
ATOM 5964 N N . SER A 1 740 ? 9.575 -8.476 31.723 1.00 72.38 740 SER A N 1
ATOM 5965 C CA . SER A 1 740 ? 8.930 -7.213 32.135 1.00 72.38 740 SER A CA 1
ATOM 5966 C C . SER A 1 740 ? 8.364 -6.378 30.980 1.00 72.38 740 SER A C 1
ATOM 5968 O O . SER A 1 740 ? 7.496 -5.535 31.198 1.00 72.38 740 SER A O 1
ATOM 5970 N N . TYR A 1 741 ? 8.826 -6.627 29.754 1.00 75.62 741 TYR A N 1
ATOM 5971 C CA . TYR A 1 741 ? 8.426 -5.907 28.537 1.00 75.62 741 TYR A CA 1
ATOM 5972 C C . TYR A 1 741 ? 8.104 -6.858 27.373 1.00 75.62 741 TYR A C 1
ATOM 5974 O O . TYR A 1 741 ? 8.147 -6.452 26.214 1.00 75.62 741 TYR A O 1
ATOM 5982 N N . MET A 1 742 ? 7.843 -8.136 27.668 1.00 84.94 742 MET A N 1
ATOM 5983 C CA . MET A 1 742 ? 7.600 -9.144 26.637 1.00 84.94 742 MET A CA 1
ATOM 5984 C C . MET A 1 742 ? 6.173 -9.090 26.088 1.00 84.94 742 MET A C 1
ATOM 5986 O O . MET A 1 742 ? 5.202 -8.843 26.815 1.00 84.94 742 MET A O 1
ATOM 5990 N N . GLY A 1 743 ? 6.064 -9.405 24.801 1.00 88.69 743 GLY A N 1
ATOM 5991 C CA . GLY A 1 743 ? 4.827 -9.831 24.159 1.00 88.69 743 GLY A CA 1
ATOM 5992 C C . GLY A 1 743 ? 4.943 -11.269 23.652 1.00 88.69 743 GLY A C 1
ATOM 5993 O O . GLY A 1 743 ? 6.047 -11.751 23.383 1.00 88.69 743 GLY A O 1
ATOM 5994 N N . SER A 1 744 ? 3.810 -11.958 23.534 1.00 89.50 744 SER A N 1
ATOM 5995 C CA . SER A 1 744 ? 3.717 -13.304 22.966 1.00 89.50 744 SER A CA 1
ATOM 5996 C C . SER A 1 744 ? 2.613 -13.384 21.922 1.00 89.50 744 SER A C 1
ATOM 5998 O O . SER A 1 744 ? 1.524 -12.856 22.144 1.00 89.50 744 SER A O 1
ATOM 6000 N N . ILE A 1 745 ? 2.880 -14.117 20.848 1.00 93.12 745 ILE A N 1
ATOM 6001 C CA . ILE A 1 745 ? 1.929 -14.480 19.798 1.00 93.12 745 ILE A CA 1
ATOM 6002 C C . ILE A 1 745 ? 1.876 -16.006 19.766 1.00 93.12 745 ILE A C 1
ATOM 6004 O O . ILE A 1 745 ? 2.931 -16.645 19.753 1.00 93.12 745 ILE A O 1
ATOM 6008 N N . GLN A 1 746 ? 0.683 -16.596 19.792 1.00 92.56 746 GLN A N 1
ATOM 6009 C CA . GLN A 1 746 ? 0.515 -18.052 19.799 1.00 92.56 746 GLN A CA 1
ATOM 6010 C C . GLN A 1 746 ? -0.654 -18.462 18.896 1.00 92.56 746 GLN A C 1
ATOM 6012 O O . GLN A 1 746 ? -1.759 -17.955 19.072 1.00 92.56 746 GLN A O 1
ATOM 6017 N N . ILE A 1 747 ? -0.422 -19.389 17.964 1.00 90.25 747 ILE A N 1
ATOM 6018 C CA . ILE A 1 747 ? -1.478 -20.084 17.217 1.00 90.25 747 ILE A CA 1
ATOM 6019 C C . ILE A 1 747 ? -1.873 -21.314 18.029 1.00 90.25 747 ILE A C 1
ATOM 6021 O O . ILE A 1 747 ? -1.062 -22.214 18.260 1.00 90.25 747 ILE A O 1
ATOM 6025 N N . LEU A 1 748 ? -3.124 -21.346 18.471 1.00 84.94 748 LEU A N 1
ATOM 6026 C CA . LEU A 1 748 ? -3.671 -22.368 19.352 1.00 84.94 748 LEU A CA 1
ATOM 6027 C C . LEU A 1 748 ? -4.849 -23.077 18.662 1.00 84.94 748 LEU A C 1
ATOM 6029 O O . LEU A 1 748 ? -5.677 -22.409 18.037 1.00 84.94 748 LEU A O 1
ATOM 6033 N N . PRO A 1 749 ? -4.971 -24.412 18.784 1.00 72.31 749 PRO A N 1
ATOM 6034 C CA . PRO A 1 749 ? -6.157 -25.119 18.321 1.00 72.31 749 PRO A CA 1
ATOM 6035 C C . PRO A 1 749 ? -7.343 -24.785 19.235 1.00 72.31 749 PRO A C 1
ATOM 6037 O O . PRO A 1 749 ? -7.291 -25.045 20.441 1.00 72.31 749 PRO A O 1
ATOM 6040 N N . TYR A 1 750 ? -8.413 -24.230 18.667 1.00 69.94 750 TYR A N 1
ATOM 6041 C CA . TYR A 1 750 ? -9.679 -24.008 19.364 1.00 69.94 750 TYR A CA 1
ATOM 6042 C C . TYR A 1 750 ? -10.729 -25.046 18.912 1.00 69.94 750 TYR A C 1
ATOM 6044 O O . TYR A 1 750 ? -10.420 -26.012 18.207 1.00 69.94 750 TYR A O 1
ATOM 6052 N N . LYS A 1 751 ? -11.956 -24.956 19.436 1.00 65.94 751 LYS A N 1
ATOM 6053 C CA . LYS A 1 751 ? -12.981 -26.010 19.297 1.00 65.94 751 LYS A CA 1
ATOM 6054 C C . LYS A 1 751 ? -13.373 -26.226 17.830 1.00 65.94 751 LYS A C 1
ATOM 6056 O O . LYS A 1 751 ? -13.512 -25.260 17.091 1.00 65.94 751 LYS A O 1
ATOM 6061 N N . ASN A 1 752 ? -13.633 -27.472 17.433 1.00 60.91 752 ASN A N 1
ATOM 6062 C CA . ASN A 1 752 ? -14.138 -27.826 16.097 1.00 60.91 752 ASN A CA 1
ATOM 6063 C C . ASN A 1 752 ? -13.300 -27.233 14.941 1.00 60.91 752 ASN A C 1
ATOM 6065 O O . ASN A 1 752 ? -13.836 -26.600 14.041 1.00 60.91 752 ASN A O 1
ATOM 6069 N N . GLU A 1 753 ? -11.978 -27.424 15.003 1.00 61.97 753 GLU A N 1
ATOM 6070 C CA . GLU A 1 753 ? -10.991 -27.001 13.985 1.00 61.97 753 GLU A CA 1
ATOM 6071 C C . GLU A 1 753 ? -10.887 -25.481 13.730 1.00 61.97 753 GLU A C 1
ATOM 6073 O O . GLU A 1 753 ? -10.227 -25.055 12.786 1.00 61.97 753 GLU A O 1
ATOM 6078 N N . THR A 1 754 ? -11.444 -24.657 14.622 1.00 73.19 754 THR A N 1
ATOM 6079 C CA . THR A 1 754 ? -11.263 -23.197 14.606 1.00 73.19 754 THR A CA 1
ATOM 6080 C C . THR A 1 754 ? -9.873 -22.762 15.071 1.00 73.19 754 THR A C 1
ATOM 6082 O O . THR A 1 754 ? -9.240 -23.392 15.930 1.00 73.19 754 THR A O 1
ATOM 6085 N N . ASN A 1 755 ? -9.412 -21.632 14.535 1.00 77.44 755 ASN A N 1
ATOM 6086 C CA . ASN A 1 755 ? -8.104 -21.068 14.843 1.00 77.44 755 ASN A CA 1
ATOM 6087 C C . ASN A 1 755 ? -8.201 -19.985 15.924 1.00 77.44 755 ASN A C 1
ATOM 6089 O O . ASN A 1 755 ? -9.016 -19.067 15.823 1.00 77.44 755 ASN A O 1
ATOM 6093 N N . LEU A 1 756 ? -7.330 -20.059 16.934 1.00 85.75 756 LEU A N 1
ATOM 6094 C CA . LEU A 1 756 ? -7.153 -19.015 17.943 1.00 85.75 756 LEU A CA 1
ATOM 6095 C C . LEU A 1 756 ? -5.753 -18.400 17.820 1.00 85.75 756 LEU A C 1
ATOM 6097 O O . LEU A 1 756 ? -4.756 -19.062 18.104 1.00 85.75 756 LEU A O 1
ATOM 6101 N N . LEU A 1 757 ? -5.681 -17.118 17.457 1.00 90.38 757 LEU A N 1
ATOM 6102 C CA . LEU A 1 757 ? -4.475 -16.303 17.588 1.00 90.38 757 LEU A CA 1
ATOM 6103 C C . LEU A 1 757 ? -4.507 -15.575 18.937 1.00 90.38 757 LEU A C 1
ATOM 6105 O O . LEU A 1 757 ? -5.239 -14.604 19.129 1.00 90.38 757 LEU A O 1
ATOM 6109 N N . LEU A 1 758 ? -3.707 -16.052 19.885 1.00 90.19 758 LEU A N 1
ATOM 6110 C CA . LEU A 1 758 ? -3.569 -15.440 21.200 1.00 90.19 758 LEU A CA 1
ATOM 6111 C C . LEU A 1 758 ? -2.423 -14.424 21.194 1.00 90.19 758 LEU A C 1
ATOM 6113 O O . LEU A 1 758 ? -1.253 -14.794 21.067 1.00 90.19 758 LEU A O 1
ATOM 6117 N N . ILE A 1 759 ? -2.770 -13.150 21.367 1.00 89.62 759 ILE A N 1
ATOM 6118 C CA . ILE A 1 759 ? -1.848 -12.025 21.501 1.00 89.62 759 ILE A CA 1
ATOM 6119 C C . ILE A 1 759 ? -1.874 -11.555 22.955 1.00 89.62 759 ILE A C 1
ATOM 6121 O O . ILE A 1 759 ? -2.814 -10.912 23.416 1.00 89.62 759 ILE A O 1
ATOM 6125 N N . ASN A 1 760 ? -0.804 -11.854 23.683 1.00 85.69 760 ASN A N 1
ATOM 6126 C CA . ASN A 1 760 ? -0.623 -11.368 25.047 1.00 85.69 760 ASN A CA 1
ATOM 6127 C C . ASN A 1 760 ? 0.521 -10.352 25.084 1.00 85.69 760 ASN A C 1
ATOM 6129 O O . ASN A 1 760 ? 1.542 -10.510 24.409 1.00 85.69 760 ASN A O 1
ATOM 6133 N N . ALA A 1 761 ? 0.400 -9.356 25.950 1.00 83.94 761 ALA A N 1
ATOM 6134 C CA . ALA A 1 761 ? 1.487 -8.477 26.349 1.00 83.94 761 ALA A CA 1
ATOM 6135 C C . ALA A 1 761 ? 1.468 -8.282 27.865 1.00 83.94 761 ALA A C 1
ATOM 6137 O O . ALA A 1 761 ? 0.408 -8.310 28.483 1.00 83.94 761 ALA A O 1
ATOM 6138 N N . LYS A 1 762 ? 2.626 -8.038 28.491 1.00 78.69 762 LYS A N 1
ATOM 6139 C CA . LYS A 1 762 ? 2.612 -7.606 29.899 1.00 78.69 762 LYS A CA 1
ATOM 6140 C C . LYS A 1 762 ? 2.071 -6.177 30.039 1.00 78.69 762 LYS A C 1
ATOM 6142 O O . LYS A 1 762 ? 1.307 -5.896 30.951 1.00 78.69 762 LYS A O 1
ATOM 6147 N N . ASN A 1 763 ? 2.474 -5.290 29.133 1.00 78.75 763 ASN A N 1
ATOM 6148 C CA . ASN A 1 763 ? 2.161 -3.862 29.129 1.00 78.75 763 ASN A CA 1
ATOM 6149 C C . ASN A 1 763 ? 2.120 -3.322 27.689 1.00 78.75 763 ASN A C 1
ATOM 6151 O O . ASN A 1 763 ? 2.482 -4.027 26.744 1.00 78.75 763 ASN A O 1
ATOM 6155 N N . GLU A 1 764 ? 1.729 -2.056 27.521 1.00 79.44 764 GLU A N 1
ATOM 6156 C CA . GLU A 1 764 ? 1.602 -1.413 26.202 1.00 79.44 764 GLU A CA 1
ATOM 6157 C C . GLU A 1 764 ? 2.904 -1.433 25.382 1.00 79.44 764 GLU A C 1
ATOM 6159 O O . GLU A 1 764 ? 2.853 -1.482 24.157 1.00 79.44 764 GLU A O 1
ATOM 6164 N N . TYR A 1 765 ? 4.080 -1.483 26.023 1.00 82.75 765 TYR A N 1
ATOM 6165 C CA . TYR A 1 765 ? 5.351 -1.637 25.309 1.00 82.75 765 TYR A CA 1
ATOM 6166 C C . TYR A 1 765 ? 5.466 -3.015 24.636 1.00 82.75 765 TYR A C 1
ATOM 6168 O O . TYR A 1 765 ? 5.795 -3.101 23.453 1.00 82.75 765 TYR A O 1
ATOM 6176 N N . GLY A 1 766 ? 5.162 -4.095 25.367 1.00 84.44 766 GLY A N 1
ATOM 6177 C CA . GLY A 1 766 ? 5.125 -5.450 24.806 1.00 84.44 766 GLY A CA 1
ATOM 6178 C C . GLY A 1 766 ? 4.057 -5.606 23.717 1.00 84.44 766 GLY A C 1
ATOM 6179 O O . GLY A 1 766 ? 4.283 -6.297 22.723 1.00 84.44 766 GLY A O 1
ATOM 6180 N N . LEU A 1 767 ? 2.925 -4.905 23.859 1.00 84.12 767 LEU A N 1
ATOM 6181 C CA . LEU A 1 767 ? 1.858 -4.887 22.858 1.00 84.12 767 LEU A CA 1
ATOM 6182 C C . LEU A 1 767 ? 2.299 -4.148 21.592 1.00 84.12 767 LEU A C 1
ATOM 6184 O O . LEU A 1 767 ? 2.152 -4.685 20.498 1.00 84.12 767 LEU A O 1
ATOM 6188 N N . LYS A 1 768 ? 2.940 -2.981 21.731 1.00 84.31 768 LYS A N 1
ATOM 6189 C CA . LYS A 1 768 ? 3.526 -2.229 20.614 1.00 84.31 768 LYS A CA 1
ATOM 6190 C C . LYS A 1 768 ? 4.567 -3.049 19.849 1.00 84.31 768 LYS A C 1
ATOM 6192 O O . LYS A 1 768 ? 4.615 -2.964 18.620 1.00 84.31 768 LYS A O 1
ATOM 6197 N N . GLN A 1 769 ? 5.368 -3.863 20.542 1.00 85.75 769 GLN A N 1
ATOM 6198 C CA . GLN A 1 769 ? 6.288 -4.805 19.897 1.00 85.75 769 GLN A CA 1
ATOM 6199 C C . GLN A 1 769 ? 5.517 -5.853 19.078 1.00 85.75 769 GLN A C 1
ATOM 6201 O O . GLN A 1 769 ? 5.742 -5.957 17.874 1.00 85.75 769 GLN A O 1
ATOM 6206 N N . VAL A 1 770 ? 4.544 -6.560 19.665 1.00 87.81 770 VAL A N 1
ATOM 6207 C CA . VAL A 1 770 ? 3.720 -7.545 18.930 1.00 87.81 770 VAL A CA 1
ATOM 6208 C C . VAL A 1 770 ? 3.010 -6.918 17.727 1.00 87.81 770 VAL A C 1
ATOM 6210 O O . VAL A 1 770 ? 3.137 -7.427 16.616 1.00 87.81 770 VAL A O 1
ATOM 6213 N N . LYS A 1 771 ? 2.357 -5.769 17.921 1.00 86.75 771 LYS A N 1
ATOM 6214 C CA . LYS A 1 771 ? 1.708 -4.962 16.879 1.00 86.75 771 LYS A CA 1
ATOM 6215 C C . LYS A 1 771 ? 2.640 -4.681 15.702 1.00 86.75 771 LYS A C 1
ATOM 6217 O O . LYS A 1 771 ? 2.263 -4.914 14.562 1.00 86.75 771 LYS A O 1
ATOM 6222 N N . THR A 1 772 ? 3.858 -4.213 15.982 1.00 84.75 772 THR A N 1
ATOM 6223 C CA . THR A 1 772 ? 4.851 -3.855 14.953 1.00 84.75 772 THR A CA 1
ATOM 6224 C C . THR A 1 772 ? 5.296 -5.073 14.146 1.00 84.75 772 THR A C 1
ATOM 6226 O O . THR A 1 772 ? 5.429 -4.980 12.930 1.00 84.75 772 THR A O 1
ATOM 6229 N N . ASN A 1 773 ? 5.499 -6.218 14.800 1.00 87.50 773 ASN A N 1
ATOM 6230 C CA . ASN A 1 773 ? 6.040 -7.407 14.146 1.00 87.50 773 ASN A CA 1
ATOM 6231 C C . ASN A 1 773 ? 4.954 -8.255 13.438 1.00 87.50 773 ASN A C 1
ATOM 6233 O O . ASN A 1 773 ? 5.281 -8.982 12.506 1.00 87.50 773 ASN A O 1
ATOM 6237 N N . LEU A 1 774 ? 3.676 -8.147 13.833 1.00 86.69 774 LEU A N 1
ATOM 6238 C CA . LEU A 1 774 ? 2.543 -8.828 13.176 1.00 86.69 774 LEU A CA 1
ATOM 6239 C C . LEU A 1 774 ? 2.086 -8.188 11.859 1.00 86.69 774 LEU A C 1
ATOM 6241 O O . LEU A 1 774 ? 1.506 -8.879 11.028 1.00 86.69 774 LEU A O 1
ATOM 6245 N N . ILE A 1 775 ? 2.294 -6.880 11.679 1.00 83.94 775 ILE A N 1
ATOM 6246 C CA . ILE A 1 775 ? 1.819 -6.140 10.491 1.00 83.94 775 ILE A CA 1
ATOM 6247 C C . ILE A 1 775 ? 2.952 -5.745 9.533 1.00 83.94 775 ILE A C 1
ATOM 6249 O O . ILE A 1 775 ? 2.712 -5.055 8.546 1.00 83.94 775 ILE A O 1
ATOM 6253 N N . ASN A 1 776 ? 4.188 -6.153 9.836 1.00 84.38 776 ASN A N 1
ATOM 6254 C CA . ASN A 1 776 ? 5.372 -5.890 9.026 1.00 84.38 776 ASN A CA 1
ATOM 6255 C C . ASN A 1 776 ? 5.806 -7.170 8.304 1.00 84.38 776 ASN A C 1
ATOM 6257 O O . ASN A 1 776 ? 6.278 -8.126 8.921 1.00 84.38 776 ASN A O 1
ATOM 6261 N N . SER A 1 777 ? 5.712 -7.155 6.976 1.00 76.88 777 SER A N 1
ATOM 6262 C CA . SER A 1 777 ? 5.980 -8.291 6.090 1.00 76.88 777 SER A CA 1
ATOM 6263 C C . SER A 1 777 ? 7.435 -8.788 6.076 1.00 76.88 777 SER A C 1
ATOM 6265 O O . SER A 1 777 ? 7.716 -9.789 5.409 1.00 76.88 777 SER A O 1
ATOM 6267 N N . LYS A 1 778 ? 8.368 -8.121 6.776 1.00 80.81 778 LYS A N 1
ATOM 6268 C CA . LYS A 1 778 ? 9.757 -8.570 6.998 1.00 80.81 778 LYS A CA 1
ATOM 6269 C C . LYS A 1 778 ? 9.934 -9.230 8.362 1.00 80.81 778 LYS A C 1
ATOM 6271 O O . LYS A 1 778 ? 10.434 -10.350 8.414 1.00 80.81 778 LYS A O 1
ATOM 6276 N N . GLU A 1 779 ? 9.492 -8.576 9.436 1.00 85.69 779 GLU A N 1
ATOM 6277 C CA . GLU A 1 779 ? 9.609 -9.123 10.798 1.00 85.69 779 GLU A CA 1
ATOM 6278 C C . GLU A 1 779 ? 8.763 -10.390 10.969 1.00 85.69 779 GLU A C 1
ATOM 6280 O O . GLU A 1 779 ? 9.198 -11.371 11.575 1.00 85.69 779 GLU A O 1
ATOM 6285 N N . LEU A 1 780 ? 7.587 -10.422 10.333 1.00 85.94 780 LEU A N 1
ATOM 6286 C CA . LEU A 1 780 ? 6.701 -11.581 10.332 1.00 85.94 780 LEU A CA 1
ATOM 6287 C C . LEU A 1 780 ? 7.399 -12.846 9.795 1.00 85.94 780 LEU A C 1
ATOM 6289 O O . LEU A 1 780 ? 7.168 -13.939 10.309 1.00 85.94 780 LEU A O 1
ATOM 6293 N N . ARG A 1 781 ? 8.352 -12.710 8.854 1.00 81.12 781 ARG A N 1
ATOM 6294 C CA . ARG A 1 781 ? 9.133 -13.832 8.279 1.00 81.12 781 ARG A CA 1
ATOM 6295 C C . ARG A 1 781 ? 10.064 -14.520 9.272 1.00 81.12 781 ARG A C 1
ATOM 6297 O O . ARG A 1 781 ? 10.606 -15.577 8.957 1.00 81.12 781 ARG A O 1
ATOM 6304 N N . LEU A 1 782 ? 10.293 -13.923 10.438 1.00 87.25 782 LEU A N 1
ATOM 6305 C CA . LEU A 1 782 ? 11.130 -14.484 11.497 1.00 87.25 782 LEU A CA 1
ATOM 6306 C C . LEU A 1 782 ? 10.315 -15.388 12.444 1.00 87.25 782 LEU A C 1
ATOM 6308 O O . LEU A 1 782 ? 10.887 -16.170 13.204 1.00 87.25 782 LEU A O 1
ATOM 6312 N N . MET A 1 783 ? 8.980 -15.345 12.368 1.00 90.25 783 MET A N 1
ATOM 6313 C CA . MET A 1 783 ? 8.054 -16.075 13.244 1.00 90.25 783 MET A CA 1
ATOM 6314 C C . MET A 1 783 ? 7.710 -17.483 12.731 1.00 90.25 783 MET A C 1
ATOM 6316 O O . MET A 1 783 ? 6.544 -17.854 12.592 1.00 90.25 783 MET A O 1
ATOM 6320 N N . ASN A 1 784 ? 8.733 -18.285 12.437 1.00 87.25 784 ASN A N 1
ATOM 6321 C CA . ASN A 1 784 ? 8.594 -19.603 11.799 1.00 87.25 784 ASN A CA 1
ATOM 6322 C C . ASN A 1 784 ? 8.222 -20.734 12.780 1.00 87.25 784 ASN A C 1
ATOM 6324 O O . ASN A 1 784 ? 8.809 -21.816 12.766 1.00 87.25 784 ASN A O 1
ATOM 6328 N N . GLY A 1 785 ? 7.233 -20.472 13.632 1.00 90.12 785 GLY A N 1
ATOM 6329 C CA . GLY A 1 785 ? 6.676 -21.409 14.603 1.00 90.12 785 GLY A CA 1
ATOM 6330 C C . GLY A 1 785 ? 5.217 -21.093 14.928 1.00 90.12 785 GLY A C 1
ATOM 6331 O O . GLY A 1 785 ? 4.640 -20.172 14.356 1.00 90.12 785 GLY A O 1
ATOM 6332 N N . ASP A 1 786 ? 4.613 -21.855 15.839 1.00 91.25 786 ASP A N 1
ATOM 6333 C CA . ASP A 1 786 ? 3.260 -21.591 16.363 1.00 91.25 786 ASP A CA 1
ATOM 6334 C C . ASP A 1 786 ? 3.273 -20.786 17.671 1.00 91.25 786 ASP A C 1
ATOM 6336 O O . ASP A 1 786 ? 2.227 -20.331 18.125 1.00 91.25 786 ASP A O 1
ATOM 6340 N N . VAL A 1 787 ? 4.452 -20.559 18.254 1.00 93.38 787 VAL A N 1
ATOM 6341 C CA . VAL A 1 787 ? 4.675 -19.670 19.395 1.00 93.38 787 VAL A CA 1
ATOM 6342 C C . VAL A 1 787 ? 5.833 -18.741 19.078 1.00 93.38 787 VAL A C 1
ATOM 6344 O O . VAL A 1 787 ? 6.919 -19.197 18.725 1.00 93.38 787 VAL A O 1
ATOM 6347 N N . THR A 1 788 ? 5.637 -17.444 19.292 1.00 93.75 788 THR A N 1
ATOM 6348 C CA . THR A 1 788 ? 6.686 -16.425 19.229 1.00 93.75 788 THR A CA 1
ATOM 6349 C C . THR A 1 788 ? 6.649 -15.558 20.478 1.00 93.75 788 THR A C 1
ATOM 6351 O O . THR A 1 788 ? 5.598 -15.040 20.849 1.00 93.75 788 THR A O 1
ATOM 6354 N N . ILE A 1 789 ? 7.810 -15.365 21.105 1.00 91.69 789 ILE A N 1
ATOM 6355 C CA . ILE A 1 789 ? 8.037 -14.377 22.164 1.00 91.69 789 ILE A CA 1
ATOM 6356 C C . ILE A 1 789 ? 8.920 -13.259 21.606 1.00 91.69 789 ILE A C 1
ATOM 6358 O O . ILE A 1 789 ? 9.898 -13.532 20.909 1.00 91.69 789 ILE A O 1
ATOM 6362 N N . ILE A 1 790 ? 8.585 -12.012 21.935 1.00 90.44 790 ILE A N 1
ATOM 6363 C CA . ILE A 1 790 ? 9.324 -10.810 21.532 1.00 90.44 790 ILE A CA 1
ATOM 6364 C C . ILE A 1 790 ? 9.735 -10.061 22.800 1.00 90.44 790 ILE A C 1
ATOM 6366 O O . ILE A 1 790 ? 8.894 -9.805 23.666 1.00 90.44 790 ILE A O 1
ATOM 6370 N N . ASN A 1 791 ? 11.024 -9.737 22.940 1.00 85.81 791 ASN A N 1
ATOM 6371 C CA . ASN A 1 791 ? 11.549 -9.017 24.107 1.00 85.81 791 ASN A CA 1
ATOM 6372 C C . ASN A 1 791 ? 11.574 -7.485 23.915 1.00 85.81 791 ASN A C 1
ATOM 6374 O O . ASN A 1 791 ? 11.167 -6.960 22.878 1.00 85.81 791 ASN A O 1
ATOM 6378 N N . LYS A 1 792 ? 12.084 -6.754 24.919 1.00 82.12 792 LYS A N 1
ATOM 6379 C CA . LYS A 1 792 ? 12.160 -5.282 24.901 1.00 82.12 792 LYS A CA 1
ATOM 6380 C C . LYS A 1 792 ? 12.902 -4.732 23.675 1.00 82.12 792 LYS A C 1
ATOM 6382 O O . LYS A 1 792 ? 12.521 -3.698 23.144 1.00 82.12 792 LYS A O 1
ATOM 6387 N N . GLN A 1 793 ? 13.956 -5.415 23.241 1.00 83.50 793 GLN A N 1
ATOM 6388 C CA . GLN A 1 793 ? 14.820 -5.026 22.128 1.00 83.50 793 GLN A CA 1
ATOM 6389 C C . GLN A 1 793 ? 14.287 -5.491 20.759 1.00 83.50 793 GLN A C 1
ATOM 6391 O O . GLN A 1 793 ? 14.986 -5.336 19.763 1.00 83.50 793 GLN A O 1
ATOM 6396 N N . GLY A 1 794 ? 13.084 -6.077 20.693 1.00 82.12 794 GLY A N 1
ATOM 6397 C CA . GLY A 1 794 ? 12.535 -6.654 19.463 1.00 82.12 794 GLY A CA 1
ATOM 6398 C C . GLY A 1 794 ? 13.138 -8.012 19.086 1.00 82.12 794 GLY A C 1
ATOM 6399 O O . GLY A 1 794 ? 12.880 -8.507 17.996 1.00 82.12 794 GLY A O 1
ATOM 6400 N N . VAL A 1 795 ? 13.927 -8.650 19.962 1.00 86.75 795 VAL A N 1
ATOM 6401 C CA . VAL A 1 795 ? 14.505 -9.971 19.669 1.00 86.75 795 VAL A CA 1
ATOM 6402 C C . VAL A 1 795 ? 13.395 -11.019 19.681 1.00 86.75 795 VAL A C 1
ATOM 6404 O O . VAL A 1 795 ? 12.765 -11.267 20.714 1.00 86.75 795 VAL A O 1
ATOM 6407 N N . ILE A 1 796 ? 13.186 -11.634 18.518 1.00 89.62 796 ILE A N 1
ATOM 6408 C CA . ILE A 1 796 ? 12.211 -12.694 18.266 1.00 89.62 796 ILE A CA 1
ATOM 6409 C C . ILE A 1 796 ? 12.795 -14.048 18.683 1.00 89.62 796 ILE A C 1
ATOM 6411 O O . ILE A 1 796 ? 13.891 -14.426 18.269 1.00 89.62 796 ILE A O 1
ATOM 6415 N N . LYS A 1 797 ? 12.033 -14.816 19.468 1.00 90.81 797 LYS A N 1
ATOM 6416 C CA . LYS A 1 797 ? 12.316 -16.219 19.796 1.00 90.81 797 LYS A CA 1
ATOM 6417 C C . LYS A 1 797 ? 11.073 -17.058 19.515 1.00 90.81 797 LYS A C 1
ATOM 6419 O O . LYS A 1 797 ? 10.057 -16.899 20.189 1.00 90.81 797 LYS A O 1
ATOM 6424 N N . THR A 1 798 ? 11.161 -17.944 18.526 1.00 92.31 798 THR A N 1
ATOM 6425 C CA . THR A 1 798 ? 10.043 -18.788 18.077 1.00 92.31 798 THR A CA 1
ATOM 6426 C C . THR A 1 798 ? 10.237 -20.262 18.448 1.00 92.31 798 THR A C 1
ATOM 6428 O O . THR A 1 798 ? 11.363 -20.716 18.661 1.00 92.31 798 THR A O 1
ATOM 6431 N N . ALA A 1 799 ? 9.139 -21.008 18.555 1.00 92.69 799 ALA A N 1
ATOM 6432 C CA . ALA A 1 799 ? 9.114 -22.455 18.739 1.00 92.69 799 ALA A CA 1
ATOM 6433 C C . ALA A 1 799 ? 7.863 -23.064 18.085 1.00 92.69 799 ALA A C 1
ATOM 6435 O O . ALA A 1 799 ? 6.893 -22.366 17.800 1.00 92.69 799 ALA A O 1
ATOM 6436 N N . ILE A 1 800 ? 7.883 -24.385 17.881 1.00 91.38 800 ILE A N 1
ATOM 6437 C CA . ILE A 1 800 ? 6.740 -25.158 17.378 1.00 91.38 800 ILE A CA 1
ATOM 6438 C C . ILE A 1 800 ? 6.300 -26.147 18.462 1.00 91.38 800 ILE A C 1
ATOM 6440 O O . ILE A 1 800 ? 7.100 -26.985 18.890 1.00 91.38 800 ILE A O 1
ATOM 6444 N N . TYR A 1 801 ? 5.040 -26.113 18.882 1.00 89.94 801 TYR A N 1
ATOM 6445 C CA . TYR A 1 801 ? 4.429 -26.988 19.887 1.00 89.94 801 TYR A CA 1
ATOM 6446 C C . TYR A 1 801 ? 3.454 -28.005 19.288 1.00 89.94 801 TYR A C 1
ATOM 6448 O O . TYR A 1 801 ? 3.481 -29.173 19.685 1.00 89.94 801 TYR A O 1
ATOM 6456 N N . ASN A 1 802 ? 2.660 -27.590 18.305 1.00 86.62 802 ASN A N 1
ATOM 6457 C CA . ASN A 1 802 ? 1.653 -28.378 17.612 1.00 86.62 802 ASN A CA 1
ATOM 6458 C C . ASN A 1 802 ? 2.287 -29.560 16.856 1.00 86.62 802 ASN A C 1
ATOM 6460 O O . ASN A 1 802 ? 3.175 -29.400 16.014 1.00 86.62 802 ASN A O 1
ATOM 6464 N N . LYS A 1 803 ? 1.804 -30.773 17.150 1.00 85.44 803 LYS A N 1
ATOM 6465 C CA . LYS A 1 803 ? 2.295 -32.017 16.540 1.00 85.44 803 LYS A CA 1
ATOM 6466 C C . LYS A 1 803 ? 1.910 -32.147 15.059 1.00 85.44 803 LYS A C 1
ATOM 6468 O O . LYS A 1 803 ? 2.721 -32.670 14.300 1.00 85.44 803 LYS A O 1
ATOM 6473 N N . LYS A 1 804 ? 0.738 -31.638 14.633 1.00 82.50 804 LYS A N 1
ATOM 6474 C CA . LYS A 1 804 ? 0.340 -31.609 13.207 1.00 82.50 804 LYS A CA 1
ATOM 6475 C C . LYS A 1 804 ? 1.345 -30.763 12.406 1.00 82.50 804 LYS A C 1
ATOM 6477 O O . LYS A 1 804 ? 1.897 -31.244 11.422 1.00 82.50 804 LYS A O 1
ATOM 6482 N N . LEU A 1 805 ? 1.672 -29.562 12.897 1.00 82.75 805 LEU A N 1
ATOM 6483 C CA . LEU A 1 805 ? 2.633 -28.649 12.262 1.00 82.75 805 LEU A CA 1
ATOM 6484 C C . LEU A 1 805 ? 4.068 -29.214 12.243 1.00 82.75 805 LEU A C 1
ATOM 6486 O O . LEU A 1 805 ? 4.734 -29.156 11.212 1.00 82.75 805 LEU A O 1
ATOM 6490 N N . GLN A 1 806 ? 4.528 -29.838 13.337 1.00 84.69 806 GLN A N 1
ATOM 6491 C CA . GLN A 1 806 ? 5.818 -30.553 13.366 1.00 84.69 806 GLN A CA 1
ATOM 6492 C C . GLN A 1 806 ? 5.885 -31.662 12.304 1.00 84.69 806 GLN A C 1
ATOM 6494 O O . GLN A 1 806 ? 6.900 -31.799 11.624 1.00 84.69 806 GLN A O 1
ATOM 6499 N N . GLN A 1 807 ? 4.814 -32.446 12.147 1.00 83.81 807 GLN A N 1
ATOM 6500 C CA . GLN A 1 807 ? 4.744 -33.526 11.162 1.00 83.81 807 GLN A CA 1
ATOM 6501 C C . GLN A 1 807 ? 4.665 -32.999 9.721 1.00 83.81 807 GLN A C 1
ATOM 6503 O O . GLN A 1 807 ? 5.319 -33.566 8.847 1.00 83.81 807 GLN A O 1
ATOM 6508 N N . TYR A 1 808 ? 3.920 -31.913 9.482 1.00 79.62 808 TYR A N 1
ATOM 6509 C CA . TYR A 1 808 ? 3.841 -31.237 8.184 1.00 79.62 808 TYR A CA 1
ATOM 6510 C C . TYR A 1 808 ? 5.227 -30.750 7.725 1.00 79.62 808 TYR A C 1
ATOM 6512 O O . TYR A 1 808 ? 5.727 -31.205 6.697 1.00 79.62 808 TYR A O 1
ATOM 6520 N N . LEU A 1 809 ? 5.903 -29.927 8.537 1.00 79.88 809 LEU A N 1
ATOM 6521 C CA . LEU A 1 809 ? 7.225 -29.369 8.210 1.00 79.88 809 LEU A CA 1
ATOM 6522 C C . LEU A 1 809 ? 8.291 -30.470 8.046 1.00 79.88 809 LEU A C 1
ATOM 6524 O O . LEU A 1 809 ? 9.172 -30.389 7.188 1.00 79.88 809 LEU A O 1
ATOM 6528 N N . ALA A 1 810 ? 8.193 -31.548 8.834 1.00 81.69 810 ALA A N 1
ATOM 6529 C CA . ALA A 1 810 ? 9.067 -32.712 8.707 1.00 81.69 810 ALA A CA 1
ATOM 6530 C C . ALA A 1 810 ? 8.800 -33.562 7.450 1.00 81.69 810 ALA A C 1
ATOM 6532 O O . ALA A 1 810 ? 9.652 -34.378 7.099 1.00 81.69 810 ALA A O 1
ATOM 6533 N N . ASN A 1 811 ? 7.651 -33.413 6.785 1.00 77.81 811 ASN A N 1
ATOM 6534 C CA . ASN A 1 811 ? 7.366 -34.035 5.490 1.00 77.81 811 ASN A CA 1
ATOM 6535 C C . ASN A 1 811 ? 7.797 -33.124 4.335 1.00 77.81 811 ASN A C 1
ATOM 6537 O O . ASN A 1 811 ? 8.565 -33.571 3.491 1.00 77.81 811 ASN A O 1
ATOM 6541 N N . GLU A 1 812 ? 7.452 -31.836 4.379 1.00 72.12 812 GLU A N 1
ATOM 6542 C CA . GLU A 1 812 ? 7.887 -30.825 3.401 1.00 72.12 812 GLU A CA 1
ATOM 6543 C C . GLU A 1 812 ? 9.421 -30.828 3.209 1.00 72.12 812 GLU A C 1
ATOM 6545 O O . GLU A 1 812 ? 9.924 -30.849 2.083 1.00 72.12 812 GLU A O 1
ATOM 6550 N N . TYR A 1 813 ? 10.186 -30.956 4.302 1.00 74.75 813 TYR A N 1
ATOM 6551 C CA . TYR A 1 813 ? 11.645 -31.115 4.246 1.00 74.75 813 TYR A CA 1
ATOM 6552 C C . TYR A 1 813 ? 12.121 -32.441 3.607 1.00 74.75 813 TYR A C 1
ATOM 6554 O O . TYR A 1 813 ? 13.184 -32.476 2.979 1.00 74.75 813 TYR A O 1
ATOM 6562 N N . LYS A 1 814 ? 11.373 -33.549 3.745 1.00 74.88 814 LYS A N 1
ATOM 6563 C CA . LYS A 1 814 ? 11.692 -34.821 3.060 1.00 74.88 814 LYS A CA 1
ATOM 6564 C C . LYS A 1 814 ? 11.437 -34.703 1.565 1.00 74.88 814 LYS A C 1
ATOM 6566 O O . LYS A 1 814 ? 12.276 -35.160 0.791 1.00 74.88 814 LYS A O 1
ATOM 6571 N N . ASP A 1 815 ? 10.330 -34.079 1.181 1.00 68.38 815 ASP A N 1
ATOM 6572 C CA . ASP A 1 815 ? 9.893 -33.976 -0.209 1.00 68.38 815 ASP A CA 1
ATOM 6573 C C . ASP A 1 815 ? 10.824 -33.046 -0.996 1.00 68.38 815 ASP A C 1
ATOM 6575 O O . ASP A 1 815 ? 11.378 -33.460 -2.015 1.00 68.38 815 ASP A O 1
ATOM 6579 N N . TYR A 1 816 ? 11.179 -31.883 -0.435 1.00 67.56 816 TYR A N 1
ATOM 6580 C CA . TYR A 1 816 ? 12.250 -31.020 -0.956 1.00 67.56 816 TYR A CA 1
ATOM 6581 C C . TYR A 1 816 ? 13.578 -31.780 -1.154 1.00 67.56 816 TYR A C 1
ATOM 6583 O O . TYR A 1 816 ? 14.282 -31.610 -2.155 1.00 67.56 816 TYR A O 1
ATOM 6591 N N . LYS A 1 817 ? 13.925 -32.675 -0.219 1.00 69.25 817 LYS A N 1
ATOM 6592 C CA . LYS A 1 817 ? 15.132 -33.519 -0.278 1.00 69.25 817 LYS A CA 1
ATOM 6593 C C . LYS A 1 817 ? 15.003 -34.706 -1.246 1.00 69.25 817 LYS A C 1
ATOM 6595 O O . LYS A 1 817 ? 16.026 -35.280 -1.629 1.00 69.25 817 LYS A O 1
ATOM 6600 N N . ALA A 1 818 ? 13.790 -35.078 -1.652 1.00 63.34 818 ALA A N 1
ATOM 6601 C CA . ALA A 1 818 ? 13.511 -36.106 -2.652 1.00 63.34 818 ALA A CA 1
ATOM 6602 C C . ALA A 1 818 ? 13.506 -35.523 -4.076 1.00 63.34 818 ALA A C 1
ATOM 6604 O O . ALA A 1 818 ? 14.144 -36.093 -4.963 1.00 63.34 818 ALA A O 1
ATOM 6605 N N . GLU A 1 819 ? 12.885 -34.358 -4.278 1.00 58.97 819 GLU A N 1
ATOM 6606 C CA . GLU A 1 819 ? 12.902 -33.612 -5.544 1.00 58.97 819 GLU A CA 1
ATOM 6607 C C . GLU A 1 819 ? 14.347 -33.270 -5.949 1.00 58.97 819 GLU A C 1
ATOM 6609 O O . GLU A 1 819 ? 14.803 -33.676 -7.022 1.00 58.97 819 GLU A O 1
ATOM 6614 N N . ASN A 1 820 ? 15.135 -32.679 -5.040 1.00 56.38 820 ASN A N 1
ATOM 6615 C CA . ASN A 1 820 ? 16.556 -32.382 -5.280 1.00 56.38 820 ASN A CA 1
ATOM 6616 C C . ASN A 1 820 ? 17.411 -33.631 -5.591 1.00 56.38 820 ASN A C 1
ATOM 6618 O O . ASN A 1 820 ? 18.340 -33.569 -6.399 1.00 56.38 820 ASN A O 1
ATOM 6622 N N . LYS A 1 821 ? 17.086 -34.798 -5.013 1.00 52.81 821 LYS A N 1
ATOM 6623 C CA . LYS A 1 821 ? 17.762 -36.077 -5.325 1.00 52.81 821 LYS A CA 1
ATOM 6624 C C . LYS A 1 821 ? 17.475 -36.595 -6.738 1.00 52.81 821 LYS A C 1
ATOM 6626 O O . LYS A 1 821 ? 18.244 -37.415 -7.243 1.00 52.81 821 LYS A O 1
ATOM 6631 N N . ASN A 1 822 ? 16.383 -36.162 -7.362 1.00 47.38 822 ASN A N 1
ATOM 6632 C CA . ASN A 1 822 ? 16.059 -36.508 -8.742 1.00 47.38 822 ASN A CA 1
ATOM 6633 C C . ASN A 1 822 ? 16.557 -35.443 -9.727 1.00 47.38 822 ASN A C 1
ATOM 6635 O O . ASN A 1 822 ? 17.096 -35.818 -10.768 1.00 47.38 822 ASN A O 1
ATOM 6639 N N . GLY A 1 823 ? 16.487 -34.156 -9.366 1.00 40.84 823 GLY A N 1
ATOM 6640 C CA . GLY A 1 823 ? 16.994 -33.048 -10.184 1.00 40.84 823 GLY A CA 1
ATOM 6641 C C . GLY A 1 823 ? 18.506 -33.086 -10.451 1.00 40.84 823 GLY A C 1
ATOM 6642 O O . GLY A 1 823 ? 18.946 -32.602 -11.488 1.00 40.84 823 GLY A O 1
ATOM 6643 N N . PHE A 1 824 ? 19.305 -33.707 -9.571 1.00 38.62 824 PHE A N 1
ATOM 6644 C CA . PHE A 1 824 ? 20.773 -33.722 -9.681 1.00 38.62 824 PHE A CA 1
ATOM 6645 C C . PHE A 1 824 ? 21.409 -35.098 -9.960 1.00 38.62 824 PHE A C 1
ATOM 6647 O O . PHE A 1 824 ? 22.532 -35.386 -9.537 1.00 38.62 824 PHE A O 1
ATOM 6654 N N . LYS A 1 825 ? 20.732 -35.963 -10.731 1.00 31.36 825 LYS A N 1
ATOM 6655 C CA . LYS A 1 825 ? 21.330 -37.208 -11.258 1.00 31.36 825 LYS A CA 1
ATOM 6656 C C . LYS A 1 825 ? 22.300 -36.941 -12.415 1.00 31.36 825 LYS A C 1
ATOM 6658 O O . LYS A 1 825 ? 22.073 -37.352 -13.553 1.00 31.36 825 LYS A O 1
ATOM 6663 N N . PHE A 1 826 ? 23.443 -36.334 -12.096 1.00 37.62 826 PHE A N 1
ATOM 6664 C CA . PHE A 1 826 ? 24.624 -36.397 -12.953 1.00 37.62 826 PHE A CA 1
ATOM 6665 C C . PHE A 1 826 ? 25.020 -37.873 -13.123 1.00 37.62 826 PHE A C 1
ATOM 6667 O O . PHE A 1 826 ? 25.620 -38.478 -12.232 1.00 37.62 826 PHE A O 1
ATOM 6674 N N . LYS A 1 827 ? 24.694 -38.476 -14.276 1.00 36.41 827 LYS A N 1
ATOM 6675 C CA . LYS A 1 827 ? 25.311 -39.738 -14.708 1.00 36.41 827 LYS A CA 1
ATOM 6676 C C . LYS A 1 827 ? 26.776 -39.453 -15.041 1.00 36.41 827 LYS A C 1
ATOM 6678 O O . LYS A 1 827 ? 27.144 -39.282 -16.201 1.00 36.41 827 LYS A O 1
ATOM 6683 N N . LEU A 1 828 ? 27.609 -39.401 -14.001 1.00 37.34 828 LEU A N 1
ATOM 6684 C CA . LEU A 1 828 ? 29.061 -39.470 -14.111 1.00 37.34 828 LEU A CA 1
ATOM 6685 C C . LEU A 1 828 ? 29.414 -40.808 -14.764 1.00 37.34 828 LEU A C 1
ATOM 6687 O O . LEU A 1 828 ? 29.485 -41.852 -14.119 1.00 37.34 828 LEU A O 1
ATOM 6691 N N . ASN A 1 829 ? 29.562 -40.770 -16.085 1.00 40.72 829 ASN A N 1
ATOM 6692 C CA . ASN A 1 829 ? 29.932 -41.926 -16.879 1.00 40.72 829 ASN A CA 1
ATOM 6693 C C . ASN A 1 829 ? 31.309 -42.400 -16.394 1.00 40.72 829 ASN A C 1
ATOM 6695 O O . ASN A 1 829 ? 32.275 -41.641 -16.457 1.00 40.72 829 ASN A O 1
ATOM 6699 N N . PHE A 1 830 ? 31.423 -43.649 -15.928 1.00 49.09 830 PHE A N 1
ATOM 6700 C CA . PHE A 1 830 ? 32.683 -44.190 -15.383 1.00 49.09 830 PHE A CA 1
ATOM 6701 C C . PHE A 1 830 ? 33.859 -44.108 -16.380 1.00 49.09 830 PHE A C 1
ATOM 6703 O O . PHE A 1 830 ? 35.019 -44.097 -15.973 1.00 49.09 830 PHE A O 1
ATOM 6710 N N . SER A 1 831 ? 33.558 -43.989 -17.679 1.00 52.16 831 SER A N 1
ATOM 6711 C CA . SER A 1 831 ? 34.507 -43.635 -18.741 1.00 52.16 831 SER A CA 1
ATOM 6712 C C . SER A 1 831 ? 35.265 -42.325 -18.459 1.00 52.16 831 SER A C 1
ATOM 6714 O O . SER A 1 831 ? 36.495 -42.315 -18.448 1.00 52.16 831 SER A O 1
ATOM 6716 N N . SER A 1 832 ? 34.558 -41.234 -18.143 1.00 48.19 832 SER A N 1
ATOM 6717 C CA . SER A 1 832 ? 35.144 -39.897 -17.959 1.00 48.19 832 SER A CA 1
ATOM 6718 C C . SER A 1 832 ? 36.150 -39.862 -16.808 1.00 48.19 832 SER A C 1
ATOM 6720 O O . SER A 1 832 ? 37.200 -39.232 -16.907 1.00 48.19 832 SER A O 1
ATOM 6722 N N . MET A 1 833 ? 35.852 -40.582 -15.722 1.00 54.25 833 MET A N 1
ATOM 6723 C CA . MET A 1 833 ? 36.722 -40.645 -14.547 1.00 54.25 833 MET A CA 1
ATOM 6724 C C . MET A 1 833 ? 38.031 -41.389 -14.849 1.00 54.25 833 MET A C 1
ATOM 6726 O O . MET A 1 833 ? 39.090 -40.957 -14.399 1.00 54.25 833 MET A O 1
ATOM 6730 N N . LYS A 1 834 ? 37.989 -42.445 -15.678 1.00 61.25 834 LYS A N 1
ATOM 6731 C CA . LYS A 1 834 ? 39.202 -43.128 -16.161 1.00 61.25 834 LYS A CA 1
ATOM 6732 C C . LYS A 1 834 ? 40.078 -42.195 -16.997 1.00 61.25 834 LYS A C 1
ATOM 6734 O O . LYS A 1 834 ? 41.283 -42.166 -16.775 1.00 61.25 834 LYS A O 1
ATOM 6739 N N . VAL A 1 835 ? 39.491 -41.403 -17.901 1.00 67.00 835 VAL A N 1
ATOM 6740 C CA . VAL A 1 835 ? 40.244 -40.429 -18.716 1.00 67.00 835 VAL A CA 1
ATOM 6741 C C . VAL A 1 835 ? 40.958 -39.403 -17.830 1.00 67.00 835 VAL A C 1
ATOM 6743 O O . VAL A 1 835 ? 42.151 -39.186 -18.015 1.00 67.00 835 VAL A O 1
ATOM 6746 N N . ILE A 1 836 ? 40.270 -38.838 -16.830 1.00 69.88 836 ILE A N 1
ATOM 6747 C CA . ILE A 1 836 ? 40.846 -37.855 -15.891 1.00 69.88 836 ILE A CA 1
ATOM 6748 C C . ILE A 1 836 ? 41.993 -38.459 -15.061 1.00 69.88 836 ILE A C 1
ATOM 6750 O O . ILE A 1 836 ? 43.034 -37.827 -14.891 1.00 69.88 836 ILE A O 1
ATOM 6754 N N . VAL A 1 837 ? 41.844 -39.693 -14.565 1.00 77.06 837 VAL A N 1
ATOM 6755 C CA . VAL A 1 837 ? 42.914 -40.378 -13.816 1.00 77.06 837 VAL A CA 1
ATOM 6756 C C . VAL A 1 837 ? 44.117 -40.688 -14.714 1.00 77.06 837 VAL A C 1
ATOM 6758 O O . VAL A 1 837 ? 45.257 -40.550 -14.271 1.00 77.06 837 VAL A O 1
ATOM 6761 N N . ILE A 1 838 ? 43.891 -41.059 -15.977 1.00 79.25 838 ILE A N 1
ATOM 6762 C CA . ILE A 1 838 ? 44.958 -41.312 -16.956 1.00 79.25 838 ILE A CA 1
ATOM 6763 C C . ILE A 1 838 ? 45.708 -40.017 -17.298 1.00 79.25 838 ILE A C 1
ATOM 6765 O O . ILE A 1 838 ? 46.936 -40.019 -17.254 1.00 79.25 838 ILE A O 1
ATOM 6769 N N . THR A 1 839 ? 45.024 -38.899 -17.572 1.00 76.50 839 THR A N 1
ATOM 6770 C CA . THR A 1 839 ? 45.710 -37.624 -17.860 1.00 76.50 839 THR A CA 1
ATOM 6771 C C . THR A 1 839 ? 46.466 -37.081 -16.650 1.00 76.50 839 THR A C 1
ATOM 6773 O O . THR A 1 839 ? 47.597 -36.629 -16.815 1.00 76.50 839 THR A O 1
ATOM 6776 N N . LEU A 1 840 ? 45.922 -37.200 -15.432 1.00 79.31 840 LEU A N 1
ATOM 6777 C CA . LEU A 1 840 ? 46.652 -36.863 -14.202 1.00 79.31 840 LEU A CA 1
ATOM 6778 C C . LEU A 1 840 ? 47.892 -37.744 -14.009 1.00 79.31 840 LEU A C 1
ATOM 6780 O O . LEU A 1 840 ? 48.957 -37.231 -13.676 1.00 79.31 840 LEU A O 1
ATOM 6784 N N . SER A 1 841 ? 47.782 -39.046 -14.274 1.00 82.50 841 SER A N 1
ATOM 6785 C CA . SER A 1 841 ? 48.902 -39.988 -14.174 1.00 82.50 841 SER A CA 1
ATOM 6786 C C . SER A 1 841 ? 50.005 -39.662 -15.186 1.00 82.50 841 SER A C 1
ATOM 6788 O O . SER A 1 841 ? 51.172 -39.581 -14.813 1.00 82.50 841 SER A O 1
ATOM 6790 N N . ILE A 1 842 ? 49.643 -39.384 -16.444 1.00 88.38 842 ILE A N 1
ATOM 6791 C CA . ILE A 1 842 ? 50.585 -38.941 -17.484 1.00 88.38 842 ILE A CA 1
ATOM 6792 C C . ILE A 1 842 ? 51.252 -37.619 -17.085 1.00 88.38 842 ILE A C 1
ATOM 6794 O O . ILE A 1 842 ? 52.467 -37.501 -17.216 1.00 88.38 842 ILE A O 1
ATOM 6798 N N . MET A 1 843 ? 50.495 -36.647 -16.563 1.00 85.31 843 MET A N 1
ATOM 6799 C CA . MET A 1 843 ? 51.039 -35.350 -16.144 1.00 85.31 843 MET A CA 1
ATOM 6800 C C . MET A 1 843 ? 52.013 -35.484 -14.964 1.00 85.31 843 MET A C 1
ATOM 6802 O O . MET A 1 843 ? 53.071 -34.861 -14.958 1.00 85.31 843 MET A O 1
ATOM 6806 N N . ILE A 1 844 ? 51.699 -36.331 -13.979 1.00 87.81 844 ILE A N 1
ATOM 6807 C CA . ILE A 1 844 ? 52.603 -36.631 -12.858 1.00 87.81 844 ILE A CA 1
ATOM 6808 C C . ILE A 1 844 ? 53.876 -37.320 -13.365 1.00 87.81 844 ILE A C 1
ATOM 6810 O O . ILE A 1 844 ? 54.970 -36.955 -12.935 1.00 87.81 844 ILE A O 1
ATOM 6814 N N . ILE A 1 845 ? 53.757 -38.261 -14.309 1.00 89.38 845 ILE A N 1
ATOM 6815 C CA . ILE A 1 845 ? 54.910 -38.926 -14.930 1.00 89.38 845 ILE A CA 1
ATOM 6816 C C . ILE A 1 845 ? 55.780 -37.910 -15.680 1.00 89.38 845 ILE A C 1
ATOM 6818 O O . ILE A 1 845 ? 56.977 -37.863 -15.418 1.00 89.38 845 ILE A O 1
ATOM 6822 N N . THR A 1 846 ? 55.225 -37.045 -16.538 1.00 86.12 846 THR A N 1
ATOM 6823 C CA . THR A 1 846 ? 56.034 -36.041 -17.257 1.00 86.12 846 THR A CA 1
ATOM 6824 C C . THR A 1 846 ? 56.701 -35.038 -16.319 1.00 86.12 846 THR A C 1
ATOM 6826 O O . THR A 1 846 ? 57.861 -34.696 -16.545 1.00 86.12 846 THR A O 1
ATOM 6829 N N . ILE A 1 847 ? 56.041 -34.623 -15.231 1.00 86.50 847 ILE A N 1
ATOM 6830 C CA . ILE A 1 847 ? 56.653 -33.780 -14.192 1.00 86.50 847 ILE A CA 1
ATOM 6831 C C . ILE A 1 847 ? 57.802 -34.526 -13.494 1.00 86.50 847 ILE A C 1
ATOM 6833 O O . ILE A 1 847 ? 58.894 -33.973 -13.364 1.00 86.50 847 ILE A O 1
ATOM 6837 N N . ALA A 1 848 ? 57.604 -35.786 -13.096 1.00 82.31 848 ALA A N 1
ATOM 6838 C CA . ALA A 1 848 ? 58.640 -36.597 -12.457 1.00 82.31 848 ALA A CA 1
ATOM 6839 C C . ALA A 1 848 ? 59.840 -36.849 -13.389 1.00 82.31 848 ALA A C 1
ATOM 6841 O O . ALA A 1 848 ? 60.987 -36.689 -12.970 1.00 82.31 848 ALA A O 1
ATOM 6842 N N . THR A 1 849 ? 59.599 -37.166 -14.665 1.00 83.88 849 THR A N 1
ATOM 6843 C CA . THR A 1 849 ? 60.647 -37.334 -15.682 1.00 83.88 849 THR A CA 1
ATOM 6844 C C . THR A 1 849 ? 61.388 -36.023 -15.946 1.00 83.88 849 THR A C 1
ATOM 6846 O O . THR A 1 849 ? 62.613 -36.033 -16.026 1.00 83.88 849 THR A O 1
ATOM 6849 N N . PHE A 1 850 ? 60.693 -34.882 -16.018 1.00 82.62 850 PHE A N 1
ATOM 6850 C CA . PHE A 1 850 ? 61.330 -33.571 -16.181 1.00 82.62 850 PHE A CA 1
ATOM 6851 C C . PHE A 1 850 ? 62.205 -33.203 -14.974 1.00 82.62 850 PHE A C 1
ATOM 6853 O O . PHE A 1 850 ? 63.339 -32.759 -15.149 1.00 82.62 850 PHE A O 1
ATOM 6860 N N . VAL A 1 851 ? 61.727 -33.446 -13.748 1.00 83.38 851 VAL A N 1
ATOM 6861 C CA . VAL A 1 851 ? 62.507 -33.245 -12.514 1.00 83.38 851 VAL A CA 1
ATOM 6862 C C . VAL A 1 851 ? 63.724 -34.174 -12.464 1.00 83.38 851 VAL A C 1
ATOM 6864 O O . VAL A 1 851 ? 64.808 -33.720 -12.107 1.00 83.38 851 VAL A O 1
ATOM 6867 N N . TYR A 1 852 ? 63.586 -35.440 -12.868 1.00 84.38 852 TYR A N 1
ATOM 6868 C CA . TYR A 1 852 ? 64.696 -36.396 -12.944 1.00 84.38 852 TYR A CA 1
ATOM 6869 C C . TYR A 1 852 ? 65.751 -35.975 -13.982 1.00 84.38 852 TYR A C 1
ATOM 6871 O O . TYR A 1 852 ? 66.935 -35.883 -13.662 1.00 84.38 852 TYR A O 1
ATOM 6879 N N . LEU A 1 853 ? 65.331 -35.621 -15.201 1.00 78.50 853 LEU A N 1
ATOM 6880 C CA . LEU A 1 853 ? 66.226 -35.149 -16.266 1.00 78.50 853 LEU A CA 1
ATOM 6881 C C . LEU A 1 853 ? 66.907 -33.811 -15.931 1.00 78.50 853 LEU A C 1
ATOM 6883 O O . LEU A 1 853 ? 68.026 -33.579 -16.379 1.00 78.50 853 LEU A O 1
ATOM 6887 N N . LYS A 1 854 ? 66.269 -32.949 -15.128 1.00 74.06 854 LYS A N 1
ATOM 6888 C CA . LYS A 1 854 ? 66.866 -31.707 -14.604 1.00 74.06 854 LYS A CA 1
ATOM 6889 C C . LYS A 1 854 ? 67.794 -31.941 -13.396 1.00 74.06 854 LYS A C 1
ATOM 6891 O O . LYS A 1 854 ? 68.473 -31.014 -12.973 1.00 74.06 854 LYS A O 1
ATOM 6896 N N . ARG A 1 855 ? 67.818 -33.150 -12.823 1.00 71.19 855 ARG A N 1
ATOM 6897 C CA . ARG A 1 855 ? 68.686 -33.529 -11.691 1.00 71.19 855 ARG A CA 1
ATOM 6898 C C . ARG A 1 855 ? 69.902 -34.364 -12.114 1.00 71.19 855 ARG A C 1
ATOM 6900 O O . ARG A 1 855 ? 70.851 -34.464 -11.347 1.00 71.19 855 ARG A O 1
ATOM 6907 N N . ASN A 1 856 ? 69.868 -34.911 -13.331 1.00 64.00 856 ASN A N 1
ATOM 6908 C CA . ASN A 1 856 ? 70.960 -35.643 -13.983 1.00 64.00 856 ASN A CA 1
ATOM 6909 C C . ASN A 1 856 ? 71.560 -34.851 -15.172 1.00 64.00 856 ASN A C 1
ATOM 6911 O O . ASN A 1 856 ? 72.052 -35.440 -16.136 1.00 64.00 856 ASN A O 1
ATOM 6915 N N . LYS A 1 857 ? 71.481 -33.517 -15.104 1.00 54.62 857 LYS A N 1
ATOM 6916 C CA . LYS A 1 857 ? 72.172 -32.528 -15.941 1.00 54.62 857 LYS A CA 1
ATOM 6917 C C . LYS A 1 857 ? 72.786 -31.471 -15.031 1.00 54.62 857 LYS A C 1
ATOM 6919 O O . LYS A 1 857 ? 73.834 -30.935 -15.436 1.00 54.62 857 LYS A O 1
#

Foldseek 3Di:
DDDDDDDDDDDDDDDDDDDYWAFDDDAFWKWKWFDKAQDVVVVCVVCVVCVVPVWDWDWADDPNIITIITDIDRDQVVRVVVCVVCVVVVTDIDIDGDRDDPDDDADLWKKWKFFDKAFPPDDCVVVVVVRVVSPFAWWWDDDPGMITITGDIHHDVVSSVVVQVNGGDHHTNIDIDIGNDPDIDGVVVVCVVVPQDFDKDKAFQPFKDKAAFQKGKEKDKAADAPQWDFPDWKKKFWKKAWFPLQPDQPKKKFKDKQNHTQDMDGDDRIDTDIGTDHSVSDDHTMIMIMMMIGFDNDPDFPPCRNPRRGIMITGRRIIIMTTTGGHFDDLWLLVPPPPQADPRDQARGFEEEEEALPDDLVQLQLLLLVLLLLLLVPLDYLHAHHYDYDDPPPLDPTAYEYGYALVRPDPVCCVVDDPVRSDQALKKKWAKDQDPNDNSYIYIYIHHHHPLNSQQVSQLSSPSVSSNVGRDRMDIGHSPDDGPPPPPPPALWAFLVNVVDAKDKDFDAFKYKYKDKFFAQLQWDFPDFKKFKWWKAWFLQWPQVPKKKWKDKCNHTQDIDGDDNVQRGTDTDITGDDVVSVPARGMMMMMIMTHTHGPPSGPPDDRPRSGMMMTHRRGTIRGHGDGDPLAFLLNCLSLQDDSQEGFQEEEEAEQNHDSLSSSLSSSVSSLSSSNHPRSHRYTYYYQDDDPVCQRHAYEYEDELPSPVRLVVCQVFDPWHQDNVVLAIDADPQGDDDPRVFKWKWAWTQDHPRHTYTYTYTHDSNNSVLVSVQSSDNVSSNVRRERMWMADNVRDIDYDHDDPVSVVVVVVVVVVVVVVVVVVPPPPPPVVVVVVVVVVVVVVVVVVVVVVVVVVVD

pLDDT: mean 76.98, std 17.47, range [27.81, 98.0]